Protein AF-A3IUW1-F1 (afdb_monomer)

Sequence (974 aa):
MTNDELLDLIKKAKLEKWTKLDLSYNQISEIPPEIAQLHSLRILYLHNNQISEIPPEIAQLHSLEILDLHNNQISNIPPEIAQLHSLEQLYLYNNQISSIPPEIAQLHSLEQLYLYNNQISNIPPEIAQLHSLQELYLSNNQISNIPPEIAQLHSLEQLYLSNNQISNIPPEITQLHSLEQLYLSNNPLNPELQSIYEQGLKKLKIYLQSQQEKEIILNEVKLIFVGEGEVGKTSLLAALRGDEWIENRPTTHGVEIDIKSLILVDKESNTEITFNGWDFGGQNIYRYTHQMFFTTPAIYLAVWNPRRGPENCRVDEWIKMIKHRTYDEKQEDYQPRILVIATHGGLKERLDHIDEQLLRNEFDDLIVDFHHVDSYTTEGLEILENKLAKIATEMPMIRRSVPASWKIILDTIREKSQVNSWITYEQFLEICLYKKIDLALAKTYLTLLNELGYLIYYKHDPVLKDTIILKPEWLSKAISFVLESREVKNNFGLATHQQLSELWNDPKRGEDRYPEALHPIFCKLMERCDLSYQVELPDVDAPPTNLIAQLVPSQRPQHWENEWVLKSGDKELTEVCRITDVQTGRTEQAEGLIYRLIVRFHPYSLGRQNYNNSCHWKTGMLLDNGVEGRAFIEDRDGDIYITVRAAYPKGFLGYLSSEIMGLVKRFWKGLDPRLYIPCPTDTCQGLIEKDEIIESKQEEIPKVRCPVCRKFHKIDDLMAVNIITEEWNQNKLISILEKHRQEMIRMNQSMNNLDAQVNNLSTEIKTSMTVSNEKFNFLLNTLSDPAKDGPRLFHIEPINKNFFNLKNWIKEPFRITLWCEHSRLPLPMINNNDSSGVYEIELTREWFQKASPIIRVISTTLKLALPVAIPTVKINTDDTEYKAIAEQLEFGVKSTDSLLKGNDLLDKWGSKNDDWEYESSGSNSVQVIKASGSILRQLHHLLQQKDPSFGGLERVQNKRGDFLWVHPNYVQEY

Radius of gyration: 31.57 Å; Cα contacts (8 Å, |Δi|>4): 1810; chains: 1; bounding box: 71×82×94 Å

Foldseek 3Di:
DDPVVVLVVLVVCLVVLDQEDAPEPPQDADDDLSNLSSLSHAYYHHEHYAHAEDDLSVLSNLNHQYDAHYHYAHAEDDLSVLSNLNHAEDHHDHYAHAEDDLSVLSNLNHAEDAHAHYAHAEDDLSVLSNLNHAYDHHAHYAHADDDLSVLSNQNHQEAHHDNYAHADDALSVLSNPNHNYDHHHLYNYALLLVLQVVVHDVSNNVFSVLLVADKDWAQEAEEEEAWAAPLCRVLLVCLLQVHDDDPPDDFDFFKDWDLPWRWFAQPVVRDIHTYTYMYGRRDPLNLVVVLVVQEWPHEYEQGGEQQCPCVSTPSVVRLVSSCQFYPAPSCPLTAYAYEYEYEPDDPPDPTHDDPPVVSCVVNPRNYPYYFYAYSVVRPRSVVVRNVVNVVSVPRPNGRDIGRPLLVVLLVVLSVVCVPDQKDWPVVLVVVCVVVVHDPSNSVSSLSSCCSVPQWPADCFAPVGNTMIGRHPSLLSNLVSQLSPDPVCLVVLQKDFLVNSQCSQQPPVPVVSHDDPVCSVVSVVVCLLVLQWDWAAAPDPPDGTIIGRLQSHAADWDPCVVVVPDADPLKQKFKKKKFKAFPPPRHTDAPPCLQSSCCSQQLVFFQCRNHCVRGTDHPFWGWGHPQLLFIWTWGDDVRIIMIMGIHNQNQLVSVVSLCVSQLCSCVRRVRMHIWMWGADPDPPDRFTHTVVVLVVCVVVVNQWDATPTVRDIDGSCVSCCSVHDPDPPDLVNLLVVLVVCLVLLLVLLVVPPDNNVSSSPDDSSNSVSLSVLVSLLVLLCVLCQVLLVLHALAKFKDFPCNPPDDLPDFFKGKMKIWGAFSVLLGTPCQVVVHPPFLIDIDIDGPVLCLLCLVSLQSNLSSSSSCVSNSNSVDNGNDDPVVSVVSNVRSVCSNVSSVVSCVVDPPPVPPPDDDDDDPDDCPDDDDDDRPNSPSVSSNVVSVRQCVVPVCSSVWRWHARSSRTIGTHHPVCRVVD

Mean predicted aligned error: 12.16 Å

Structure (mmCIF, N/CA/C/O backbone):
data_AF-A3IUW1-F1
#
_entry.id   AF-A3IUW1-F1
#
loop_
_atom_site.group_PDB
_atom_site.id
_atom_site.type_symbol
_atom_site.label_atom_id
_atom_site.label_alt_id
_atom_site.label_comp_id
_atom_site.label_asym_id
_atom_site.label_entity_id
_atom_site.label_seq_id
_atom_site.pdbx_PDB_ins_code
_atom_site.Cartn_x
_atom_site.Cartn_y
_atom_site.Cartn_z
_atom_site.occupancy
_atom_site.B_iso_or_equiv
_atom_site.auth_seq_id
_atom_site.auth_comp_id
_atom_site.auth_asym_id
_atom_site.auth_atom_id
_atom_site.pdbx_PDB_model_num
ATOM 1 N N . MET A 1 1 ? 4.412 36.422 -27.328 1.00 77.12 1 MET A N 1
ATOM 2 C CA . MET A 1 1 ? 3.818 37.078 -28.513 1.00 77.12 1 MET A CA 1
ATOM 3 C C . MET A 1 1 ? 3.208 38.395 -28.073 1.00 77.12 1 MET A C 1
ATOM 5 O O . MET A 1 1 ? 2.676 38.460 -26.974 1.00 77.12 1 MET A O 1
ATOM 9 N N . THR A 1 2 ? 3.336 39.449 -28.870 1.00 88.12 2 THR A N 1
ATOM 10 C CA . THR A 1 2 ? 2.708 40.750 -28.576 1.00 88.12 2 THR A CA 1
ATOM 11 C C . THR A 1 2 ? 1.235 40.766 -29.006 1.00 88.12 2 THR A C 1
ATOM 13 O O . THR A 1 2 ? 0.832 39.983 -29.866 1.00 88.12 2 THR A O 1
ATOM 16 N N . ASN A 1 3 ? 0.422 41.669 -28.445 1.00 87.12 3 ASN A N 1
ATOM 17 C CA . ASN A 1 3 ? -0.995 41.791 -28.824 1.00 87.12 3 ASN A CA 1
ATOM 18 C C . ASN A 1 3 ? -1.180 42.132 -30.312 1.00 87.12 3 ASN A C 1
ATOM 20 O O . ASN A 1 3 ? -2.094 41.613 -30.947 1.00 87.12 3 ASN A O 1
ATOM 24 N N . ASP A 1 4 ? -0.292 42.946 -30.888 1.00 90.31 4 ASP A N 1
ATOM 25 C CA . ASP A 1 4 ? -0.353 43.297 -32.311 1.00 90.31 4 ASP A CA 1
ATOM 26 C C . ASP A 1 4 ? -0.081 42.077 -33.209 1.00 90.31 4 ASP A C 1
ATOM 28 O O . ASP A 1 4 ? -0.810 41.843 -34.174 1.00 90.31 4 ASP A O 1
ATOM 32 N N . GLU A 1 5 ? 0.906 41.244 -32.854 1.00 91.56 5 GLU A N 1
ATOM 33 C CA . GLU A 1 5 ? 1.192 39.981 -33.554 1.00 91.56 5 GLU A CA 1
ATOM 34 C C . GLU A 1 5 ? 0.014 39.003 -33.469 1.00 91.56 5 GLU A C 1
ATOM 36 O O . GLU A 1 5 ? -0.333 38.369 -34.469 1.00 91.56 5 GLU A O 1
ATOM 41 N N . LEU A 1 6 ? -0.631 38.909 -32.300 1.00 93.50 6 LEU A N 1
ATOM 42 C CA . LEU A 1 6 ? -1.821 38.082 -32.101 1.00 93.50 6 LEU A CA 1
ATOM 43 C C . LEU A 1 6 ? -2.982 38.551 -32.989 1.00 93.50 6 LEU A C 1
ATOM 45 O O . LEU A 1 6 ? -3.592 37.743 -33.690 1.00 93.50 6 LEU A O 1
ATOM 49 N N . LEU A 1 7 ? -3.272 39.854 -33.003 1.00 94.44 7 LEU A N 1
ATOM 50 C CA . LEU A 1 7 ? -4.345 40.420 -33.823 1.00 94.44 7 LEU A CA 1
ATOM 51 C C . LEU A 1 7 ? -4.090 40.222 -35.321 1.00 94.44 7 LEU A C 1
ATOM 53 O O . LEU A 1 7 ? -5.021 39.916 -36.072 1.00 94.44 7 LEU A O 1
ATOM 57 N N . ASP A 1 8 ? -2.847 40.363 -35.777 1.00 94.56 8 ASP A N 1
ATOM 58 C CA . ASP A 1 8 ? -2.496 40.123 -37.177 1.00 94.56 8 ASP A CA 1
ATOM 59 C C . ASP A 1 8 ? -2.574 38.636 -37.551 1.00 94.56 8 ASP A C 1
ATOM 61 O O . ASP A 1 8 ? -3.055 38.301 -38.642 1.00 94.56 8 ASP A O 1
ATOM 65 N N . LEU A 1 9 ? -2.209 37.733 -36.636 1.00 95.12 9 LEU A N 1
ATOM 66 C CA . LEU A 1 9 ? -2.390 36.294 -36.815 1.00 95.12 9 LEU A CA 1
ATOM 67 C C . LEU A 1 9 ? -3.876 35.921 -36.908 1.00 95.12 9 LEU A C 1
ATOM 69 O O . LEU A 1 9 ? -4.254 35.169 -37.806 1.00 95.12 9 LEU A O 1
ATOM 73 N N . ILE A 1 10 ? -4.733 36.499 -36.060 1.00 95.31 10 ILE A N 1
ATOM 74 C CA . ILE A 1 10 ? -6.191 36.304 -36.113 1.00 95.31 10 ILE A CA 1
ATOM 75 C C . ILE A 1 10 ? -6.755 36.802 -37.449 1.00 95.31 10 ILE A C 1
ATOM 77 O O . ILE A 1 10 ? -7.513 36.087 -38.108 1.00 95.31 10 ILE A O 1
ATOM 81 N N . LYS A 1 11 ? -6.356 37.995 -37.917 1.00 95.19 11 LYS A N 1
ATOM 82 C CA . LYS A 1 11 ? -6.779 38.505 -39.237 1.00 95.19 11 LYS A CA 1
ATOM 83 C C . LYS A 1 11 ? -6.384 37.547 -40.359 1.00 95.19 11 LYS A C 1
ATOM 85 O O . LYS A 1 11 ? -7.190 37.292 -41.256 1.00 95.19 11 LYS A O 1
ATOM 90 N N . LYS A 1 12 ? -5.165 37.003 -40.310 1.00 95.81 12 LYS A N 1
ATOM 91 C CA . LYS A 1 12 ? -4.686 36.023 -41.289 1.00 95.81 12 LYS A CA 1
ATOM 92 C C . LYS A 1 12 ? -5.495 34.724 -41.227 1.00 95.81 12 LYS A C 1
ATOM 94 O O . LYS A 1 12 ? -6.005 34.287 -42.257 1.00 95.81 12 LYS A O 1
ATOM 99 N N . ALA A 1 13 ? -5.681 34.164 -40.033 1.00 95.56 13 ALA A N 1
ATOM 100 C CA . ALA A 1 13 ? -6.459 32.948 -39.808 1.00 95.56 13 ALA A CA 1
ATOM 101 C C . ALA A 1 13 ? -7.905 33.089 -40.311 1.00 95.56 13 ALA A C 1
ATOM 103 O O . ALA A 1 13 ? -8.453 32.162 -40.909 1.00 95.56 13 ALA A O 1
ATOM 104 N N . LYS A 1 14 ? -8.502 34.277 -40.150 1.00 95.06 14 LYS A N 1
ATOM 105 C CA . LYS A 1 14 ? -9.831 34.604 -40.680 1.00 95.06 14 LYS A CA 1
ATOM 106 C C . LYS A 1 14 ? -9.867 34.577 -42.207 1.00 95.06 14 LYS A C 1
ATOM 108 O O . LYS A 1 14 ? -10.766 33.970 -42.787 1.00 95.06 14 LYS A O 1
ATOM 113 N N . LEU A 1 15 ? -8.916 35.249 -42.862 1.00 94.81 15 LEU A N 1
ATOM 114 C CA . LEU A 1 15 ? -8.839 35.320 -44.328 1.00 94.81 15 LEU A CA 1
ATOM 115 C C . LEU A 1 15 ? -8.625 33.938 -44.952 1.00 94.81 15 LEU A C 1
ATOM 117 O O . LEU A 1 15 ? -9.226 33.622 -45.978 1.00 94.81 15 LEU A O 1
ATOM 121 N N . GLU A 1 16 ? -7.801 33.114 -44.310 1.00 95.31 16 GLU A N 1
ATOM 122 C CA . GLU A 1 16 ? -7.449 31.770 -44.768 1.00 95.31 16 GLU A CA 1
ATOM 123 C C . GLU A 1 16 ? -8.413 30.678 -44.264 1.00 95.31 16 GLU A C 1
ATOM 125 O O . GLU A 1 16 ? -8.262 29.518 -44.642 1.00 95.31 16 GLU A O 1
ATOM 130 N N . LYS A 1 17 ? -9.426 31.038 -43.460 1.00 94.31 17 LYS A N 1
ATOM 131 C CA . LYS A 1 17 ? -10.435 30.129 -42.882 1.00 94.31 17 LYS A CA 1
ATOM 132 C C . LYS A 1 17 ? -9.823 28.934 -42.153 1.00 94.31 17 LYS A C 1
ATOM 134 O O . LYS A 1 17 ? -10.189 27.784 -42.401 1.00 94.31 17 LYS A O 1
ATOM 139 N N . TRP A 1 18 ? -8.876 29.206 -41.264 1.00 97.69 18 TRP A N 1
ATOM 140 C CA . TRP A 1 18 ? -8.234 28.153 -40.487 1.00 97.69 18 TRP A CA 1
ATOM 141 C C . TRP A 1 18 ? -9.250 27.387 -39.639 1.00 97.69 18 TRP A C 1
ATOM 143 O O . TRP A 1 18 ? -10.143 27.971 -39.028 1.00 97.69 18 TRP A O 1
ATOM 153 N N . THR A 1 19 ? -9.084 26.068 -39.601 1.00 95.56 19 THR A N 1
ATOM 154 C CA . THR A 1 19 ? -9.860 25.161 -38.746 1.00 95.56 19 THR A CA 1
ATOM 155 C C . THR A 1 19 ? -9.131 24.833 -37.447 1.00 95.56 19 THR A C 1
ATOM 157 O O . THR A 1 19 ? -9.758 24.386 -36.494 1.00 95.56 19 THR A O 1
ATOM 160 N N . LYS A 1 20 ? -7.821 25.091 -37.382 1.00 96.62 20 LYS A N 1
ATOM 161 C CA . LYS A 1 20 ? -6.992 24.925 -36.190 1.00 96.62 20 LYS A CA 1
ATOM 162 C C . LYS A 1 20 ? -6.136 26.167 -35.982 1.00 96.62 20 LYS A C 1
ATOM 164 O O . LYS A 1 20 ? -5.510 26.643 -36.929 1.00 96.62 20 LYS A O 1
ATOM 169 N N . LEU A 1 21 ? -6.096 26.658 -34.751 1.00 95.69 21 LEU A N 1
ATOM 170 C CA . LEU A 1 21 ? -5.256 27.771 -34.337 1.00 95.69 21 LEU A CA 1
ATOM 171 C C . LEU A 1 21 ? -4.583 27.407 -33.016 1.00 95.69 21 LEU A C 1
ATOM 173 O O . LEU A 1 21 ? -5.251 27.063 -32.045 1.00 95.69 21 LEU A O 1
ATOM 177 N N . ASP A 1 22 ? -3.257 27.478 -33.012 1.00 91.69 22 ASP A N 1
ATOM 178 C CA . ASP A 1 22 ? -2.433 27.203 -31.844 1.00 91.69 22 ASP A CA 1
ATOM 179 C C . ASP A 1 22 ? -1.744 28.488 -31.388 1.00 91.69 22 ASP A C 1
ATOM 181 O O . ASP A 1 22 ? -0.975 29.099 -32.132 1.00 91.69 22 ASP A O 1
ATOM 185 N N . LEU A 1 23 ? -2.088 28.908 -30.176 1.00 92.00 23 LEU A N 1
ATOM 186 C CA . LEU A 1 23 ? -1.590 30.088 -29.482 1.00 92.00 23 LEU A CA 1
ATOM 187 C C . LEU A 1 23 ? -0.968 29.699 -28.132 1.00 92.00 23 LEU A C 1
ATOM 189 O O . LEU A 1 23 ? -0.791 30.552 -27.259 1.00 92.00 23 LEU A O 1
ATOM 193 N N . SER A 1 24 ? -0.619 28.427 -27.941 1.00 83.75 24 SER A N 1
ATOM 194 C CA . SER A 1 24 ? 0.003 27.933 -26.712 1.00 83.75 24 SER A CA 1
ATOM 195 C C . SER A 1 24 ? 1.401 28.523 -26.476 1.00 83.75 24 SER A C 1
ATOM 197 O O . SER A 1 24 ? 2.076 28.942 -27.416 1.00 83.75 24 SER A O 1
ATOM 199 N N . TYR A 1 25 ? 1.845 28.595 -25.216 1.00 87.31 25 TYR A N 1
ATOM 200 C CA . TYR A 1 25 ? 3.197 29.052 -24.833 1.00 87.31 25 TYR A CA 1
ATOM 201 C C . TYR A 1 25 ? 3.573 30.479 -25.288 1.00 87.31 25 TYR A C 1
ATOM 203 O O . TYR A 1 25 ? 4.737 30.765 -25.580 1.00 87.31 25 TYR A O 1
ATOM 211 N N . ASN A 1 26 ? 2.611 31.406 -25.341 1.00 83.75 26 ASN A N 1
ATOM 212 C CA . ASN A 1 26 ? 2.802 32.735 -25.933 1.00 83.75 26 ASN A CA 1
ATOM 213 C C . ASN A 1 26 ? 2.744 33.921 -24.953 1.00 83.75 26 ASN A C 1
ATOM 215 O O . ASN A 1 26 ? 2.839 35.067 -25.406 1.00 83.75 26 ASN A O 1
ATOM 219 N N . GLN A 1 27 ? 2.664 33.666 -23.641 1.00 90.94 27 GLN A N 1
ATOM 220 C CA . GLN A 1 27 ? 2.523 34.681 -22.578 1.00 90.94 27 GLN A CA 1
ATOM 221 C C . GLN A 1 27 ? 1.299 35.602 -22.758 1.00 90.94 27 GLN A C 1
ATOM 223 O O . GLN A 1 27 ? 1.315 36.752 -22.331 1.00 90.94 27 GLN A O 1
ATOM 228 N N . ILE A 1 28 ? 0.243 35.117 -23.414 1.00 94.44 28 ILE A N 1
ATOM 229 C CA . ILE A 1 28 ? -0.984 35.882 -23.668 1.00 94.44 28 ILE A CA 1
ATOM 230 C C . ILE A 1 28 ? -1.702 36.121 -22.339 1.00 94.44 28 ILE A C 1
ATOM 232 O O . ILE A 1 28 ? -1.977 35.161 -21.626 1.00 94.44 28 ILE A O 1
ATOM 236 N N . SER A 1 29 ? -2.017 37.372 -22.006 1.00 93.38 29 SER A N 1
ATOM 237 C CA . SER A 1 29 ? -2.765 37.711 -20.786 1.00 93.38 29 SER A CA 1
ATOM 238 C C . SER A 1 29 ? -4.274 37.824 -21.009 1.00 93.38 29 SER A C 1
ATOM 240 O O . SER A 1 29 ? -5.054 37.611 -20.089 1.00 93.38 29 SER A O 1
ATOM 242 N N . GLU A 1 30 ? -4.698 38.154 -22.229 1.00 93.88 30 GLU A N 1
ATOM 243 C CA . GLU A 1 30 ? -6.102 38.369 -22.581 1.00 93.88 30 GLU A CA 1
ATOM 244 C C . GLU A 1 30 ? -6.388 37.785 -23.964 1.00 93.88 30 GLU A C 1
ATOM 246 O O . GLU A 1 30 ? -5.582 37.915 -24.889 1.00 93.88 30 GLU A O 1
ATOM 251 N N . ILE A 1 31 ? -7.551 37.152 -24.116 1.00 94.56 31 ILE A N 1
ATOM 252 C CA . ILE A 1 31 ? -8.036 36.701 -25.419 1.00 94.56 31 ILE A CA 1
ATOM 253 C C . ILE A 1 31 ? -8.781 37.883 -26.061 1.00 94.56 31 ILE A C 1
ATOM 255 O O . ILE A 1 31 ? -9.803 38.312 -25.524 1.00 94.56 31 ILE A O 1
ATOM 259 N N . PRO A 1 32 ? -8.314 38.425 -27.199 1.00 93.25 32 PRO A N 1
ATOM 260 C CA . PRO A 1 32 ? -8.976 39.556 -27.833 1.00 93.25 32 PRO A CA 1
ATOM 261 C C . PRO A 1 32 ? -10.344 39.134 -28.406 1.00 93.25 32 PRO A C 1
ATOM 263 O O . PRO A 1 32 ? -10.428 38.067 -29.027 1.00 93.25 32 PRO A O 1
ATOM 266 N N . PRO A 1 33 ? -11.405 39.958 -28.283 1.00 91.44 33 PRO A N 1
ATOM 267 C CA . PRO A 1 33 ? -12.732 39.661 -28.835 1.00 91.44 33 PRO A CA 1
ATOM 268 C C . PRO A 1 33 ? -12.728 39.341 -30.337 1.00 91.44 33 PRO A C 1
ATOM 270 O O . PRO A 1 33 ? -13.596 38.626 -30.833 1.00 91.44 33 PRO A O 1
ATOM 273 N N . GLU A 1 34 ? -11.733 39.820 -31.089 1.00 94.00 34 GLU A N 1
ATOM 274 C CA . GLU A 1 34 ? -11.530 39.510 -32.504 1.00 94.00 34 GLU A CA 1
ATOM 275 C C . GLU A 1 34 ? -11.375 38.009 -32.791 1.00 94.00 34 GLU A C 1
ATOM 277 O O . GLU A 1 34 ? -11.648 37.594 -33.922 1.00 94.00 34 GLU A O 1
ATOM 282 N N . ILE A 1 35 ? -11.003 37.189 -31.796 1.00 93.94 35 ILE A N 1
ATOM 283 C CA . ILE A 1 35 ? -10.950 35.725 -31.927 1.00 93.94 35 ILE A CA 1
ATOM 284 C C . ILE A 1 35 ? -12.295 35.161 -32.408 1.00 93.94 35 ILE A C 1
ATOM 286 O O . ILE A 1 35 ? -12.322 34.238 -33.219 1.00 93.94 35 ILE A O 1
ATOM 290 N N . ALA A 1 36 ? -13.404 35.787 -32.000 1.00 91.62 36 ALA A N 1
ATOM 291 C CA . ALA A 1 36 ? -14.778 35.404 -32.315 1.00 91.62 36 ALA A CA 1
ATOM 292 C C . ALA A 1 36 ? -15.109 35.457 -33.816 1.00 91.62 36 ALA A C 1
ATOM 294 O O . ALA A 1 36 ? -16.088 34.873 -34.279 1.00 91.62 36 ALA A O 1
ATOM 295 N N . GLN A 1 37 ? -14.275 36.134 -34.610 1.00 92.44 37 GLN A N 1
ATOM 296 C CA . GLN A 1 37 ? -14.449 36.251 -36.057 1.00 92.44 37 GLN A CA 1
ATOM 297 C C . GLN A 1 37 ? -14.016 34.989 -36.823 1.00 92.44 37 GLN A C 1
ATOM 299 O O . GLN A 1 37 ? -14.216 34.908 -38.041 1.00 92.44 37 GLN A O 1
ATOM 304 N N . LEU A 1 38 ? -13.402 34.015 -36.144 1.00 95.50 38 LEU A N 1
ATOM 305 C CA . LEU A 1 38 ? -12.885 32.776 -36.725 1.00 95.50 38 LEU A CA 1
ATOM 306 C C . LEU A 1 38 ? -13.962 31.680 -36.801 1.00 95.50 38 LEU A C 1
ATOM 308 O O . LEU A 1 38 ? -13.779 30.577 -36.306 1.00 95.50 38 LEU A O 1
ATOM 312 N N . HIS A 1 39 ? -15.089 31.941 -37.468 1.00 92.25 39 HIS A N 1
ATOM 313 C CA . HIS A 1 39 ? -16.256 31.034 -37.476 1.00 92.25 39 HIS A CA 1
ATOM 314 C C . HIS A 1 39 ? -16.005 29.612 -38.030 1.00 92.25 39 HIS A C 1
ATOM 316 O O . HIS A 1 39 ? -16.832 28.721 -37.840 1.00 92.25 39 HIS A O 1
ATOM 322 N N . SER A 1 40 ? -14.905 29.399 -38.765 1.00 94.62 40 SER A N 1
ATOM 323 C CA . SER A 1 40 ? -14.499 28.084 -39.296 1.00 94.62 40 SER A CA 1
ATOM 324 C C . SER A 1 40 ? -13.603 27.287 -38.343 1.00 94.62 40 SER A C 1
ATOM 326 O O . SER A 1 40 ? -13.248 26.153 -38.665 1.00 94.62 40 SER A O 1
ATOM 328 N N . LEU A 1 41 ? -13.224 27.875 -37.208 1.00 97.62 41 LEU A N 1
ATOM 329 C CA . LEU A 1 41 ? -12.316 27.268 -36.252 1.00 97.62 41 LEU A CA 1
ATOM 330 C C . LEU A 1 41 ? -12.994 26.103 -35.528 1.00 97.62 41 LEU A C 1
ATOM 332 O O . LEU A 1 41 ? -14.107 26.244 -35.031 1.00 97.62 41 LEU A O 1
ATOM 336 N N . ARG A 1 42 ? -12.294 24.970 -35.487 1.00 97.12 42 ARG A N 1
ATOM 337 C CA . ARG A 1 42 ? -12.685 23.733 -34.804 1.00 97.12 42 ARG A CA 1
ATOM 338 C C . ARG A 1 42 ? -11.794 23.435 -33.608 1.00 97.12 42 ARG A C 1
ATOM 340 O O . ARG A 1 42 ? -12.276 22.939 -32.605 1.00 97.12 42 ARG A O 1
ATOM 347 N N . ILE A 1 43 ? -10.508 23.770 -33.697 1.00 97.69 43 ILE A N 1
ATOM 348 C CA . ILE A 1 43 ? -9.525 23.505 -32.644 1.00 97.69 43 ILE A CA 1
ATOM 349 C C . ILE A 1 43 ? -8.840 24.814 -32.261 1.00 97.69 43 ILE A C 1
ATOM 351 O O . ILE A 1 43 ? -8.223 25.461 -33.115 1.00 97.69 43 ILE A O 1
ATOM 355 N N . LEU A 1 44 ? -8.923 25.181 -30.983 1.00 97.50 44 LEU A N 1
ATOM 356 C CA . LEU A 1 44 ? -8.254 26.348 -30.416 1.00 97.50 44 LEU A CA 1
ATOM 357 C C . LEU A 1 44 ? -7.401 25.938 -29.214 1.00 97.50 44 LEU A C 1
ATOM 359 O O . LEU A 1 44 ? -7.930 25.532 -28.181 1.00 97.50 44 LEU A O 1
ATOM 363 N N . TYR A 1 45 ? -6.083 26.084 -29.348 1.00 92.06 45 TYR A N 1
ATOM 364 C CA . TYR A 1 45 ? -5.132 25.849 -28.263 1.00 92.06 45 TYR A CA 1
ATOM 365 C C . TYR A 1 45 ? -4.620 27.173 -27.698 1.00 92.06 45 TYR A C 1
ATOM 367 O O . TYR A 1 45 ? -4.054 27.989 -28.421 1.00 92.06 45 TYR A O 1
ATOM 375 N N . LEU A 1 46 ? -4.823 27.382 -26.399 1.00 95.44 46 LEU A N 1
ATOM 376 C CA . LEU A 1 46 ? -4.464 28.585 -25.640 1.00 95.44 46 LEU A CA 1
ATOM 377 C C . LEU A 1 46 ? -3.725 28.248 -24.332 1.00 95.44 46 LEU A C 1
ATOM 379 O O . LEU A 1 46 ? -3.548 29.111 -23.468 1.00 95.44 46 LEU A O 1
ATOM 383 N N . HIS A 1 47 ? -3.269 27.008 -24.176 1.00 85.62 47 HIS A N 1
ATOM 384 C CA . HIS A 1 47 ? -2.633 26.540 -22.952 1.00 85.62 47 HIS A CA 1
ATOM 385 C C . HIS A 1 47 ? -1.243 27.140 -22.684 1.00 85.62 47 HIS A C 1
ATOM 387 O O . HIS A 1 47 ? -0.543 27.581 -23.598 1.00 85.62 47 HIS A O 1
ATOM 393 N N . ASN A 1 48 ? -0.814 27.117 -21.417 1.00 84.00 48 ASN A N 1
ATOM 394 C CA . ASN A 1 48 ? 0.470 27.671 -20.952 1.00 84.00 48 ASN A CA 1
ATOM 395 C C . ASN A 1 48 ? 0.643 29.157 -21.312 1.00 84.00 48 ASN A C 1
ATOM 397 O O . ASN A 1 48 ? 1.652 29.579 -21.886 1.00 84.00 48 ASN A O 1
ATOM 401 N N . ASN A 1 49 ? -0.367 29.951 -20.971 1.00 91.38 49 ASN A N 1
ATOM 402 C CA . ASN A 1 49 ? -0.378 31.402 -21.116 1.00 91.38 49 ASN A CA 1
ATOM 403 C C . ASN A 1 49 ? -0.629 32.059 -19.741 1.00 91.38 49 ASN A C 1
ATOM 405 O O . ASN A 1 49 ? -0.379 31.464 -18.694 1.00 91.38 49 ASN A O 1
ATOM 409 N N . GLN A 1 50 ? -1.029 33.328 -19.728 1.00 95.75 50 GLN A N 1
ATOM 410 C CA . GLN A 1 50 ? -1.334 34.108 -18.526 1.00 95.75 50 GLN A CA 1
ATOM 411 C C . GLN A 1 50 ? -2.788 34.606 -18.553 1.00 95.75 50 GLN A C 1
ATOM 413 O O . GLN A 1 50 ? -3.089 35.657 -17.996 1.00 95.75 50 GLN A O 1
ATOM 418 N N . ILE A 1 51 ? -3.679 33.877 -19.232 1.00 97.44 51 ILE A N 1
ATOM 419 C CA . ILE A 1 51 ? -5.064 34.292 -19.463 1.00 97.44 51 ILE A CA 1
ATOM 420 C C . ILE A 1 51 ? -5.818 34.275 -18.136 1.00 97.44 51 ILE A C 1
ATOM 422 O O . ILE A 1 51 ? -5.886 33.233 -17.488 1.00 97.44 51 ILE A O 1
ATOM 426 N N . SER A 1 52 ? -6.388 35.409 -17.732 1.00 95.81 52 SER A N 1
ATOM 427 C CA . SER A 1 52 ? -7.158 35.516 -16.483 1.00 95.81 52 SER A CA 1
ATOM 428 C C . SER A 1 52 ? -8.667 35.347 -16.670 1.00 95.81 52 SER A C 1
ATOM 430 O O . SER A 1 52 ? -9.375 35.000 -15.723 1.00 95.81 52 SER A O 1
ATOM 432 N N . GLU A 1 53 ? -9.171 35.590 -17.881 1.00 95.50 53 GLU A N 1
ATOM 433 C CA . GLU A 1 53 ? -10.600 35.568 -18.198 1.00 95.50 53 GLU A CA 1
ATOM 434 C C . GLU A 1 53 ? -10.853 34.999 -19.598 1.00 95.50 53 GLU A C 1
ATOM 436 O O . GLU A 1 53 ? -10.076 35.213 -20.532 1.00 95.50 53 GLU A O 1
ATOM 441 N N . ILE A 1 54 ? -11.969 34.284 -19.740 1.00 96.00 54 ILE A N 1
ATOM 442 C CA . ILE A 1 54 ? -12.489 33.841 -21.033 1.00 96.00 54 ILE A CA 1
ATOM 443 C C . ILE A 1 54 ? -13.514 34.893 -21.486 1.00 96.00 54 ILE A C 1
ATOM 445 O O . ILE A 1 54 ? -14.514 35.080 -20.790 1.00 96.00 54 ILE A O 1
ATOM 449 N N . PRO A 1 55 ? -13.307 35.584 -22.620 1.00 94.00 55 PRO A N 1
ATOM 450 C CA . PRO A 1 55 ? -14.244 36.595 -23.086 1.00 94.00 55 PRO A CA 1
ATOM 451 C C . PRO A 1 55 ? -15.551 35.928 -23.544 1.00 94.00 55 PRO A C 1
ATOM 453 O O . PRO A 1 55 ? -15.499 34.885 -24.208 1.00 94.00 55 PRO A O 1
ATOM 456 N N . PRO A 1 56 ? -16.726 36.517 -23.260 1.00 93.06 56 PRO A N 1
ATOM 457 C CA . PRO A 1 56 ? -18.011 35.954 -23.675 1.00 93.06 56 PRO A CA 1
ATOM 458 C C . PRO A 1 56 ? -18.122 35.811 -25.201 1.00 93.06 56 PRO A C 1
ATOM 460 O O . PRO A 1 56 ? -18.833 34.939 -25.691 1.00 93.06 56 PRO A O 1
ATOM 463 N N . GLU A 1 57 ? -17.380 36.602 -25.982 1.00 94.88 57 GLU A N 1
ATOM 464 C CA . GLU A 1 57 ? -17.346 36.514 -27.443 1.00 94.88 57 GLU A CA 1
ATOM 465 C C . GLU A 1 57 ? -16.793 35.181 -27.969 1.00 94.88 57 GLU A C 1
ATOM 467 O O . GLU A 1 57 ? -17.086 34.829 -29.115 1.00 94.88 57 GLU A O 1
ATOM 472 N N . ILE A 1 58 ? -16.066 34.400 -27.153 1.00 93.94 58 ILE A N 1
ATOM 473 C CA . ILE A 1 58 ? -15.608 33.056 -27.544 1.00 93.94 58 ILE A CA 1
ATOM 474 C C . ILE A 1 58 ? -16.783 32.169 -27.980 1.00 93.94 58 ILE A C 1
ATOM 476 O O . ILE A 1 58 ? -16.635 31.354 -28.887 1.00 93.94 58 ILE A O 1
ATOM 480 N N . ALA A 1 59 ? -17.969 32.407 -27.409 1.00 92.00 59 ALA A N 1
ATOM 481 C CA . ALA A 1 59 ? -19.233 31.734 -27.687 1.00 92.00 59 ALA A CA 1
ATOM 482 C C . ALA A 1 59 ? -19.693 31.818 -29.157 1.00 92.00 59 ALA A C 1
ATOM 484 O O . ALA A 1 59 ? -20.503 31.009 -29.607 1.00 92.00 59 ALA A O 1
ATOM 485 N N . GLN A 1 60 ? -19.165 32.772 -29.934 1.00 94.44 60 GLN A N 1
ATOM 486 C CA . GLN A 1 60 ? -19.485 32.936 -31.360 1.00 94.44 60 GLN A CA 1
ATOM 487 C C . GLN A 1 60 ? -18.755 31.925 -32.264 1.00 94.44 60 GLN A C 1
ATOM 489 O O . GLN A 1 60 ? -19.015 31.851 -33.472 1.00 94.44 60 GLN A O 1
ATOM 494 N N . LEU A 1 61 ? -17.836 31.134 -31.705 1.00 96.00 61 LEU A N 1
ATOM 495 C CA . LEU A 1 61 ? -17.122 30.066 -32.401 1.00 96.00 61 LEU A CA 1
ATOM 496 C C . LEU A 1 61 ? -17.971 28.787 -32.463 1.00 96.00 61 LEU A C 1
ATOM 498 O O . LEU A 1 61 ? -17.576 27.737 -31.977 1.00 96.00 61 LEU A O 1
ATOM 502 N N . HIS A 1 62 ? -19.147 28.849 -33.091 1.00 93.00 62 HIS A N 1
ATOM 503 C CA . HIS A 1 62 ? -20.124 27.746 -33.089 1.00 93.00 62 HIS A CA 1
ATOM 504 C C . HIS A 1 62 ? -19.618 26.413 -33.679 1.00 93.00 62 HIS A C 1
ATOM 506 O O . HIS A 1 62 ? -20.227 25.373 -33.432 1.00 93.00 62 HIS A O 1
ATOM 512 N N . SER A 1 63 ? -18.539 26.439 -34.471 1.00 96.06 63 SER A N 1
ATOM 513 C CA . SER A 1 63 ? -17.907 25.244 -35.055 1.00 96.06 63 SER A CA 1
ATOM 514 C C . SER A 1 63 ? -16.810 24.638 -34.170 1.00 96.06 63 SER A C 1
ATOM 516 O O . SER A 1 63 ? -16.162 23.692 -34.608 1.00 96.06 63 SER A O 1
ATOM 518 N N . LEU A 1 64 ? -16.541 25.210 -32.992 1.00 98.00 64 LEU A N 1
ATOM 519 C CA . LEU A 1 64 ? -15.443 24.783 -32.134 1.00 98.00 64 LEU A CA 1
ATOM 520 C C . LEU A 1 64 ? -15.757 23.419 -31.513 1.00 98.00 64 LEU A C 1
ATOM 522 O O . LEU A 1 64 ? -16.776 23.273 -30.850 1.00 98.00 64 LEU A O 1
ATOM 526 N N . GLU A 1 65 ? -14.869 22.458 -31.748 1.00 97.44 65 GLU A N 1
ATOM 527 C CA . GLU A 1 65 ? -14.919 21.068 -31.278 1.00 97.44 65 GLU A CA 1
ATOM 528 C C . GLU A 1 65 ? -13.970 20.879 -30.079 1.00 97.44 65 GLU A C 1
ATOM 530 O O . GLU A 1 65 ? -14.318 20.215 -29.108 1.00 97.44 65 GLU A O 1
ATOM 535 N N . ILE A 1 66 ? -12.796 21.526 -30.097 1.00 97.69 66 ILE A N 1
ATOM 536 C CA . ILE A 1 66 ? -11.777 21.424 -29.041 1.00 97.69 66 ILE A CA 1
ATOM 537 C C . ILE A 1 66 ? -11.344 22.818 -28.580 1.00 97.69 66 ILE A C 1
ATOM 539 O O . ILE A 1 66 ? -10.865 23.628 -29.385 1.00 97.69 66 ILE A O 1
ATOM 543 N N . LEU A 1 67 ? -11.446 23.062 -27.272 1.00 98.06 67 LEU A N 1
ATOM 544 C CA . LEU A 1 67 ? -10.939 24.261 -26.607 1.00 98.06 67 LEU A CA 1
ATOM 545 C C . LEU A 1 67 ? -9.980 23.877 -25.478 1.00 98.06 67 LEU A C 1
ATOM 547 O O . LEU A 1 67 ? -10.395 23.299 -24.473 1.00 98.06 67 LEU A O 1
ATOM 551 N N . ASP A 1 68 ? -8.707 24.244 -25.630 1.00 94.62 68 ASP A N 1
ATOM 552 C CA . ASP A 1 68 ? -7.687 24.015 -24.607 1.00 94.62 68 ASP A CA 1
ATOM 553 C C . ASP A 1 68 ? -7.201 25.320 -23.967 1.00 94.62 68 ASP A C 1
ATOM 555 O O . ASP A 1 68 ? -6.586 26.159 -24.626 1.00 94.62 68 ASP A O 1
ATOM 559 N N . LEU A 1 69 ? -7.462 25.470 -22.669 1.00 97.19 69 LEU A N 1
ATOM 560 C CA . LEU A 1 69 ? -7.143 26.632 -21.841 1.00 97.19 69 LEU A CA 1
ATOM 561 C C . LEU A 1 69 ? -6.351 26.255 -20.577 1.00 97.19 69 LEU A C 1
ATOM 563 O O . LEU A 1 69 ? -6.281 27.046 -19.629 1.00 97.19 69 LEU A O 1
ATOM 567 N N . HIS A 1 70 ? -5.738 25.073 -20.528 1.00 91.06 70 HIS A N 1
ATOM 568 C CA . HIS A 1 70 ? -5.032 24.634 -19.326 1.00 91.06 70 HIS A CA 1
ATOM 569 C C . HIS A 1 70 ? -3.771 25.461 -19.008 1.00 91.06 70 HIS A C 1
ATOM 571 O O . HIS A 1 70 ? -3.190 26.099 -19.889 1.00 91.06 70 HIS A O 1
ATOM 577 N N . ASN A 1 71 ? -3.304 25.420 -17.753 1.00 83.12 71 ASN A N 1
ATOM 578 C CA . ASN A 1 71 ? -2.147 26.201 -17.276 1.00 83.12 71 ASN A CA 1
ATOM 579 C C . ASN A 1 71 ? -2.303 27.706 -17.578 1.00 83.12 71 ASN A C 1
ATOM 581 O O . ASN A 1 71 ? -1.490 28.298 -18.296 1.00 83.12 71 ASN A O 1
ATOM 585 N N . ASN A 1 72 ? -3.364 28.309 -17.047 1.00 94.50 72 ASN A N 1
ATOM 586 C CA . ASN A 1 72 ? -3.650 29.742 -17.131 1.00 94.50 72 ASN A CA 1
ATOM 587 C C . ASN A 1 72 ? -4.038 30.280 -15.734 1.00 94.50 72 ASN A C 1
ATOM 589 O O . ASN A 1 72 ? -3.767 29.651 -14.711 1.00 94.50 72 ASN A O 1
ATOM 593 N N . GLN A 1 73 ? -4.610 31.481 -15.665 1.00 97.44 73 GLN A N 1
ATOM 594 C CA . GLN A 1 73 ? -5.025 32.149 -14.425 1.00 97.44 73 GLN A CA 1
ATOM 595 C C . GLN A 1 73 ? -6.547 32.364 -14.388 1.00 97.44 73 GLN A C 1
ATOM 597 O O . GLN A 1 73 ? -7.029 33.304 -13.758 1.00 97.44 73 GLN A O 1
ATOM 602 N N . ILE A 1 74 ? -7.308 31.514 -15.084 1.00 98.06 74 ILE A N 1
ATOM 603 C CA . ILE A 1 74 ? -8.754 31.674 -15.256 1.00 98.06 74 ILE A CA 1
ATOM 604 C C . ILE A 1 74 ? -9.451 31.443 -13.919 1.00 98.06 74 ILE A C 1
ATOM 606 O O . ILE A 1 74 ? -9.294 30.389 -13.306 1.00 98.06 74 ILE A O 1
ATOM 610 N N . SER A 1 75 ? -10.238 32.420 -13.474 1.00 95.69 75 SER A N 1
ATOM 611 C CA . SER A 1 75 ? -10.969 32.350 -12.199 1.00 95.69 75 SER A CA 1
ATOM 612 C C . SER A 1 75 ? -12.426 31.900 -12.344 1.00 95.69 75 SER A C 1
ATOM 614 O O . SER A 1 75 ? -13.008 31.373 -11.395 1.00 95.69 75 SER A O 1
ATOM 616 N N . ASN A 1 76 ? -13.021 32.092 -13.526 1.00 95.19 76 ASN A N 1
ATOM 617 C CA . ASN A 1 76 ? -14.427 31.798 -13.796 1.00 95.19 76 ASN A CA 1
ATOM 618 C C . ASN A 1 76 ? -14.628 31.293 -15.227 1.00 95.19 76 ASN A C 1
ATOM 620 O O . ASN A 1 76 ? -13.955 31.738 -16.157 1.00 95.19 76 ASN A O 1
ATOM 624 N N . ILE A 1 77 ? -15.608 30.406 -15.395 1.00 96.44 77 ILE A N 1
ATOM 625 C CA . ILE A 1 77 ? -16.113 29.984 -16.701 1.00 96.44 77 ILE A CA 1
ATOM 626 C C . ILE A 1 77 ? -17.338 30.862 -17.016 1.00 96.44 77 ILE A C 1
ATOM 628 O O . ILE A 1 77 ? -18.286 30.851 -16.227 1.00 96.44 77 ILE A O 1
ATOM 632 N N . PRO A 1 78 ? -17.349 31.632 -18.118 1.00 94.69 78 PRO A N 1
ATOM 633 C CA . PRO A 1 78 ? -18.491 32.468 -18.467 1.00 94.69 78 PRO A CA 1
ATOM 634 C C . PRO A 1 78 ? -19.686 31.589 -18.873 1.00 94.69 78 PRO A C 1
ATOM 636 O O . PRO A 1 78 ? -19.489 30.600 -19.587 1.00 94.69 78 PRO A O 1
ATOM 639 N N . PRO A 1 79 ? -20.926 31.928 -18.476 1.00 94.12 79 PRO A N 1
ATOM 640 C CA . PRO A 1 79 ? -22.111 31.154 -18.851 1.00 94.12 79 PRO A CA 1
ATOM 641 C C . PRO A 1 79 ? -22.308 31.084 -20.374 1.00 94.12 79 PRO A C 1
ATOM 643 O O . PRO A 1 79 ? -22.864 30.113 -20.879 1.00 94.12 79 PRO A O 1
ATOM 646 N N . GLU A 1 80 ? -21.800 32.058 -21.134 1.00 95.38 80 GLU A N 1
ATOM 647 C CA . GLU A 1 80 ? -21.842 32.081 -22.598 1.00 95.38 80 GLU A CA 1
ATOM 648 C C . GLU A 1 80 ? -21.087 30.917 -23.252 1.00 95.38 80 GLU A C 1
ATOM 650 O O . GLU A 1 80 ? -21.394 30.582 -24.399 1.00 95.38 80 GLU A O 1
ATOM 655 N N . ILE A 1 81 ? -20.165 30.248 -22.540 1.00 94.44 81 ILE A N 1
ATOM 656 C CA . ILE A 1 81 ? -19.469 29.059 -23.058 1.00 94.44 81 ILE A CA 1
ATOM 657 C C . ILE A 1 81 ? -20.463 27.994 -23.541 1.00 94.44 81 ILE A C 1
ATOM 659 O O . ILE A 1 81 ? -20.193 27.304 -24.517 1.00 94.44 81 ILE A O 1
ATOM 663 N N . ALA A 1 82 ? -21.647 27.941 -22.920 1.00 92.38 82 ALA A N 1
ATOM 664 C CA . ALA A 1 82 ? -22.774 27.069 -23.232 1.00 92.38 82 ALA A CA 1
ATOM 665 C C . ALA A 1 82 ? -23.276 27.147 -24.688 1.00 92.38 82 ALA A C 1
ATOM 667 O O . ALA A 1 82 ? -23.938 26.227 -25.167 1.00 92.38 82 ALA A O 1
ATOM 668 N N . GLN A 1 83 ? -22.966 28.229 -25.411 1.00 94.75 83 GLN A N 1
ATOM 669 C CA . GLN A 1 83 ? -23.365 28.419 -26.813 1.00 94.75 83 GLN A CA 1
ATOM 670 C C . GLN A 1 83 ? -22.445 27.690 -27.811 1.00 94.75 83 GLN A C 1
ATOM 672 O O . GLN A 1 83 ? -22.726 27.657 -29.015 1.00 94.75 83 GLN A O 1
ATOM 677 N N . LEU A 1 84 ? -21.347 27.092 -27.336 1.00 96.12 84 LEU A N 1
ATOM 678 C CA . LEU A 1 84 ? -20.442 26.267 -28.136 1.00 96.12 84 LEU A CA 1
ATOM 679 C C . LEU A 1 84 ? -21.018 24.856 -28.331 1.00 96.12 84 LEU A C 1
ATOM 681 O O . LEU A 1 84 ? -20.447 23.865 -27.897 1.00 96.12 84 LEU A O 1
ATOM 685 N N . HIS A 1 85 ? -22.171 24.746 -28.992 1.00 93.06 85 HIS A N 1
ATOM 686 C CA . HIS A 1 85 ? -22.915 23.482 -29.102 1.00 93.06 85 HIS A CA 1
ATOM 687 C C . HIS A 1 85 ? -22.162 22.334 -29.803 1.00 93.06 85 HIS A C 1
ATOM 689 O O . HIS A 1 85 ? -22.558 21.179 -29.650 1.00 93.06 85 HIS A O 1
ATOM 695 N N . SER A 1 86 ? -21.109 22.637 -30.571 1.00 96.56 86 SER A N 1
ATOM 696 C CA . SER A 1 86 ? -20.254 21.639 -31.235 1.00 96.56 86 SER A CA 1
ATOM 697 C C . SER A 1 86 ? -19.062 21.195 -30.381 1.00 96.56 86 SER A C 1
ATOM 699 O O . SER A 1 86 ? -18.279 20.379 -30.849 1.00 96.56 86 SER A O 1
ATOM 701 N N . LEU A 1 87 ? -18.891 21.742 -29.172 1.00 98.19 87 LEU A N 1
ATOM 702 C CA . LEU A 1 87 ? -17.722 21.472 -28.342 1.00 98.19 87 LEU A CA 1
ATOM 703 C C . LEU A 1 87 ? -17.780 20.044 -27.798 1.00 98.19 87 LEU A C 1
ATOM 705 O O . LEU A 1 87 ? -18.725 19.688 -27.098 1.00 98.19 87 LEU A O 1
ATOM 709 N N . GLU A 1 88 ? -16.751 19.265 -28.112 1.00 97.38 88 GLU A N 1
ATOM 710 C CA . GLU A 1 88 ? -16.567 17.869 -27.714 1.00 97.38 88 GLU A CA 1
ATOM 711 C C . GLU A 1 88 ? -15.559 17.760 -26.561 1.00 97.38 88 GLU A C 1
ATOM 713 O O . GLU A 1 88 ? -15.738 16.947 -25.656 1.00 97.38 88 GLU A O 1
A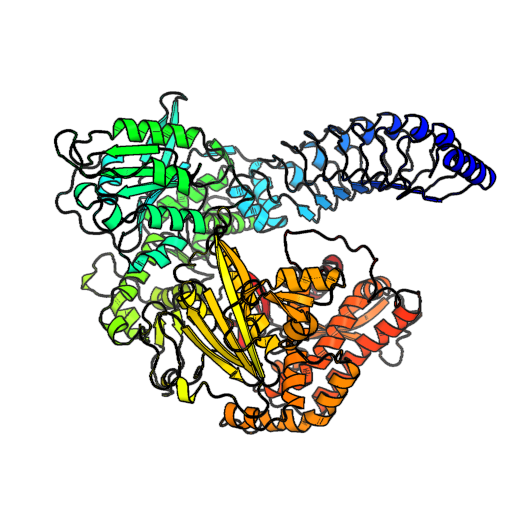TOM 718 N N . GLN A 1 89 ? -14.527 18.614 -26.546 1.00 97.81 89 GLN A N 1
ATOM 719 C CA . GLN A 1 89 ? -13.453 18.571 -25.548 1.00 97.81 89 GLN A CA 1
ATOM 720 C C . GLN A 1 89 ? -13.160 19.956 -24.964 1.00 97.81 89 GLN A C 1
ATOM 722 O O . GLN A 1 89 ? -12.887 20.916 -25.696 1.00 97.81 89 GLN A O 1
ATOM 727 N N . LEU A 1 90 ? -13.171 20.045 -23.631 1.00 98.06 90 LEU A N 1
ATOM 728 C CA . LEU A 1 90 ? -12.871 21.268 -22.889 1.00 98.06 90 LEU A CA 1
ATOM 729 C C . LEU A 1 90 ? -11.804 21.023 -21.816 1.00 98.06 90 LEU A C 1
ATOM 731 O O . LEU A 1 90 ? -12.045 20.320 -20.831 1.00 98.06 90 LEU A O 1
ATOM 735 N N . TYR A 1 91 ? -10.645 21.668 -21.977 1.00 93.56 91 TYR A N 1
ATOM 736 C CA . TYR A 1 91 ? -9.530 21.586 -21.032 1.00 93.56 91 TYR A CA 1
ATOM 737 C C . TYR A 1 91 ? -9.359 22.893 -20.252 1.00 93.56 91 TYR A C 1
ATOM 739 O O . TYR A 1 91 ? -9.040 23.937 -20.818 1.00 93.56 91 TYR A O 1
ATOM 747 N N . LEU A 1 92 ? -9.553 22.829 -18.934 1.00 97.25 92 LEU A N 1
ATOM 748 C CA . LEU A 1 92 ? -9.523 23.969 -18.007 1.00 97.25 92 LEU A CA 1
ATOM 749 C C . LEU A 1 92 ? -8.720 23.678 -16.726 1.00 97.25 92 LEU A C 1
ATOM 751 O O . LEU A 1 92 ? -8.799 24.416 -15.743 1.00 97.25 92 LEU A O 1
ATOM 755 N N . TYR A 1 93 ? -7.934 22.607 -16.714 1.00 92.56 93 TYR A N 1
ATOM 756 C CA . TYR A 1 93 ? -7.137 22.221 -15.554 1.00 92.56 93 TYR A CA 1
ATOM 757 C C . TYR A 1 93 ? -5.972 23.183 -15.276 1.00 92.56 93 TYR A C 1
ATOM 759 O O . TYR A 1 93 ? -5.529 23.913 -16.168 1.00 92.56 93 TYR A O 1
ATOM 767 N N . ASN A 1 94 ? -5.452 23.166 -14.042 1.00 86.81 94 ASN A N 1
ATOM 768 C CA . ASN A 1 94 ? -4.404 24.085 -13.571 1.00 86.81 94 ASN A CA 1
ATOM 769 C C . ASN A 1 94 ? -4.788 25.563 -13.790 1.00 86.81 94 ASN A C 1
ATOM 771 O O . ASN A 1 94 ? -4.086 26.315 -14.470 1.00 86.81 94 ASN A O 1
ATOM 775 N N . ASN A 1 95 ? -5.931 25.953 -13.229 1.00 96.38 95 ASN A N 1
ATOM 776 C CA . ASN A 1 95 ? -6.450 27.320 -13.222 1.00 96.38 95 ASN A CA 1
ATOM 777 C C . ASN A 1 95 ? -6.889 27.694 -11.787 1.00 96.38 95 ASN A C 1
ATOM 779 O O . ASN A 1 95 ? -6.488 27.060 -10.811 1.00 96.38 95 ASN A O 1
ATOM 783 N N . GLN A 1 96 ? -7.670 28.763 -11.633 1.00 97.56 96 GLN A N 1
ATOM 784 C CA . GLN A 1 96 ? -8.175 29.266 -10.349 1.00 97.56 96 GLN A CA 1
ATOM 785 C C . GLN A 1 96 ? -9.711 29.207 -10.290 1.00 97.56 96 GLN A C 1
ATOM 787 O O . GLN A 1 96 ? -10.345 30.022 -9.620 1.00 97.56 96 GLN A O 1
ATOM 792 N N . ILE A 1 97 ? -10.325 28.268 -11.017 1.00 98.19 97 ILE A N 1
ATOM 793 C CA . ILE A 1 97 ? -11.780 28.182 -11.167 1.00 98.19 97 ILE A CA 1
ATOM 794 C C . ILE A 1 97 ? -12.406 27.757 -9.841 1.00 98.19 97 ILE A C 1
ATOM 796 O O . ILE A 1 97 ? -12.071 26.707 -9.300 1.00 98.19 97 ILE A O 1
ATOM 800 N N . SER A 1 98 ? -13.335 28.561 -9.328 1.00 96.00 98 SER A N 1
ATOM 801 C CA . SER A 1 98 ? -14.001 28.312 -8.038 1.00 96.00 98 SER A CA 1
ATOM 802 C C . SER A 1 98 ? -15.356 27.603 -8.155 1.00 96.00 98 SER A C 1
ATOM 804 O O . SER A 1 98 ? -15.848 27.009 -7.191 1.00 96.00 98 SER A O 1
ATOM 806 N N . SER A 1 99 ? -15.982 27.654 -9.335 1.00 96.06 99 SER A N 1
ATOM 807 C CA . SER A 1 99 ? -17.295 27.058 -9.586 1.00 96.06 99 SER A CA 1
ATOM 808 C C . SER A 1 99 ? -17.493 26.688 -11.055 1.00 96.06 99 SER A C 1
ATOM 810 O O . SER A 1 99 ? -16.890 27.280 -11.950 1.00 96.06 99 SER A O 1
ATOM 812 N N . ILE A 1 100 ? -18.353 25.694 -11.285 1.00 96.94 100 ILE A N 1
ATOM 813 C CA . ILE A 1 100 ? -18.823 25.298 -12.612 1.00 96.94 100 ILE A CA 1
ATOM 814 C C . ILE A 1 100 ? -20.199 25.952 -12.820 1.00 96.94 100 ILE A C 1
ATOM 816 O O . ILE A 1 100 ? -21.089 25.715 -11.998 1.00 96.94 100 ILE A O 1
ATOM 820 N N . PRO A 1 101 ? -20.405 26.765 -13.872 1.00 95.38 101 PRO A N 1
ATOM 821 C CA . PRO A 1 101 ? -21.702 27.375 -14.138 1.00 95.38 101 PRO A CA 1
ATOM 822 C C . PRO A 1 101 ? -22.721 26.294 -14.541 1.00 95.38 101 PRO A C 1
ATOM 824 O O . PRO A 1 101 ? -22.379 25.430 -15.356 1.00 95.38 101 PRO A O 1
ATOM 827 N N . PRO A 1 102 ? -23.967 26.325 -14.032 1.00 95.75 102 PRO A N 1
ATOM 828 C CA . PRO A 1 102 ? -25.020 25.390 -14.438 1.00 95.75 102 PRO A CA 1
ATOM 829 C C . PRO A 1 102 ? -25.245 25.340 -15.955 1.00 95.75 102 PRO A C 1
ATOM 831 O O . PRO A 1 102 ? -25.594 24.297 -16.498 1.00 95.75 102 PRO A O 1
ATOM 834 N N . GLU A 1 103 ? -25.000 26.446 -16.661 1.00 96.38 103 GLU A N 1
ATOM 835 C CA . GLU A 1 103 ? -25.136 26.568 -18.113 1.00 96.38 103 GLU A CA 1
ATOM 836 C C . GLU A 1 103 ? -24.205 25.633 -18.894 1.00 96.38 103 GLU A C 1
ATOM 838 O O . GLU A 1 103 ? -24.516 25.313 -20.043 1.00 96.38 103 GLU A O 1
ATOM 843 N N . ILE A 1 104 ? -23.122 25.126 -18.283 1.00 95.06 104 ILE A N 1
ATOM 844 C CA . ILE A 1 104 ? -22.236 24.138 -18.921 1.00 95.06 104 ILE A CA 1
ATOM 845 C C . ILE A 1 104 ? -23.026 22.931 -19.445 1.00 95.06 104 ILE A C 1
ATOM 847 O O . ILE A 1 104 ? -22.676 22.372 -20.476 1.00 95.06 104 ILE A O 1
ATOM 851 N N . ALA A 1 105 ? -24.139 22.600 -18.782 1.00 92.94 105 ALA A N 1
ATOM 852 C CA . ALA A 1 105 ? -25.086 21.541 -19.111 1.00 92.94 105 ALA A CA 1
ATOM 853 C C . ALA A 1 105 ? -25.679 21.615 -20.535 1.00 92.94 105 ALA A C 1
ATOM 855 O O . ALA A 1 105 ? -26.183 20.618 -21.050 1.00 92.94 105 ALA A O 1
ATOM 856 N N . GLN A 1 106 ? -25.621 22.783 -21.186 1.00 95.00 106 GLN A N 1
ATOM 857 C CA . GLN A 1 106 ? -26.125 22.996 -22.550 1.00 95.00 106 GLN A CA 1
ATOM 858 C C . GLN A 1 106 ? -25.128 22.560 -23.640 1.00 95.00 106 GLN A C 1
ATOM 860 O O . GLN A 1 106 ? -25.463 22.555 -24.829 1.00 95.00 106 GLN A O 1
ATOM 865 N N . LEU A 1 107 ? -23.906 22.172 -23.259 1.00 96.19 107 LEU A N 1
ATOM 866 C CA . LEU A 1 107 ? -22.898 21.615 -24.160 1.00 96.19 107 LEU A CA 1
ATOM 867 C C . LEU A 1 107 ? -23.204 20.143 -24.471 1.00 96.19 107 LEU A C 1
ATOM 869 O O . LEU A 1 107 ? -22.480 19.236 -24.078 1.00 96.19 107 LEU A O 1
ATOM 873 N N . HIS A 1 108 ? -24.304 19.882 -25.176 1.00 92.94 108 HIS A N 1
ATOM 874 C CA . HIS A 1 108 ? -24.807 18.519 -25.398 1.00 92.94 108 HIS A CA 1
ATOM 875 C C . HIS A 1 108 ? -23.853 17.591 -26.172 1.00 92.94 108 HIS A C 1
ATOM 877 O O . HIS A 1 108 ? -24.014 16.372 -26.093 1.00 92.94 108 HIS A O 1
ATOM 883 N N . SER A 1 109 ? -22.885 18.145 -26.908 1.00 96.38 109 SER A N 1
ATOM 884 C CA . SER A 1 109 ? -21.859 17.382 -27.636 1.00 96.38 109 SER A CA 1
ATOM 885 C C . SER A 1 109 ? -20.603 17.112 -26.804 1.00 96.38 109 SER A C 1
ATOM 887 O O . SER A 1 109 ? -19.714 16.428 -27.289 1.00 96.38 109 SER A O 1
ATOM 889 N N . LEU A 1 110 ? -20.513 17.631 -25.573 1.00 98.12 110 LEU A N 1
ATOM 890 C CA . LEU A 1 110 ? -19.306 17.522 -24.761 1.00 98.12 110 LEU A CA 1
ATOM 891 C C . LEU A 1 110 ? -19.086 16.073 -24.324 1.00 98.12 110 LEU A C 1
ATOM 893 O O . LEU A 1 110 ? -19.925 15.496 -23.632 1.00 98.12 110 LEU A O 1
ATOM 897 N N . GLU A 1 111 ? -17.946 15.514 -24.713 1.00 96.12 111 GLU A N 1
ATOM 898 C CA . GLU A 1 111 ? -17.517 14.152 -24.398 1.00 96.12 111 GLU A CA 1
ATOM 899 C C . GLU A 1 111 ? -16.469 14.145 -23.281 1.00 96.12 111 GLU A C 1
ATOM 901 O O . GLU A 1 111 ? -16.487 13.255 -22.430 1.00 96.12 111 GLU A O 1
ATOM 906 N N . GLN A 1 112 ? -15.598 15.159 -23.229 1.00 97.19 112 GLN A N 1
ATOM 907 C CA . GLN A 1 112 ? -14.515 15.235 -22.248 1.00 97.19 112 GLN A CA 1
ATOM 908 C C . GLN A 1 112 ? -14.436 16.609 -21.571 1.00 97.19 112 GLN A C 1
ATOM 910 O O . GLN A 1 112 ? -14.342 17.649 -22.231 1.00 97.19 112 GLN A O 1
ATOM 915 N N . LEU A 1 113 ? -14.425 16.609 -20.235 1.00 97.94 113 LEU A N 1
ATOM 916 C CA . LEU A 1 113 ? -14.318 17.816 -19.414 1.00 97.94 113 LEU A CA 1
ATOM 917 C C . LEU A 1 113 ? -13.203 17.686 -18.371 1.00 97.94 113 LEU A C 1
ATOM 919 O O . LEU A 1 113 ? -13.320 16.923 -17.407 1.00 97.94 113 LEU A O 1
ATOM 923 N N . TYR A 1 114 ? -12.148 18.494 -18.525 1.00 95.50 114 TYR A N 1
ATOM 924 C CA . TYR A 1 114 ? -10.993 18.491 -17.628 1.00 95.50 114 TYR A CA 1
ATOM 925 C C . TYR A 1 114 ? -10.918 19.747 -16.759 1.00 95.50 114 TYR A C 1
ATOM 927 O O . TYR A 1 114 ? -10.651 20.842 -17.250 1.00 95.50 114 TYR A O 1
ATOM 935 N N . LEU A 1 115 ? -11.096 19.575 -15.448 1.00 97.19 115 LEU A N 1
ATOM 936 C CA . LEU A 1 115 ? -11.182 20.642 -14.441 1.00 97.19 115 LEU A CA 1
ATOM 937 C C . LEU A 1 115 ? -10.301 20.384 -13.204 1.00 97.19 115 LEU A C 1
ATOM 939 O O . LEU A 1 115 ? -10.469 21.031 -12.167 1.00 97.19 115 LEU A O 1
ATOM 943 N N . TYR A 1 116 ? -9.353 19.452 -13.279 1.00 92.31 116 TYR A N 1
ATOM 944 C CA . TYR A 1 116 ? -8.482 19.132 -12.148 1.00 92.31 116 TYR A CA 1
ATOM 945 C C . TYR A 1 116 ? -7.523 20.281 -11.785 1.00 92.31 116 TYR A C 1
ATOM 947 O O . TYR A 1 116 ? -7.221 21.132 -12.621 1.00 92.31 116 TYR A O 1
ATOM 955 N N . ASN A 1 117 ? -7.023 20.302 -10.544 1.00 90.56 117 ASN A N 1
ATOM 956 C CA . ASN A 1 117 ? -6.167 21.375 -10.009 1.00 90.56 117 ASN A CA 1
ATOM 957 C C . ASN A 1 117 ? -6.824 22.764 -10.151 1.00 90.56 117 ASN A C 1
ATOM 959 O O . ASN A 1 117 ? -6.300 23.656 -10.821 1.00 90.56 117 ASN A O 1
ATOM 963 N N . ASN A 1 118 ? -7.994 22.916 -9.535 1.00 97.31 118 ASN A N 1
ATOM 964 C CA . ASN A 1 118 ? -8.752 24.164 -9.442 1.00 97.31 118 ASN A CA 1
ATOM 965 C C . ASN A 1 118 ? -9.236 24.359 -7.986 1.00 97.31 118 ASN A C 1
ATOM 967 O O . ASN A 1 118 ? -8.731 23.731 -7.056 1.00 97.31 118 ASN A O 1
ATOM 971 N N . GLN A 1 119 ? -10.185 25.267 -7.761 1.00 97.56 119 GLN A N 1
ATOM 972 C CA . GLN A 1 119 ? -10.752 25.594 -6.447 1.00 97.56 119 GLN A CA 1
ATOM 973 C C . GLN A 1 119 ? -12.257 25.278 -6.390 1.00 97.56 119 GLN A C 1
ATOM 975 O O . GLN A 1 119 ? -13.012 25.927 -5.666 1.00 97.56 119 GLN A O 1
ATOM 980 N N . ILE A 1 120 ? -12.719 24.305 -7.181 1.00 98.06 120 ILE A N 1
ATOM 981 C CA . ILE A 1 120 ? -14.142 23.979 -7.322 1.00 98.06 120 ILE A CA 1
ATOM 982 C C . ILE A 1 120 ? -14.647 23.350 -6.026 1.00 98.06 120 ILE A C 1
ATOM 984 O O . ILE A 1 120 ? -14.131 22.330 -5.583 1.00 98.06 120 ILE A O 1
ATOM 988 N N . SER A 1 121 ? -15.683 23.937 -5.432 1.00 95.75 121 SER A N 1
ATOM 989 C CA . SER A 1 121 ? -16.265 23.451 -4.170 1.00 95.75 121 SER A CA 1
ATOM 990 C C . SER A 1 121 ? -17.478 22.534 -4.350 1.00 95.75 121 SER A C 1
ATOM 992 O O . SER A 1 121 ? -17.805 21.754 -3.456 1.00 95.75 121 SER A O 1
ATOM 994 N N . ASN A 1 122 ? -18.164 22.622 -5.494 1.00 94.88 122 ASN A N 1
ATOM 995 C CA . ASN A 1 122 ? -19.399 21.889 -5.764 1.00 94.88 122 ASN A CA 1
ATOM 996 C C . ASN A 1 122 ? -19.528 21.532 -7.247 1.00 94.88 122 ASN A C 1
ATOM 998 O O . ASN A 1 122 ? -19.122 22.302 -8.119 1.00 94.88 122 ASN A O 1
ATOM 1002 N N . ILE A 1 123 ? -20.162 20.391 -7.513 1.00 96.88 123 ILE A N 1
ATOM 1003 C CA . ILE A 1 123 ? -20.594 19.979 -8.850 1.00 96.88 123 ILE A CA 1
ATOM 1004 C C . ILE A 1 123 ? -22.074 20.378 -8.996 1.00 96.88 123 ILE A C 1
ATOM 1006 O O . ILE A 1 123 ? -22.880 19.939 -8.172 1.00 96.88 123 ILE A O 1
ATOM 1010 N N . PRO A 1 124 ? -22.459 21.199 -9.990 1.00 95.75 124 PRO A N 1
ATOM 1011 C CA . PRO A 1 124 ? -23.857 21.571 -10.190 1.00 95.75 124 PRO A CA 1
ATOM 1012 C C . PRO A 1 124 ? -24.677 20.337 -10.610 1.00 95.75 124 PRO A C 1
ATOM 1014 O O . PRO A 1 124 ? -24.222 19.595 -11.485 1.00 95.75 124 PRO A O 1
ATOM 1017 N N . PRO A 1 125 ? -25.877 20.100 -10.042 1.00 96.31 125 PRO A N 1
ATOM 1018 C CA . PRO A 1 125 ? -26.749 18.996 -10.453 1.00 96.31 125 PRO A CA 1
ATOM 1019 C C . PRO A 1 125 ? -27.049 18.978 -11.958 1.00 96.31 125 PRO A C 1
ATOM 1021 O O . PRO A 1 125 ? -27.219 17.914 -12.546 1.00 96.31 125 PRO A O 1
ATOM 1024 N N . GLU A 1 126 ? -27.063 20.146 -12.605 1.00 96.81 126 GLU A N 1
ATOM 1025 C CA . GLU A 1 126 ? -27.296 20.319 -14.039 1.00 96.81 126 GLU A CA 1
ATOM 1026 C C . GLU A 1 126 ? -26.244 19.629 -14.913 1.00 96.81 126 GLU A C 1
ATOM 1028 O O . GLU A 1 126 ? -26.551 19.306 -16.061 1.00 96.81 126 GLU A O 1
ATOM 1033 N N . ILE A 1 127 ? -25.049 19.324 -14.381 1.00 95.25 127 ILE A N 1
ATOM 1034 C CA . ILE A 1 127 ? -24.014 18.575 -15.113 1.00 95.25 127 ILE A CA 1
ATOM 1035 C C . ILE A 1 127 ? -24.572 17.273 -15.703 1.00 95.25 127 ILE A C 1
ATOM 1037 O O . ILE A 1 127 ? -24.153 16.856 -16.775 1.00 95.25 127 ILE A O 1
ATOM 1041 N N . ALA A 1 128 ? -25.579 16.691 -15.044 1.00 93.25 128 ALA A N 1
ATOM 1042 C CA . ALA A 1 128 ? -26.335 15.509 -15.439 1.00 93.25 128 ALA A CA 1
ATOM 1043 C C . ALA A 1 128 ? -26.958 15.563 -16.851 1.00 93.25 128 ALA A C 1
ATOM 1045 O O . ALA A 1 128 ? -27.276 14.519 -17.421 1.00 93.25 128 ALA A O 1
ATOM 1046 N N . GLN A 1 129 ? -27.134 16.757 -17.430 1.00 95.06 129 GLN A N 1
ATOM 1047 C CA . GLN A 1 129 ? -27.702 16.949 -18.774 1.00 95.06 129 GLN A CA 1
ATOM 1048 C C . GLN A 1 129 ? -26.665 16.789 -19.902 1.00 95.06 129 GLN A C 1
ATOM 1050 O O . GLN A 1 129 ? -27.025 16.786 -21.083 1.00 95.06 129 GLN A O 1
ATOM 1055 N N . LEU A 1 130 ? -25.382 16.623 -19.563 1.00 95.81 130 LEU A N 1
ATOM 1056 C CA . LEU A 1 130 ? -24.309 16.329 -20.514 1.00 95.81 130 LEU A CA 1
ATOM 1057 C C . LEU A 1 130 ? -24.347 14.854 -20.942 1.00 95.81 130 LEU A C 1
ATOM 1059 O O . LEU A 1 130 ? -23.472 14.061 -20.612 1.00 95.81 130 LEU A O 1
ATOM 1063 N N . HIS A 1 131 ? -25.387 14.456 -21.674 1.00 92.06 131 HIS A N 1
ATOM 1064 C CA . HIS A 1 131 ? -25.641 13.049 -22.010 1.00 92.06 131 HIS A CA 1
ATOM 1065 C C . HIS A 1 131 ? -24.538 12.374 -22.848 1.00 92.06 131 HIS A C 1
ATOM 1067 O O . HIS A 1 131 ? -24.464 11.144 -22.857 1.00 92.06 131 HIS A O 1
ATOM 1073 N N . SER A 1 132 ? -23.696 13.153 -23.533 1.00 95.31 132 SER A N 1
ATOM 1074 C CA . SER A 1 132 ? -22.560 12.659 -24.327 1.00 95.31 132 SER A CA 1
ATOM 1075 C C . SER A 1 132 ? -21.260 12.547 -23.524 1.00 95.31 132 SER A C 1
ATOM 1077 O O . SER A 1 132 ? -20.291 11.999 -24.040 1.00 95.31 132 SER A O 1
ATOM 1079 N N . LEU A 1 133 ? -21.232 13.024 -22.273 1.00 97.81 133 LEU A N 1
ATOM 1080 C CA . LEU A 1 133 ? -20.015 13.077 -21.467 1.00 97.81 133 LEU A CA 1
ATOM 1081 C C . LEU A 1 133 ? -19.535 11.667 -21.120 1.00 97.81 133 LEU A C 1
ATOM 1083 O O . LEU A 1 133 ? -20.258 10.897 -20.485 1.00 97.81 133 LEU A O 1
ATOM 1087 N N . GLN A 1 134 ? -18.307 11.360 -21.525 1.00 92.81 134 GLN A N 1
ATOM 1088 C CA . GLN A 1 134 ? -17.607 10.096 -21.304 1.00 92.81 134 GLN A CA 1
ATOM 1089 C C . GLN A 1 134 ? -16.558 10.233 -20.198 1.00 92.81 134 GLN A C 1
ATOM 1091 O O . GLN A 1 134 ? -16.387 9.318 -19.391 1.00 92.81 134 GLN A O 1
ATOM 1096 N N . GLU A 1 135 ? -15.904 11.392 -20.103 1.00 95.00 135 GLU A N 1
ATOM 1097 C CA . GLU A 1 135 ? -14.806 11.623 -19.167 1.00 95.00 135 GLU A CA 1
ATOM 1098 C C . GLU A 1 135 ? -14.986 12.926 -18.381 1.00 95.00 135 GLU A C 1
ATOM 1100 O O . GLU A 1 135 ? -15.127 14.012 -18.952 1.00 95.00 135 GLU A O 1
ATOM 1105 N N . LEU A 1 136 ? -14.946 12.820 -17.049 1.00 97.44 136 LEU A N 1
ATOM 1106 C CA . LEU A 1 136 ? -15.038 13.959 -16.138 1.00 97.44 136 LEU A CA 1
ATOM 1107 C C . LEU A 1 136 ? -13.879 13.956 -15.137 1.00 97.44 136 LEU A C 1
ATOM 1109 O O . LEU A 1 136 ? -13.817 13.112 -14.236 1.00 97.44 136 LEU A O 1
ATOM 1113 N N . TYR A 1 137 ? -12.995 14.947 -15.260 1.00 95.69 137 TYR A N 1
ATOM 1114 C CA . TYR A 1 137 ? -11.827 15.099 -14.397 1.00 95.69 137 TYR A CA 1
ATOM 1115 C C . TYR A 1 137 ? -11.965 16.270 -13.427 1.00 95.69 137 TYR A C 1
ATOM 1117 O O . TYR A 1 137 ? -11.923 17.430 -13.828 1.00 95.69 137 TYR A O 1
ATOM 1125 N N . LEU A 1 138 ? -12.054 15.967 -12.132 1.00 96.88 138 LEU A N 1
ATOM 1126 C CA . LEU A 1 138 ? -12.271 16.923 -11.040 1.00 96.88 138 LEU A CA 1
ATOM 1127 C C . LEU A 1 138 ? -11.289 16.736 -9.868 1.00 96.88 138 LEU A C 1
ATOM 1129 O O . LEU A 1 138 ? -11.504 17.272 -8.779 1.00 96.88 138 LEU A O 1
ATOM 1133 N N . SER A 1 139 ? -10.199 15.994 -10.068 1.00 92.56 139 SER A N 1
ATOM 1134 C CA . SER A 1 139 ? -9.188 15.773 -9.027 1.00 92.56 139 SER A CA 1
ATOM 1135 C C . SER A 1 139 ? -8.544 17.076 -8.529 1.00 92.56 139 SER A C 1
ATOM 1137 O O . SER A 1 139 ? -8.401 18.022 -9.298 1.00 92.56 139 SER A O 1
ATOM 1139 N N . ASN A 1 140 ? -8.083 17.110 -7.276 1.00 91.38 140 ASN A N 1
ATOM 1140 C CA . ASN A 1 140 ? -7.431 18.274 -6.654 1.00 91.38 140 ASN A CA 1
ATOM 1141 C C . ASN A 1 140 ? -8.317 19.530 -6.714 1.00 91.38 140 ASN A C 1
ATOM 1143 O O . ASN A 1 140 ? -7.984 20.529 -7.355 1.00 91.38 140 ASN A O 1
ATOM 1147 N N . ASN A 1 141 ? -9.473 19.434 -6.070 1.00 96.94 141 ASN A N 1
ATOM 1148 C CA . ASN A 1 141 ? -10.436 20.515 -5.896 1.00 96.94 141 ASN A CA 1
ATOM 1149 C C . ASN A 1 141 ? -10.907 20.520 -4.425 1.00 96.94 141 ASN A C 1
ATOM 1151 O O . ASN A 1 141 ? -10.284 19.917 -3.552 1.00 96.94 141 ASN A O 1
ATOM 1155 N N . GLN A 1 142 ? -11.988 21.235 -4.122 1.00 96.44 142 GLN A N 1
ATOM 1156 C CA . GLN A 1 142 ? -12.565 21.364 -2.780 1.00 96.44 142 GLN A CA 1
ATOM 1157 C C . GLN A 1 142 ? -13.971 20.745 -2.715 1.00 96.44 142 GLN A C 1
ATOM 1159 O O . GLN A 1 142 ? -14.822 21.190 -1.946 1.00 96.44 142 GLN A O 1
ATOM 1164 N N . ILE A 1 143 ? -14.249 19.745 -3.558 1.00 97.06 143 ILE A N 1
ATOM 1165 C CA . ILE A 1 143 ? -15.585 19.159 -3.700 1.00 97.06 143 ILE A CA 1
ATOM 1166 C C . ILE A 1 143 ? -15.925 18.368 -2.444 1.00 97.06 143 ILE A C 1
ATOM 1168 O O . ILE A 1 143 ? -15.225 17.424 -2.097 1.00 97.06 143 ILE A O 1
ATOM 1172 N N . SER A 1 144 ? -17.022 18.723 -1.781 1.00 92.38 144 SER A N 1
ATOM 1173 C CA . SER A 1 144 ? -17.472 18.034 -0.561 1.00 92.38 144 SER A CA 1
ATOM 1174 C C . SER A 1 144 ? -18.537 16.966 -0.814 1.00 92.38 144 SER A C 1
ATOM 1176 O O . SER A 1 144 ? -18.665 16.019 -0.040 1.00 92.38 144 SER A O 1
ATOM 1178 N N . ASN A 1 145 ? -19.303 17.099 -1.901 1.00 92.56 145 ASN A N 1
ATOM 1179 C CA . ASN A 1 145 ? -20.430 16.226 -2.215 1.00 92.56 145 ASN A CA 1
ATOM 1180 C C . ASN A 1 145 ? -20.519 15.942 -3.716 1.00 92.56 145 ASN A C 1
ATOM 1182 O O . ASN A 1 145 ? -20.268 16.816 -4.547 1.00 92.56 145 ASN A O 1
ATOM 1186 N N . ILE A 1 146 ? -20.943 14.722 -4.045 1.00 95.75 146 ILE A N 1
ATOM 1187 C CA . ILE A 1 146 ? -21.315 14.320 -5.402 1.00 95.75 146 ILE A CA 1
ATOM 1188 C C . ILE A 1 146 ? -22.848 14.423 -5.499 1.00 95.75 146 ILE A C 1
ATOM 1190 O O . ILE A 1 146 ? -23.527 13.801 -4.678 1.00 95.75 146 ILE A O 1
ATOM 1194 N N . PRO A 1 147 ? -23.418 15.182 -6.452 1.00 95.25 147 PRO A N 1
ATOM 1195 C CA . PRO A 1 147 ? -24.866 15.267 -6.612 1.00 95.25 147 PRO A CA 1
ATOM 1196 C C . PRO A 1 147 ? -25.433 13.912 -7.080 1.00 95.25 147 PRO A C 1
ATOM 1198 O O . PRO A 1 147 ? -24.864 13.317 -8.001 1.00 95.25 147 PRO A O 1
ATOM 1201 N N . PRO A 1 148 ? -26.543 13.407 -6.502 1.00 94.50 148 PRO A N 1
ATOM 1202 C CA . PRO A 1 148 ? -27.196 12.173 -6.956 1.00 94.50 148 PRO A CA 1
ATOM 1203 C C . PRO A 1 148 ? -27.538 12.169 -8.454 1.00 94.50 148 PRO A C 1
ATOM 1205 O O . PRO A 1 148 ? -27.505 11.124 -9.102 1.00 94.50 148 PRO A O 1
ATOM 1208 N N . GLU A 1 149 ? -27.813 13.344 -9.026 1.00 96.19 149 GLU A N 1
ATOM 1209 C CA . GLU A 1 149 ? -28.122 13.555 -10.441 1.00 96.19 149 GLU A CA 1
ATOM 1210 C C . GLU A 1 149 ? -26.988 13.125 -11.379 1.00 96.19 149 GLU A C 1
ATOM 1212 O O . GLU A 1 149 ? -27.264 12.813 -12.538 1.00 96.19 149 GLU A O 1
ATOM 1217 N N . ILE A 1 150 ? -25.743 13.011 -10.889 1.00 94.56 150 ILE A N 1
ATOM 1218 C CA . ILE A 1 150 ? -24.603 12.516 -11.679 1.00 94.56 150 ILE A CA 1
ATOM 1219 C C . ILE A 1 150 ? -24.911 11.172 -12.350 1.00 94.56 150 ILE A C 1
ATOM 1221 O O . ILE A 1 150 ? -24.405 10.889 -13.428 1.00 94.56 150 ILE A O 1
ATOM 1225 N N . ALA A 1 151 ? -25.798 10.373 -11.749 1.00 92.62 151 ALA A N 1
ATOM 1226 C CA . ALA A 1 151 ? -26.279 9.094 -12.252 1.00 92.62 151 ALA A CA 1
ATOM 1227 C C . ALA A 1 151 ? -26.977 9.140 -13.624 1.00 92.62 151 ALA A C 1
ATOM 1229 O O . ALA A 1 151 ? -27.109 8.102 -14.276 1.00 92.62 151 ALA A O 1
ATOM 1230 N N . GLN A 1 152 ? -27.416 10.318 -14.076 1.00 94.69 152 GLN A N 1
ATOM 1231 C CA . GLN A 1 152 ? -28.051 10.511 -15.385 1.00 94.69 152 GLN A CA 1
ATOM 1232 C C . GLN A 1 152 ? -27.032 10.631 -16.533 1.00 94.69 152 GLN A C 1
ATOM 1234 O O . GLN A 1 152 ? -27.414 10.610 -17.705 1.00 94.69 152 GLN A O 1
ATOM 1239 N N . LEU A 1 153 ? -25.732 10.706 -16.222 1.00 95.44 153 LEU A N 1
ATOM 1240 C CA . LEU A 1 153 ? -24.647 10.674 -17.202 1.00 95.44 153 LEU A CA 1
ATOM 1241 C C . LEU A 1 153 ? -24.426 9.247 -17.726 1.00 95.44 153 LEU A C 1
ATOM 1243 O O . LEU A 1 153 ? -23.436 8.588 -17.424 1.00 95.44 153 LEU A O 1
ATOM 1247 N N . HIS A 1 154 ? -25.376 8.734 -18.505 1.00 90.50 154 HIS A N 1
ATOM 1248 C CA . HIS A 1 154 ? -25.377 7.337 -18.951 1.00 90.50 154 HIS A CA 1
ATOM 1249 C C . HIS A 1 154 ? -24.174 6.946 -19.829 1.00 90.50 154 HIS A C 1
ATOM 1251 O O . HIS A 1 154 ? -23.857 5.758 -19.906 1.00 90.50 154 HIS A O 1
ATOM 1257 N N . SER A 1 155 ? -23.507 7.917 -20.456 1.00 93.38 155 SER A N 1
ATOM 1258 C CA . SER A 1 155 ? -22.307 7.706 -21.279 1.00 93.38 155 SER A CA 1
ATOM 1259 C C . SER A 1 155 ? -20.999 7.814 -20.491 1.00 93.38 155 SER A C 1
ATOM 1261 O O . SER A 1 155 ? -19.952 7.542 -21.059 1.00 93.38 155 SER A O 1
ATOM 1263 N N . LEU A 1 156 ? -21.038 8.172 -19.199 1.00 96.75 156 LEU A N 1
ATOM 1264 C CA . LEU A 1 156 ? -19.830 8.418 -18.413 1.00 96.75 156 LEU A CA 1
ATOM 1265 C C . LEU A 1 156 ? -19.065 7.117 -18.165 1.00 96.75 156 LEU A C 1
ATOM 1267 O O . LEU A 1 156 ? -19.567 6.209 -17.498 1.00 96.75 156 LEU A O 1
ATOM 1271 N N . GLU A 1 157 ? -17.840 7.057 -18.672 1.00 88.75 157 GLU A N 1
ATOM 1272 C CA . GLU A 1 157 ? -16.921 5.926 -18.558 1.00 88.75 157 GLU A CA 1
ATOM 1273 C C . GLU A 1 157 ? -15.893 6.146 -17.446 1.00 88.75 157 GLU A C 1
ATOM 1275 O O . GLU A 1 157 ? -15.538 5.199 -16.733 1.00 88.75 157 GLU A O 1
ATOM 1280 N N . GLN A 1 158 ? -15.448 7.393 -17.254 1.00 89.19 158 GLN A N 1
ATOM 1281 C CA . GLN A 1 158 ? -14.401 7.739 -16.294 1.00 89.19 158 GLN A CA 1
ATOM 1282 C C . GLN A 1 158 ? -14.769 8.958 -15.442 1.00 89.19 158 GLN A C 1
ATOM 1284 O O . GLN A 1 158 ? -15.121 10.020 -15.957 1.00 89.19 158 GLN A O 1
ATOM 1289 N N . LEU A 1 159 ? -14.645 8.810 -14.120 1.00 95.38 159 LEU A N 1
ATOM 1290 C CA . LEU A 1 159 ? -14.889 9.874 -13.146 1.00 95.38 159 LEU A CA 1
ATOM 1291 C C . LEU A 1 159 ? -13.709 10.004 -12.178 1.00 95.38 159 LEU A C 1
ATOM 1293 O O . LEU A 1 159 ? -13.476 9.122 -11.346 1.00 95.38 159 LEU A O 1
ATOM 1297 N N . TYR A 1 160 ? -12.994 11.126 -12.249 1.00 92.50 160 TYR A N 1
ATOM 1298 C CA . TYR A 1 160 ? -11.850 11.410 -11.384 1.00 92.50 160 TYR A CA 1
ATOM 1299 C C . TYR A 1 160 ? -12.193 12.469 -10.340 1.00 92.50 160 TYR A C 1
ATOM 1301 O O . TYR A 1 160 ? -12.469 13.617 -10.673 1.00 92.50 160 TYR A O 1
ATOM 1309 N N . LEU A 1 161 ? -12.143 12.086 -9.067 1.00 94.69 161 LEU A N 1
ATOM 1310 C CA . LEU A 1 161 ? -12.511 12.903 -7.907 1.00 94.69 161 LEU A CA 1
ATOM 1311 C C . LEU A 1 161 ? -11.457 12.831 -6.788 1.00 94.69 161 LEU A C 1
ATOM 1313 O O . LEU A 1 161 ? -11.734 13.194 -5.645 1.00 94.69 161 LEU A O 1
ATOM 1317 N N . SER A 1 162 ? -10.243 12.370 -7.085 1.00 89.94 162 SER A N 1
ATOM 1318 C CA . SER A 1 162 ? -9.168 12.246 -6.094 1.00 89.94 162 SER A CA 1
ATOM 1319 C C . SER A 1 162 ? -8.769 13.596 -5.488 1.00 89.94 162 SER A C 1
ATOM 1321 O O . SER A 1 162 ? -8.827 14.608 -6.177 1.00 89.94 162 SER A O 1
ATOM 1323 N N . ASN A 1 163 ? -8.293 13.622 -4.239 1.00 86.50 163 ASN A N 1
ATOM 1324 C CA . ASN A 1 163 ? -7.881 14.849 -3.534 1.00 86.50 163 ASN A CA 1
ATOM 1325 C C . ASN A 1 163 ? -9.007 15.900 -3.491 1.00 86.50 163 ASN A C 1
ATOM 1327 O O . ASN A 1 163 ? -8.904 16.978 -4.079 1.00 86.50 163 ASN A O 1
ATOM 1331 N N . ASN A 1 164 ? -10.107 15.544 -2.839 1.00 93.12 164 ASN A N 1
ATOM 1332 C CA . ASN A 1 164 ? -11.257 16.410 -2.590 1.00 93.12 164 ASN A CA 1
ATOM 1333 C C . ASN A 1 164 ? -11.697 16.239 -1.119 1.00 93.12 164 ASN A C 1
ATOM 1335 O O . ASN A 1 164 ? -10.985 15.650 -0.306 1.00 93.12 164 ASN A O 1
ATOM 1339 N N . GLN A 1 165 ? -12.864 16.767 -0.754 1.00 91.56 165 GLN A N 1
ATOM 1340 C CA . GLN A 1 165 ? -13.434 16.719 0.598 1.00 91.56 165 GLN A CA 1
ATOM 1341 C C . GLN A 1 165 ? -14.649 15.774 0.681 1.00 91.56 165 GLN A C 1
ATOM 1343 O O . GLN A 1 165 ? -15.543 15.962 1.508 1.00 91.56 165 GLN A O 1
ATOM 1348 N N . ILE A 1 166 ? -14.714 14.761 -0.189 1.00 91.38 166 ILE A N 1
ATOM 1349 C CA . ILE A 1 166 ? -15.859 13.849 -0.297 1.00 91.38 166 ILE A CA 1
ATOM 1350 C C . ILE A 1 166 ? -15.851 12.857 0.867 1.00 91.38 166 ILE A C 1
ATOM 1352 O O . ILE A 1 166 ? -14.934 12.055 1.006 1.00 91.38 166 ILE A O 1
ATOM 1356 N N . SER A 1 167 ? -16.900 12.860 1.685 1.00 85.38 167 SER A N 1
ATOM 1357 C CA . SER A 1 167 ? -17.034 11.912 2.806 1.00 85.38 167 SER A CA 1
ATOM 1358 C C . SER A 1 167 ? -17.997 10.757 2.540 1.00 85.38 167 SER A C 1
ATOM 1360 O O . SER A 1 167 ? -17.862 9.682 3.126 1.00 85.38 167 SER A O 1
ATOM 1362 N N . ASN A 1 168 ? -18.950 10.958 1.627 1.00 85.44 168 ASN A N 1
ATOM 1363 C CA . ASN A 1 168 ? -19.966 9.981 1.254 1.00 85.44 168 ASN A CA 1
ATOM 1364 C C . ASN A 1 168 ? -20.147 9.937 -0.263 1.00 85.44 168 ASN A C 1
ATOM 1366 O O . ASN A 1 168 ? -19.886 10.909 -0.971 1.00 85.44 168 ASN A O 1
ATOM 1370 N N . ILE A 1 169 ? -20.629 8.797 -0.749 1.00 91.44 169 ILE A N 1
ATOM 1371 C CA . ILE A 1 169 ? -20.866 8.543 -2.167 1.00 91.44 169 ILE A CA 1
ATOM 1372 C C . ILE A 1 169 ? -22.361 8.254 -2.338 1.00 91.44 169 ILE A C 1
ATOM 1374 O O . ILE A 1 169 ? -22.857 7.349 -1.666 1.00 91.44 169 ILE A O 1
ATOM 1378 N N . PRO A 1 170 ? -23.089 8.978 -3.207 1.00 91.06 170 PRO A N 1
ATOM 1379 C CA . PRO A 1 170 ? -24.512 8.737 -3.393 1.00 91.06 170 PRO A CA 1
ATOM 1380 C C . PRO A 1 170 ? -24.750 7.337 -3.992 1.00 91.06 170 PRO A C 1
ATOM 1382 O O . PRO A 1 170 ? -24.048 6.945 -4.937 1.00 91.06 170 PRO A O 1
ATOM 1385 N N . PRO A 1 171 ? -25.731 6.561 -3.487 1.00 90.75 171 PRO A N 1
ATOM 1386 C CA . PRO A 1 171 ? -26.023 5.221 -3.997 1.00 90.75 171 PRO A CA 1
ATOM 1387 C C . PRO A 1 171 ? -26.433 5.221 -5.478 1.00 90.75 171 PRO A C 1
ATOM 1389 O O . PRO A 1 171 ? -26.298 4.205 -6.166 1.00 90.75 171 PRO A O 1
ATOM 1392 N N . GLU A 1 172 ? -26.873 6.360 -6.008 1.00 93.31 172 GLU A N 1
ATOM 1393 C CA . GLU A 1 172 ? -27.212 6.585 -7.410 1.00 93.31 172 GLU A CA 1
ATOM 1394 C C . GLU A 1 172 ? -26.024 6.361 -8.364 1.00 93.31 172 GLU A C 1
ATOM 1396 O O . GLU A 1 172 ? -26.258 5.980 -9.509 1.00 93.31 172 GLU A O 1
ATOM 1401 N N . ILE A 1 173 ? -24.758 6.436 -7.909 1.00 92.19 173 ILE A N 1
ATOM 1402 C CA . ILE A 1 173 ? -23.578 6.052 -8.725 1.00 92.19 173 ILE A CA 1
ATOM 1403 C C . ILE A 1 173 ? -23.715 4.633 -9.303 1.00 92.19 173 ILE A C 1
ATOM 1405 O O . ILE A 1 173 ? -23.165 4.312 -10.359 1.00 92.19 173 ILE A O 1
ATOM 1409 N N . THR A 1 174 ? -24.483 3.763 -8.647 1.00 91.69 174 THR A N 1
ATOM 1410 C CA . THR A 1 174 ? -24.755 2.399 -9.124 1.00 91.69 174 THR A CA 1
ATOM 1411 C C . THR A 1 174 ? -25.517 2.352 -10.455 1.00 91.69 174 THR A C 1
ATOM 1413 O O . THR A 1 174 ? -25.445 1.333 -11.145 1.00 91.69 174 THR A O 1
ATOM 1416 N N . GLN A 1 175 ? -26.194 3.439 -10.841 1.00 92.56 175 GLN A N 1
ATOM 1417 C CA . GLN A 1 175 ? -26.954 3.583 -12.090 1.00 92.56 175 GLN A CA 1
ATOM 1418 C C . GLN A 1 175 ? -26.076 4.005 -13.282 1.00 92.56 175 GLN A C 1
ATOM 1420 O O . GLN A 1 175 ? -26.509 3.913 -14.429 1.00 92.56 175 GLN A O 1
ATOM 1425 N N . LEU A 1 176 ? -24.822 4.405 -13.041 1.00 93.06 176 LEU A N 1
ATOM 1426 C CA . LEU A 1 176 ? -23.846 4.652 -14.101 1.00 93.06 176 LEU A CA 1
ATOM 1427 C C . LEU A 1 176 ? -23.379 3.316 -14.693 1.00 93.06 176 LEU A C 1
ATOM 1429 O O . LEU A 1 176 ? -22.433 2.683 -14.208 1.00 93.06 176 LEU A O 1
ATOM 1433 N N . HIS A 1 177 ? -24.093 2.845 -15.715 1.00 87.44 177 HIS A N 1
ATOM 1434 C CA . HIS A 1 177 ? -23.857 1.540 -16.336 1.00 87.44 177 HIS A CA 1
ATOM 1435 C C . HIS A 1 177 ? -22.567 1.485 -17.164 1.00 87.44 177 HIS A C 1
ATOM 1437 O O . HIS A 1 177 ? -21.933 0.431 -17.185 1.00 87.44 177 HIS A O 1
ATOM 1443 N N . SER A 1 178 ? -22.169 2.605 -17.773 1.00 88.56 178 SER A N 1
ATOM 1444 C CA . SER A 1 178 ? -20.955 2.724 -18.598 1.00 88.56 178 SER A CA 1
ATOM 1445 C C . SER A 1 178 ? -19.693 3.016 -17.781 1.00 88.56 178 SER A C 1
ATOM 1447 O O . SER A 1 178 ? -18.593 2.864 -18.294 1.00 88.56 178 SER A O 1
ATOM 1449 N N . LEU A 1 179 ? -19.834 3.370 -16.495 1.00 90.75 179 LEU A N 1
ATOM 1450 C CA . LEU A 1 179 ? -18.703 3.754 -15.651 1.00 90.75 179 LEU A CA 1
ATOM 1451 C C . LEU A 1 179 ? -17.760 2.571 -15.429 1.00 90.75 179 LEU A C 1
ATOM 1453 O O . LEU A 1 179 ? -18.093 1.625 -14.699 1.00 90.75 179 LEU A O 1
ATOM 1457 N N . GLU A 1 180 ? -16.578 2.675 -16.026 1.00 82.19 180 GLU A N 1
ATOM 1458 C CA . GLU A 1 180 ? -15.480 1.726 -15.917 1.00 82.19 180 GLU A CA 1
ATOM 1459 C C . GLU A 1 180 ? -14.512 2.098 -14.795 1.00 82.19 180 GLU A C 1
ATOM 1461 O O . GLU A 1 180 ? -13.980 1.206 -14.127 1.00 82.19 180 GLU A O 1
ATOM 1466 N N . GLN A 1 181 ? -14.278 3.398 -14.593 1.00 81.75 181 GLN A N 1
ATOM 1467 C CA . GLN A 1 181 ? -13.269 3.906 -13.670 1.00 81.75 181 GLN A CA 1
ATOM 1468 C C . GLN A 1 181 ? -13.829 5.012 -12.775 1.00 81.75 181 GLN A C 1
ATOM 1470 O O . GLN A 1 181 ? -14.463 5.957 -13.237 1.00 81.75 181 GLN A O 1
ATOM 1475 N N . LEU A 1 182 ? -13.571 4.885 -11.475 1.00 90.06 182 LEU A N 1
ATOM 1476 C CA . LEU A 1 182 ? -13.916 5.869 -10.457 1.00 90.06 182 LEU A CA 1
ATOM 1477 C C . LEU A 1 182 ? -12.696 6.061 -9.567 1.00 90.06 182 LEU A C 1
ATOM 1479 O O . LEU A 1 182 ? -12.254 5.092 -8.952 1.00 90.06 182 LEU A O 1
ATOM 1483 N N . TYR A 1 183 ? -12.186 7.285 -9.480 1.00 86.19 183 TYR A N 1
ATOM 1484 C CA . TYR A 1 183 ? -11.034 7.612 -8.646 1.00 86.19 183 TYR A CA 1
ATOM 1485 C C . TYR A 1 183 ? -11.453 8.528 -7.500 1.00 86.19 183 TYR A C 1
ATOM 1487 O O . TYR A 1 183 ? -11.898 9.648 -7.725 1.00 86.19 183 TYR A O 1
ATOM 1495 N N . LEU A 1 184 ? -11.315 8.041 -6.268 1.00 86.94 184 LEU A N 1
ATOM 1496 C CA . LEU A 1 184 ? -11.709 8.728 -5.031 1.00 86.94 184 LEU A CA 1
ATOM 1497 C C . LEU A 1 184 ? -10.572 8.801 -4.004 1.00 86.94 184 LEU A C 1
ATOM 1499 O O . LEU A 1 184 ? -10.807 9.160 -2.854 1.00 86.94 184 LEU A O 1
ATOM 1503 N N . SER A 1 185 ? -9.338 8.462 -4.385 1.00 83.12 185 SER A N 1
ATOM 1504 C CA . SER A 1 185 ? -8.206 8.471 -3.449 1.00 83.12 185 SER A CA 1
ATOM 1505 C C . SER A 1 185 ? -8.011 9.841 -2.791 1.00 83.12 185 SER A C 1
ATOM 1507 O O . SER A 1 185 ? -8.235 10.865 -3.431 1.00 83.12 185 SER A O 1
ATOM 1509 N N . ASN A 1 186 ? -7.553 9.853 -1.536 1.00 79.94 186 ASN A N 1
ATOM 1510 C CA . ASN A 1 186 ? -7.327 11.070 -0.744 1.00 79.94 186 ASN A CA 1
ATOM 1511 C C . ASN A 1 186 ? -8.597 11.925 -0.594 1.00 79.94 186 ASN A C 1
ATOM 1513 O O . ASN A 1 186 ? -8.589 13.134 -0.802 1.00 79.94 186 ASN A O 1
ATOM 1517 N N . ASN A 1 187 ? -9.702 11.265 -0.271 1.00 84.62 187 ASN A N 1
ATOM 1518 C CA . ASN A 1 187 ? -10.923 11.893 0.208 1.00 84.62 187 ASN A CA 1
ATOM 1519 C C . ASN A 1 187 ? -11.198 11.400 1.636 1.00 84.62 187 ASN A C 1
ATOM 1521 O O . ASN A 1 187 ? -10.786 10.283 1.972 1.00 84.62 187 ASN A O 1
ATOM 1525 N N . PRO A 1 188 ? -11.910 12.173 2.471 1.00 82.06 188 PRO A N 1
ATOM 1526 C CA . PRO A 1 188 ? -12.286 11.771 3.820 1.00 82.06 188 PRO A CA 1
ATOM 1527 C C . PRO A 1 188 ? -13.444 10.754 3.823 1.00 82.06 188 PRO A C 1
ATOM 1529 O O . PRO A 1 188 ? -14.428 10.935 4.542 1.00 82.06 188 PRO A O 1
ATOM 1532 N N . LEU A 1 189 ? -13.322 9.668 3.053 1.00 83.62 189 LEU A N 1
ATOM 1533 C CA . LEU A 1 189 ? -14.274 8.559 3.042 1.00 83.62 189 LEU A CA 1
ATOM 1534 C C . LEU A 1 189 ? -14.249 7.807 4.376 1.00 83.62 189 LEU A C 1
ATOM 1536 O O . LEU A 1 189 ? -13.184 7.487 4.903 1.00 83.62 189 LEU A O 1
ATOM 1540 N N . ASN A 1 190 ? -15.428 7.434 4.881 1.00 79.69 190 ASN A N 1
ATOM 1541 C CA . ASN A 1 190 ? -15.496 6.577 6.064 1.00 79.69 190 ASN A CA 1
ATOM 1542 C C . ASN A 1 190 ? -14.766 5.225 5.843 1.00 79.69 190 ASN A C 1
ATOM 1544 O O . ASN A 1 190 ? -14.626 4.788 4.696 1.00 79.69 190 ASN A O 1
ATOM 1548 N N . PRO A 1 191 ? -14.298 4.543 6.910 1.00 78.62 191 PRO A N 1
ATOM 1549 C CA . PRO A 1 191 ? -13.436 3.366 6.780 1.00 78.62 191 PRO A CA 1
ATOM 1550 C C . PRO A 1 191 ? -14.082 2.234 5.981 1.00 78.62 191 PRO A C 1
ATOM 1552 O O . PRO A 1 191 ? -13.403 1.548 5.216 1.00 78.62 191 PRO A O 1
ATOM 1555 N N . GLU A 1 192 ? -15.398 2.054 6.126 1.00 84.69 192 GLU A N 1
ATOM 1556 C CA . GLU A 1 192 ? -16.158 1.078 5.361 1.00 84.69 192 GLU A CA 1
ATOM 1557 C C . GLU A 1 192 ? -16.097 1.382 3.852 1.00 84.69 192 GLU A C 1
ATOM 1559 O O . GLU A 1 192 ? -15.718 0.520 3.059 1.00 84.69 192 GLU A O 1
ATOM 1564 N N . LEU A 1 193 ? -16.425 2.612 3.447 1.00 86.19 193 LEU A N 1
ATOM 1565 C CA . LEU A 1 193 ? -16.400 3.045 2.047 1.00 86.19 193 LEU A CA 1
ATOM 1566 C C . LEU A 1 193 ? -14.986 3.037 1.468 1.00 86.19 193 LEU A C 1
ATOM 1568 O O . LEU A 1 193 ? -14.810 2.552 0.352 1.00 86.19 193 LEU A O 1
ATOM 1572 N N . GLN A 1 194 ? -13.992 3.519 2.217 1.00 83.69 194 GLN A N 1
ATOM 1573 C CA . GLN A 1 194 ? -12.588 3.526 1.803 1.00 83.69 194 GLN A CA 1
ATOM 1574 C C . GLN A 1 194 ? -12.092 2.101 1.530 1.00 83.69 194 GLN A C 1
ATOM 1576 O O . GLN A 1 194 ? -11.586 1.814 0.445 1.00 83.69 194 GLN A O 1
ATOM 1581 N N . SER A 1 195 ? -12.312 1.180 2.474 1.00 82.88 195 SER A N 1
ATOM 1582 C CA . SER A 1 195 ? -11.907 -0.219 2.323 1.00 82.88 195 SER A CA 1
ATOM 1583 C C . SER A 1 195 ? -12.622 -0.903 1.156 1.00 82.88 195 SER A C 1
ATOM 1585 O O . SER A 1 195 ? -12.018 -1.672 0.409 1.00 82.88 195 SER A O 1
ATOM 1587 N N . ILE A 1 196 ? -13.914 -0.631 0.957 1.00 88.31 196 ILE A N 1
ATOM 1588 C CA . ILE A 1 196 ? -14.655 -1.180 -0.181 1.00 88.31 196 ILE A CA 1
ATOM 1589 C C . ILE A 1 196 ? -14.173 -0.590 -1.513 1.00 88.31 196 ILE A C 1
ATOM 1591 O O . ILE A 1 196 ? -14.061 -1.329 -2.495 1.00 88.31 196 ILE A O 1
ATOM 1595 N N . TYR A 1 197 ? -13.879 0.708 -1.554 1.00 86.44 197 TYR A N 1
ATOM 1596 C CA . TYR A 1 197 ? -13.334 1.391 -2.724 1.00 86.44 197 TYR A CA 1
ATOM 1597 C C . TYR A 1 197 ? -11.987 0.789 -3.148 1.00 86.44 197 TYR A C 1
ATOM 1599 O O . TYR A 1 197 ? -11.814 0.455 -4.321 1.00 86.44 197 TYR A O 1
ATOM 1607 N N . GLU A 1 198 ? -11.083 0.532 -2.199 1.00 79.25 198 GLU A N 1
ATOM 1608 C CA . GLU A 1 198 ? -9.786 -0.122 -2.446 1.00 79.25 198 GLU A CA 1
ATOM 1609 C C . GLU A 1 198 ? -9.928 -1.536 -3.031 1.00 79.25 198 GLU A C 1
ATOM 1611 O O . GLU A 1 198 ? -9.062 -2.017 -3.765 1.00 79.25 198 GLU A O 1
ATOM 1616 N N . GLN A 1 199 ? -11.056 -2.202 -2.772 1.00 78.62 199 GLN A N 1
ATOM 1617 C CA . GLN A 1 199 ? -11.369 -3.512 -3.345 1.00 78.62 199 GLN A CA 1
ATOM 1618 C C . GLN A 1 199 ? -11.972 -3.441 -4.762 1.00 78.62 199 GLN A C 1
ATOM 1620 O O . GLN A 1 199 ? -12.197 -4.489 -5.380 1.00 78.62 199 GLN A O 1
ATOM 1625 N N . GLY A 1 200 ? -12.232 -2.237 -5.277 1.00 83.00 200 GLY A N 1
ATOM 1626 C CA . GLY A 1 200 ? -12.638 -1.961 -6.651 1.00 83.00 200 GLY A CA 1
ATOM 1627 C C . GLY A 1 200 ? -14.124 -1.634 -6.847 1.00 83.00 200 GLY A C 1
ATOM 1628 O O . GLY A 1 200 ? -15.006 -2.030 -6.079 1.00 83.00 200 GLY A O 1
ATOM 1629 N N . LEU A 1 201 ? -14.410 -0.963 -7.971 1.00 84.69 201 LEU A N 1
ATOM 1630 C CA . LEU A 1 201 ? -15.718 -0.387 -8.313 1.00 84.69 201 LEU A CA 1
ATOM 1631 C C . LEU A 1 201 ? -16.885 -1.384 -8.234 1.00 84.69 201 LEU A C 1
ATOM 1633 O O . LEU A 1 201 ? -17.980 -1.027 -7.808 1.00 84.69 201 LEU A O 1
ATOM 1637 N N . LYS A 1 202 ? -16.674 -2.654 -8.601 1.00 86.88 202 LYS A N 1
ATOM 1638 C CA . LYS A 1 202 ? -17.734 -3.675 -8.549 1.00 86.88 202 LYS A CA 1
ATOM 1639 C C . LYS A 1 202 ? -18.223 -3.933 -7.122 1.00 86.88 202 LYS A C 1
ATOM 1641 O O . LYS A 1 202 ? -19.429 -4.035 -6.908 1.00 86.88 202 LYS A O 1
ATOM 1646 N N . LYS A 1 203 ? -17.308 -4.050 -6.152 1.00 88.75 203 LYS A N 1
ATOM 1647 C CA . LYS A 1 203 ? -17.685 -4.250 -4.745 1.00 88.75 203 LYS A CA 1
ATOM 1648 C C . LYS A 1 203 ? -18.294 -2.986 -4.156 1.00 88.75 203 LYS A C 1
ATOM 1650 O O . LYS A 1 203 ? -19.271 -3.093 -3.421 1.00 88.75 203 LYS A O 1
ATOM 1655 N N . LEU A 1 204 ? -17.779 -1.820 -4.550 1.00 91.12 204 LEU A N 1
ATOM 1656 C CA . LEU A 1 204 ? -18.369 -0.534 -4.201 1.00 91.12 204 LEU A CA 1
ATOM 1657 C C . LEU A 1 204 ? -19.817 -0.429 -4.669 1.00 91.12 204 LEU A C 1
ATOM 1659 O O . LEU A 1 204 ? -20.684 -0.178 -3.843 1.00 91.12 204 LEU A O 1
ATOM 1663 N N . LYS A 1 205 ? -20.118 -0.734 -5.938 1.00 91.06 205 LYS A N 1
ATOM 1664 C CA . LYS A 1 205 ? -21.503 -0.732 -6.434 1.00 91.06 205 LYS A CA 1
ATOM 1665 C C . LYS A 1 205 ? -22.405 -1.688 -5.635 1.00 91.06 205 LYS A C 1
ATOM 1667 O O . LYS A 1 205 ? -23.514 -1.304 -5.289 1.00 91.06 205 LYS A O 1
ATOM 1672 N N . ILE A 1 206 ? -21.928 -2.886 -5.279 1.00 90.81 206 ILE A N 1
ATOM 1673 C CA . ILE A 1 206 ? -22.684 -3.838 -4.436 1.00 90.81 206 ILE A CA 1
ATOM 1674 C C . ILE A 1 206 ? -22.961 -3.258 -3.038 1.00 90.81 206 ILE A C 1
ATOM 1676 O O . ILE A 1 206 ? -24.070 -3.387 -2.526 1.00 90.81 206 ILE A O 1
ATOM 1680 N N . TYR A 1 207 ? -21.970 -2.617 -2.414 1.00 90.88 207 TYR A N 1
ATOM 1681 C CA . TYR A 1 207 ? -22.135 -1.994 -1.099 1.00 90.88 207 TYR A CA 1
ATOM 1682 C C . TYR A 1 207 ? -23.102 -0.803 -1.151 1.00 90.88 207 TYR A C 1
ATOM 1684 O O . TYR A 1 207 ? -24.037 -0.740 -0.356 1.00 90.88 207 TYR A O 1
ATOM 1692 N N . LEU A 1 208 ? -22.941 0.092 -2.128 1.00 90.25 208 LEU A N 1
ATOM 1693 C CA . LEU A 1 208 ? -23.816 1.250 -2.335 1.00 90.25 208 LEU A CA 1
ATOM 1694 C C . LEU A 1 208 ? -25.269 0.835 -2.620 1.00 90.25 208 LEU A C 1
ATOM 1696 O O . LEU A 1 208 ? -26.197 1.473 -2.137 1.00 90.25 208 LEU A O 1
ATOM 1700 N N . GLN A 1 209 ? -25.495 -0.279 -3.325 1.00 88.62 209 GLN A N 1
ATOM 1701 C CA . GLN A 1 209 ? -26.844 -0.834 -3.507 1.00 88.62 209 GLN A CA 1
ATOM 1702 C C . GLN A 1 209 ? -27.516 -1.187 -2.172 1.00 88.62 209 GLN A C 1
ATOM 1704 O O . GLN A 1 209 ? -28.718 -0.981 -2.026 1.00 88.62 209 GLN A O 1
ATOM 1709 N N . SER A 1 210 ? -26.754 -1.664 -1.180 1.00 85.81 210 SER A N 1
ATOM 1710 C CA . SER A 1 210 ? -27.293 -1.956 0.156 1.00 85.81 210 SER A CA 1
ATOM 1711 C C . SER A 1 210 ? -27.613 -0.702 0.979 1.00 85.81 210 SER A C 1
ATOM 1713 O O . SER A 1 210 ? -28.395 -0.785 1.919 1.00 85.81 210 SER A O 1
ATOM 1715 N N . GLN A 1 211 ? -27.091 0.475 0.612 1.00 79.44 211 GLN A N 1
ATOM 1716 C CA . GLN A 1 211 ? -27.439 1.741 1.277 1.00 79.44 211 GLN A CA 1
ATOM 1717 C C . GLN A 1 211 ? -28.844 2.255 0.924 1.00 79.44 211 GLN A C 1
ATOM 1719 O O . GLN A 1 211 ? -29.334 3.174 1.566 1.00 79.44 211 GLN A O 1
ATOM 1724 N N . GLN A 1 212 ? -29.545 1.631 -0.031 1.00 72.06 212 GLN A N 1
ATOM 1725 C CA . GLN A 1 212 ? -30.983 1.873 -0.236 1.00 72.06 212 GLN A CA 1
ATOM 1726 C C . GLN A 1 212 ? -31.847 1.320 0.915 1.00 72.06 212 GLN A C 1
ATOM 1728 O O . GLN A 1 212 ? -33.042 1.612 1.005 1.00 72.06 212 GLN A O 1
ATOM 1733 N N . GLU A 1 213 ? -31.267 0.485 1.781 1.00 77.62 213 GLU A N 1
ATOM 1734 C CA . GLU A 1 213 ? -31.898 0.020 3.010 1.00 77.62 213 GLU A CA 1
ATOM 1735 C C . GLU A 1 213 ? -31.951 1.128 4.074 1.00 77.62 213 GLU A C 1
ATOM 1737 O O . GLU A 1 213 ? -31.439 2.232 3.911 1.00 77.62 213 GLU A O 1
ATOM 1742 N N . LYS A 1 214 ? -32.565 0.825 5.223 1.00 78.75 214 LYS A N 1
ATOM 1743 C CA . LYS A 1 214 ? -32.492 1.714 6.382 1.00 78.75 214 LYS A CA 1
ATOM 1744 C C . LYS A 1 214 ? -31.030 1.874 6.806 1.00 78.75 214 LYS A C 1
ATOM 1746 O O . LYS A 1 214 ? -30.396 0.904 7.216 1.00 78.75 214 LYS A O 1
ATOM 1751 N N . GLU A 1 215 ? -30.548 3.104 6.784 1.00 81.56 215 GLU A N 1
ATOM 1752 C CA . GLU A 1 215 ? -29.244 3.454 7.323 1.00 81.56 215 GLU A CA 1
ATOM 1753 C C . GLU A 1 215 ? -29.249 3.450 8.859 1.00 81.56 215 GLU A C 1
ATOM 1755 O O . GLU A 1 215 ? -30.206 3.880 9.516 1.00 81.56 215 GLU A O 1
ATOM 1760 N N . ILE A 1 216 ? -28.173 2.921 9.438 1.00 84.56 216 ILE A N 1
ATOM 1761 C CA . ILE A 1 216 ? -27.919 2.896 10.876 1.00 84.56 216 ILE A CA 1
ATOM 1762 C C . ILE A 1 216 ? -26.681 3.738 11.149 1.00 84.56 216 ILE A C 1
ATOM 1764 O O . ILE A 1 216 ? -25.653 3.592 10.497 1.00 84.56 216 ILE A O 1
ATOM 1768 N N . ILE A 1 217 ? -26.785 4.598 12.153 1.00 83.19 217 ILE A N 1
ATOM 1769 C CA . ILE A 1 217 ? -25.671 5.404 12.634 1.00 83.19 217 ILE A CA 1
ATOM 1770 C C . ILE A 1 217 ? -24.862 4.561 13.622 1.00 83.19 217 ILE A C 1
ATOM 1772 O O . ILE A 1 217 ? -25.400 4.105 14.634 1.00 83.19 217 ILE A O 1
ATOM 1776 N N . LEU A 1 218 ? -23.576 4.356 13.337 1.00 82.06 218 LEU A N 1
ATOM 1777 C CA . LEU A 1 218 ? -22.640 3.709 14.255 1.00 82.06 218 LEU A CA 1
ATOM 1778 C C . LEU A 1 218 ? -21.871 4.743 15.079 1.00 82.06 218 LEU A C 1
ATOM 1780 O O . LEU A 1 218 ? -21.139 5.574 14.540 1.00 82.06 218 LEU A O 1
ATOM 1784 N N . ASN A 1 219 ? -21.971 4.618 16.403 1.00 84.19 219 ASN A N 1
ATOM 1785 C CA . ASN A 1 219 ? -21.190 5.389 17.372 1.00 84.19 219 ASN A CA 1
ATOM 1786 C C . ASN A 1 219 ? -20.136 4.487 18.022 1.00 84.19 219 ASN A C 1
ATOM 1788 O O . ASN A 1 219 ? -20.160 4.275 19.232 1.00 84.19 219 ASN A O 1
ATOM 1792 N N . GLU A 1 220 ? -19.254 3.895 17.217 1.00 83.06 220 GLU A N 1
ATOM 1793 C CA . GLU A 1 220 ? -18.244 2.950 17.703 1.00 83.06 220 GLU A CA 1
ATOM 1794 C C . GLU A 1 220 ? -16.817 3.431 17.396 1.00 83.06 220 GLU A C 1
ATOM 1796 O O . GLU A 1 220 ? -16.522 3.802 16.257 1.00 83.06 220 GLU A O 1
ATOM 1801 N N . VAL A 1 221 ? -15.919 3.361 18.388 1.00 83.19 221 VAL A N 1
ATOM 1802 C CA . VAL A 1 221 ? -14.490 3.718 18.265 1.00 83.19 221 VAL A CA 1
ATOM 1803 C C . VAL A 1 221 ? -13.592 2.629 18.854 1.00 83.19 221 VAL A C 1
ATOM 1805 O O . VAL A 1 221 ? -13.930 1.977 19.841 1.00 83.19 221 VAL A O 1
ATOM 1808 N N . LYS A 1 222 ? -12.422 2.420 18.241 1.00 82.81 222 LYS A N 1
ATOM 1809 C CA . LYS A 1 222 ? -11.380 1.524 18.755 1.00 82.81 222 LYS A CA 1
ATOM 1810 C C . LYS A 1 222 ? -10.530 2.257 19.801 1.00 82.81 222 LYS A C 1
ATOM 1812 O O . LYS A 1 222 ? -10.026 3.344 19.521 1.00 82.81 222 LYS A O 1
ATOM 1817 N N . LEU A 1 223 ? -10.366 1.653 20.977 1.00 88.56 223 LEU A N 1
ATOM 1818 C CA . LEU A 1 223 ? -9.536 2.155 22.075 1.00 88.56 223 LEU A CA 1
ATOM 1819 C C . LEU A 1 223 ? -8.370 1.193 22.309 1.00 88.56 223 LEU A C 1
ATOM 1821 O O . LEU A 1 223 ? -8.590 0.037 22.659 1.00 88.56 223 LEU A O 1
ATOM 1825 N N . ILE A 1 224 ? -7.138 1.644 22.098 1.00 88.06 224 ILE A N 1
ATOM 1826 C CA . ILE A 1 224 ? -5.942 0.797 22.112 1.00 88.06 224 ILE A CA 1
ATOM 1827 C C . ILE A 1 224 ? -5.031 1.192 23.273 1.00 88.06 224 ILE A C 1
ATOM 1829 O O . ILE A 1 224 ? -4.583 2.329 23.344 1.00 88.06 224 ILE A O 1
ATOM 1833 N N . PHE A 1 225 ? -4.705 0.248 24.153 1.00 90.38 225 PHE A N 1
ATOM 1834 C CA . PHE A 1 225 ? -3.804 0.454 25.285 1.00 90.38 225 PHE A CA 1
ATOM 1835 C C . PHE A 1 225 ? -2.405 -0.059 24.939 1.00 90.38 225 PHE A C 1
ATOM 1837 O O . PHE A 1 225 ? -2.222 -1.248 24.681 1.00 90.38 225 PHE A O 1
ATOM 1844 N N . VAL A 1 226 ? -1.403 0.820 24.988 1.00 90.25 226 VAL A N 1
ATOM 1845 C CA . VAL A 1 226 ? 0.014 0.481 24.777 1.00 90.25 226 VAL A CA 1
ATOM 1846 C C . VAL A 1 226 ? 0.866 0.935 25.958 1.00 90.25 226 VAL A C 1
ATOM 1848 O O . VAL A 1 226 ? 0.451 1.781 26.747 1.00 90.25 226 VAL A O 1
ATOM 1851 N N . GLY A 1 227 ? 2.049 0.344 26.109 1.00 88.00 227 GLY A N 1
ATOM 1852 C CA . GLY A 1 227 ? 2.980 0.650 27.195 1.00 88.00 227 GLY A CA 1
ATOM 1853 C C . GLY A 1 227 ? 3.673 -0.600 27.726 1.00 88.00 227 GLY A C 1
ATOM 1854 O O . GLY A 1 227 ? 3.241 -1.725 27.453 1.00 88.00 227 GLY A O 1
ATOM 1855 N N . GLU A 1 228 ? 4.718 -0.410 28.528 1.00 88.25 228 GLU A N 1
ATOM 1856 C CA . GLU A 1 228 ? 5.517 -1.505 29.089 1.00 88.25 228 GLU A CA 1
ATOM 1857 C C . GLU A 1 228 ? 4.711 -2.523 29.911 1.00 88.25 228 GLU A C 1
ATOM 1859 O O . GLU A 1 228 ? 3.565 -2.307 30.328 1.00 88.25 228 GLU A O 1
ATOM 1864 N N . GLY A 1 229 ? 5.303 -3.697 30.128 1.00 83.62 229 GLY A N 1
ATOM 1865 C CA . GLY A 1 229 ? 4.723 -4.737 30.971 1.00 83.62 229 GLY A CA 1
ATOM 1866 C C . GLY A 1 229 ? 4.443 -4.213 32.382 1.00 83.62 229 GLY A C 1
ATOM 1867 O O . GLY A 1 229 ? 5.258 -3.493 32.953 1.00 83.62 229 GLY A O 1
ATOM 1868 N N . GLU A 1 230 ? 3.294 -4.589 32.952 1.00 82.75 230 GLU A N 1
ATOM 1869 C CA . GLU A 1 230 ? 2.922 -4.283 34.347 1.00 82.75 230 GLU A CA 1
ATOM 1870 C C . GLU A 1 230 ? 2.745 -2.784 34.676 1.00 82.75 230 GLU A C 1
ATOM 1872 O O . GLU A 1 230 ? 2.733 -2.394 35.841 1.00 82.75 230 GLU A O 1
ATOM 1877 N N . VAL A 1 231 ? 2.553 -1.922 33.672 1.00 86.12 231 VAL A N 1
ATOM 1878 C CA . VAL A 1 231 ? 2.212 -0.499 33.889 1.00 86.12 231 VAL A CA 1
ATOM 1879 C C . VAL A 1 231 ? 0.731 -0.261 34.215 1.00 86.12 231 VAL A C 1
ATOM 1881 O O . VAL A 1 231 ? 0.326 0.879 34.347 1.00 86.12 231 VAL A O 1
ATOM 1884 N N . GLY A 1 232 ? -0.096 -1.304 34.357 1.00 85.88 232 GLY A N 1
ATOM 1885 C CA . GLY A 1 232 ? -1.501 -1.170 34.784 1.00 85.88 232 GLY A CA 1
ATOM 1886 C C . GLY A 1 232 ? -2.548 -1.027 33.676 1.00 85.88 232 GLY A C 1
ATOM 1887 O O . GLY A 1 232 ? -3.668 -0.628 33.970 1.00 85.88 232 GLY A O 1
ATOM 1888 N N . LYS A 1 233 ? -2.227 -1.373 32.424 1.00 89.25 233 LYS A N 1
ATOM 1889 C CA . LYS A 1 233 ? -3.148 -1.266 31.271 1.00 89.25 233 LYS A CA 1
ATOM 1890 C C . LYS A 1 233 ? -4.462 -2.023 31.465 1.00 89.25 233 LYS A C 1
ATOM 1892 O O . LYS A 1 233 ? -5.530 -1.419 31.442 1.00 89.25 233 LYS A O 1
ATOM 1897 N N . THR A 1 234 ? -4.376 -3.316 31.765 1.00 87.00 234 THR A N 1
ATOM 1898 C CA . THR A 1 234 ? -5.545 -4.172 31.999 1.00 87.00 234 THR A CA 1
ATOM 1899 C C . THR A 1 234 ? -6.376 -3.655 33.171 1.00 87.00 234 THR A C 1
ATOM 1901 O O . THR A 1 234 ? -7.606 -3.643 33.113 1.00 87.00 234 THR A O 1
ATOM 1904 N N . SER A 1 235 ? -5.714 -3.215 34.247 1.00 87.69 235 SER A N 1
ATOM 1905 C CA . SER A 1 235 ? -6.376 -2.651 35.430 1.00 87.69 235 SER A CA 1
ATOM 1906 C C . SER A 1 235 ? -7.107 -1.349 35.110 1.00 87.69 235 SER A C 1
ATOM 1908 O O . SER A 1 235 ? -8.229 -1.165 35.571 1.00 87.69 235 SER A O 1
ATOM 1910 N N . LEU A 1 236 ? -6.523 -0.483 34.279 1.00 89.06 236 LEU A N 1
ATOM 1911 C CA . LEU A 1 236 ? -7.159 0.748 33.818 1.00 89.06 236 LEU A CA 1
ATOM 1912 C C . LEU A 1 236 ? -8.390 0.462 32.947 1.00 89.06 236 LEU A C 1
ATOM 1914 O O . LEU A 1 236 ? -9.432 1.073 33.161 1.00 89.06 236 LEU A O 1
ATOM 1918 N N . LEU A 1 237 ? -8.305 -0.497 32.018 1.00 88.50 237 LEU A N 1
ATOM 1919 C CA . LEU A 1 237 ? -9.449 -0.911 31.196 1.00 88.50 237 LEU A CA 1
ATOM 1920 C C . LEU A 1 237 ? -10.595 -1.495 32.041 1.00 88.50 237 LEU A C 1
ATOM 1922 O O . LEU A 1 237 ? -11.765 -1.261 31.752 1.00 88.50 237 LEU A O 1
ATOM 1926 N N . ALA A 1 238 ? -10.276 -2.263 33.084 1.00 85.75 238 ALA A N 1
ATOM 1927 C CA . ALA A 1 238 ? -11.274 -2.772 34.028 1.00 85.75 238 ALA A CA 1
ATOM 1928 C C . ALA A 1 238 ? -11.904 -1.643 34.862 1.00 85.75 238 ALA A C 1
ATOM 1930 O O . ALA A 1 238 ? -13.124 -1.590 34.997 1.00 85.75 238 ALA A O 1
ATOM 1931 N N . ALA A 1 239 ? -11.091 -0.699 35.347 1.00 87.56 239 ALA A N 1
ATOM 1932 C CA . ALA A 1 239 ? -11.574 0.454 36.103 1.00 87.56 239 ALA A CA 1
ATOM 1933 C C . ALA A 1 239 ? -12.531 1.328 35.276 1.00 87.56 239 ALA A C 1
ATOM 1935 O O . ALA A 1 239 ? -13.606 1.653 35.764 1.00 87.56 239 ALA A O 1
ATOM 1936 N N . LEU A 1 240 ? -12.198 1.623 34.011 1.00 88.12 240 LEU A N 1
ATOM 1937 C CA . LEU A 1 240 ? -13.069 2.377 33.092 1.00 88.12 240 LEU A CA 1
ATOM 1938 C C . LEU A 1 240 ? -14.441 1.714 32.877 1.00 88.12 240 LEU A C 1
ATOM 1940 O O . LEU A 1 240 ? -15.408 2.390 32.553 1.00 88.12 240 LEU A O 1
ATOM 1944 N N . ARG A 1 241 ? -14.546 0.392 33.048 1.00 84.88 241 ARG A N 1
ATOM 1945 C CA . ARG A 1 241 ? -15.816 -0.344 32.938 1.00 84.88 241 ARG A CA 1
ATOM 1946 C C . ARG A 1 241 ? -16.591 -0.431 34.251 1.00 84.88 241 ARG A C 1
ATOM 1948 O O . ARG A 1 241 ? -17.735 -0.880 34.244 1.00 84.88 241 ARG A O 1
ATOM 1955 N N . GLY A 1 242 ? -15.974 -0.037 35.363 1.00 84.88 242 GLY A N 1
ATOM 1956 C CA . GLY A 1 242 ? -16.516 -0.248 36.701 1.00 84.88 242 GLY A CA 1
ATOM 1957 C C . GLY A 1 242 ? -16.435 -1.701 37.181 1.00 84.88 242 GLY A C 1
ATOM 1958 O O . GLY A 1 242 ? -17.225 -2.094 38.038 1.00 84.88 242 GLY A O 1
ATOM 1959 N N . ASP A 1 243 ? -15.517 -2.508 36.635 1.00 86.06 243 ASP A N 1
ATOM 1960 C CA . ASP A 1 243 ? -15.279 -3.874 37.116 1.00 86.06 243 ASP A CA 1
ATOM 1961 C C . ASP A 1 243 ? -14.655 -3.873 38.529 1.00 86.06 243 ASP A C 1
ATOM 1963 O O . ASP A 1 243 ? -13.987 -2.920 38.939 1.00 86.06 243 ASP A O 1
ATOM 1967 N N . GLU A 1 244 ? -14.815 -4.973 39.275 1.00 84.94 244 GLU A N 1
ATOM 1968 C CA . GLU A 1 244 ? -14.187 -5.123 40.594 1.00 84.94 244 GLU A CA 1
ATOM 1969 C C . GLU A 1 244 ? -12.651 -5.185 40.505 1.00 84.94 244 GLU A C 1
ATOM 1971 O O . GLU A 1 244 ? -12.067 -5.803 39.607 1.00 84.94 244 GLU A O 1
ATOM 1976 N N . TRP A 1 245 ? -11.981 -4.569 41.483 1.00 84.81 245 TRP A N 1
ATOM 1977 C CA . TRP A 1 245 ? -10.524 -4.595 41.585 1.00 84.81 245 TRP A CA 1
ATOM 1978 C C . TRP A 1 245 ? -9.998 -6.014 41.843 1.00 84.81 245 TRP A C 1
ATOM 1980 O O . TRP A 1 245 ? -10.455 -6.708 42.751 1.00 84.81 245 TRP A O 1
ATOM 1990 N N . ILE A 1 246 ? -8.971 -6.412 41.086 1.00 84.12 246 ILE A N 1
ATOM 1991 C CA . ILE A 1 246 ? -8.288 -7.701 41.237 1.00 84.12 246 ILE A CA 1
ATOM 1992 C C . ILE A 1 246 ? -6.849 -7.454 41.691 1.00 84.12 246 ILE A C 1
ATOM 1994 O O . ILE A 1 246 ? -6.033 -6.914 40.943 1.00 84.12 246 ILE A O 1
ATOM 1998 N N . GLU A 1 247 ? -6.525 -7.894 42.906 1.00 78.25 247 GLU A N 1
ATOM 1999 C CA . GLU A 1 247 ? -5.164 -7.848 43.438 1.00 78.25 247 GLU A CA 1
ATOM 2000 C C . GLU A 1 247 ? -4.271 -8.891 42.741 1.00 78.25 247 GLU A C 1
ATOM 2002 O O . GLU A 1 247 ? -4.679 -10.034 42.543 1.00 78.25 247 GLU A O 1
ATOM 2007 N N . ASN A 1 248 ? -3.042 -8.507 42.371 1.00 76.75 248 ASN A N 1
ATOM 2008 C CA . ASN A 1 248 ? -2.073 -9.365 41.669 1.00 76.75 248 ASN A CA 1
ATOM 2009 C C . ASN A 1 248 ? -2.600 -9.973 40.354 1.00 76.75 248 ASN A C 1
ATOM 2011 O O . ASN A 1 248 ? -2.395 -11.157 40.075 1.00 76.75 248 ASN A O 1
ATOM 2015 N N . ARG A 1 249 ? -3.280 -9.158 39.536 1.00 79.00 249 ARG A N 1
ATOM 2016 C CA . ARG A 1 249 ? -3.756 -9.570 38.209 1.00 79.00 249 ARG A CA 1
ATOM 2017 C C . ARG A 1 249 ? -2.596 -10.138 37.357 1.00 79.00 249 ARG A C 1
ATOM 2019 O O . ARG A 1 249 ? -1.530 -9.519 37.322 1.00 79.00 249 ARG A O 1
ATOM 2026 N N . PRO A 1 250 ? -2.781 -11.290 36.679 1.00 74.88 250 PRO A N 1
ATOM 2027 C CA . PRO A 1 250 ? -1.750 -11.884 35.828 1.00 74.88 250 PRO A CA 1
ATOM 2028 C C . PRO A 1 250 ? -1.383 -10.973 34.651 1.00 74.88 250 PRO A C 1
ATOM 2030 O O . PRO A 1 250 ? -2.169 -10.123 34.233 1.00 74.88 250 PRO A O 1
ATOM 2033 N N . THR A 1 251 ? -0.182 -11.160 34.105 1.00 74.88 251 THR A N 1
ATOM 2034 C CA . THR A 1 251 ? 0.279 -10.420 32.930 1.00 74.88 251 THR A CA 1
ATOM 2035 C C . THR A 1 251 ? -0.429 -10.895 31.661 1.00 74.88 251 THR A C 1
ATOM 2037 O O . THR A 1 251 ? -0.547 -12.091 31.403 1.00 74.88 251 THR A O 1
ATOM 2040 N N . THR A 1 252 ? -0.856 -9.946 30.830 1.00 73.00 252 THR A N 1
ATOM 2041 C CA . THR A 1 252 ? -1.444 -10.219 29.513 1.00 73.00 252 THR A CA 1
ATOM 2042 C C . THR A 1 252 ? -0.407 -10.826 28.566 1.00 73.00 252 THR A C 1
ATOM 2044 O O . THR A 1 252 ? 0.665 -10.246 28.355 1.00 73.00 252 THR A O 1
ATOM 2047 N N . HIS A 1 253 ? -0.723 -11.977 27.964 1.00 66.81 253 HIS A N 1
ATOM 2048 C CA . HIS A 1 253 ? 0.102 -12.621 26.936 1.00 66.81 253 HIS A CA 1
ATOM 2049 C C . HIS A 1 253 ? -0.422 -12.273 25.537 1.00 66.81 253 HIS A C 1
ATOM 2051 O O . HIS A 1 253 ? -1.555 -12.606 25.200 1.00 66.81 253 HIS A O 1
ATOM 2057 N N . GLY A 1 254 ? 0.409 -11.659 24.690 1.00 71.62 254 GLY A N 1
ATOM 2058 C CA . GLY A 1 254 ? -0.006 -11.251 23.345 1.00 71.62 254 GLY A CA 1
ATOM 2059 C C . GLY A 1 254 ? -0.943 -10.040 23.375 1.00 71.62 254 GLY A C 1
ATOM 2060 O O . GLY A 1 254 ? -0.498 -8.943 23.713 1.00 71.62 254 GLY A O 1
ATOM 2061 N N . VAL A 1 255 ? -2.203 -10.225 22.983 1.00 64.75 255 VAL A N 1
ATOM 2062 C CA . VAL A 1 255 ? -3.236 -9.178 22.907 1.00 64.75 255 VAL A CA 1
ATOM 2063 C C . VAL A 1 255 ? -4.520 -9.721 23.520 1.00 64.75 255 VAL A C 1
ATOM 2065 O O . VAL A 1 255 ? -4.893 -10.852 23.222 1.00 64.75 255 VAL A O 1
ATOM 2068 N N . GLU A 1 256 ? -5.199 -8.920 24.332 1.00 68.44 256 GLU A N 1
ATOM 2069 C CA . GLU A 1 256 ? -6.554 -9.182 24.814 1.00 68.44 256 GLU A CA 1
ATOM 2070 C C . GLU A 1 256 ? -7.510 -8.167 24.183 1.00 68.44 256 GLU A C 1
ATOM 2072 O O . GLU A 1 256 ? -7.331 -6.956 24.310 1.00 68.44 256 GLU A O 1
ATOM 2077 N N . ILE A 1 257 ? -8.517 -8.663 23.464 1.00 60.91 257 ILE A N 1
ATOM 2078 C CA . ILE A 1 257 ? -9.594 -7.835 22.918 1.00 60.91 257 ILE A CA 1
ATOM 2079 C C . ILE A 1 257 ? -10.793 -8.028 23.821 1.00 60.91 257 ILE A C 1
ATOM 2081 O O . ILE A 1 257 ? -11.264 -9.152 24.001 1.00 60.91 257 ILE A O 1
ATOM 2085 N N . ASP A 1 258 ? -11.298 -6.934 24.378 1.00 59.38 258 ASP A N 1
ATOM 2086 C CA . ASP A 1 258 ? -12.487 -7.007 25.206 1.00 59.38 258 ASP A CA 1
ATOM 2087 C C . ASP A 1 258 ? -13.737 -6.709 24.378 1.00 59.38 258 ASP A C 1
ATOM 2089 O O . ASP A 1 258 ? -13.933 -5.604 23.869 1.00 59.38 258 ASP A O 1
ATOM 2093 N N . ILE A 1 259 ? -14.585 -7.729 24.227 1.00 52.50 259 ILE A N 1
ATOM 2094 C CA . ILE A 1 259 ? -15.852 -7.649 23.485 1.00 52.50 259 ILE A CA 1
ATOM 2095 C C . ILE A 1 259 ? -16.938 -6.964 24.335 1.00 52.50 259 ILE A C 1
ATOM 2097 O O . ILE A 1 259 ? -17.958 -6.532 23.796 1.00 52.50 259 ILE A O 1
ATOM 2101 N N . LYS A 1 260 ? -16.752 -6.827 25.660 1.00 58.06 260 LYS A N 1
ATOM 2102 C CA . LYS A 1 260 ? -17.644 -5.995 26.478 1.00 58.06 260 LYS A CA 1
ATOM 2103 C C . LYS A 1 260 ? -17.304 -4.533 26.229 1.00 58.06 260 LYS A C 1
ATOM 2105 O O . LYS A 1 260 ? -16.365 -3.994 26.811 1.00 58.06 260 LYS A O 1
ATOM 2110 N N . SER A 1 261 ? -18.080 -3.911 25.351 1.00 67.25 261 SER A N 1
ATOM 2111 C CA . SER A 1 261 ? -17.887 -2.518 24.982 1.00 67.25 261 SER A CA 1
ATOM 2112 C C . SER A 1 261 ? -17.976 -1.592 26.194 1.00 67.25 261 SER A C 1
ATOM 2114 O O . SER A 1 261 ? -18.927 -1.655 26.974 1.00 67.25 261 SER A O 1
ATOM 2116 N N . LEU A 1 262 ? -16.986 -0.711 26.327 1.00 82.06 262 LEU A N 1
ATOM 2117 C CA . LEU A 1 262 ? -17.030 0.412 27.253 1.00 82.06 262 LEU A CA 1
ATOM 2118 C C . LEU A 1 262 ? -17.982 1.458 26.666 1.00 82.06 262 LEU A C 1
ATOM 2120 O O . LEU A 1 262 ? -17.762 1.927 25.554 1.00 82.06 262 LEU A O 1
ATOM 2124 N N . ILE A 1 263 ? -19.042 1.812 27.384 1.00 86.31 263 ILE A N 1
ATOM 2125 C CA . ILE A 1 263 ? -20.008 2.813 26.926 1.00 86.31 263 ILE A CA 1
ATOM 2126 C C . ILE A 1 263 ? -19.759 4.102 27.697 1.00 86.31 263 ILE A C 1
ATOM 2128 O O . ILE A 1 263 ? -19.912 4.128 28.916 1.00 86.31 263 ILE A O 1
ATOM 2132 N N . LEU A 1 264 ? -19.391 5.165 26.984 1.00 88.75 264 LEU A N 1
ATOM 2133 C CA . LEU A 1 264 ? -19.238 6.504 27.553 1.00 88.75 264 LEU A CA 1
ATOM 2134 C C . LEU A 1 264 ? -20.229 7.460 26.893 1.00 88.75 264 LEU A C 1
ATOM 2136 O O . LEU A 1 264 ? -20.579 7.303 25.722 1.00 88.75 264 LEU A O 1
ATOM 2140 N N . VAL A 1 265 ? -20.665 8.466 27.647 1.00 88.25 265 VAL A N 1
ATOM 2141 C CA . VAL A 1 265 ? -21.568 9.510 27.157 1.00 88.25 265 VAL A CA 1
ATOM 2142 C C . VAL A 1 265 ? -20.834 10.837 27.175 1.00 88.25 265 VAL A C 1
ATOM 2144 O O . VAL A 1 265 ? -20.350 11.266 28.224 1.00 88.25 265 VAL A O 1
ATOM 2147 N N . ASP A 1 266 ? -20.776 11.507 26.027 1.00 87.62 266 ASP A N 1
ATOM 2148 C CA . ASP A 1 266 ? -20.322 12.891 25.996 1.00 87.62 266 ASP A CA 1
ATOM 2149 C C . ASP A 1 266 ? -21.386 13.782 26.644 1.00 87.62 266 ASP A C 1
ATOM 2151 O O . ASP A 1 266 ? -22.508 13.895 26.148 1.00 87.62 266 ASP A O 1
ATOM 2155 N N . LYS A 1 267 ? -21.031 14.416 27.764 1.00 86.56 267 LYS A N 1
ATOM 2156 C CA . LYS A 1 267 ? -21.934 15.269 28.544 1.00 86.56 267 LYS A CA 1
ATOM 2157 C C . LYS A 1 267 ? -22.341 16.543 27.789 1.00 86.56 267 LYS A C 1
ATOM 2159 O O . LYS A 1 267 ? -23.392 17.095 28.103 1.00 86.56 267 LYS A O 1
ATOM 2164 N N . GLU A 1 268 ? -21.543 17.013 26.823 1.00 84.88 268 GLU A N 1
ATOM 2165 C CA . GLU A 1 268 ? -21.840 18.229 26.048 1.00 84.88 268 GLU A CA 1
ATOM 2166 C C . GLU A 1 268 ? -22.841 17.950 24.918 1.00 84.88 268 GLU A C 1
ATOM 2168 O O . GLU A 1 268 ? -23.868 18.623 24.818 1.00 84.88 268 GLU A O 1
ATOM 2173 N N . SER A 1 269 ? -22.579 16.938 24.085 1.00 84.19 269 SER A N 1
ATOM 2174 C CA . SER A 1 269 ? -23.459 16.575 22.963 1.00 84.19 269 SER A CA 1
ATOM 2175 C C . SER A 1 269 ? -24.573 15.582 23.320 1.00 84.19 269 SER A C 1
ATOM 2177 O O . SER A 1 269 ? -25.465 15.349 22.501 1.00 84.19 269 SER A O 1
ATOM 2179 N N . ASN A 1 270 ? -24.528 14.992 24.520 1.00 86.06 270 ASN A N 1
ATOM 2180 C CA . ASN A 1 270 ? -25.388 13.893 24.971 1.00 86.06 270 ASN A CA 1
ATOM 2181 C C . ASN A 1 270 ? -25.352 12.678 24.018 1.00 86.06 270 ASN A C 1
ATOM 2183 O O . ASN A 1 270 ? -26.375 12.043 23.751 1.00 86.06 270 ASN A O 1
ATOM 2187 N N . THR A 1 271 ? -24.169 12.383 23.470 1.00 84.19 271 THR A N 1
ATOM 2188 C CA . THR A 1 271 ? -23.943 11.265 22.542 1.00 84.19 271 THR A CA 1
ATOM 2189 C C . THR A 1 271 ? -23.396 10.059 23.284 1.00 84.19 271 THR A C 1
ATOM 2191 O O . THR A 1 271 ? -22.349 10.147 23.917 1.00 84.19 271 THR A O 1
ATOM 2194 N N . GLU A 1 272 ? -24.071 8.919 23.161 1.00 88.50 272 GLU A N 1
ATOM 2195 C CA . GLU A 1 272 ? -23.580 7.630 23.649 1.00 88.50 272 GLU A CA 1
ATOM 2196 C C . GLU A 1 272 ? -22.630 6.993 22.625 1.00 88.50 272 GLU A C 1
ATOM 2198 O O . GLU A 1 272 ? -22.964 6.888 21.437 1.00 88.50 272 GLU A O 1
ATOM 2203 N N . ILE A 1 273 ? -21.445 6.587 23.088 1.00 88.56 273 ILE A N 1
ATOM 2204 C CA . ILE A 1 273 ? -20.356 6.050 22.270 1.00 88.56 273 ILE A CA 1
ATOM 2205 C C . ILE A 1 273 ? -19.884 4.722 22.852 1.00 88.56 273 ILE A C 1
ATOM 2207 O O . ILE A 1 273 ? -19.629 4.586 24.046 1.00 88.56 273 ILE A O 1
ATOM 2211 N N . THR A 1 274 ? -19.734 3.745 21.967 1.00 87.62 274 THR A N 1
ATOM 2212 C CA . THR A 1 274 ? -19.265 2.391 22.250 1.00 87.62 274 THR A CA 1
ATOM 2213 C C . THR A 1 274 ? -17.771 2.289 21.930 1.00 87.62 274 THR A C 1
ATOM 2215 O O . THR A 1 274 ? -17.356 2.411 20.777 1.00 87.62 274 THR A O 1
ATOM 2218 N N . PHE A 1 275 ? -16.944 2.038 22.938 1.00 86.19 275 PHE A N 1
ATOM 2219 C CA . PHE A 1 275 ? -15.503 1.847 22.808 1.00 86.19 275 PHE A CA 1
ATOM 2220 C C . PHE A 1 275 ? -15.164 0.356 22.813 1.00 86.19 275 PHE A C 1
ATOM 2222 O O . PHE A 1 275 ? -15.518 -0.378 23.738 1.00 86.19 275 PHE A O 1
ATOM 2229 N N . ASN A 1 276 ? -14.439 -0.084 21.787 1.00 81.69 276 ASN A N 1
ATOM 2230 C CA . ASN A 1 276 ? -13.926 -1.447 21.672 1.00 81.69 276 ASN A CA 1
ATOM 2231 C C . ASN A 1 276 ? -12.458 -1.463 22.118 1.00 81.69 276 ASN A C 1
ATOM 2233 O O . ASN A 1 276 ? -11.594 -0.927 21.417 1.00 81.69 276 ASN A O 1
ATOM 2237 N N . GLY A 1 277 ? -12.200 -2.028 23.300 1.00 80.81 277 GLY A N 1
ATOM 2238 C CA . GLY A 1 277 ? -10.900 -1.998 23.972 1.00 80.81 277 GLY A CA 1
ATOM 2239 C C . GLY A 1 277 ? -9.941 -3.093 23.502 1.00 80.81 277 GLY A C 1
ATOM 2240 O O . GLY A 1 277 ? -10.313 -4.263 23.440 1.00 80.81 277 GLY A O 1
ATOM 2241 N N . TRP A 1 278 ? -8.698 -2.712 23.212 1.00 82.56 278 TRP A N 1
ATOM 2242 C CA . TRP A 1 278 ? -7.590 -3.610 22.885 1.00 82.56 278 TRP A CA 1
ATOM 2243 C C . TRP A 1 278 ? -6.454 -3.406 23.890 1.00 82.56 278 TRP A C 1
ATOM 2245 O O . TRP A 1 278 ? -5.865 -2.325 23.929 1.00 82.56 278 TRP A O 1
ATOM 2255 N N . ASP A 1 279 ? -6.133 -4.430 24.680 1.00 82.50 279 ASP A N 1
ATOM 2256 C CA . ASP A 1 279 ? -5.039 -4.418 25.656 1.00 82.50 279 ASP A CA 1
ATOM 2257 C C . ASP A 1 279 ? -3.843 -5.242 25.165 1.00 82.50 279 ASP A C 1
ATOM 2259 O O . ASP A 1 279 ? -3.929 -6.450 24.936 1.00 82.50 279 ASP A O 1
ATOM 2263 N N . PHE A 1 280 ? -2.703 -4.579 24.986 1.00 77.94 280 PHE A N 1
ATOM 2264 C CA . PHE A 1 280 ? -1.492 -5.182 24.443 1.00 77.94 280 PHE A CA 1
ATOM 2265 C C . PHE A 1 280 ? -0.523 -5.592 25.562 1.00 77.94 280 PHE A C 1
ATOM 2267 O O . PHE A 1 280 ? -0.089 -4.779 26.375 1.00 77.94 280 PHE A O 1
ATOM 2274 N N . GLY A 1 281 ? -0.091 -6.854 25.594 1.00 74.31 281 GLY A N 1
ATOM 2275 C CA . GLY A 1 281 ? 0.901 -7.331 26.563 1.00 74.31 281 GLY A CA 1
ATOM 2276 C C . GLY A 1 281 ? 2.259 -6.639 26.391 1.00 74.31 281 GLY A C 1
ATOM 2277 O O . GLY A 1 281 ? 2.960 -6.887 25.421 1.00 74.31 281 GLY A O 1
ATOM 2278 N N . GLY A 1 282 ? 2.680 -5.805 27.343 1.00 66.94 282 GLY A N 1
ATOM 2279 C CA . GLY A 1 282 ? 3.838 -4.897 27.193 1.00 66.94 282 GLY A CA 1
ATOM 2280 C C . GLY A 1 282 ? 5.231 -5.548 27.202 1.00 66.94 282 GLY A C 1
ATOM 2281 O O . GLY A 1 282 ? 6.191 -4.947 27.663 1.00 66.94 282 GLY A O 1
ATOM 2282 N N . GLN A 1 283 ? 5.349 -6.803 26.779 1.00 72.56 283 GLN A N 1
ATOM 2283 C CA . GLN A 1 283 ? 6.584 -7.578 26.794 1.00 72.56 283 GLN A CA 1
ATOM 2284 C C . GLN A 1 283 ? 7.321 -7.397 25.462 1.00 72.56 283 GLN A C 1
ATOM 2286 O O . GLN A 1 283 ? 6.722 -7.514 24.392 1.00 72.56 283 GLN A O 1
ATOM 2291 N N . ASN A 1 284 ? 8.641 -7.188 25.511 1.00 66.31 284 ASN A N 1
ATOM 2292 C CA . ASN A 1 284 ? 9.463 -6.880 24.328 1.00 66.31 284 ASN A CA 1
ATOM 2293 C C . ASN A 1 284 ? 9.319 -7.874 23.171 1.00 66.31 284 ASN A C 1
ATOM 2295 O O . ASN A 1 284 ? 9.455 -7.500 22.010 1.00 66.31 284 ASN A O 1
ATOM 2299 N N . ILE A 1 285 ? 9.035 -9.142 23.472 1.00 67.44 285 ILE A N 1
ATOM 2300 C CA . ILE A 1 285 ? 8.911 -10.176 22.448 1.00 67.44 285 ILE A CA 1
ATOM 2301 C C . ILE A 1 285 ? 7.673 -9.992 21.556 1.00 67.44 285 ILE A C 1
ATOM 2303 O O . ILE A 1 285 ? 7.689 -10.438 20.412 1.00 67.44 285 ILE A O 1
ATOM 2307 N N . TYR A 1 286 ? 6.646 -9.278 22.029 1.00 73.56 286 TYR A N 1
ATOM 2308 C CA . TYR A 1 286 ? 5.405 -9.051 21.284 1.00 73.56 286 TYR A CA 1
ATOM 2309 C C . TYR A 1 286 ? 5.360 -7.745 20.508 1.00 73.56 286 TYR A C 1
ATOM 2311 O O . TYR A 1 286 ? 4.516 -7.621 19.619 1.00 73.56 286 TYR A O 1
ATOM 2319 N N . ARG A 1 287 ? 6.270 -6.802 20.784 1.00 72.88 287 ARG A N 1
ATOM 2320 C CA . ARG A 1 287 ? 6.280 -5.468 20.160 1.00 72.88 287 ARG A CA 1
ATOM 2321 C C . ARG A 1 287 ? 6.131 -5.533 18.636 1.00 72.88 287 ARG A C 1
ATOM 2323 O O . ARG A 1 287 ? 5.293 -4.843 18.069 1.00 72.88 287 ARG A O 1
ATOM 2330 N N . TYR A 1 288 ? 6.846 -6.447 17.981 1.00 72.62 288 TYR A N 1
ATOM 2331 C CA . TYR A 1 288 ? 6.779 -6.619 16.523 1.00 72.62 288 TYR A CA 1
ATOM 2332 C C . TYR A 1 288 ? 5.439 -7.178 16.030 1.00 72.62 288 TYR A C 1
ATOM 2334 O O . TYR A 1 288 ? 4.941 -6.779 14.978 1.00 72.62 288 TYR A O 1
ATOM 2342 N N . THR A 1 289 ? 4.844 -8.109 16.780 1.00 71.44 289 THR A N 1
ATOM 2343 C CA . THR A 1 289 ? 3.535 -8.683 16.440 1.00 71.44 289 THR A CA 1
ATOM 2344 C C . THR A 1 289 ? 2.393 -7.705 16.716 1.00 71.44 289 THR A C 1
ATOM 2346 O O . THR A 1 289 ? 1.397 -7.714 16.001 1.00 71.44 289 THR A O 1
ATOM 2349 N N . HIS A 1 290 ? 2.546 -6.816 17.701 1.00 73.44 290 HIS A N 1
ATOM 2350 C CA . HIS A 1 290 ? 1.548 -5.810 18.073 1.00 73.44 290 HIS A CA 1
ATOM 2351 C C . HIS A 1 290 ? 1.321 -4.758 16.997 1.00 73.44 290 HIS A C 1
ATOM 2353 O O . HIS A 1 290 ? 0.176 -4.386 16.749 1.00 73.44 290 HIS A O 1
ATOM 2359 N N . GLN A 1 291 ? 2.384 -4.359 16.291 1.00 73.62 291 GLN A N 1
ATOM 2360 C CA . GLN A 1 291 ? 2.301 -3.420 15.166 1.00 73.62 291 GLN A CA 1
ATOM 2361 C C . GLN A 1 291 ? 1.331 -3.894 14.064 1.00 73.62 291 GLN A C 1
ATOM 2363 O O . GLN A 1 291 ? 0.806 -3.081 13.305 1.00 73.62 291 GLN A O 1
ATOM 2368 N N . MET A 1 292 ? 1.040 -5.199 13.976 1.00 71.19 292 MET A N 1
ATOM 2369 C CA . MET A 1 292 ? 0.061 -5.733 13.020 1.00 71.19 292 MET A CA 1
ATOM 2370 C C . MET A 1 292 ? -1.379 -5.298 13.332 1.00 71.19 292 MET A C 1
ATOM 2372 O O . MET A 1 292 ? -2.205 -5.270 12.426 1.00 71.19 292 MET A O 1
ATOM 2376 N N . PHE A 1 293 ? -1.675 -4.928 14.580 1.00 74.06 293 PHE A N 1
ATOM 2377 C CA . PHE A 1 293 ? -3.018 -4.569 15.047 1.00 74.06 293 PHE A CA 1
ATOM 2378 C C . PHE A 1 293 ? -3.223 -3.060 15.238 1.00 74.06 293 PHE A C 1
ATOM 2380 O O . PHE A 1 293 ? -4.328 -2.630 15.592 1.00 74.06 293 PHE A O 1
ATOM 2387 N N . PHE A 1 294 ? -2.177 -2.257 15.029 1.00 79.19 294 PHE A N 1
ATOM 2388 C CA . PHE A 1 294 ? -2.283 -0.802 15.013 1.00 79.19 294 PHE A CA 1
ATOM 2389 C C . PHE A 1 294 ? -2.974 -0.369 13.721 1.00 79.19 294 PHE A C 1
ATOM 2391 O O . PHE A 1 294 ? -2.564 -0.747 12.623 1.00 79.19 294 PHE A O 1
ATOM 2398 N N . THR A 1 295 ? -4.048 0.395 13.874 1.00 75.44 295 THR A N 1
ATOM 2399 C CA . THR A 1 295 ? -4.963 0.777 12.799 1.00 75.44 295 THR A CA 1
ATOM 2400 C C . THR A 1 295 ? -5.505 2.165 13.088 1.00 75.44 295 THR A C 1
ATOM 2402 O O . THR A 1 295 ? -5.789 2.477 14.244 1.00 75.44 295 THR A O 1
ATOM 2405 N N . THR A 1 296 ? -5.755 2.945 12.047 1.00 72.81 296 THR A N 1
ATOM 2406 C CA . THR A 1 296 ? -6.549 4.172 12.118 1.00 72.81 296 THR A CA 1
ATOM 2407 C C . THR A 1 296 ? -7.905 3.965 11.441 1.00 72.81 296 THR A C 1
ATOM 2409 O O . THR A 1 296 ? -7.998 3.167 10.506 1.00 72.81 296 THR A O 1
ATOM 2412 N N . PRO A 1 297 ? -8.970 4.631 11.922 1.00 75.75 297 PRO A N 1
ATOM 2413 C CA . PRO A 1 297 ? -9.014 5.525 13.088 1.00 75.75 297 PRO A CA 1
ATOM 2414 C C . PRO A 1 297 ? -9.036 4.769 14.435 1.00 75.75 297 PRO A C 1
ATOM 2416 O O . PRO A 1 297 ? -9.730 3.764 14.590 1.00 75.75 297 PRO A O 1
ATOM 2419 N N . ALA A 1 298 ? -8.310 5.268 15.440 1.00 83.81 298 ALA A N 1
ATOM 2420 C CA . ALA A 1 298 ? -8.356 4.753 16.813 1.00 83.81 298 ALA A CA 1
ATOM 2421 C C . ALA A 1 298 ? -7.882 5.805 17.828 1.00 83.81 298 ALA A C 1
ATOM 2423 O O . ALA A 1 298 ? -7.103 6.702 17.493 1.00 83.81 298 ALA A O 1
ATOM 2424 N N . ILE A 1 299 ? -8.331 5.660 19.076 1.00 90.12 299 ILE A N 1
ATOM 2425 C CA . ILE A 1 299 ? -7.788 6.388 20.225 1.00 90.12 299 ILE A CA 1
ATOM 2426 C C . ILE A 1 299 ? -6.773 5.482 20.917 1.00 90.12 299 ILE A C 1
ATOM 2428 O O . ILE A 1 299 ? -7.079 4.341 21.263 1.00 90.12 299 ILE A O 1
ATOM 2432 N N . TYR A 1 300 ? -5.568 5.994 21.126 1.00 92.56 300 TYR A N 1
ATOM 2433 C CA . TYR A 1 300 ? -4.468 5.287 21.763 1.00 92.56 300 TYR A CA 1
ATOM 2434 C C . TYR A 1 300 ? -4.230 5.832 23.168 1.00 92.56 300 TYR A C 1
ATOM 2436 O O . TYR A 1 300 ? -4.128 7.039 23.369 1.00 92.56 300 TYR A O 1
ATOM 2444 N N . LEU A 1 301 ? -4.093 4.934 24.137 1.00 94.25 301 LEU A N 1
ATOM 2445 C CA . LEU A 1 301 ? -3.685 5.233 25.501 1.00 94.25 301 LEU A CA 1
ATOM 2446 C C . LEU A 1 301 ? -2.255 4.732 25.699 1.00 94.25 301 LEU A C 1
ATOM 2448 O O . LEU A 1 301 ? -2.026 3.527 25.817 1.00 94.25 301 LEU A O 1
ATOM 2452 N N . ALA A 1 302 ? -1.296 5.657 25.723 1.00 93.31 302 ALA A N 1
ATOM 2453 C CA . ALA A 1 302 ? 0.094 5.380 26.063 1.00 93.31 302 ALA A CA 1
ATOM 2454 C C . ALA A 1 302 ? 0.242 5.389 27.590 1.00 93.31 302 ALA A C 1
ATOM 2456 O O . ALA A 1 302 ? 0.385 6.437 28.222 1.00 93.31 302 ALA A O 1
ATOM 2457 N N . VAL A 1 303 ? 0.132 4.206 28.191 1.00 92.62 303 VAL A N 1
ATOM 2458 C CA . VAL A 1 303 ? 0.056 4.025 29.641 1.00 92.62 303 VAL A CA 1
ATOM 2459 C C . VAL A 1 303 ? 1.445 3.804 30.226 1.00 92.62 303 VAL A C 1
ATOM 2461 O O . VAL A 1 303 ? 2.208 2.965 29.748 1.00 92.62 303 VAL A O 1
ATOM 2464 N N . TRP A 1 304 ? 1.757 4.504 31.311 1.00 91.69 304 TRP A N 1
ATOM 2465 C CA . TRP A 1 304 ? 3.034 4.368 32.001 1.00 91.69 304 TRP A CA 1
ATOM 2466 C C . TRP A 1 304 ? 2.884 4.437 33.521 1.00 91.69 304 TRP A C 1
ATOM 2468 O O . TRP A 1 304 ? 1.843 4.831 34.052 1.00 91.69 304 TRP A O 1
ATOM 2478 N N . ASN A 1 305 ? 3.928 4.000 34.228 1.00 89.38 305 ASN A N 1
ATOM 2479 C CA . ASN A 1 305 ? 3.972 3.980 35.686 1.00 89.38 305 ASN A CA 1
ATOM 2480 C C . ASN A 1 305 ? 5.030 4.983 36.195 1.00 89.38 305 ASN A C 1
ATOM 2482 O O . ASN A 1 305 ? 6.225 4.682 36.110 1.00 89.38 305 ASN A O 1
ATOM 2486 N N . PRO A 1 306 ? 4.624 6.120 36.792 1.00 85.62 306 PRO A N 1
ATOM 2487 C CA . PRO A 1 306 ? 5.521 7.127 37.358 1.00 85.62 306 PRO A CA 1
ATOM 2488 C C . PRO A 1 306 ? 6.491 6.598 38.408 1.00 85.62 306 PRO A C 1
ATOM 2490 O O . PRO A 1 306 ? 7.581 7.138 38.555 1.00 85.62 306 PRO A O 1
ATOM 2493 N N . ARG A 1 307 ? 6.158 5.504 39.106 1.00 82.62 307 ARG A N 1
ATOM 2494 C CA . ARG A 1 307 ? 7.058 4.880 40.092 1.00 82.62 307 ARG A CA 1
ATOM 2495 C C . ARG A 1 307 ? 8.249 4.164 39.455 1.00 82.62 307 ARG A C 1
ATOM 2497 O O . ARG A 1 307 ? 9.225 3.888 40.145 1.00 82.62 307 ARG A O 1
ATOM 2504 N N . ARG A 1 308 ? 8.157 3.811 38.169 1.00 83.62 308 ARG A N 1
ATOM 2505 C CA . ARG A 1 308 ? 9.260 3.210 37.401 1.00 83.62 308 ARG A CA 1
ATOM 2506 C C . ARG A 1 308 ? 10.105 4.262 36.682 1.00 83.62 308 ARG A C 1
ATOM 2508 O O . ARG A 1 308 ? 11.195 3.927 36.230 1.00 83.62 308 ARG A O 1
ATOM 2515 N N . GLY A 1 309 ? 9.622 5.499 36.591 1.00 81.00 309 GLY A N 1
ATOM 2516 C CA . GLY A 1 309 ? 10.239 6.570 35.817 1.00 81.00 309 GLY A CA 1
ATOM 2517 C C . GLY A 1 309 ? 9.949 6.468 34.307 1.00 81.00 309 GLY A C 1
ATOM 2518 O O . GLY A 1 309 ? 9.702 5.371 33.788 1.00 81.00 309 GLY A O 1
ATOM 2519 N N . PRO A 1 310 ? 9.969 7.603 33.584 1.00 78.62 310 PRO A N 1
ATOM 2520 C CA . PRO A 1 310 ? 9.599 7.671 32.169 1.00 78.62 310 PRO A CA 1
ATOM 2521 C C . PRO A 1 310 ? 10.563 6.898 31.256 1.00 78.62 310 PRO A C 1
ATOM 2523 O O . PRO A 1 310 ? 10.102 6.189 30.363 1.00 78.62 310 PRO A O 1
ATOM 2526 N N . GLU A 1 311 ? 11.874 6.935 31.526 1.00 78.31 311 GLU A N 1
ATOM 2527 C CA . GLU A 1 311 ? 12.893 6.228 30.725 1.00 78.31 311 GLU A CA 1
ATOM 2528 C C . GLU A 1 311 ? 12.698 4.705 30.733 1.00 78.31 311 GLU A C 1
ATOM 2530 O O . GLU A 1 311 ? 12.861 4.042 29.712 1.00 78.31 311 GLU A O 1
ATOM 2535 N N . ASN A 1 312 ? 12.289 4.131 31.868 1.00 82.00 312 ASN A N 1
ATOM 2536 C CA . ASN A 1 312 ? 12.018 2.695 31.959 1.00 82.00 312 ASN A CA 1
ATOM 2537 C C . ASN A 1 312 ? 10.684 2.307 31.311 1.00 82.00 312 ASN A C 1
ATOM 2539 O O . ASN A 1 312 ? 10.504 1.145 30.961 1.00 82.00 312 ASN A O 1
ATOM 2543 N N . CYS A 1 313 ? 9.751 3.255 31.174 1.00 82.75 313 CYS A N 1
ATOM 2544 C CA . CYS A 1 313 ? 8.451 3.030 30.543 1.00 82.75 313 CYS A CA 1
ATOM 2545 C C . CYS A 1 313 ? 8.457 3.291 29.029 1.00 82.75 313 CYS A C 1
ATOM 2547 O O . CYS A 1 313 ? 7.501 2.897 28.364 1.00 82.75 313 CYS A O 1
ATOM 2549 N N . ARG A 1 314 ? 9.503 3.948 28.501 1.00 86.31 314 ARG A N 1
ATOM 2550 C CA . ARG A 1 314 ? 9.749 4.164 27.063 1.00 86.31 314 ARG A CA 1
ATOM 2551 C C . ARG A 1 314 ? 8.530 4.683 26.299 1.00 86.31 314 ARG A C 1
ATOM 2553 O O . ARG A 1 314 ? 8.139 4.152 25.261 1.00 86.31 314 ARG A O 1
ATOM 2560 N N . VAL A 1 315 ? 7.866 5.681 26.877 1.00 88.75 315 VAL A N 1
ATOM 2561 C CA . VAL A 1 315 ? 6.606 6.229 26.352 1.00 88.75 315 VAL A CA 1
ATOM 2562 C C . VAL A 1 315 ? 6.791 6.776 24.936 1.00 88.75 315 VAL A C 1
ATOM 2564 O O . VAL A 1 315 ? 5.941 6.560 24.078 1.00 88.75 315 VAL A O 1
ATOM 2567 N N . ASP A 1 316 ? 7.925 7.423 24.681 1.00 88.56 316 ASP A N 1
ATOM 2568 C CA . ASP A 1 316 ? 8.334 7.932 23.376 1.00 88.56 316 ASP A CA 1
ATOM 2569 C C . ASP A 1 316 ? 8.485 6.817 22.328 1.00 88.56 316 ASP A C 1
ATOM 2571 O O . ASP A 1 316 ? 7.963 6.966 21.226 1.00 88.56 316 ASP A O 1
ATOM 2575 N N . GLU A 1 317 ? 9.106 5.675 22.662 1.00 87.62 317 GLU A N 1
ATOM 2576 C CA . GLU A 1 317 ? 9.207 4.521 21.748 1.00 87.62 317 GLU A CA 1
ATOM 2577 C C . GLU A 1 317 ? 7.815 4.007 21.344 1.00 87.62 317 GLU A C 1
ATOM 2579 O O . GLU A 1 317 ? 7.556 3.757 20.167 1.00 87.62 317 GLU A O 1
ATOM 2584 N N . TRP A 1 318 ? 6.883 3.896 22.296 1.00 88.62 318 TRP A N 1
ATOM 2585 C CA . TRP A 1 318 ? 5.518 3.446 22.002 1.00 88.62 318 TRP A CA 1
ATOM 2586 C C . TRP A 1 318 ? 4.760 4.423 21.099 1.00 88.62 318 TRP A C 1
ATOM 2588 O O . TRP A 1 318 ? 4.063 3.994 20.177 1.00 88.62 318 TRP A O 1
ATOM 2598 N N . ILE A 1 319 ? 4.915 5.729 21.330 1.00 90.25 319 ILE A N 1
ATOM 2599 C CA . ILE A 1 319 ? 4.313 6.766 20.483 1.00 90.25 319 ILE A CA 1
ATOM 2600 C C . ILE A 1 319 ? 4.931 6.735 19.077 1.00 90.25 319 ILE A C 1
ATOM 2602 O O . ILE A 1 319 ? 4.186 6.788 18.096 1.00 90.25 319 ILE A O 1
ATOM 2606 N N . LYS A 1 320 ? 6.256 6.551 18.960 1.00 88.94 320 LYS A N 1
ATOM 2607 C CA . LYS A 1 320 ? 6.951 6.346 17.675 1.00 88.94 320 LYS A CA 1
ATOM 2608 C C . LYS A 1 320 ? 6.392 5.153 16.916 1.00 88.94 320 LYS A C 1
ATOM 2610 O O . LYS A 1 320 ? 6.023 5.303 15.757 1.00 88.94 320 LYS A O 1
ATOM 2615 N N . MET A 1 321 ? 6.236 4.000 17.567 1.00 87.81 321 MET A N 1
ATOM 2616 C CA . MET A 1 321 ? 5.675 2.806 16.926 1.00 87.81 321 MET A CA 1
ATOM 2617 C C . MET A 1 321 ? 4.245 3.032 16.411 1.00 87.81 321 MET A C 1
ATOM 2619 O O . MET A 1 321 ? 3.911 2.554 15.325 1.00 87.81 321 MET A O 1
ATOM 2623 N N . ILE A 1 322 ? 3.398 3.747 17.167 1.00 88.69 322 ILE A N 1
ATOM 2624 C CA . ILE A 1 322 ? 2.050 4.121 16.709 1.00 88.69 322 ILE A CA 1
ATOM 2625 C C . ILE A 1 322 ? 2.171 5.003 15.467 1.00 88.69 322 ILE A C 1
ATOM 2627 O O . ILE A 1 322 ? 1.643 4.642 14.416 1.00 88.69 322 ILE A O 1
ATOM 2631 N N . LYS A 1 323 ? 2.926 6.105 15.564 1.00 88.19 323 LYS A N 1
ATOM 2632 C CA . LYS A 1 323 ? 3.150 7.050 14.466 1.00 88.19 323 LYS A CA 1
ATOM 2633 C C . LYS A 1 323 ? 3.645 6.336 13.210 1.00 88.19 323 LYS A C 1
ATOM 2635 O O . LYS A 1 323 ? 2.991 6.395 12.177 1.00 88.19 323 LYS A O 1
ATOM 2640 N N . HIS A 1 324 ? 4.752 5.603 13.288 1.00 88.12 324 HIS A N 1
ATOM 2641 C CA . HIS A 1 324 ? 5.353 4.925 12.136 1.00 88.12 324 HIS A CA 1
ATOM 2642 C C . HIS A 1 324 ? 4.406 3.926 11.478 1.00 88.12 324 HIS A C 1
ATOM 2644 O O . HIS A 1 324 ? 4.492 3.703 10.272 1.00 88.12 324 HIS A O 1
ATOM 2650 N N . ARG A 1 325 ? 3.481 3.335 12.240 1.00 85.69 325 ARG A N 1
ATOM 2651 C CA . ARG A 1 325 ? 2.538 2.351 11.712 1.00 85.69 325 ARG A CA 1
ATOM 2652 C C . ARG A 1 325 ? 1.270 2.968 11.126 1.00 85.69 325 ARG A C 1
ATOM 2654 O O . ARG A 1 325 ? 0.750 2.421 10.153 1.00 85.69 325 ARG A O 1
ATOM 2661 N N . THR A 1 326 ? 0.766 4.057 11.700 1.00 82.00 326 THR A N 1
ATOM 2662 C CA . THR A 1 326 ? -0.563 4.590 11.361 1.00 82.00 326 THR A CA 1
ATOM 2663 C C . THR A 1 326 ? -0.567 5.968 10.719 1.00 82.00 326 THR A C 1
ATOM 2665 O O . THR A 1 326 ? -1.597 6.348 10.170 1.00 82.00 326 THR A O 1
ATOM 2668 N N . TYR A 1 327 ? 0.532 6.717 10.803 1.00 80.12 327 TYR A N 1
ATOM 2669 C CA . TYR A 1 327 ? 0.627 8.052 10.224 1.00 80.12 327 TYR A CA 1
ATOM 2670 C C . TYR A 1 327 ? 0.496 7.984 8.703 1.00 80.12 327 TYR A C 1
ATOM 2672 O O . TYR A 1 327 ? 1.219 7.232 8.053 1.00 80.12 327 TYR A O 1
ATOM 2680 N N . ASP A 1 328 ? -0.426 8.767 8.151 1.00 72.12 328 ASP A N 1
ATOM 2681 C CA . ASP A 1 328 ? -0.659 8.872 6.712 1.00 72.12 328 ASP A CA 1
ATOM 2682 C C . ASP A 1 328 ? -0.734 10.356 6.325 1.00 72.12 328 ASP A C 1
ATOM 2684 O O . ASP A 1 328 ? -1.712 11.033 6.644 1.00 72.12 328 ASP A O 1
ATOM 2688 N N . GLU A 1 329 ? 0.308 10.883 5.668 1.00 65.44 329 GLU A N 1
ATOM 2689 C CA . GLU A 1 329 ? 0.379 12.302 5.260 1.00 65.44 329 GLU A CA 1
ATOM 2690 C C . GLU A 1 329 ? -0.839 12.752 4.450 1.00 65.44 329 GLU A C 1
ATOM 2692 O O . GLU A 1 329 ? -1.205 13.921 4.463 1.00 65.44 329 GLU A O 1
ATOM 2697 N N . LYS A 1 330 ? -1.475 11.823 3.730 1.00 60.56 330 LYS A N 1
ATOM 2698 C CA . LYS A 1 330 ? -2.578 12.128 2.815 1.00 60.56 330 LYS A CA 1
ATOM 2699 C C . LYS A 1 330 ? -3.940 12.174 3.508 1.00 60.56 330 LYS A C 1
ATOM 2701 O O . LYS A 1 330 ? -4.934 12.467 2.848 1.00 60.56 330 LYS A O 1
ATOM 2706 N N . GLN A 1 331 ? -4.005 11.858 4.804 1.00 63.97 331 GLN A N 1
ATOM 2707 C CA . GLN A 1 331 ? -5.243 11.789 5.584 1.00 63.97 331 GLN A CA 1
ATOM 2708 C C . GLN A 1 331 ? -5.061 12.400 6.987 1.00 63.97 331 GLN A C 1
ATOM 2710 O O . GLN A 1 331 ? -5.169 11.704 7.998 1.00 63.97 331 GLN A O 1
ATOM 2715 N N . GLU A 1 332 ? -4.809 13.712 7.066 1.00 63.41 332 GLU A N 1
ATOM 2716 C CA . GLU A 1 332 ? -4.669 14.450 8.341 1.00 63.41 332 GLU A CA 1
ATOM 2717 C C . GLU A 1 332 ? -5.858 14.242 9.301 1.00 63.41 332 GLU A C 1
ATOM 2719 O O . GLU A 1 332 ? -5.672 14.062 10.505 1.00 63.41 33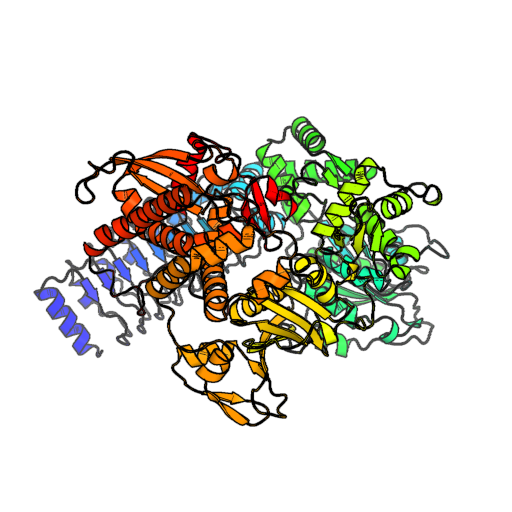2 GLU A O 1
ATOM 2724 N N . ASP A 1 333 ? -7.079 14.154 8.770 1.00 60.22 333 ASP A N 1
ATOM 2725 C CA . ASP A 1 333 ? -8.300 13.922 9.556 1.00 60.22 333 ASP A CA 1
ATOM 2726 C C . ASP A 1 333 ? -8.371 12.527 10.218 1.00 60.22 333 ASP A C 1
ATOM 2728 O O . ASP A 1 333 ? -9.163 12.308 11.140 1.00 60.22 333 ASP A O 1
ATOM 2732 N N . TYR A 1 334 ? -7.538 11.578 9.774 1.00 67.75 334 TYR A N 1
ATOM 2733 C CA . TYR A 1 334 ? -7.551 10.165 10.182 1.00 67.75 334 TYR A CA 1
ATOM 2734 C C . TYR A 1 334 ? -6.352 9.788 11.057 1.00 67.75 334 TYR A C 1
ATOM 2736 O O . TYR A 1 334 ? -6.119 8.606 11.330 1.00 67.75 334 TYR A O 1
ATOM 2744 N N . GLN A 1 335 ? -5.592 10.782 11.514 1.00 75.69 335 GLN A N 1
ATOM 2745 C CA . GLN A 1 335 ? -4.428 10.577 12.368 1.00 75.69 335 GLN A CA 1
ATOM 2746 C C . GLN A 1 335 ? -4.815 9.957 13.723 1.00 75.69 335 GLN A C 1
ATOM 2748 O O . GLN A 1 335 ? -5.915 10.197 14.240 1.00 75.69 335 GLN A O 1
ATOM 2753 N N . PRO A 1 336 ? -3.934 9.137 14.327 1.00 82.25 336 PRO A N 1
ATOM 2754 C CA . PRO A 1 336 ? -4.207 8.541 15.627 1.00 82.25 336 PRO A CA 1
ATOM 2755 C C . PRO A 1 336 ? -4.295 9.634 16.700 1.00 82.25 336 PRO A C 1
ATOM 2757 O O . PRO A 1 336 ? -3.494 10.568 16.727 1.00 82.25 336 PRO A O 1
ATOM 2760 N N . ARG A 1 337 ? -5.251 9.498 17.623 1.00 88.62 337 ARG A N 1
ATOM 2761 C CA . ARG A 1 337 ? -5.383 10.393 18.782 1.00 88.62 337 ARG A CA 1
ATOM 2762 C C . ARG A 1 337 ? -4.757 9.727 19.997 1.00 88.62 337 ARG A C 1
ATOM 2764 O O . ARG A 1 337 ? -5.268 8.707 20.453 1.00 88.62 337 ARG A O 1
ATOM 2771 N N . ILE A 1 338 ? -3.657 10.277 20.506 1.00 93.00 338 ILE A N 1
ATOM 2772 C CA . ILE A 1 338 ? -2.885 9.672 21.596 1.00 93.00 338 ILE A CA 1
ATOM 2773 C C . ILE A 1 338 ? -3.120 10.443 22.897 1.00 93.00 338 ILE A C 1
ATOM 2775 O O . ILE A 1 338 ? -2.954 11.660 22.951 1.00 93.00 338 ILE A O 1
ATOM 2779 N N . LEU A 1 339 ? -3.475 9.727 23.962 1.00 94.00 339 LEU A N 1
ATOM 2780 C CA . LEU A 1 339 ? -3.474 10.230 25.334 1.00 94.00 339 LEU A CA 1
ATOM 2781 C C . LEU A 1 339 ? -2.383 9.520 26.129 1.00 94.00 339 LEU A C 1
ATOM 2783 O O . LEU A 1 339 ? -2.304 8.289 26.128 1.00 94.00 339 LEU A O 1
ATOM 2787 N N . VAL A 1 340 ? -1.561 10.287 26.837 1.00 93.19 340 VAL A N 1
ATOM 2788 C CA . VAL A 1 340 ? -0.516 9.729 27.702 1.00 93.19 340 VAL A CA 1
ATOM 2789 C C . VAL A 1 340 ? -1.063 9.623 29.121 1.00 93.19 340 VAL A C 1
ATOM 2791 O O . VAL A 1 340 ? -1.446 10.626 29.723 1.00 93.19 340 VAL A O 1
ATOM 2794 N N . ILE A 1 341 ? -1.116 8.401 29.655 1.00 92.44 341 ILE A N 1
ATOM 2795 C CA . ILE A 1 341 ? -1.780 8.102 30.928 1.00 92.44 341 ILE A CA 1
ATOM 2796 C C . ILE A 1 341 ? -0.763 7.643 31.971 1.00 92.44 341 ILE A C 1
ATOM 2798 O O . ILE A 1 341 ? -0.215 6.543 31.887 1.00 92.44 341 ILE A O 1
ATOM 2802 N N . ALA A 1 342 ? -0.546 8.471 32.987 1.00 89.88 342 ALA A N 1
ATOM 2803 C CA . ALA A 1 342 ? 0.170 8.095 34.196 1.00 89.88 342 ALA A CA 1
ATOM 2804 C C . ALA A 1 342 ? -0.763 7.301 35.119 1.00 89.88 342 ALA A C 1
ATOM 2806 O O . ALA A 1 342 ? -1.814 7.794 35.525 1.00 89.88 342 ALA A O 1
ATOM 2807 N N . THR A 1 343 ? -0.378 6.073 35.452 1.00 85.75 343 THR A N 1
ATOM 2808 C CA . THR A 1 343 ? -1.110 5.209 36.395 1.00 85.75 343 THR A CA 1
ATOM 2809 C C . THR A 1 343 ? -0.441 5.181 37.766 1.00 85.75 343 THR A C 1
ATOM 2811 O O . THR A 1 343 ? 0.662 5.689 37.914 1.00 85.75 343 THR A O 1
ATOM 2814 N N . HIS A 1 344 ? -1.038 4.520 38.763 1.00 76.06 344 HIS A N 1
ATOM 2815 C CA . HIS A 1 344 ? -0.388 4.213 40.053 1.00 76.06 344 HIS A CA 1
ATOM 2816 C C . HIS A 1 344 ? 0.103 5.427 40.857 1.00 76.06 344 HIS A C 1
ATOM 2818 O O . HIS A 1 344 ? 0.924 5.266 41.765 1.00 76.06 344 HIS A O 1
ATOM 2824 N N . GLY A 1 345 ? -0.358 6.628 40.530 1.00 60.53 345 GLY A N 1
ATOM 2825 C CA . GLY A 1 345 ? -0.007 7.819 41.272 1.00 60.53 345 GLY A CA 1
ATOM 2826 C C . GLY A 1 345 ? -1.195 8.352 42.054 1.00 60.53 345 GLY A C 1
ATOM 2827 O O . GLY A 1 345 ? -2.330 8.324 41.590 1.00 60.53 345 GLY A O 1
ATOM 2828 N N . GLY A 1 346 ? -0.913 8.905 43.228 1.00 55.31 346 GLY A N 1
ATOM 2829 C CA . GLY A 1 346 ? -1.832 9.763 43.970 1.00 55.31 346 GLY A CA 1
ATOM 2830 C C . GLY A 1 346 ? -1.134 11.078 44.305 1.00 55.31 346 GLY A C 1
ATOM 2831 O O . GLY A 1 346 ? 0.087 11.106 44.466 1.00 55.31 346 GLY A O 1
ATOM 2832 N N . LEU A 1 347 ? -1.897 12.161 44.482 1.00 49.28 347 LEU A N 1
ATOM 2833 C CA . LEU A 1 347 ? -1.414 13.529 44.774 1.00 49.28 347 LEU A CA 1
ATOM 2834 C C . LEU A 1 347 ? -0.519 13.675 46.034 1.00 49.28 347 LEU A C 1
ATOM 2836 O O . LEU A 1 347 ? -0.083 14.779 46.363 1.00 49.28 347 LEU A O 1
ATOM 2840 N N . LYS A 1 348 ? -0.262 12.591 46.779 1.00 52.25 348 LYS A N 1
ATOM 2841 C CA . LYS A 1 348 ? 0.483 12.578 48.051 1.00 52.25 348 LYS A CA 1
ATOM 2842 C C . LYS A 1 348 ? 1.890 11.972 47.968 1.00 52.25 348 LYS A C 1
ATOM 2844 O O . LYS A 1 348 ? 2.613 12.049 48.961 1.00 52.25 348 LYS A O 1
ATOM 2849 N N . GLU A 1 349 ? 2.300 11.401 46.836 1.00 55.28 349 GLU A N 1
ATOM 2850 C CA . GLU A 1 349 ? 3.634 10.805 46.662 1.00 55.28 349 GLU A CA 1
ATOM 2851 C C . GLU A 1 349 ? 4.504 11.666 45.729 1.00 55.28 349 GLU A C 1
ATOM 2853 O O . GLU A 1 349 ? 4.016 12.226 44.751 1.00 55.28 349 GLU A O 1
ATOM 2858 N N . ARG A 1 350 ? 5.808 11.801 46.028 1.00 56.25 350 ARG A N 1
ATOM 2859 C CA . ARG A 1 350 ? 6.774 12.386 45.081 1.00 56.25 350 ARG A CA 1
ATOM 2860 C C . ARG A 1 350 ? 7.014 11.365 43.973 1.00 56.25 350 ARG A C 1
ATOM 2862 O O . ARG A 1 350 ? 7.720 10.388 44.205 1.00 56.25 350 ARG A O 1
ATOM 2869 N N . LEU A 1 351 ? 6.405 11.591 42.820 1.00 65.88 351 LEU A N 1
ATOM 2870 C CA . LEU A 1 351 ? 6.525 10.747 41.636 1.00 65.88 351 LEU A CA 1
ATOM 2871 C C . LEU A 1 351 ? 7.379 11.456 40.584 1.00 65.88 351 LEU A C 1
ATOM 2873 O O . LEU A 1 351 ? 7.443 12.687 40.571 1.00 65.88 351 LEU A O 1
ATOM 2877 N N . ASP A 1 352 ? 8.034 10.685 39.718 1.00 64.56 352 ASP A N 1
ATOM 2878 C CA . ASP A 1 352 ? 8.749 11.252 38.577 1.00 64.56 352 ASP A CA 1
ATOM 2879 C C . ASP A 1 352 ? 7.752 11.856 37.584 1.00 64.56 352 ASP A C 1
ATOM 2881 O O . ASP A 1 352 ? 6.672 11.310 37.346 1.00 64.56 352 ASP A O 1
ATOM 2885 N N . HIS A 1 353 ? 8.125 12.989 36.992 1.00 74.19 353 HIS A N 1
ATOM 2886 C CA . HIS A 1 353 ? 7.334 13.661 35.968 1.00 74.19 353 HIS A CA 1
ATOM 2887 C C . HIS A 1 353 ? 7.889 13.340 34.582 1.00 74.19 353 HIS A C 1
ATOM 2889 O O . HIS A 1 353 ? 9.104 13.295 34.388 1.00 74.19 353 HIS A O 1
ATOM 2895 N N . ILE A 1 354 ? 6.992 13.128 33.621 1.00 83.56 354 ILE A N 1
ATOM 2896 C CA . ILE A 1 354 ? 7.358 13.043 32.210 1.00 83.56 354 ILE A CA 1
ATOM 2897 C C . ILE A 1 354 ? 7.488 14.459 31.641 1.00 83.56 354 ILE A C 1
ATOM 2899 O O . ILE A 1 354 ? 6.728 15.350 32.018 1.00 83.56 354 ILE A O 1
ATOM 2903 N N . ASP A 1 355 ? 8.457 14.679 30.754 1.00 86.38 355 ASP A N 1
ATOM 2904 C CA . ASP A 1 355 ? 8.603 15.963 30.068 1.00 86.38 355 ASP A CA 1
ATOM 2905 C C . ASP A 1 355 ? 7.548 16.072 28.957 1.00 86.38 355 ASP A C 1
ATOM 2907 O O . ASP A 1 355 ? 7.754 15.661 27.813 1.00 86.38 355 ASP A O 1
ATOM 2911 N N . GLU A 1 356 ? 6.373 16.587 29.321 1.00 89.00 356 GLU A N 1
ATOM 2912 C CA . GLU A 1 356 ? 5.252 16.766 28.394 1.00 89.00 356 GLU A CA 1
ATOM 2913 C C . GLU A 1 356 ? 5.613 17.695 27.231 1.00 89.00 356 GLU A C 1
ATOM 2915 O O . GLU A 1 356 ? 5.140 17.496 26.112 1.00 89.00 356 GLU A O 1
ATOM 2920 N N . GLN A 1 357 ? 6.458 18.702 27.472 1.00 86.75 357 GLN A N 1
ATOM 2921 C CA . GLN A 1 357 ? 6.825 19.674 26.450 1.00 86.75 357 GLN A CA 1
ATOM 2922 C C . GLN A 1 357 ? 7.773 19.058 25.422 1.00 86.75 357 GLN A C 1
ATOM 2924 O O . GLN A 1 357 ? 7.603 19.296 24.228 1.00 86.75 357 GLN A O 1
ATOM 2929 N N . LEU A 1 358 ? 8.723 18.227 25.858 1.00 87.62 358 LEU A N 1
ATOM 2930 C CA . LEU A 1 358 ? 9.573 17.453 24.956 1.00 87.62 358 LEU A CA 1
ATOM 2931 C C . LEU A 1 358 ? 8.739 16.534 24.055 1.00 87.62 358 LEU A C 1
ATOM 2933 O O . LEU A 1 358 ? 8.917 16.558 22.839 1.00 87.62 358 LEU A O 1
ATOM 2937 N N . LEU A 1 359 ? 7.796 15.784 24.635 1.00 88.31 359 LEU A N 1
ATOM 2938 C CA . LEU A 1 359 ? 6.931 14.880 23.873 1.00 88.31 359 LEU A CA 1
ATOM 2939 C C . LEU A 1 359 ? 6.036 15.632 22.884 1.00 88.31 359 LEU A C 1
ATOM 2941 O O . LEU A 1 359 ? 5.918 15.216 21.736 1.00 88.31 359 LEU A O 1
ATOM 2945 N N . ARG A 1 360 ? 5.436 16.756 23.292 1.00 88.81 360 ARG A N 1
ATOM 2946 C CA . ARG A 1 360 ? 4.639 17.594 22.382 1.00 88.81 360 ARG A CA 1
ATOM 2947 C C . ARG A 1 360 ? 5.484 18.177 21.251 1.00 88.81 360 ARG A C 1
ATOM 2949 O O . ARG A 1 360 ? 5.031 18.199 20.119 1.00 88.81 360 ARG A O 1
ATOM 2956 N N . ASN A 1 361 ? 6.722 18.589 21.525 1.00 86.06 361 ASN A N 1
ATOM 2957 C CA . ASN A 1 361 ? 7.625 19.086 20.485 1.00 86.06 361 ASN A CA 1
ATOM 2958 C C . ASN A 1 361 ? 8.052 17.989 19.490 1.00 86.06 361 ASN A C 1
ATOM 2960 O O . ASN A 1 361 ? 8.385 18.305 18.352 1.00 86.06 361 ASN A O 1
ATOM 2964 N N . GLU A 1 362 ? 8.110 16.724 19.918 1.00 83.50 362 GLU A N 1
ATOM 2965 C CA . GLU A 1 362 ? 8.531 15.599 19.069 1.00 83.50 362 GLU A CA 1
ATOM 2966 C C . GLU A 1 362 ? 7.371 14.970 18.282 1.00 83.50 362 GLU A C 1
ATOM 2968 O O . GLU A 1 362 ? 7.561 14.550 17.140 1.00 83.50 362 GLU A O 1
ATOM 2973 N N . PHE A 1 363 ? 6.177 14.910 18.877 1.00 85.00 363 PHE A N 1
ATOM 2974 C CA . PHE A 1 363 ? 5.014 14.204 18.327 1.00 85.00 363 PHE A CA 1
ATOM 2975 C C . PHE A 1 363 ? 3.847 15.118 17.929 1.00 85.00 363 PHE A C 1
ATOM 2977 O O . PHE A 1 363 ? 2.806 14.611 17.511 1.00 85.00 363 PHE A O 1
ATOM 2984 N N . ASP A 1 364 ? 4.043 16.434 18.026 1.00 73.12 364 ASP A N 1
ATOM 2985 C CA . ASP A 1 364 ? 3.166 17.493 17.514 1.00 73.12 364 ASP A CA 1
ATOM 2986 C C . ASP A 1 364 ? 1.678 17.265 17.871 1.00 73.12 364 ASP A C 1
ATOM 2988 O O . ASP A 1 364 ? 1.353 17.007 19.037 1.00 73.12 364 ASP A O 1
ATOM 2992 N N . ASP A 1 365 ? 0.785 17.297 16.873 1.00 72.75 365 ASP A N 1
ATOM 2993 C CA . ASP A 1 365 ? -0.674 17.144 16.989 1.00 72.75 365 ASP A CA 1
ATOM 2994 C C . ASP A 1 365 ? -1.170 15.711 17.296 1.00 72.75 365 ASP A C 1
ATOM 2996 O O . ASP A 1 365 ? -2.377 15.485 17.454 1.00 72.75 365 ASP A O 1
ATOM 3000 N N . LEU A 1 366 ? -0.280 14.711 17.388 1.00 83.69 366 LEU A N 1
ATOM 3001 C CA . LEU A 1 366 ? -0.685 13.331 17.703 1.00 83.69 366 LEU A CA 1
ATOM 3002 C C . LEU A 1 366 ? -1.076 13.176 19.178 1.00 83.69 366 LEU A C 1
ATOM 3004 O O . LEU A 1 366 ? -1.994 12.415 19.505 1.00 83.69 366 LEU A O 1
ATOM 3008 N N . ILE A 1 367 ? -0.379 13.884 20.077 1.00 90.44 367 ILE A N 1
ATOM 3009 C CA . ILE A 1 367 ? -0.651 13.842 21.517 1.00 90.44 367 ILE A CA 1
ATOM 3010 C C . ILE A 1 367 ? -1.727 14.866 21.859 1.00 90.44 367 ILE A C 1
ATOM 3012 O O . ILE A 1 367 ? -1.483 16.071 21.948 1.00 90.44 367 ILE A O 1
ATOM 3016 N N . VAL A 1 368 ? -2.921 14.364 22.155 1.00 90.25 368 VAL A N 1
ATOM 3017 C CA . VAL A 1 368 ? -4.064 15.198 22.517 1.00 90.25 368 VAL A CA 1
ATOM 3018 C C . VAL A 1 368 ? -3.898 15.754 23.930 1.00 90.25 368 VAL A C 1
ATOM 3020 O O . VAL A 1 368 ? -4.016 16.960 24.146 1.00 90.25 368 VAL A O 1
ATOM 3023 N N . ASP A 1 369 ? -3.618 14.894 24.910 1.00 90.94 369 ASP A N 1
ATOM 3024 C CA . ASP A 1 369 ? -3.588 15.296 26.319 1.00 90.94 369 ASP A CA 1
ATOM 3025 C C . ASP A 1 369 ? -2.806 14.332 27.223 1.00 90.94 369 ASP A C 1
ATOM 3027 O O . ASP A 1 369 ? -2.515 13.190 26.847 1.00 90.94 369 ASP A O 1
ATOM 3031 N N . PHE A 1 370 ? -2.509 14.804 28.435 1.00 91.38 370 PHE A N 1
ATOM 3032 C CA . PHE A 1 370 ? -1.863 14.043 29.502 1.00 91.38 370 PHE A CA 1
ATOM 3033 C C . PHE A 1 370 ? -2.823 13.896 30.680 1.00 91.38 370 PHE A C 1
ATOM 3035 O O . PHE A 1 370 ? -3.427 14.865 31.138 1.00 91.38 370 PHE A O 1
ATOM 3042 N N . HIS A 1 371 ? -2.958 12.677 31.197 1.00 90.56 371 HIS A N 1
ATOM 3043 C CA . HIS A 1 371 ? -3.827 12.404 32.337 1.00 90.56 371 HIS A CA 1
ATOM 3044 C C . HIS A 1 371 ? -3.140 11.541 33.377 1.00 90.56 371 HIS A C 1
ATOM 3046 O O . HIS A 1 371 ? -2.257 10.734 33.088 1.00 90.56 371 HIS A O 1
ATOM 3052 N N . HIS A 1 372 ? -3.610 11.692 34.605 1.00 88.56 372 HIS A N 1
ATOM 3053 C CA . HIS A 1 372 ? -3.150 10.930 35.743 1.00 88.56 372 HIS A CA 1
ATOM 3054 C C . HIS A 1 372 ? -4.338 10.236 36.399 1.00 88.56 372 HIS A C 1
ATOM 3056 O O . HIS A 1 372 ? -5.332 10.888 36.725 1.00 88.56 372 HIS A O 1
ATOM 3062 N N . VAL A 1 373 ? -4.239 8.917 36.555 1.00 88.62 373 VAL A N 1
ATOM 3063 C CA . VAL A 1 373 ? -5.334 8.062 37.014 1.00 88.62 373 VAL A CA 1
ATOM 3064 C C . VAL A 1 373 ? -4.821 7.030 38.011 1.00 88.62 373 VAL A C 1
ATOM 3066 O O . VAL A 1 373 ? -3.773 6.417 37.814 1.00 88.62 373 VAL A O 1
ATOM 3069 N N . ASP A 1 374 ? -5.598 6.771 39.055 1.00 86.25 374 ASP A N 1
ATOM 3070 C CA . ASP A 1 374 ? -5.389 5.628 39.938 1.00 86.25 374 ASP A CA 1
ATOM 3071 C C . ASP A 1 374 ? -6.536 4.626 39.754 1.00 86.25 374 ASP A C 1
ATOM 3073 O O . ASP A 1 374 ? -7.692 4.901 40.075 1.00 86.25 374 ASP A O 1
ATOM 3077 N N . SER A 1 375 ? -6.225 3.451 39.201 1.00 84.50 375 SER A N 1
ATOM 3078 C CA . SER A 1 375 ? -7.222 2.411 38.915 1.00 84.50 375 SER A CA 1
ATOM 3079 C C . SER A 1 375 ? -7.789 1.735 40.169 1.00 84.50 375 SER A C 1
ATOM 3081 O O . SER A 1 375 ? -8.783 1.026 40.059 1.00 84.50 375 SER A O 1
ATOM 3083 N N . TYR A 1 376 ? -7.166 1.915 41.339 1.00 83.06 376 TYR A N 1
ATOM 3084 C CA . TYR A 1 376 ? -7.635 1.364 42.609 1.00 83.06 376 TYR A CA 1
ATOM 3085 C C . TYR A 1 376 ? -8.522 2.362 43.360 1.00 83.06 376 TYR A C 1
ATOM 3087 O O . TYR A 1 376 ? -9.611 2.006 43.805 1.00 83.06 376 TYR A O 1
ATOM 3095 N N . THR A 1 377 ? -8.086 3.619 43.494 1.00 82.56 377 THR A N 1
ATOM 3096 C CA . THR A 1 377 ? -8.874 4.665 44.173 1.00 82.56 377 THR A CA 1
ATOM 3097 C C . THR A 1 377 ? -9.913 5.315 43.265 1.00 82.56 377 THR A C 1
ATOM 3099 O O . THR A 1 377 ? -10.774 6.037 43.765 1.00 82.56 377 THR A O 1
ATOM 3102 N N . THR A 1 378 ? -9.848 5.063 41.953 1.00 83.06 378 THR A N 1
ATOM 3103 C CA . THR A 1 378 ? -10.654 5.690 40.887 1.00 83.06 378 THR A CA 1
ATOM 3104 C C . THR A 1 378 ? -10.427 7.200 40.726 1.00 83.06 378 THR A C 1
ATOM 3106 O O . THR A 1 378 ? -11.153 7.878 39.998 1.00 83.06 378 THR A O 1
ATOM 3109 N N . GLU A 1 379 ? -9.391 7.752 41.366 1.00 85.31 379 GLU A N 1
ATOM 3110 C CA . GLU A 1 379 ? -9.023 9.162 41.234 1.00 85.31 379 GLU A CA 1
ATOM 3111 C C . GLU A 1 379 ? -8.604 9.483 39.788 1.00 85.31 379 GLU A C 1
ATOM 3113 O O . GLU A 1 379 ? -7.832 8.748 39.173 1.00 85.31 379 GLU A O 1
ATOM 3118 N N . GLY A 1 380 ? -9.128 10.579 39.231 1.00 85.50 380 GLY A N 1
ATOM 3119 C CA . GLY A 1 380 ? -8.839 11.026 37.860 1.00 85.50 380 GLY A CA 1
ATOM 3120 C C . GLY A 1 380 ? -9.604 10.289 36.750 1.00 85.50 380 GLY A C 1
ATOM 3121 O O . GLY A 1 380 ? -9.601 10.760 35.611 1.00 85.50 380 GLY A O 1
ATOM 3122 N N . LEU A 1 381 ? -10.308 9.195 37.065 1.00 89.31 381 LEU A N 1
ATOM 3123 C CA . LEU A 1 381 ? -11.006 8.363 36.078 1.00 89.31 381 LEU A CA 1
ATOM 3124 C C . LEU A 1 381 ? -12.152 9.112 35.376 1.00 89.31 381 LEU A C 1
ATOM 3126 O O . LEU A 1 381 ? -12.203 9.123 34.151 1.00 89.31 381 LEU A O 1
ATOM 3130 N N . GLU A 1 382 ? -12.997 9.832 36.123 1.00 89.75 382 GLU A N 1
ATOM 3131 C CA . GLU A 1 382 ? -14.122 10.594 35.545 1.00 89.75 382 GLU A CA 1
ATOM 3132 C C . GLU A 1 382 ? -13.642 11.672 34.550 1.00 89.75 382 GLU A C 1
ATOM 3134 O O . GLU A 1 382 ? -14.287 11.945 33.536 1.00 89.75 382 GLU A O 1
ATOM 3139 N N . ILE A 1 383 ? -12.491 12.299 34.818 1.00 90.62 383 ILE A N 1
ATOM 3140 C CA . ILE A 1 383 ? -11.906 13.309 33.923 1.00 90.62 383 ILE A CA 1
ATOM 3141 C C . ILE A 1 383 ? -11.475 12.649 32.610 1.00 90.62 383 ILE A C 1
ATOM 3143 O O . ILE A 1 383 ? -11.759 13.185 31.536 1.00 90.62 383 ILE A O 1
ATOM 3147 N N . LEU A 1 384 ? -10.828 11.482 32.695 1.00 91.38 384 LEU A N 1
ATOM 3148 C CA . LEU A 1 384 ? -10.415 10.706 31.529 1.00 91.38 384 LEU A CA 1
ATOM 3149 C C . LEU A 1 384 ? -11.625 10.234 30.707 1.00 91.38 384 LEU A C 1
ATOM 3151 O O . LEU A 1 384 ? -11.610 10.373 29.488 1.00 91.38 384 LEU A O 1
ATOM 3155 N N . GLU A 1 385 ? -12.686 9.740 31.350 1.00 91.81 385 GLU A N 1
ATOM 3156 C CA . GLU A 1 385 ? -13.924 9.310 30.681 1.00 91.81 385 GLU A CA 1
ATOM 3157 C C . GLU A 1 385 ? -14.573 10.446 29.881 1.00 91.81 385 GLU A C 1
ATOM 3159 O O . GLU A 1 385 ? -14.876 10.280 28.697 1.00 91.81 385 GLU A O 1
ATOM 3164 N N . ASN A 1 386 ? -14.723 11.629 30.491 1.00 90.88 386 ASN A N 1
ATOM 3165 C CA . ASN A 1 386 ? -15.286 12.795 29.802 1.00 90.88 386 ASN A CA 1
ATOM 3166 C C . ASN A 1 386 ? -14.407 13.219 28.615 1.00 90.88 386 ASN A C 1
ATOM 3168 O O . ASN A 1 386 ? -14.925 13.562 27.551 1.00 90.88 386 ASN A O 1
ATOM 3172 N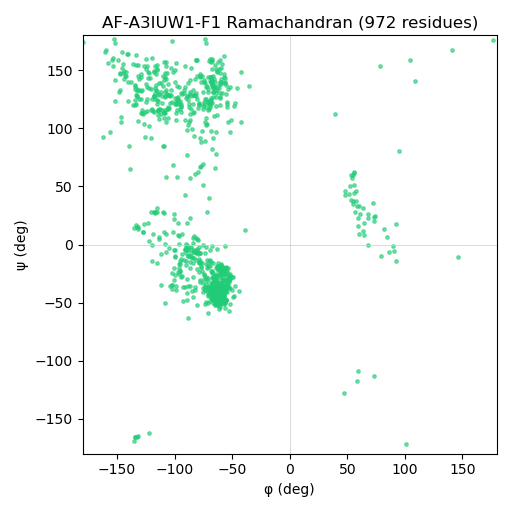 N . LYS A 1 387 ? -13.075 13.174 28.771 1.00 92.56 387 LYS A N 1
ATOM 3173 C CA . LYS A 1 387 ? -12.144 13.512 27.688 1.00 92.56 387 LYS A CA 1
ATOM 3174 C C . LYS A 1 387 ? -12.221 12.502 26.542 1.00 92.56 387 LYS A C 1
ATOM 3176 O O . LYS A 1 387 ? -12.279 12.917 25.387 1.00 92.56 387 LYS A O 1
ATOM 3181 N N . LEU A 1 388 ? -12.261 11.204 26.845 1.00 92.69 388 LEU A N 1
ATOM 3182 C CA . LEU A 1 388 ? -12.409 10.137 25.853 1.00 92.69 388 LEU A CA 1
ATOM 3183 C C . LEU A 1 388 ? -13.696 10.304 25.043 1.00 92.69 388 LEU A C 1
ATOM 3185 O O . LEU A 1 388 ? -13.643 10.267 23.816 1.00 92.69 388 LEU A O 1
ATOM 3189 N N . ALA A 1 389 ? -14.829 10.539 25.711 1.00 91.06 389 ALA A N 1
ATOM 3190 C CA . ALA A 1 389 ? -16.113 10.751 25.046 1.00 91.06 389 ALA A CA 1
ATOM 3191 C C . ALA A 1 389 ? -16.106 11.997 24.140 1.00 91.06 389 ALA A C 1
ATOM 3193 O O . ALA A 1 389 ? -16.613 11.948 23.016 1.00 91.06 389 ALA A O 1
ATOM 3194 N N . LYS A 1 390 ? -15.478 13.090 24.592 1.00 90.62 390 LYS A N 1
ATOM 3195 C CA . LYS A 1 390 ? -15.337 14.323 23.808 1.00 90.62 390 LYS A CA 1
ATOM 3196 C C . LYS A 1 390 ? -14.469 14.130 22.564 1.00 90.62 390 LYS A C 1
ATOM 3198 O O . LYS A 1 390 ? -14.934 14.411 21.465 1.00 90.62 390 LYS A O 1
ATOM 3203 N N . ILE A 1 391 ? -13.259 13.582 22.725 1.00 89.31 391 ILE A N 1
ATOM 3204 C CA . ILE A 1 391 ? -12.343 13.301 21.603 1.00 89.31 391 ILE A CA 1
ATOM 3205 C C . ILE A 1 391 ? -13.039 12.422 20.577 1.00 89.31 391 ILE A C 1
ATOM 3207 O O . ILE A 1 391 ? -13.009 12.714 19.389 1.00 89.31 391 ILE A O 1
ATOM 3211 N N . ALA A 1 392 ? -13.687 11.360 21.046 1.00 87.62 392 ALA A N 1
ATOM 3212 C CA . ALA A 1 392 ? -14.410 10.453 20.185 1.00 87.62 392 ALA A CA 1
ATOM 3213 C C . ALA A 1 392 ? -15.493 11.211 19.388 1.00 87.62 392 ALA A C 1
ATOM 3215 O O . ALA A 1 392 ? -15.532 11.087 18.170 1.00 87.62 392 ALA A O 1
ATOM 3216 N N . THR A 1 393 ? -16.314 12.052 20.027 1.00 86.69 393 THR A N 1
ATOM 3217 C CA . THR A 1 393 ? -17.368 12.839 19.346 1.00 86.69 393 THR A CA 1
ATOM 3218 C C . THR A 1 393 ? -16.820 13.792 18.277 1.00 86.69 393 THR A C 1
ATOM 3220 O O . THR A 1 393 ? -17.474 14.003 17.259 1.00 86.69 393 THR A O 1
ATOM 3223 N N . GLU A 1 394 ? -15.633 14.359 18.498 1.00 83.94 394 GLU A N 1
ATOM 3224 C CA . GLU A 1 394 ? -14.964 15.279 17.568 1.00 83.94 394 GLU A CA 1
ATOM 3225 C C . GLU A 1 394 ? -14.280 14.556 16.393 1.00 83.94 394 GLU A C 1
ATOM 3227 O O . GLU A 1 394 ? -13.943 15.189 15.393 1.00 83.94 394 GLU A O 1
ATOM 3232 N N . MET A 1 395 ? -14.076 13.234 16.473 1.00 79.75 395 MET A N 1
ATOM 3233 C CA . MET A 1 395 ? -13.478 12.474 15.377 1.00 79.75 395 MET A CA 1
ATOM 3234 C C . MET A 1 395 ? -14.455 12.362 14.190 1.00 79.75 395 MET A C 1
ATOM 3236 O O . MET A 1 395 ? -15.596 11.932 14.382 1.00 79.75 395 MET A O 1
ATOM 3240 N N . PRO A 1 396 ? -14.001 12.594 12.941 1.00 65.81 396 PRO A N 1
ATOM 3241 C CA . PRO A 1 396 ? -14.841 12.563 11.729 1.00 65.81 396 PRO A CA 1
ATOM 3242 C C . PRO A 1 396 ? -15.465 11.187 11.413 1.00 65.81 396 PRO A C 1
ATOM 3244 O O . PRO A 1 396 ? -16.245 11.035 10.479 1.00 65.81 396 PRO A O 1
ATOM 3247 N N . MET A 1 397 ? -15.124 10.170 12.205 1.00 65.44 397 MET A N 1
ATOM 3248 C CA . MET A 1 397 ? -15.495 8.761 12.053 1.00 65.44 397 MET A CA 1
ATOM 3249 C C . MET A 1 397 ? -16.654 8.328 12.954 1.00 65.44 397 MET A C 1
ATOM 3251 O O . MET A 1 397 ? -17.164 7.209 12.811 1.00 65.44 397 MET A O 1
ATOM 3255 N N . ILE A 1 398 ? -17.039 9.176 13.912 1.00 69.19 398 ILE A N 1
ATOM 3256 C CA . ILE A 1 398 ? -18.194 8.942 14.775 1.00 69.19 398 ILE A CA 1
ATOM 3257 C C . ILE A 1 398 ? -19.474 9.325 14.045 1.00 69.19 398 ILE A C 1
ATOM 3259 O O . ILE A 1 398 ? -19.503 10.261 13.253 1.00 69.19 398 ILE A O 1
ATOM 3263 N N . ARG A 1 399 ? -20.545 8.569 14.318 1.00 72.94 399 ARG A N 1
ATOM 3264 C CA . ARG A 1 399 ? -21.854 8.685 13.666 1.00 72.94 399 ARG A CA 1
ATOM 3265 C C . ARG A 1 399 ? -21.830 8.366 12.171 1.00 72.94 399 ARG A C 1
ATOM 3267 O O . ARG A 1 399 ? -22.637 8.893 11.406 1.00 72.94 399 ARG A O 1
ATOM 3274 N N . ARG A 1 400 ? -20.940 7.470 11.746 1.00 77.81 400 ARG A N 1
ATOM 3275 C CA . ARG A 1 400 ? -20.904 7.022 10.351 1.00 77.81 400 ARG A CA 1
ATOM 3276 C C . ARG A 1 400 ? -22.148 6.211 10.000 1.00 77.81 400 ARG A C 1
ATOM 3278 O O . ARG A 1 400 ? -22.624 5.404 10.803 1.00 77.81 400 ARG A O 1
ATOM 3285 N N . SER A 1 401 ? -22.662 6.452 8.800 1.00 79.69 401 SER A N 1
ATOM 3286 C CA . SER A 1 401 ? -23.841 5.775 8.275 1.00 79.69 401 SER A CA 1
ATOM 3287 C C . SER A 1 401 ? -23.456 4.456 7.610 1.00 79.69 401 SER A C 1
ATOM 3289 O O . SER A 1 401 ? -22.576 4.416 6.748 1.00 79.69 401 SER A O 1
ATOM 3291 N N . VAL A 1 402 ? -24.113 3.370 8.012 1.00 85.88 402 VAL A N 1
ATOM 3292 C CA . VAL A 1 402 ? -23.924 2.038 7.429 1.00 85.88 402 VAL A CA 1
ATOM 3293 C C . VAL A 1 402 ? -25.266 1.378 7.099 1.00 85.88 402 VAL A C 1
ATOM 3295 O O . VAL A 1 402 ? -26.269 1.652 7.766 1.00 85.88 402 VAL A O 1
ATOM 3298 N N . PRO A 1 403 ? -25.307 0.453 6.125 1.00 88.94 403 PRO A N 1
ATOM 3299 C CA . PRO A 1 403 ? -26.493 -0.359 5.859 1.00 88.94 403 PRO A CA 1
ATOM 3300 C C . PRO A 1 403 ? -26.953 -1.153 7.092 1.00 88.94 403 PRO A C 1
ATOM 3302 O O . PRO A 1 403 ? -26.135 -1.683 7.851 1.00 88.94 403 PRO A O 1
ATOM 3305 N N . ALA A 1 404 ? -28.265 -1.324 7.277 1.00 89.06 404 ALA A N 1
ATOM 3306 C CA . ALA A 1 404 ? -28.793 -2.160 8.358 1.00 89.06 404 ALA A CA 1
ATOM 3307 C C . ALA A 1 404 ? -28.294 -3.613 8.284 1.00 89.06 404 ALA A C 1
ATOM 3309 O O . ALA A 1 404 ? -27.961 -4.210 9.312 1.00 89.06 404 ALA A O 1
ATOM 3310 N N . SER A 1 405 ? -28.209 -4.178 7.079 1.00 90.88 405 SER A N 1
ATOM 3311 C CA . SER A 1 405 ? -27.676 -5.524 6.840 1.00 90.88 405 SER A CA 1
ATOM 3312 C C . SER A 1 405 ? -26.218 -5.687 7.289 1.00 90.88 405 SER A C 1
ATOM 3314 O O . SER A 1 405 ? -25.877 -6.730 7.856 1.00 90.88 405 SER A O 1
ATOM 3316 N N . TRP A 1 406 ? -25.379 -4.655 7.137 1.00 89.88 406 TRP A N 1
ATOM 3317 C CA . TRP A 1 406 ? -24.009 -4.642 7.663 1.00 89.88 406 TRP A CA 1
ATOM 3318 C C . TRP A 1 406 ? -23.989 -4.787 9.187 1.00 89.88 406 TRP A C 1
ATOM 3320 O O . TRP A 1 406 ? -23.333 -5.688 9.715 1.00 89.88 406 TRP A O 1
ATOM 3330 N N . LYS A 1 407 ? -24.764 -3.960 9.901 1.00 88.19 407 LYS A N 1
ATOM 3331 C CA . LYS A 1 407 ? -24.844 -4.014 11.370 1.00 88.19 407 LYS A CA 1
ATOM 3332 C C . LYS A 1 407 ? -25.370 -5.364 11.865 1.00 88.19 407 LYS A C 1
ATOM 3334 O O . LYS A 1 407 ? -24.804 -5.931 12.794 1.00 88.19 407 LYS A O 1
ATOM 3339 N N . ILE A 1 408 ? -26.380 -5.929 11.199 1.00 90.69 408 ILE A N 1
ATOM 3340 C CA . ILE A 1 408 ? -26.911 -7.263 11.525 1.00 90.69 408 ILE A CA 1
ATOM 3341 C C . ILE A 1 408 ? -25.815 -8.333 11.452 1.00 90.69 408 ILE A C 1
ATOM 3343 O O . ILE A 1 408 ? -25.736 -9.189 12.338 1.00 90.69 408 ILE A O 1
ATOM 3347 N N . ILE A 1 409 ? -24.981 -8.314 10.409 1.00 91.94 409 ILE A N 1
ATOM 3348 C CA . ILE A 1 409 ? -23.873 -9.266 10.273 1.00 91.94 409 ILE A CA 1
ATOM 3349 C C . ILE A 1 409 ? -22.808 -9.020 11.331 1.00 91.94 409 ILE A C 1
ATOM 3351 O O . ILE A 1 409 ? -22.388 -9.979 11.974 1.00 91.94 409 ILE A O 1
ATOM 3355 N N . LEU A 1 410 ? -22.412 -7.766 11.547 1.00 88.06 410 LEU A N 1
ATOM 3356 C CA . LEU A 1 410 ? -21.419 -7.409 12.556 1.00 88.06 410 LEU A CA 1
ATOM 3357 C C . LEU A 1 410 ? -21.828 -7.912 13.949 1.00 88.06 410 LEU A C 1
ATOM 3359 O O . LEU A 1 410 ? -21.037 -8.574 14.619 1.00 88.06 410 LEU A O 1
ATOM 3363 N N . ASP A 1 411 ? -23.078 -7.678 14.353 1.00 87.81 411 ASP A N 1
ATOM 3364 C CA . ASP A 1 411 ? -23.602 -8.137 15.643 1.00 87.81 411 ASP A CA 1
ATOM 3365 C C . ASP A 1 411 ? -23.687 -9.669 15.705 1.00 87.81 411 ASP A C 1
ATOM 3367 O O . ASP A 1 411 ? -23.265 -10.273 16.689 1.00 87.81 411 ASP A O 1
ATOM 3371 N N . THR A 1 412 ? -24.120 -10.324 14.623 1.00 90.50 412 THR A N 1
ATOM 3372 C CA . THR A 1 412 ? -24.174 -11.796 14.562 1.00 90.50 412 THR A CA 1
ATOM 3373 C C . THR A 1 412 ? -22.779 -12.421 14.696 1.00 90.50 412 THR A C 1
ATOM 3375 O O . THR A 1 412 ? -22.613 -13.451 15.353 1.00 90.50 412 THR A O 1
ATOM 3378 N N . ILE A 1 413 ? -21.763 -11.810 14.083 1.00 89.50 413 ILE A N 1
ATOM 3379 C CA . ILE A 1 413 ? -20.372 -12.257 14.185 1.00 89.50 413 ILE A CA 1
ATOM 3380 C C . ILE A 1 413 ? -19.835 -12.064 15.604 1.00 89.50 413 ILE A C 1
ATOM 3382 O O . ILE A 1 413 ? -19.202 -12.979 16.130 1.00 89.50 413 ILE A O 1
ATOM 3386 N N . ARG A 1 414 ? -20.144 -10.937 16.256 1.00 85.75 414 ARG A N 1
ATOM 3387 C CA . ARG A 1 414 ? -19.789 -10.686 17.664 1.00 85.75 414 ARG A CA 1
ATOM 3388 C C . ARG A 1 414 ? -20.446 -11.682 18.617 1.00 85.75 414 ARG A C 1
ATOM 3390 O O . ARG A 1 414 ? -19.791 -12.198 19.513 1.00 85.75 414 ARG A O 1
ATOM 3397 N N . GLU A 1 415 ? -21.720 -12.000 18.415 1.00 87.50 415 GLU A N 1
ATOM 3398 C CA . GLU A 1 415 ? -22.412 -13.026 19.205 1.00 87.50 415 GLU A CA 1
ATOM 3399 C C . GLU A 1 415 ? -21.770 -14.405 19.011 1.00 87.50 415 GLU A C 1
ATOM 3401 O O . GLU A 1 415 ? -21.528 -15.138 19.971 1.00 87.50 415 GLU A O 1
ATOM 3406 N N . LYS A 1 416 ? -21.446 -14.768 17.764 1.00 88.56 416 LYS A N 1
ATOM 3407 C CA . LYS A 1 416 ? -20.787 -16.043 17.454 1.00 88.56 416 LYS A CA 1
ATOM 3408 C C . LYS A 1 416 ? -19.378 -16.126 18.027 1.00 88.56 416 LYS A C 1
ATOM 3410 O O . LYS A 1 416 ? -19.002 -17.208 18.484 1.00 88.56 416 LYS A O 1
ATOM 3415 N N . SER A 1 417 ? -18.627 -15.025 18.031 1.00 85.25 417 SER A N 1
ATOM 3416 C CA . SER A 1 417 ? -17.261 -15.009 18.550 1.00 85.25 417 SER A CA 1
ATOM 3417 C C . SER A 1 417 ? -17.222 -15.300 20.052 1.00 85.25 417 SER A C 1
ATOM 3419 O O . SER A 1 417 ? -16.288 -15.947 20.518 1.00 85.25 417 SER A O 1
ATOM 3421 N N . GLN A 1 418 ? -18.264 -14.948 20.817 1.00 82.25 418 GLN A N 1
ATOM 3422 C CA . GLN A 1 418 ? -18.352 -15.280 22.247 1.00 82.25 418 GLN A CA 1
ATOM 3423 C C . GLN A 1 418 ? -18.283 -16.790 22.515 1.00 82.25 418 GLN A C 1
ATOM 3425 O O . GLN A 1 418 ? -17.693 -17.197 23.514 1.00 82.25 418 GLN A O 1
ATOM 3430 N N . VAL A 1 419 ? -18.824 -17.613 21.612 1.00 84.44 419 VAL A N 1
ATOM 3431 C CA . VAL A 1 419 ? -18.875 -19.078 21.762 1.00 84.44 419 VAL A CA 1
ATOM 3432 C C . VAL A 1 419 ? -17.758 -19.778 20.987 1.00 84.44 419 VAL A C 1
ATOM 3434 O O . VAL A 1 419 ? -17.174 -20.734 21.487 1.00 84.44 419 VAL A O 1
ATOM 3437 N N . ASN A 1 420 ? -17.438 -19.302 19.781 1.00 86.50 420 ASN A N 1
ATOM 3438 C CA . ASN A 1 420 ? -16.483 -19.942 18.878 1.00 86.50 420 ASN A CA 1
ATOM 3439 C C . ASN A 1 420 ? -15.336 -18.990 18.523 1.00 86.50 420 ASN A C 1
ATOM 3441 O O . ASN A 1 420 ? -15.575 -17.855 18.125 1.00 86.50 420 ASN A O 1
ATOM 3445 N N . SER A 1 421 ? -14.089 -19.465 18.559 1.00 86.75 421 SER A N 1
ATOM 3446 C CA . SER A 1 421 ? -12.936 -18.664 18.107 1.00 86.75 421 SER A CA 1
ATOM 3447 C C . SER A 1 421 ? -12.801 -18.585 16.581 1.00 86.75 421 SER A C 1
ATOM 3449 O O . SER A 1 421 ? -12.132 -17.690 16.066 1.00 86.75 421 SER A O 1
ATOM 3451 N N . TRP A 1 422 ? -13.427 -19.508 15.848 1.00 89.62 422 TRP A N 1
ATOM 3452 C CA . TRP A 1 422 ? -13.360 -19.604 14.390 1.00 89.62 422 TRP A CA 1
ATOM 3453 C C . TRP A 1 422 ? -14.613 -20.285 13.822 1.00 89.62 422 TRP A C 1
ATOM 3455 O O . TRP A 1 422 ? -15.327 -20.988 14.541 1.00 89.62 422 TRP A O 1
ATOM 3465 N N . ILE A 1 423 ? -14.871 -20.074 12.532 1.00 92.75 423 ILE A N 1
ATOM 3466 C CA . ILE A 1 423 ? -15.901 -20.760 11.739 1.00 92.75 423 ILE A CA 1
ATOM 3467 C C . ILE A 1 423 ? -15.365 -21.061 10.337 1.00 92.75 423 ILE A C 1
ATOM 3469 O O . ILE A 1 423 ? -14.366 -20.487 9.903 1.00 92.75 423 ILE A O 1
ATOM 3473 N N . THR A 1 424 ? -16.035 -21.951 9.613 1.00 93.25 424 THR A N 1
ATOM 3474 C CA . THR A 1 424 ? -15.743 -22.185 8.193 1.00 93.25 424 THR A CA 1
ATOM 3475 C C . THR A 1 424 ? -16.393 -21.127 7.303 1.00 93.25 424 THR A C 1
ATOM 3477 O O . THR A 1 424 ? -17.384 -20.490 7.679 1.00 93.25 424 THR A O 1
ATOM 3480 N N . TYR A 1 425 ? -15.868 -20.969 6.087 1.00 93.19 425 TYR A N 1
ATOM 3481 C CA . TYR A 1 425 ? -16.473 -20.110 5.069 1.00 93.19 425 TYR A CA 1
ATOM 3482 C C . TYR A 1 425 ? -17.922 -20.514 4.747 1.00 93.19 425 TYR A C 1
ATOM 3484 O O . TYR A 1 425 ? -18.794 -19.654 4.629 1.00 93.19 425 TYR A O 1
ATOM 3492 N N . GLU A 1 426 ? -18.207 -21.815 4.680 1.00 93.62 426 GLU A N 1
ATOM 3493 C CA . GLU A 1 426 ? -19.556 -22.340 4.439 1.00 93.62 426 GLU A CA 1
ATOM 3494 C C . GLU A 1 426 ? -20.532 -21.943 5.555 1.00 93.62 426 GLU A C 1
ATOM 3496 O O . GLU A 1 426 ? -21.594 -21.389 5.275 1.00 93.62 426 GLU A O 1
ATOM 3501 N N . GLN A 1 427 ? -20.132 -22.090 6.822 1.00 94.44 427 GLN A N 1
ATOM 3502 C CA . GLN A 1 427 ? -20.940 -21.652 7.967 1.00 94.44 427 GLN A CA 1
ATOM 3503 C C . GLN A 1 427 ? -21.220 -20.144 7.949 1.00 94.44 427 GLN A C 1
ATOM 3505 O O . GLN A 1 427 ? -22.310 -19.711 8.324 1.00 94.44 427 GLN A O 1
ATOM 3510 N N . PHE A 1 428 ? -20.258 -19.325 7.513 1.00 94.94 428 PHE A N 1
ATOM 3511 C CA . PHE A 1 428 ? -20.488 -17.890 7.337 1.00 94.94 428 PHE A CA 1
ATOM 3512 C C . PHE A 1 428 ? -21.556 -17.619 6.267 1.00 94.94 428 PHE A C 1
ATOM 3514 O O . PHE A 1 428 ? -22.462 -16.813 6.488 1.00 94.94 428 PHE A O 1
ATOM 3521 N N . LEU A 1 429 ? -21.503 -18.326 5.134 1.00 93.94 429 LEU A N 1
ATOM 3522 C CA . LEU A 1 429 ? -22.518 -18.200 4.088 1.00 93.94 429 LEU A CA 1
ATOM 3523 C C . LEU A 1 429 ? -23.907 -18.633 4.571 1.00 93.94 429 LEU A C 1
ATOM 3525 O O . LEU A 1 429 ? -24.884 -17.944 4.283 1.00 93.94 429 LEU A O 1
ATOM 3529 N N . GLU A 1 430 ? -24.004 -19.717 5.341 1.00 93.75 430 GLU A N 1
ATOM 3530 C CA . GLU A 1 430 ? -25.263 -20.158 5.954 1.00 93.75 430 GLU A CA 1
ATOM 3531 C C . GLU A 1 430 ? -25.861 -19.085 6.876 1.00 93.75 430 GLU A C 1
ATOM 3533 O O . GLU A 1 430 ? -27.066 -18.822 6.823 1.00 93.75 430 GLU A O 1
ATOM 3538 N N . ILE A 1 431 ? -25.023 -18.414 7.678 1.00 92.94 431 ILE A N 1
ATOM 3539 C CA . ILE A 1 431 ? -25.443 -17.291 8.528 1.00 92.94 431 ILE A CA 1
ATOM 3540 C C . ILE A 1 431 ? -26.019 -16.157 7.670 1.00 92.94 431 ILE A C 1
ATOM 3542 O O . ILE A 1 431 ? -27.105 -15.652 7.970 1.00 92.94 431 ILE A O 1
ATOM 3546 N N . CYS A 1 432 ? -25.335 -15.770 6.592 1.00 93.69 432 CYS A N 1
ATOM 3547 C CA . CYS A 1 432 ? -25.804 -14.713 5.696 1.00 93.69 432 CYS A CA 1
ATOM 3548 C C . CYS A 1 432 ? -27.123 -15.080 5.001 1.00 93.69 432 CYS A C 1
ATOM 3550 O O . CYS A 1 432 ? -28.045 -14.262 4.972 1.00 93.69 432 CYS A O 1
ATOM 3552 N N . LEU A 1 433 ? -27.254 -16.317 4.513 1.00 92.19 433 LEU A N 1
ATOM 3553 C CA . LEU A 1 433 ? -28.479 -16.814 3.881 1.00 92.19 433 LEU A CA 1
ATOM 3554 C C . LEU A 1 433 ? -29.658 -16.816 4.860 1.00 92.19 433 LEU A C 1
ATOM 3556 O O . LEU A 1 433 ? -30.749 -16.360 4.513 1.00 92.19 433 LEU A O 1
ATOM 3560 N N . TYR A 1 434 ? -29.440 -17.249 6.105 1.00 92.44 434 TYR A N 1
ATOM 3561 C CA . TYR A 1 434 ? -30.458 -17.201 7.158 1.00 92.44 434 TYR A CA 1
ATOM 3562 C C . TYR A 1 434 ? -30.920 -15.765 7.455 1.00 92.44 434 TYR A C 1
ATOM 3564 O O . TYR A 1 434 ? -32.106 -15.518 7.683 1.00 92.44 434 TYR A O 1
ATOM 3572 N N . LYS A 1 435 ? -29.998 -14.795 7.398 1.00 90.94 435 LYS A N 1
ATOM 3573 C CA . LYS A 1 435 ? -30.286 -13.360 7.548 1.00 90.94 435 LYS A CA 1
ATOM 3574 C C . LYS A 1 435 ? -30.800 -12.694 6.261 1.00 90.94 435 LYS A C 1
ATOM 3576 O O . LYS A 1 435 ? -31.034 -11.490 6.278 1.00 90.94 435 LYS A O 1
ATOM 3581 N N . LYS A 1 436 ? -31.043 -13.463 5.188 1.00 90.94 436 LYS A N 1
ATOM 3582 C CA . LYS A 1 436 ? -31.525 -13.003 3.870 1.00 90.94 436 LYS A CA 1
ATOM 3583 C C . LYS A 1 436 ? -30.593 -12.006 3.174 1.00 90.94 436 LYS A C 1
ATOM 3585 O O . LYS A 1 436 ? -31.055 -11.123 2.459 1.00 90.94 436 LYS A O 1
ATOM 3590 N N . ILE A 1 437 ? -29.290 -12.153 3.382 1.00 90.31 437 ILE A N 1
ATOM 3591 C CA . ILE A 1 437 ? -28.272 -11.325 2.736 1.00 90.31 437 ILE A CA 1
ATOM 3592 C C . ILE A 1 437 ? -27.790 -12.038 1.477 1.00 90.31 437 ILE A C 1
ATOM 3594 O O . ILE A 1 437 ? -27.465 -13.226 1.514 1.00 90.31 437 ILE A O 1
ATOM 3598 N N . ASP A 1 438 ? -27.758 -11.306 0.362 1.00 90.31 438 ASP A N 1
ATOM 3599 C CA . ASP A 1 438 ? -27.290 -11.833 -0.918 1.00 90.31 438 ASP A CA 1
ATOM 3600 C C . ASP A 1 438 ? -25.826 -12.300 -0.845 1.00 90.31 438 ASP A C 1
ATOM 3602 O O . ASP A 1 438 ? -24.997 -11.729 -0.134 1.00 90.31 438 ASP A O 1
ATOM 3606 N N . LEU A 1 439 ? -25.488 -13.332 -1.619 1.00 89.44 439 LEU A N 1
ATOM 3607 C CA . LEU A 1 439 ? -24.164 -13.948 -1.604 1.00 89.44 439 LEU A CA 1
ATOM 3608 C C . LEU A 1 439 ? -23.049 -12.980 -2.034 1.00 89.44 439 LEU A C 1
ATOM 3610 O O . LEU A 1 439 ? -21.929 -13.062 -1.518 1.00 89.44 439 LEU A O 1
ATOM 3614 N N . ALA A 1 440 ? -23.315 -12.089 -2.992 1.00 88.81 440 ALA A N 1
ATOM 3615 C CA . ALA A 1 440 ? -22.336 -11.107 -3.438 1.00 88.81 440 ALA A CA 1
ATOM 3616 C C . ALA A 1 440 ? -22.071 -10.073 -2.337 1.00 88.81 440 ALA A C 1
ATOM 3618 O O . ALA A 1 440 ? -20.910 -9.782 -2.045 1.00 88.81 440 ALA A O 1
ATOM 3619 N N . LEU A 1 441 ? -23.128 -9.599 -1.671 1.00 90.81 441 LEU A N 1
ATOM 3620 C CA . LEU A 1 441 ? -23.019 -8.677 -0.541 1.00 90.81 441 LEU A CA 1
ATOM 3621 C C . LEU A 1 441 ? -22.336 -9.334 0.666 1.00 90.81 441 LEU A C 1
ATOM 3623 O O . LEU A 1 441 ? -21.425 -8.747 1.240 1.00 90.81 441 LEU A O 1
ATOM 3627 N N . ALA A 1 442 ? -22.671 -10.586 0.986 1.00 92.06 442 ALA A N 1
ATOM 3628 C CA . ALA A 1 442 ? -22.027 -11.362 2.047 1.00 92.06 442 ALA A CA 1
ATOM 3629 C C . ALA A 1 442 ? -20.508 -11.481 1.842 1.00 92.06 442 ALA A C 1
ATOM 3631 O O . ALA A 1 442 ? -19.726 -11.281 2.770 1.00 92.06 442 ALA A O 1
ATOM 3632 N N . LYS A 1 443 ? -20.066 -11.759 0.608 1.00 90.88 443 LYS A N 1
ATOM 3633 C CA . LYS A 1 443 ? -18.637 -11.803 0.247 1.00 90.88 443 LYS A CA 1
ATOM 3634 C C . LYS A 1 443 ? -17.957 -10.440 0.403 1.00 90.88 443 LYS A C 1
ATOM 3636 O O . LYS A 1 443 ? -16.798 -10.381 0.825 1.00 90.88 443 LYS A O 1
ATOM 3641 N N . THR A 1 444 ? -18.655 -9.365 0.047 1.00 91.25 444 THR A N 1
ATOM 3642 C CA . THR A 1 444 ? -18.188 -7.986 0.232 1.00 91.25 444 THR A CA 1
ATOM 3643 C C . THR A 1 444 ? -18.037 -7.668 1.719 1.00 91.25 444 THR A C 1
ATOM 3645 O O . THR A 1 444 ? -16.957 -7.257 2.135 1.00 91.25 444 THR A O 1
ATOM 3648 N N . TYR A 1 445 ? -19.045 -7.980 2.537 1.00 92.38 445 TYR A N 1
ATOM 3649 C CA . TYR A 1 445 ? -19.009 -7.792 3.987 1.00 92.38 445 TYR A CA 1
ATOM 3650 C C . TYR A 1 445 ? -17.928 -8.621 4.674 1.00 92.38 445 TYR A C 1
ATOM 3652 O O . TYR A 1 445 ? -17.233 -8.095 5.531 1.00 92.38 445 TYR A O 1
ATOM 3660 N N . LEU A 1 446 ? -17.707 -9.879 4.282 1.00 92.38 446 LEU A N 1
ATOM 3661 C CA . LEU A 1 446 ? -16.619 -10.676 4.857 1.00 92.38 446 LEU A CA 1
ATOM 3662 C C . LEU A 1 446 ? -15.248 -10.042 4.603 1.00 92.38 446 LEU A C 1
ATOM 3664 O O . LEU A 1 446 ? -14.413 -10.000 5.502 1.00 92.38 446 LEU A O 1
ATOM 3668 N N . THR A 1 447 ? -15.027 -9.540 3.383 1.00 87.94 447 THR A N 1
ATOM 3669 C CA . THR A 1 447 ? -13.771 -8.845 3.068 1.00 87.94 447 THR A CA 1
ATOM 3670 C C . THR A 1 447 ? -13.661 -7.572 3.906 1.00 87.94 447 THR A C 1
ATOM 3672 O O . THR A 1 447 ? -12.627 -7.330 4.508 1.00 87.94 447 THR A O 1
ATOM 3675 N N . LEU A 1 448 ? -14.749 -6.807 4.021 1.00 87.31 448 LEU A N 1
ATOM 3676 C CA . LEU A 1 448 ? -14.789 -5.587 4.820 1.00 87.31 448 LEU A CA 1
ATOM 3677 C C . LEU A 1 448 ? -14.512 -5.836 6.311 1.00 87.31 448 LEU A C 1
ATOM 3679 O O . LEU A 1 448 ? -13.742 -5.108 6.923 1.00 87.31 448 LEU A O 1
ATOM 3683 N N . LEU A 1 449 ? -15.087 -6.892 6.894 1.00 87.50 449 LEU A N 1
ATOM 3684 C CA . LEU A 1 449 ? -14.835 -7.277 8.285 1.00 87.50 449 LEU A CA 1
ATOM 3685 C C . LEU A 1 449 ? -13.363 -7.645 8.519 1.00 87.50 449 LEU A C 1
ATOM 3687 O O . LEU A 1 449 ? -12.833 -7.343 9.586 1.00 87.50 449 LEU A O 1
ATOM 3691 N N . ASN A 1 450 ? -12.718 -8.281 7.535 1.00 86.25 450 ASN A N 1
ATOM 3692 C CA . ASN A 1 450 ? -11.289 -8.580 7.574 1.00 86.25 450 ASN A CA 1
ATOM 3693 C C . ASN A 1 450 ? -10.436 -7.305 7.518 1.00 86.25 450 ASN A C 1
ATOM 3695 O O . ASN A 1 450 ? -9.578 -7.114 8.373 1.00 86.25 450 ASN A O 1
ATOM 3699 N N . GLU A 1 451 ? -10.697 -6.416 6.556 1.00 77.81 451 GLU A N 1
ATOM 3700 C CA . GLU A 1 451 ? -9.934 -5.167 6.395 1.00 77.81 451 GLU A CA 1
ATOM 3701 C C . GLU A 1 451 ? -10.079 -4.228 7.604 1.00 77.81 451 GLU A C 1
ATOM 3703 O O . GLU A 1 451 ? -9.114 -3.597 8.026 1.00 77.81 451 GLU A O 1
ATOM 3708 N N . LEU A 1 452 ? -11.265 -4.181 8.219 1.00 76.12 452 LEU A N 1
ATOM 3709 C CA . LEU A 1 452 ? -11.512 -3.400 9.438 1.00 76.12 452 LEU A CA 1
ATOM 3710 C C . LEU A 1 452 ? -10.999 -4.090 10.716 1.00 76.12 452 LEU A C 1
ATOM 3712 O O . LEU A 1 452 ? -11.105 -3.530 11.808 1.00 76.12 452 LEU A O 1
ATOM 3716 N N . GLY A 1 453 ? -10.446 -5.303 10.604 1.00 74.81 453 GLY A N 1
ATOM 3717 C CA . GLY A 1 453 ? -9.837 -6.033 11.715 1.00 74.81 453 GLY A CA 1
ATOM 3718 C C . GLY A 1 453 ? -10.827 -6.618 12.726 1.00 74.81 453 GLY A C 1
ATOM 3719 O O . GLY A 1 453 ? -10.434 -6.908 13.856 1.00 74.81 453 GLY A O 1
ATOM 3720 N N . TYR A 1 454 ? -12.099 -6.800 12.352 1.00 78.50 454 TYR A N 1
ATOM 3721 C CA . TYR A 1 454 ? -13.087 -7.489 13.194 1.00 78.50 454 TYR A CA 1
ATOM 3722 C C . TYR A 1 454 ? -12.878 -9.010 13.221 1.00 78.50 454 TYR A C 1
ATOM 3724 O O . TYR A 1 454 ? -13.287 -9.669 14.173 1.00 78.50 454 TYR A O 1
ATOM 3732 N N . LEU A 1 455 ? -12.271 -9.568 12.174 1.00 85.88 455 LEU A N 1
ATOM 3733 C CA . LEU A 1 455 ? -11.927 -10.984 12.030 1.00 85.88 455 LEU A CA 1
ATOM 3734 C C . LEU A 1 455 ? -10.696 -11.124 11.127 1.00 85.88 455 LEU A C 1
ATOM 3736 O O . LEU A 1 455 ? -10.258 -10.141 10.535 1.00 85.88 455 LEU A O 1
ATOM 3740 N N . ILE A 1 456 ? -10.161 -12.338 10.990 1.00 85.06 456 ILE A N 1
ATOM 3741 C CA . ILE A 1 456 ? -9.068 -12.637 10.052 1.00 85.06 456 ILE A CA 1
ATOM 3742 C C . ILE A 1 456 ? -9.547 -13.661 9.021 1.00 85.06 456 ILE A C 1
ATOM 3744 O O . ILE A 1 456 ? -10.054 -14.730 9.377 1.00 85.06 456 ILE A O 1
ATOM 3748 N N . TYR A 1 457 ? -9.366 -13.338 7.741 1.00 88.50 457 TYR A N 1
ATOM 3749 C CA . TYR A 1 457 ? -9.766 -14.163 6.608 1.00 88.50 457 TYR A CA 1
ATOM 3750 C C . TYR A 1 457 ? -8.871 -13.937 5.379 1.00 88.50 457 TYR A C 1
ATOM 3752 O O . TYR A 1 457 ? -8.789 -12.836 4.839 1.00 88.50 457 TYR A O 1
ATOM 3760 N N . TYR A 1 458 ? -8.263 -15.010 4.868 1.00 85.25 458 TYR A N 1
ATOM 3761 C CA . TYR A 1 458 ? -7.380 -14.965 3.697 1.00 85.25 458 TYR A CA 1
ATOM 3762 C C . TYR A 1 458 ? -8.036 -15.619 2.481 1.00 85.25 458 TYR A C 1
ATOM 3764 O O . TYR A 1 458 ? -7.787 -16.777 2.157 1.00 85.25 458 TYR A O 1
ATOM 3772 N N . LYS A 1 459 ? -8.854 -14.845 1.762 1.00 83.00 459 LYS A N 1
ATOM 3773 C CA . LYS A 1 459 ? -9.651 -15.309 0.610 1.00 83.00 459 LYS A CA 1
ATOM 3774 C C . LYS A 1 459 ? -8.855 -16.026 -0.490 1.00 83.00 459 LYS A C 1
ATOM 3776 O O . LYS A 1 459 ? -9.405 -16.883 -1.179 1.00 83.00 459 LYS A O 1
ATOM 3781 N N . HIS A 1 460 ? -7.620 -15.594 -0.735 1.00 80.62 460 HIS A N 1
ATOM 3782 C CA . HIS A 1 460 ? -6.805 -16.041 -1.870 1.00 80.62 460 HIS A CA 1
ATOM 3783 C C . HIS A 1 460 ? -5.781 -17.117 -1.505 1.00 80.62 460 HIS A C 1
ATOM 3785 O O . HIS A 1 460 ? -5.118 -17.631 -2.400 1.00 80.62 460 HIS A O 1
ATOM 3791 N N . ASP A 1 461 ? -5.657 -17.472 -0.225 1.00 83.88 461 ASP A N 1
ATOM 3792 C CA . ASP A 1 461 ? -4.714 -18.499 0.202 1.00 83.88 461 ASP A CA 1
ATOM 3793 C C . ASP A 1 461 ? -5.374 -19.888 0.132 1.00 83.88 461 ASP A C 1
ATOM 3795 O O . ASP A 1 461 ? -6.453 -20.082 0.693 1.00 83.88 461 ASP A O 1
ATOM 3799 N N . PRO A 1 462 ? -4.757 -20.873 -0.538 1.00 78.31 462 PRO A N 1
ATOM 3800 C CA . PRO A 1 462 ? -5.373 -22.176 -0.778 1.00 78.31 462 PRO A CA 1
ATOM 3801 C C . PRO A 1 462 ? -5.652 -22.976 0.500 1.00 78.31 462 PRO A C 1
ATOM 3803 O O . PRO A 1 462 ? -6.573 -23.790 0.498 1.00 78.31 462 PRO A O 1
ATOM 3806 N N . VAL A 1 463 ? -4.886 -22.746 1.571 1.00 83.81 463 VAL A N 1
ATOM 3807 C CA . VAL A 1 463 ? -5.022 -23.432 2.864 1.00 83.81 463 VAL A CA 1
ATOM 3808 C C . VAL A 1 463 ? -5.962 -22.659 3.790 1.00 83.81 463 VAL A C 1
ATOM 3810 O O . VAL A 1 463 ? -6.721 -23.260 4.547 1.00 83.81 463 VAL A O 1
ATOM 3813 N N . LEU A 1 464 ? -5.927 -21.325 3.740 1.00 87.25 464 LEU A N 1
ATOM 3814 C CA . LEU A 1 464 ? -6.647 -20.469 4.688 1.00 87.25 464 LEU A CA 1
ATOM 3815 C C . LEU A 1 464 ? -8.027 -20.002 4.197 1.00 87.25 464 LEU A C 1
ATOM 3817 O O . LEU A 1 464 ? -8.838 -19.586 5.022 1.00 87.25 464 LEU A O 1
ATOM 3821 N N . LYS A 1 465 ? -8.325 -20.085 2.893 1.00 87.50 465 LYS A N 1
ATOM 3822 C CA . LYS A 1 465 ? -9.579 -19.588 2.281 1.00 87.50 465 LYS A CA 1
ATOM 3823 C C . LYS A 1 465 ? -10.871 -20.159 2.869 1.00 87.50 465 LYS A C 1
ATOM 3825 O O . LYS A 1 465 ? -11.922 -19.563 2.675 1.00 87.50 465 LYS A O 1
ATOM 3830 N N . ASP A 1 466 ? -10.815 -21.301 3.547 1.00 89.81 466 ASP A N 1
ATOM 3831 C CA . ASP A 1 466 ? -12.001 -21.960 4.103 1.00 89.81 466 ASP A CA 1
ATOM 3832 C C . ASP A 1 466 ? -12.164 -21.705 5.612 1.00 89.81 466 ASP A C 1
ATOM 3834 O O . ASP A 1 466 ? -13.181 -22.090 6.191 1.00 89.81 466 ASP A O 1
ATOM 3838 N N . THR A 1 467 ? -11.204 -21.023 6.251 1.00 91.38 467 THR A N 1
ATOM 3839 C CA . THR A 1 467 ? -11.196 -20.747 7.696 1.00 91.38 467 THR A CA 1
ATOM 3840 C C . THR A 1 467 ? -11.324 -19.251 7.973 1.00 91.38 467 THR A C 1
ATOM 3842 O O . THR A 1 467 ? -10.552 -18.440 7.469 1.00 91.38 467 THR A O 1
ATOM 3845 N N . ILE A 1 468 ? -12.278 -18.884 8.828 1.00 92.00 468 ILE A N 1
ATOM 3846 C CA . ILE A 1 468 ? -12.492 -17.515 9.303 1.00 92.00 468 ILE A CA 1
ATOM 3847 C C . ILE A 1 468 ? -12.211 -17.486 10.805 1.00 92.00 468 ILE A C 1
ATOM 3849 O O . ILE A 1 468 ? -12.922 -18.118 11.589 1.00 92.00 468 ILE A O 1
ATOM 3853 N N . ILE A 1 469 ? -11.188 -16.739 11.218 1.00 88.50 469 ILE A N 1
ATOM 3854 C CA . ILE A 1 469 ? -10.857 -16.558 12.635 1.00 88.50 469 ILE A CA 1
ATOM 3855 C C . ILE A 1 469 ? -11.676 -15.387 13.175 1.00 88.50 469 ILE A C 1
ATOM 3857 O O . ILE A 1 469 ? -11.447 -14.242 12.794 1.00 88.50 469 ILE A O 1
ATOM 3861 N N . LEU A 1 470 ? -12.626 -15.673 14.066 1.00 86.62 470 LEU A N 1
ATOM 3862 C CA . LEU A 1 470 ? -13.524 -14.673 14.655 1.00 86.62 470 LEU A CA 1
ATOM 3863 C C . LEU A 1 470 ? -12.880 -13.890 15.804 1.00 86.62 470 LEU A C 1
ATOM 3865 O O . LEU A 1 470 ? -13.364 -12.817 16.149 1.00 86.62 470 LEU A O 1
ATOM 3869 N N . LYS A 1 471 ? -11.825 -14.449 16.407 1.00 82.81 471 LYS A N 1
ATOM 3870 C CA . LYS A 1 471 ? -11.090 -13.880 17.541 1.00 82.81 471 LYS A CA 1
ATOM 3871 C C . LYS A 1 471 ? -9.618 -13.652 17.178 1.00 82.81 471 LYS A C 1
ATOM 3873 O O . LYS A 1 471 ? -8.813 -14.579 17.316 1.00 82.81 471 LYS A O 1
ATOM 3878 N N . PRO A 1 472 ? -9.230 -12.468 16.676 1.00 75.81 472 PRO A N 1
ATOM 3879 C CA . PRO A 1 472 ? -7.830 -12.158 16.379 1.00 75.81 472 PRO A CA 1
ATOM 3880 C C . PRO A 1 472 ? -6.885 -12.336 17.586 1.00 75.81 472 PRO A C 1
ATOM 3882 O O . PRO A 1 472 ? -5.744 -12.775 17.428 1.00 75.81 472 PRO A O 1
ATOM 3885 N N . GLU A 1 473 ? -7.367 -12.068 18.802 1.00 75.19 473 GLU A N 1
ATOM 3886 C CA . GLU A 1 473 ? -6.653 -12.254 20.071 1.00 75.19 473 GLU A CA 1
ATOM 3887 C C . GLU A 1 473 ? -6.269 -13.716 20.324 1.00 75.19 473 GLU A C 1
ATOM 3889 O O . GLU A 1 473 ? -5.171 -14.018 20.796 1.00 75.19 473 GLU A O 1
ATOM 3894 N N . TRP A 1 474 ? -7.140 -14.640 19.920 1.00 79.00 474 TRP A N 1
ATOM 3895 C CA . TRP A 1 474 ? -6.915 -16.075 20.048 1.00 79.00 474 TRP A CA 1
ATOM 3896 C C . TRP A 1 474 ? -5.735 -16.527 19.176 1.00 79.00 474 TRP A C 1
ATOM 3898 O O . TRP A 1 474 ? -4.885 -17.293 19.623 1.00 79.00 474 TRP A O 1
ATOM 3908 N N . LEU A 1 475 ? -5.594 -15.971 17.969 1.00 76.62 475 LEU A N 1
ATOM 3909 C CA . LEU A 1 475 ? -4.412 -16.209 17.135 1.00 76.62 475 LEU A CA 1
ATOM 3910 C C . LEU A 1 475 ? -3.149 -15.580 17.739 1.00 76.62 475 LEU A C 1
ATOM 3912 O O . LEU A 1 475 ? -2.093 -16.216 17.772 1.00 76.62 475 LEU A O 1
ATOM 3916 N N . SER A 1 476 ? -3.245 -14.343 18.239 1.00 78.25 476 SER A N 1
ATOM 3917 C CA . SER A 1 476 ? -2.100 -13.667 18.860 1.00 78.25 476 SER A CA 1
ATOM 3918 C C . SER A 1 476 ? -1.539 -14.465 20.040 1.00 78.25 476 SER A C 1
ATOM 3920 O O . SER A 1 476 ? -0.321 -14.498 20.229 1.00 78.2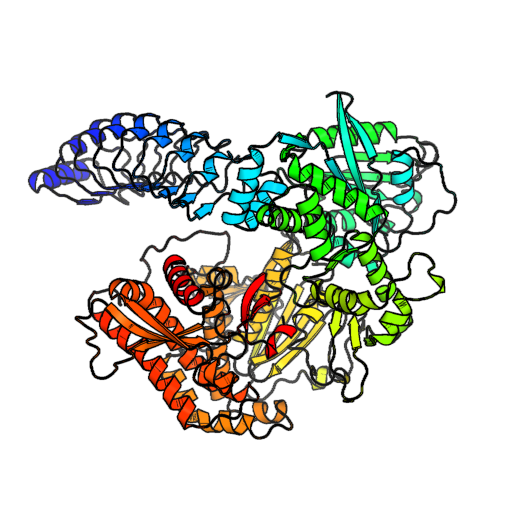5 476 SER A O 1
ATOM 3922 N N . LYS A 1 477 ? -2.406 -15.121 20.816 1.00 81.44 477 LYS A N 1
ATOM 3923 C CA . LYS A 1 477 ? -2.022 -15.970 21.947 1.00 81.44 477 LYS A CA 1
ATOM 3924 C C . LYS A 1 477 ? -1.389 -17.296 21.503 1.00 81.44 477 LYS A C 1
ATOM 3926 O O . LYS A 1 477 ? -0.452 -17.774 22.133 1.00 81.44 477 LYS A O 1
ATOM 3931 N N . ALA A 1 478 ? -1.821 -17.877 20.384 1.00 84.88 478 ALA A N 1
ATOM 3932 C CA . ALA A 1 478 ? -1.155 -19.052 19.814 1.00 84.88 478 ALA A CA 1
ATOM 3933 C C . ALA A 1 478 ? 0.296 -18.744 19.397 1.00 84.88 478 ALA A C 1
ATOM 3935 O O . ALA A 1 478 ? 1.207 -19.525 19.678 1.00 84.88 478 ALA A O 1
ATOM 3936 N N . ILE A 1 479 ? 0.519 -17.589 18.759 1.00 84.94 479 ILE A N 1
ATOM 3937 C CA . ILE A 1 479 ? 1.851 -17.127 18.331 1.00 84.94 479 ILE A CA 1
ATOM 3938 C C . ILE A 1 479 ? 2.728 -16.812 19.546 1.00 84.94 479 ILE A C 1
ATOM 3940 O O . ILE A 1 479 ? 3.912 -17.154 19.568 1.00 84.94 479 ILE A O 1
ATOM 3944 N N . SER A 1 480 ? 2.149 -16.197 20.580 1.00 84.12 480 SER A N 1
ATOM 3945 C CA . SER A 1 480 ? 2.881 -15.818 21.786 1.00 84.12 480 SER A CA 1
ATOM 3946 C C . SER A 1 480 ? 3.531 -17.022 22.474 1.00 84.12 480 SER A C 1
ATOM 3948 O O . SER A 1 480 ? 4.698 -16.962 22.861 1.00 84.12 480 SER A O 1
ATOM 3950 N N . PHE A 1 481 ? 2.834 -18.160 22.506 1.00 87.31 481 PHE A N 1
ATOM 3951 C CA . PHE A 1 481 ? 3.361 -19.408 23.051 1.00 87.31 481 PHE A CA 1
ATOM 3952 C C . PHE A 1 481 ? 4.611 -19.893 22.316 1.00 87.31 481 PHE A C 1
ATOM 3954 O O . PHE A 1 481 ? 5.567 -20.330 22.963 1.00 87.31 481 PHE A O 1
ATOM 3961 N N . VAL A 1 482 ? 4.632 -19.782 20.984 1.00 89.69 482 VAL A N 1
ATOM 3962 C CA . VAL A 1 482 ? 5.791 -20.151 20.156 1.00 89.69 482 VAL A CA 1
ATOM 3963 C C . VAL A 1 482 ? 6.981 -19.260 20.494 1.00 89.69 482 VAL A C 1
ATOM 3965 O O . VAL A 1 482 ? 8.080 -19.753 20.747 1.00 89.69 482 VAL A O 1
ATOM 3968 N N . LEU A 1 483 ? 6.743 -17.950 20.567 1.00 86.50 483 LEU A N 1
ATOM 3969 C CA . LEU A 1 483 ? 7.771 -16.964 20.879 1.00 86.50 483 LEU A CA 1
ATOM 3970 C C . LEU A 1 483 ? 8.312 -17.109 22.304 1.00 86.50 483 LEU A C 1
ATOM 3972 O O . LEU A 1 483 ? 9.488 -16.850 22.542 1.00 86.50 483 LEU A O 1
ATOM 3976 N N . GLU A 1 484 ? 7.503 -17.531 23.272 1.00 86.44 484 GLU A N 1
ATOM 3977 C CA . GLU A 1 484 ? 7.941 -17.719 24.657 1.00 86.44 484 GLU A CA 1
ATOM 3978 C C . GLU A 1 484 ? 8.713 -19.025 24.889 1.00 86.44 484 GLU A C 1
ATOM 3980 O O . GLU A 1 484 ? 9.534 -19.077 25.814 1.00 86.44 484 GLU A O 1
ATOM 3985 N N . SER A 1 485 ? 8.512 -20.038 24.038 1.00 90.62 485 SER A N 1
ATOM 3986 C CA . SER A 1 485 ? 9.068 -21.383 24.207 1.00 90.62 485 SER A CA 1
ATOM 3987 C C . SER A 1 485 ? 10.592 -21.386 24.370 1.00 90.62 485 SER A C 1
ATOM 3989 O O . SER A 1 485 ? 11.349 -20.928 23.511 1.00 90.62 485 SER A O 1
ATOM 3991 N N . ARG A 1 486 ? 11.062 -21.950 25.492 1.00 90.12 486 ARG A N 1
ATOM 3992 C CA . ARG A 1 486 ? 12.500 -22.102 25.778 1.00 90.12 486 ARG A CA 1
ATOM 3993 C C . ARG A 1 486 ? 13.174 -23.062 24.805 1.00 90.12 486 ARG A C 1
ATOM 3995 O O . ARG A 1 486 ? 14.316 -22.833 24.432 1.00 90.12 486 ARG A O 1
ATOM 4002 N N . GLU A 1 487 ? 12.475 -24.116 24.404 1.00 91.62 487 GLU A N 1
ATOM 4003 C CA . GLU A 1 487 ? 13.004 -25.122 23.486 1.00 91.62 487 GLU A CA 1
ATOM 4004 C C . GLU A 1 487 ? 13.247 -24.526 22.098 1.00 91.62 487 GLU A C 1
ATOM 4006 O O . GLU A 1 487 ? 14.355 -24.618 21.577 1.00 91.62 487 GLU A O 1
ATOM 4011 N N . VAL A 1 488 ? 12.261 -23.801 21.560 1.00 92.62 488 VAL A N 1
ATOM 4012 C CA . VAL A 1 488 ? 12.382 -23.131 20.255 1.00 92.62 488 VAL A CA 1
ATOM 4013 C C . VAL A 1 488 ? 13.493 -22.074 20.283 1.00 92.62 488 VAL A C 1
ATOM 4015 O O . VAL A 1 488 ? 14.281 -21.976 19.344 1.00 92.62 488 VAL A O 1
ATOM 4018 N N . LYS A 1 489 ? 13.628 -21.320 21.385 1.0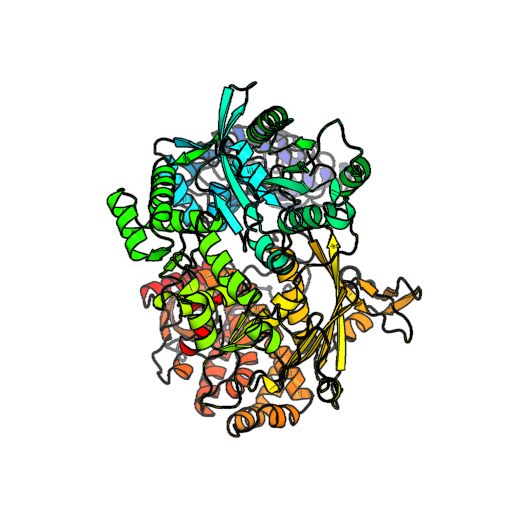0 90.56 489 LYS A N 1
ATOM 4019 C CA . LYS A 1 489 ? 14.739 -20.367 21.579 1.00 90.56 489 LYS A CA 1
ATOM 4020 C C . LYS A 1 489 ? 16.105 -21.043 21.587 1.00 90.56 489 LYS A C 1
ATOM 4022 O O . LYS A 1 489 ? 17.033 -20.542 20.958 1.00 90.56 489 LYS A O 1
ATOM 4027 N N . ASN A 1 490 ? 16.233 -22.161 22.298 1.00 91.62 490 ASN A N 1
ATOM 4028 C CA . ASN A 1 490 ? 17.489 -22.906 22.384 1.00 91.62 490 ASN A CA 1
ATOM 4029 C C . ASN A 1 490 ? 17.880 -23.526 21.035 1.00 91.62 490 ASN A C 1
ATOM 4031 O O . ASN A 1 490 ? 19.067 -23.659 20.755 1.00 91.62 490 ASN A O 1
ATOM 4035 N N . ASN A 1 491 ? 16.893 -23.831 20.189 1.00 91.12 491 ASN A N 1
ATOM 4036 C CA . ASN A 1 491 ? 17.083 -24.317 18.822 1.00 91.12 491 ASN A CA 1
ATOM 4037 C C . ASN A 1 491 ? 17.169 -23.182 17.783 1.00 91.12 491 ASN A C 1
ATOM 4039 O O . ASN A 1 491 ? 16.969 -23.418 16.593 1.00 91.12 491 ASN A O 1
ATOM 4043 N N . PHE A 1 492 ? 17.444 -21.945 18.216 1.00 90.94 492 PHE A N 1
ATOM 4044 C CA . PHE A 1 492 ? 17.608 -20.772 17.347 1.00 90.94 492 PHE A CA 1
ATOM 4045 C C . PHE A 1 492 ? 16.430 -20.530 16.389 1.00 90.94 492 PHE A C 1
ATOM 4047 O O . PHE A 1 492 ? 16.614 -20.147 15.233 1.00 90.94 492 PHE A O 1
ATOM 4054 N N . GLY A 1 493 ? 15.214 -20.774 16.880 1.00 91.88 493 GLY A N 1
ATOM 4055 C CA . GLY A 1 493 ? 13.977 -20.568 16.140 1.00 91.88 493 GLY A CA 1
ATOM 4056 C C . GLY A 1 493 ? 13.486 -21.777 15.350 1.00 91.88 493 GLY A C 1
ATOM 4057 O O . GLY A 1 493 ? 12.386 -21.697 14.816 1.00 91.88 493 GLY A O 1
ATOM 4058 N N . LEU A 1 494 ? 14.230 -22.884 15.274 1.00 93.75 494 LEU A N 1
ATOM 4059 C CA . LEU A 1 494 ? 13.729 -24.104 14.636 1.00 93.75 494 LEU A CA 1
ATOM 4060 C C . LEU A 1 494 ? 12.671 -24.784 15.512 1.00 93.75 494 LEU A C 1
ATOM 4062 O O . LEU A 1 494 ? 12.926 -25.109 16.675 1.00 93.75 494 LEU A O 1
ATOM 4066 N N . ALA A 1 495 ? 11.500 -25.026 14.927 1.00 95.31 495 ALA A N 1
ATOM 4067 C CA . ALA A 1 495 ? 10.397 -25.731 15.564 1.00 95.31 495 ALA A CA 1
ATOM 4068 C C . ALA A 1 495 ? 9.777 -26.745 14.597 1.00 95.31 495 ALA A C 1
ATOM 4070 O O . ALA A 1 495 ? 9.270 -26.383 13.531 1.00 95.31 495 ALA A O 1
ATOM 4071 N N . THR A 1 496 ? 9.803 -28.022 14.972 1.00 94.38 496 THR A N 1
ATOM 4072 C CA . THR A 1 496 ? 9.089 -29.071 14.232 1.00 94.38 496 THR A CA 1
ATOM 4073 C C . THR A 1 496 ? 7.581 -28.872 14.372 1.00 94.38 496 THR A C 1
ATOM 4075 O O . THR A 1 496 ? 7.095 -28.385 15.397 1.00 94.38 496 THR A O 1
ATOM 4078 N N . HIS A 1 497 ? 6.808 -29.290 13.370 1.00 92.56 497 HIS A N 1
ATOM 4079 C CA . HIS A 1 497 ? 5.341 -29.224 13.435 1.00 92.56 497 HIS A CA 1
ATOM 4080 C C . HIS A 1 497 ? 4.788 -30.029 14.618 1.00 92.56 497 HIS A C 1
ATOM 4082 O O . HIS A 1 497 ? 3.796 -29.624 15.217 1.00 92.56 497 HIS A O 1
ATOM 4088 N N . GLN A 1 498 ? 5.469 -31.108 15.017 1.00 91.94 498 GLN A N 1
ATOM 4089 C CA . GLN A 1 498 ? 5.133 -31.863 16.224 1.00 91.94 498 GLN A CA 1
ATOM 4090 C C . GLN A 1 498 ? 5.318 -31.022 17.498 1.00 91.94 498 GLN A C 1
ATOM 4092 O O . GLN A 1 498 ? 4.390 -30.926 18.294 1.00 91.94 498 GLN A O 1
ATOM 4097 N N . GLN A 1 499 ? 6.470 -30.367 17.680 1.00 92.94 499 GLN A N 1
ATOM 4098 C CA . GLN A 1 499 ? 6.711 -29.496 18.842 1.00 92.94 499 GLN A CA 1
ATOM 4099 C C . GLN A 1 499 ? 5.701 -28.343 18.912 1.00 92.94 499 GLN A C 1
ATOM 4101 O O . GLN A 1 499 ? 5.224 -28.002 19.993 1.00 92.94 499 GLN A O 1
ATOM 4106 N N . LEU A 1 500 ? 5.352 -27.745 17.767 1.00 93.38 500 LEU A N 1
ATOM 4107 C CA . LEU A 1 500 ? 4.320 -26.706 17.703 1.00 93.38 500 LEU A CA 1
ATOM 4108 C C . LEU A 1 500 ? 2.945 -27.262 18.101 1.00 93.38 500 LEU A C 1
ATOM 4110 O O . LEU A 1 500 ? 2.230 -26.641 18.887 1.00 93.38 500 LEU A O 1
ATOM 4114 N N . SER A 1 501 ? 2.605 -28.458 17.618 1.00 92.38 501 SER A N 1
ATOM 4115 C CA . SER A 1 501 ? 1.359 -29.147 17.958 1.00 92.38 501 SER A CA 1
ATOM 4116 C C . SER A 1 501 ? 1.251 -29.440 19.457 1.00 92.38 501 SER A C 1
ATOM 4118 O O . SER A 1 501 ? 0.237 -29.118 20.081 1.00 92.38 501 SER A O 1
ATOM 4120 N N . GLU A 1 502 ? 2.319 -29.963 20.064 1.00 91.81 502 GLU A N 1
ATOM 4121 C CA . GLU A 1 502 ? 2.400 -30.230 21.504 1.00 91.81 502 GLU A CA 1
ATOM 4122 C C . GLU A 1 502 ? 2.278 -28.940 22.326 1.00 91.81 502 GLU A C 1
ATOM 4124 O O . GLU A 1 502 ? 1.591 -28.911 23.349 1.00 91.81 502 GLU A O 1
ATOM 4129 N N . LEU A 1 503 ? 2.887 -27.849 21.854 1.00 91.81 503 LEU A N 1
ATOM 4130 C CA . LEU A 1 503 ? 2.847 -26.547 22.512 1.00 91.81 503 LEU A CA 1
ATOM 4131 C C . LEU A 1 503 ? 1.436 -25.947 22.534 1.00 91.81 503 LEU A C 1
ATOM 4133 O O . LEU A 1 503 ? 1.011 -25.404 23.561 1.00 91.81 503 LEU A O 1
ATOM 4137 N N . TRP A 1 504 ? 0.723 -26.030 21.410 1.00 92.19 504 TRP A N 1
ATOM 4138 C CA . TRP A 1 504 ? -0.633 -25.504 21.258 1.00 92.19 504 TRP A CA 1
ATOM 4139 C C . TRP A 1 504 ? -1.695 -26.410 21.892 1.00 92.19 504 TRP A C 1
ATOM 4141 O O . TRP A 1 504 ? -2.704 -25.922 22.400 1.00 92.19 504 TRP A O 1
ATOM 4151 N N . ASN A 1 505 ? -1.470 -27.721 21.924 1.00 91.31 505 ASN A N 1
ATOM 4152 C CA . ASN A 1 505 ? -2.377 -28.681 22.544 1.00 91.31 505 ASN A CA 1
ATOM 4153 C C . ASN A 1 505 ? -1.907 -29.123 23.945 1.00 91.31 505 ASN A C 1
ATOM 4155 O O . ASN A 1 505 ? -2.278 -30.204 24.394 1.00 91.31 505 ASN A O 1
ATOM 4159 N N . ASP A 1 506 ? -1.133 -28.322 24.685 1.00 88.06 506 ASP A N 1
ATOM 4160 C CA . ASP A 1 506 ? -0.655 -28.699 26.029 1.00 88.06 506 ASP A CA 1
ATOM 4161 C C . ASP A 1 506 ? -1.835 -28.869 27.020 1.00 88.06 506 ASP A C 1
ATOM 4163 O O . ASP A 1 506 ? -2.557 -27.900 27.284 1.00 88.06 506 ASP A O 1
ATOM 4167 N N . PRO A 1 507 ? -2.048 -30.065 27.615 1.00 84.94 507 PRO A N 1
ATOM 4168 C CA . PRO A 1 507 ? -3.101 -30.318 28.605 1.00 84.94 507 PRO A CA 1
ATOM 4169 C C . PRO A 1 507 ? -3.141 -29.337 29.780 1.00 84.94 507 PRO A C 1
ATOM 4171 O O . PRO A 1 507 ? -4.207 -29.118 30.354 1.00 84.94 507 PRO A O 1
ATOM 4174 N N . LYS A 1 508 ? -2.004 -28.734 30.142 1.00 84.75 508 LYS A N 1
ATOM 4175 C CA . LYS A 1 508 ? -1.896 -27.797 31.268 1.00 84.75 508 LYS A CA 1
ATOM 4176 C C . LYS A 1 508 ? -2.555 -26.442 31.002 1.00 84.75 508 LYS A C 1
ATOM 4178 O O . LYS A 1 508 ? -2.743 -25.684 31.947 1.00 84.75 508 LYS A O 1
ATOM 4183 N N . ARG A 1 509 ? -2.904 -26.132 29.748 1.00 79.00 509 ARG A N 1
ATOM 4184 C CA . ARG A 1 509 ? -3.449 -24.827 29.332 1.00 79.00 509 ARG A CA 1
ATOM 4185 C C . ARG A 1 509 ? -4.969 -24.690 29.491 1.00 79.00 509 ARG A C 1
ATOM 4187 O O . ARG A 1 509 ? -5.489 -23.596 29.310 1.00 79.00 509 ARG A O 1
ATOM 4194 N N . GLY A 1 510 ? -5.689 -25.759 29.840 1.00 80.69 510 GLY A N 1
ATOM 4195 C CA . GLY A 1 510 ? -7.141 -25.695 30.059 1.00 80.69 510 GLY A CA 1
ATOM 4196 C C . GLY A 1 510 ? -7.905 -25.204 28.821 1.00 80.69 510 GLY A C 1
ATOM 4197 O O . GLY A 1 510 ? -7.872 -25.866 27.785 1.00 80.69 510 GLY A O 1
ATOM 4198 N N . GLU A 1 511 ? -8.582 -24.058 28.938 1.00 70.75 511 GLU A N 1
ATOM 4199 C CA . GLU A 1 511 ? -9.367 -23.422 27.862 1.00 70.75 511 GLU A CA 1
ATOM 4200 C C . GLU A 1 511 ? -8.500 -22.815 26.744 1.00 70.75 511 GLU A C 1
ATOM 4202 O O . GLU A 1 511 ? -8.979 -22.628 25.629 1.00 70.75 511 GLU A O 1
ATOM 4207 N N . ASP A 1 512 ? -7.205 -22.596 26.991 1.00 74.94 512 ASP A N 1
ATOM 4208 C CA . ASP A 1 512 ? -6.244 -22.078 26.006 1.00 74.94 512 ASP A CA 1
ATOM 4209 C C . ASP A 1 512 ? -5.602 -23.183 25.143 1.00 74.94 512 ASP A C 1
ATOM 4211 O O . ASP A 1 512 ? -4.495 -23.020 24.619 1.00 74.94 512 ASP A O 1
ATOM 4215 N N . ARG A 1 513 ? -6.264 -24.342 25.027 1.00 84.94 513 ARG A N 1
ATOM 4216 C CA . ARG A 1 513 ? -5.835 -25.442 24.153 1.00 84.94 513 ARG A CA 1
ATOM 4217 C C . ARG A 1 513 ? -6.406 -25.278 22.756 1.00 84.94 513 ARG A C 1
ATOM 4219 O O . ARG A 1 513 ? -7.585 -24.979 22.573 1.00 84.94 513 ARG A O 1
ATOM 4226 N N . TYR A 1 514 ? -5.575 -25.569 21.766 1.00 88.19 514 TYR A N 1
ATOM 4227 C CA . TYR A 1 514 ? -5.952 -25.462 20.365 1.00 88.19 514 TYR A CA 1
ATOM 4228 C C . TYR A 1 514 ? -6.167 -26.843 19.732 1.00 88.19 514 TYR A C 1
ATOM 4230 O O . TYR A 1 514 ? -5.272 -27.691 19.820 1.00 88.19 514 TYR A O 1
ATOM 4238 N N . PRO A 1 515 ? -7.306 -27.066 19.048 1.00 87.19 515 PRO A N 1
ATOM 4239 C CA . PRO A 1 515 ? -7.567 -28.297 18.306 1.00 87.19 515 PRO A CA 1
ATOM 4240 C C . PRO A 1 515 ? -6.490 -28.604 17.260 1.00 87.19 515 PRO A C 1
ATOM 4242 O O . PRO A 1 515 ? -6.078 -27.714 16.518 1.00 87.19 515 PRO A O 1
ATOM 4245 N N . GLU A 1 516 ? -6.108 -29.878 17.134 1.00 87.62 516 GLU A N 1
ATOM 4246 C CA . GLU A 1 516 ? -5.083 -30.335 16.176 1.00 87.62 516 GLU A CA 1
ATOM 4247 C C . GLU A 1 516 ? -5.406 -29.996 14.719 1.00 87.62 516 GLU A C 1
ATOM 4249 O O . GLU A 1 516 ? -4.513 -29.653 13.948 1.00 87.62 516 GLU A O 1
ATOM 4254 N N . ALA A 1 517 ? -6.693 -29.981 14.359 1.00 85.56 517 ALA A N 1
ATOM 4255 C CA . ALA A 1 517 ? -7.151 -29.597 13.025 1.00 85.56 517 ALA A CA 1
ATOM 4256 C C . ALA A 1 517 ? -6.717 -28.175 12.606 1.00 85.56 517 ALA A C 1
ATOM 4258 O O . ALA A 1 517 ? -6.686 -27.873 11.417 1.00 85.56 517 ALA A O 1
ATOM 4259 N N . LEU A 1 518 ? -6.381 -27.304 13.564 1.00 86.06 518 LEU A N 1
ATOM 4260 C CA . LEU A 1 518 ? -6.030 -25.901 13.325 1.00 86.06 518 LEU A CA 1
ATOM 4261 C C . LEU A 1 518 ? -4.520 -25.652 13.323 1.00 86.06 518 LEU A C 1
ATOM 4263 O O . LEU A 1 518 ? -4.080 -24.574 12.934 1.00 86.06 518 LEU A O 1
ATOM 4267 N N . HIS A 1 519 ? -3.703 -26.630 13.717 1.00 90.50 519 HIS A N 1
ATOM 4268 C CA . HIS A 1 519 ? -2.250 -26.447 13.790 1.00 90.50 519 HIS A CA 1
ATOM 4269 C C . HIS A 1 519 ? -1.617 -26.150 12.418 1.00 90.50 519 HIS A C 1
ATOM 4271 O O . HIS A 1 519 ? -0.826 -25.207 12.342 1.00 90.50 519 HIS A O 1
ATOM 4277 N N . PRO A 1 520 ? -1.995 -26.827 11.309 1.00 88.50 520 PRO A N 1
ATOM 4278 C CA . PRO A 1 520 ? -1.490 -26.466 9.980 1.00 88.50 520 PRO A CA 1
ATOM 4279 C C . PRO A 1 520 ? -1.902 -25.049 9.554 1.00 88.50 520 PRO A C 1
ATOM 4281 O O . PRO A 1 520 ? -1.113 -24.323 8.949 1.00 88.50 520 PRO A O 1
ATOM 4284 N N . ILE A 1 521 ? -3.120 -24.633 9.921 1.00 87.75 521 ILE A N 1
ATOM 4285 C CA . ILE A 1 521 ? -3.641 -23.282 9.671 1.00 87.75 521 ILE A CA 1
ATOM 4286 C C . ILE A 1 521 ? -2.786 -22.244 10.407 1.00 87.75 521 ILE A C 1
ATOM 4288 O O . ILE A 1 521 ? -2.437 -21.221 9.827 1.00 87.75 521 ILE A O 1
ATOM 4292 N N . PHE A 1 522 ? -2.373 -22.512 11.647 1.00 88.31 522 PHE A N 1
ATOM 4293 C CA . PHE A 1 522 ? -1.490 -21.613 12.396 1.00 88.31 522 PHE A CA 1
ATOM 4294 C C . PHE A 1 522 ? -0.091 -21.500 11.814 1.00 88.31 522 PHE A C 1
ATOM 4296 O O . PHE A 1 522 ? 0.415 -20.383 11.708 1.00 88.31 522 PHE A O 1
ATOM 4303 N N . CYS A 1 523 ? 0.516 -22.612 11.392 1.00 89.81 523 CYS A N 1
ATOM 4304 C CA . CYS A 1 523 ? 1.787 -22.566 10.669 1.00 89.81 523 CYS A CA 1
ATOM 4305 C C . CYS A 1 523 ? 1.665 -21.665 9.434 1.00 89.81 523 CYS A C 1
ATOM 4307 O O . CYS A 1 523 ? 2.466 -20.746 9.256 1.00 89.81 523 CYS A O 1
ATOM 4309 N N . LYS A 1 524 ? 0.599 -21.845 8.642 1.00 87.69 524 LYS A N 1
ATOM 4310 C CA . LYS A 1 524 ? 0.392 -21.047 7.433 1.00 87.69 524 LYS A CA 1
ATOM 4311 C C . LYS A 1 524 ? 0.083 -19.574 7.719 1.00 87.69 524 LYS A C 1
ATOM 4313 O O . LYS A 1 524 ? 0.547 -18.696 6.994 1.00 87.69 524 LYS A O 1
ATOM 4318 N N . LEU A 1 525 ? -0.640 -19.273 8.797 1.00 85.56 525 LEU A N 1
ATOM 4319 C CA . LEU A 1 525 ? -0.871 -17.898 9.252 1.00 85.56 525 LEU A CA 1
ATOM 4320 C C . LEU A 1 525 ? 0.432 -17.214 9.680 1.00 85.56 525 LEU A C 1
ATOM 4322 O O . LEU A 1 525 ? 0.671 -16.071 9.298 1.00 85.56 525 LEU A O 1
ATOM 4326 N N . MET A 1 526 ? 1.310 -17.906 10.414 1.00 87.38 526 MET A N 1
ATOM 4327 C CA . MET A 1 526 ? 2.628 -17.366 10.770 1.00 87.38 526 MET A CA 1
ATOM 4328 C C . MET A 1 526 ? 3.490 -17.094 9.529 1.00 87.38 526 MET A C 1
ATOM 4330 O O . MET A 1 526 ? 4.194 -16.084 9.485 1.00 87.38 526 MET A O 1
ATOM 4334 N N . GLU A 1 527 ? 3.401 -17.936 8.497 1.00 87.56 527 GLU A N 1
ATOM 4335 C CA . GLU A 1 527 ? 4.046 -17.692 7.199 1.00 87.56 527 GLU A CA 1
ATOM 4336 C C . GLU A 1 527 ? 3.497 -16.455 6.486 1.00 87.56 527 GLU A C 1
ATOM 4338 O O . GLU A 1 527 ? 4.267 -15.631 5.979 1.00 87.56 527 GLU A O 1
ATOM 4343 N N . ARG A 1 528 ? 2.170 -16.292 6.481 1.00 83.88 528 ARG A N 1
ATOM 4344 C CA . ARG A 1 528 ? 1.497 -15.131 5.883 1.00 83.88 528 ARG A CA 1
ATOM 4345 C C . ARG A 1 528 ? 1.793 -13.825 6.610 1.00 83.88 528 ARG A C 1
ATOM 4347 O O . ARG A 1 528 ? 1.907 -12.793 5.956 1.00 83.88 528 ARG A O 1
ATOM 4354 N N . CYS A 1 529 ? 1.978 -13.867 7.926 1.00 80.31 529 CYS A N 1
ATOM 4355 C CA . CYS A 1 529 ? 2.332 -12.704 8.742 1.00 80.31 529 CYS A CA 1
ATOM 4356 C C . CYS A 1 529 ? 3.833 -12.340 8.704 1.00 80.31 529 CYS A C 1
ATOM 4358 O O . CYS A 1 529 ? 4.252 -11.425 9.418 1.00 80.31 529 CYS A O 1
ATOM 4360 N N . ASP A 1 530 ? 4.637 -13.024 7.878 1.00 87.44 530 ASP A N 1
ATOM 4361 C CA . ASP A 1 530 ? 6.101 -12.911 7.809 1.00 87.44 530 ASP A CA 1
ATOM 4362 C C . ASP A 1 530 ? 6.808 -13.197 9.153 1.00 87.44 530 ASP A C 1
ATOM 4364 O O . ASP A 1 530 ? 7.795 -12.547 9.497 1.00 87.44 530 ASP A O 1
ATOM 4368 N N . LEU A 1 531 ? 6.301 -14.164 9.927 1.00 88.88 531 LEU A N 1
ATOM 4369 C CA . LEU A 1 531 ? 6.886 -14.587 11.210 1.00 88.88 531 LEU A CA 1
ATOM 4370 C C . LEU A 1 531 ? 7.719 -15.867 11.089 1.00 88.88 531 LEU A C 1
ATOM 4372 O O . LEU A 1 531 ? 8.686 -16.052 11.835 1.00 88.88 531 LEU A O 1
ATOM 4376 N N . SER A 1 532 ? 7.353 -16.749 10.157 1.00 92.88 532 SER A N 1
ATOM 4377 C CA . SER A 1 532 ? 8.048 -18.016 9.933 1.00 92.88 532 SER A CA 1
ATOM 4378 C C . SER A 1 532 ? 8.076 -18.441 8.471 1.00 92.88 532 SER A C 1
ATOM 4380 O O . SER A 1 532 ? 7.299 -17.940 7.668 1.00 92.88 532 SER A O 1
ATOM 4382 N N . TYR A 1 533 ? 8.922 -19.410 8.136 1.00 92.19 533 TYR A N 1
ATOM 4383 C CA . TYR A 1 533 ? 8.834 -20.176 6.889 1.00 92.19 533 TYR A CA 1
ATOM 4384 C C . TYR A 1 533 ? 9.266 -21.624 7.126 1.00 92.19 533 TYR A C 1
ATOM 4386 O O . TYR A 1 533 ? 10.005 -21.899 8.075 1.00 92.19 533 TYR A O 1
ATOM 4394 N N . GLN A 1 534 ? 8.792 -22.543 6.287 1.00 90.94 534 GLN A N 1
ATOM 4395 C CA . GLN A 1 534 ? 9.197 -23.945 6.330 1.00 90.94 534 GLN A CA 1
ATOM 4396 C C . GLN A 1 534 ? 10.609 -24.115 5.750 1.00 90.94 534 GLN A C 1
ATOM 4398 O O . GLN A 1 534 ? 10.903 -23.604 4.672 1.00 90.94 534 GLN A O 1
ATOM 4403 N N . VAL A 1 535 ? 11.483 -24.826 6.465 1.00 90.94 535 VAL A N 1
ATOM 4404 C CA . VAL A 1 535 ? 12.879 -25.061 6.060 1.00 90.94 535 VAL A CA 1
ATOM 4405 C C . VAL A 1 535 ? 13.058 -26.446 5.436 1.00 90.94 535 VAL A C 1
ATOM 4407 O O . VAL A 1 535 ? 12.384 -27.397 5.834 1.00 90.94 535 VAL A O 1
ATOM 4410 N N . GLU A 1 536 ? 14.010 -26.582 4.509 1.00 85.88 536 GLU A N 1
ATOM 4411 C CA . GLU A 1 536 ? 14.468 -27.891 4.032 1.00 85.88 536 GLU A CA 1
ATOM 4412 C C . GLU A 1 536 ? 15.635 -28.389 4.892 1.00 85.88 536 GLU A C 1
ATOM 4414 O O . GLU A 1 536 ? 16.646 -27.703 5.085 1.00 85.88 536 GLU A O 1
ATOM 4419 N N . LEU A 1 537 ? 15.487 -29.599 5.427 1.00 85.50 537 LEU A N 1
ATOM 4420 C CA . LEU A 1 537 ? 16.511 -30.292 6.201 1.00 85.50 537 LEU A CA 1
ATOM 4421 C C . LEU A 1 537 ? 17.174 -31.372 5.328 1.00 85.50 537 LEU A C 1
ATOM 4423 O O . LEU A 1 537 ? 16.541 -31.897 4.417 1.00 85.50 537 LEU A O 1
ATOM 4427 N N . PRO A 1 538 ? 18.446 -31.724 5.590 1.00 79.19 538 PRO A N 1
ATOM 4428 C CA . PRO A 1 538 ? 19.197 -32.645 4.734 1.00 79.19 538 PRO A CA 1
ATOM 4429 C C . PRO A 1 538 ? 18.698 -34.094 4.789 1.00 79.19 538 PRO A C 1
ATOM 4431 O O . PRO A 1 538 ? 19.037 -34.888 3.913 1.00 79.19 538 PRO A O 1
ATOM 4434 N N . ASP A 1 539 ? 17.946 -34.451 5.828 1.00 80.75 539 ASP A N 1
ATOM 4435 C CA . ASP A 1 539 ? 17.335 -35.767 5.971 1.00 80.75 539 ASP A CA 1
ATOM 4436 C C . ASP A 1 539 ? 15.962 -35.772 5.285 1.00 80.75 539 ASP A C 1
ATOM 4438 O O . ASP A 1 539 ? 15.088 -34.976 5.624 1.00 80.75 539 ASP A O 1
ATOM 4442 N N . VAL A 1 540 ? 15.789 -36.666 4.306 1.00 72.31 540 VAL A N 1
ATOM 4443 C CA . VAL A 1 540 ? 14.565 -36.789 3.494 1.00 72.31 540 VAL A CA 1
ATOM 4444 C C . VAL A 1 540 ? 13.366 -37.200 4.356 1.00 72.31 540 VAL A C 1
ATOM 4446 O O . VAL A 1 540 ? 12.235 -36.849 4.025 1.00 72.31 540 VAL A O 1
ATOM 4449 N N . ASP A 1 541 ? 13.617 -37.882 5.477 1.00 80.19 541 ASP A N 1
ATOM 4450 C CA . ASP A 1 541 ? 12.595 -38.309 6.436 1.00 80.19 541 ASP A CA 1
ATOM 4451 C C . ASP A 1 541 ? 12.438 -37.324 7.614 1.00 80.19 541 ASP A C 1
ATOM 4453 O O . ASP A 1 541 ? 11.711 -37.605 8.574 1.00 80.19 541 ASP A O 1
ATOM 4457 N N . ALA A 1 542 ? 13.106 -36.161 7.572 1.00 81.00 542 ALA A N 1
ATOM 4458 C CA . ALA A 1 542 ? 12.986 -35.161 8.626 1.00 81.00 542 ALA A CA 1
ATOM 4459 C C . ALA A 1 542 ? 11.536 -34.664 8.758 1.00 81.00 542 ALA A C 1
ATOM 4461 O O . ALA A 1 542 ? 10.868 -34.399 7.753 1.00 81.00 542 ALA A O 1
ATOM 4462 N N . PRO A 1 543 ? 11.040 -34.467 9.994 1.00 87.19 543 PRO A N 1
ATOM 4463 C CA . PRO A 1 543 ? 9.716 -33.907 10.189 1.00 87.19 543 PRO A CA 1
ATOM 4464 C C . PRO A 1 543 ? 9.648 -32.473 9.636 1.00 87.19 543 PRO A C 1
ATOM 4466 O O . PRO A 1 543 ? 10.638 -31.730 9.707 1.00 87.19 543 PRO A O 1
ATOM 4469 N N . PRO A 1 544 ? 8.470 -32.038 9.152 1.00 90.44 544 PRO A N 1
ATOM 4470 C CA . PRO A 1 544 ? 8.279 -30.670 8.693 1.00 90.44 544 PRO A CA 1
ATOM 4471 C C . PRO A 1 544 ? 8.659 -29.694 9.808 1.00 90.44 544 PRO A C 1
ATOM 4473 O O . PRO A 1 544 ? 8.230 -29.844 10.957 1.00 90.44 544 PRO A O 1
ATOM 4476 N N . THR A 1 545 ? 9.492 -28.714 9.476 1.00 92.94 545 THR A N 1
ATOM 4477 C CA . THR A 1 545 ? 10.095 -27.800 10.448 1.00 92.94 545 THR A CA 1
ATOM 4478 C C . THR A 1 545 ? 9.994 -26.374 9.937 1.00 92.94 545 THR A C 1
ATOM 4480 O O . THR A 1 545 ? 10.313 -26.109 8.780 1.00 92.94 545 THR A O 1
ATOM 4483 N N . ASN A 1 546 ? 9.581 -25.453 10.806 1.00 94.25 546 ASN A N 1
ATOM 4484 C CA . ASN A 1 546 ? 9.542 -24.028 10.505 1.00 94.25 546 ASN A CA 1
ATOM 4485 C C . ASN A 1 546 ? 10.659 -23.300 11.259 1.00 94.25 546 ASN A C 1
ATOM 4487 O O . ASN A 1 546 ? 10.943 -23.605 12.420 1.00 94.25 546 ASN A O 1
ATOM 4491 N N . LEU A 1 547 ? 11.261 -22.303 10.610 1.00 94.81 547 LEU A N 1
ATOM 4492 C CA . LEU A 1 547 ? 12.087 -21.308 11.281 1.00 94.81 547 LEU A CA 1
ATOM 4493 C C . LEU A 1 547 ? 11.207 -20.146 11.745 1.00 94.81 547 LEU A C 1
ATOM 4495 O O . LEU A 1 547 ? 10.561 -19.497 10.926 1.00 94.81 547 LEU A O 1
ATOM 4499 N N . ILE A 1 548 ? 11.253 -19.827 13.036 1.00 94.38 548 ILE A N 1
ATOM 4500 C CA . ILE A 1 548 ? 10.669 -18.618 13.624 1.00 94.38 548 ILE A CA 1
ATOM 4501 C C . ILE A 1 548 ? 11.703 -17.487 13.565 1.00 94.38 548 ILE A C 1
ATOM 4503 O O . ILE A 1 548 ? 12.642 -17.442 14.363 1.00 94.38 548 ILE A O 1
ATOM 4507 N N . ALA A 1 549 ? 11.540 -16.558 12.621 1.00 92.50 549 ALA A N 1
ATOM 4508 C CA . ALA A 1 549 ? 12.593 -15.612 12.240 1.00 92.50 549 ALA A CA 1
ATOM 4509 C C . ALA A 1 549 ? 13.006 -14.637 13.355 1.00 92.50 549 ALA A C 1
ATOM 4511 O O . ALA A 1 549 ? 14.143 -14.182 13.389 1.00 92.50 549 ALA A O 1
ATOM 4512 N N . GLN A 1 550 ? 12.120 -14.345 14.308 1.00 90.06 550 GLN A N 1
ATOM 4513 C CA . GLN A 1 550 ? 12.434 -13.479 15.450 1.00 90.06 550 GLN A CA 1
ATOM 4514 C C . GLN A 1 550 ? 13.401 -14.131 16.461 1.00 90.06 550 GLN A C 1
ATOM 4516 O O . GLN A 1 550 ? 14.024 -13.447 17.276 1.00 90.06 550 GLN A O 1
ATOM 4521 N N . LEU A 1 551 ? 13.518 -15.462 16.429 1.00 91.88 551 LEU A N 1
ATOM 4522 C CA . LEU A 1 551 ? 14.306 -16.256 17.374 1.00 91.88 551 LEU A CA 1
ATOM 4523 C C . LEU A 1 551 ? 15.663 -16.698 16.805 1.00 91.88 551 LEU A C 1
ATOM 4525 O O . LEU A 1 551 ? 16.360 -17.500 17.430 1.00 91.88 551 LEU A O 1
ATOM 4529 N N . VAL A 1 552 ? 16.053 -16.152 15.651 1.00 92.12 552 VAL A N 1
ATOM 4530 C CA . VAL A 1 552 ? 17.362 -16.399 15.034 1.00 92.12 552 VAL A CA 1
ATOM 4531 C C . VAL A 1 552 ? 18.516 -15.951 15.946 1.00 92.12 552 VAL A C 1
ATOM 4533 O O . VAL A 1 552 ? 18.327 -15.101 16.830 1.00 92.12 552 VAL A O 1
ATOM 4536 N N . PRO A 1 553 ? 19.736 -16.488 15.747 1.00 90.69 553 PRO A N 1
ATOM 4537 C CA . PRO A 1 553 ? 20.885 -16.151 16.579 1.00 90.69 553 PRO A CA 1
ATOM 4538 C C . PRO A 1 553 ? 21.167 -14.644 16.614 1.00 90.69 553 PRO A C 1
ATOM 4540 O O . PRO A 1 553 ? 21.041 -13.942 15.614 1.00 90.69 553 PRO A O 1
ATOM 4543 N N . SER A 1 554 ? 21.599 -14.134 17.770 1.00 88.19 554 SER A N 1
ATOM 4544 C CA . SER A 1 554 ? 22.013 -12.726 17.898 1.00 88.19 554 SER A CA 1
ATOM 4545 C C . SER A 1 554 ? 23.377 -12.447 17.258 1.00 88.19 554 SER A C 1
ATOM 4547 O O . SER A 1 554 ? 23.655 -11.312 16.892 1.00 88.19 554 SER A O 1
ATOM 4549 N N . GLN A 1 555 ? 24.241 -13.460 17.169 1.00 87.62 555 GLN A N 1
ATOM 4550 C CA . GLN A 1 555 ? 25.593 -13.337 16.625 1.00 87.62 555 GLN A CA 1
ATOM 4551 C C . GLN A 1 555 ? 25.651 -13.877 15.200 1.00 87.62 555 GLN A C 1
ATOM 4553 O O . GLN A 1 555 ? 24.956 -14.838 14.866 1.00 87.62 555 GLN A O 1
ATOM 4558 N N . ARG A 1 556 ? 26.524 -13.281 14.385 1.00 88.69 556 ARG A N 1
ATOM 4559 C CA . ARG A 1 556 ? 26.783 -13.737 13.020 1.00 88.69 556 ARG A CA 1
ATOM 4560 C C . ARG A 1 556 ? 27.337 -15.181 13.030 1.00 88.69 556 ARG A C 1
ATOM 4562 O O . ARG A 1 556 ? 28.234 -15.461 13.831 1.00 88.69 556 ARG A O 1
ATOM 4569 N N . PRO A 1 557 ? 26.846 -16.096 12.168 1.00 85.19 557 PRO A N 1
ATOM 4570 C CA . PRO A 1 557 ? 27.345 -17.474 12.088 1.00 85.19 557 PRO A CA 1
ATOM 4571 C C . PRO A 1 557 ? 28.837 -17.534 11.740 1.00 85.19 557 PRO A C 1
ATOM 4573 O O . PRO A 1 557 ? 29.286 -16.761 10.909 1.00 85.19 557 PRO A O 1
ATOM 4576 N N . GLN A 1 558 ? 29.612 -18.467 12.307 1.00 78.56 558 GLN A N 1
ATOM 4577 C CA . GLN A 1 558 ? 31.078 -18.506 12.116 1.00 78.56 558 GLN A CA 1
ATOM 4578 C C . GLN A 1 558 ? 31.534 -18.797 10.674 1.00 78.56 558 GLN A C 1
ATOM 4580 O O . GLN A 1 558 ? 32.600 -18.346 10.272 1.00 78.56 558 GLN A O 1
ATOM 4585 N N . HIS A 1 559 ? 30.754 -19.544 9.890 1.00 79.81 559 HIS A N 1
ATOM 4586 C CA . HIS A 1 559 ? 31.149 -19.999 8.551 1.00 79.81 559 HIS A CA 1
ATOM 4587 C C . HIS A 1 559 ? 30.865 -18.980 7.431 1.00 79.81 559 HIS A C 1
ATOM 4589 O O . HIS A 1 559 ? 31.226 -19.229 6.284 1.00 79.81 559 HIS A O 1
ATOM 4595 N N . TRP A 1 560 ? 30.270 -17.825 7.747 1.00 81.75 560 TRP A N 1
ATOM 4596 C CA . TRP A 1 560 ? 29.817 -16.849 6.749 1.00 81.75 560 TRP A CA 1
ATOM 4597 C C . TRP A 1 560 ? 30.945 -16.290 5.856 1.00 81.75 560 TRP A C 1
ATOM 4599 O O . TRP A 1 560 ? 30.716 -16.039 4.676 1.00 81.75 560 TRP A O 1
ATOM 4609 N N . GLU A 1 561 ? 32.165 -16.107 6.387 1.00 80.94 561 GLU A N 1
ATOM 4610 C CA . GLU A 1 561 ? 33.300 -15.525 5.639 1.00 80.94 561 GLU A CA 1
ATOM 4611 C C . GLU A 1 561 ? 33.730 -16.407 4.471 1.00 80.94 561 GLU A C 1
ATOM 4613 O O . GLU A 1 561 ? 34.085 -15.902 3.406 1.00 80.94 561 GLU A O 1
ATOM 4618 N N . ASN A 1 562 ? 33.656 -17.726 4.662 1.00 82.38 562 ASN A N 1
ATOM 4619 C CA . ASN A 1 562 ? 33.995 -18.697 3.628 1.00 82.38 562 ASN A CA 1
ATOM 4620 C C . ASN A 1 562 ? 32.991 -18.639 2.469 1.00 82.38 562 ASN A C 1
ATOM 4622 O O . ASN A 1 562 ? 33.364 -18.824 1.312 1.00 82.38 562 ASN A O 1
ATOM 4626 N N . GLU A 1 563 ? 31.732 -18.332 2.782 1.00 81.81 563 GLU A N 1
ATOM 4627 C CA . GLU A 1 563 ? 30.641 -18.244 1.812 1.00 81.81 563 GLU A CA 1
ATOM 4628 C C . GLU A 1 563 ? 30.593 -16.874 1.113 1.00 81.81 563 GLU A C 1
ATOM 4630 O O . GLU A 1 563 ? 30.201 -16.764 -0.054 1.00 81.81 563 GLU A O 1
ATOM 4635 N N . TRP A 1 564 ? 31.069 -15.815 1.776 1.00 90.12 564 TRP A N 1
ATOM 4636 C CA . TRP A 1 564 ? 31.098 -14.445 1.261 1.00 90.12 564 TRP A CA 1
ATOM 4637 C C . TRP A 1 564 ? 32.458 -14.045 0.663 1.00 90.12 564 TRP A C 1
ATOM 4639 O O . TRP A 1 564 ? 33.064 -13.037 1.032 1.00 90.12 564 TRP A O 1
ATOM 4649 N N . VAL A 1 565 ? 32.920 -14.799 -0.338 1.00 85.06 565 VAL A N 1
ATOM 4650 C CA . VAL A 1 565 ? 34.155 -14.511 -1.104 1.00 85.06 565 VAL A CA 1
ATOM 4651 C C . VAL A 1 565 ? 33.833 -13.986 -2.507 1.00 85.06 565 VAL A C 1
ATOM 4653 O O . VAL A 1 565 ? 32.940 -14.518 -3.167 1.00 85.06 565 VAL A O 1
ATOM 4656 N N . LEU A 1 566 ? 34.554 -12.969 -2.995 1.00 83.25 566 LEU A N 1
ATOM 4657 C CA . LEU A 1 566 ? 34.411 -12.445 -4.363 1.00 83.25 566 LEU A CA 1
ATOM 4658 C C . LEU A 1 566 ? 34.958 -13.462 -5.384 1.00 83.25 566 LEU A C 1
ATOM 4660 O O . LEU A 1 566 ? 36.148 -13.785 -5.353 1.00 83.25 566 LEU A O 1
ATOM 4664 N N . LYS A 1 567 ? 34.106 -13.990 -6.275 1.00 83.00 567 LYS A N 1
ATOM 4665 C CA . LYS A 1 567 ? 34.538 -14.960 -7.297 1.00 83.00 567 LYS A CA 1
ATOM 4666 C C . LYS A 1 567 ? 35.162 -14.234 -8.494 1.00 83.00 567 LYS A C 1
ATOM 4668 O O . LYS A 1 567 ? 34.931 -13.049 -8.725 1.00 83.00 567 LYS A O 1
ATOM 4673 N N . SER A 1 568 ? 35.969 -14.949 -9.277 1.00 78.81 568 SER A N 1
ATOM 4674 C CA . SER A 1 568 ? 36.575 -14.387 -10.491 1.00 78.81 568 SER A CA 1
ATOM 4675 C C . SER A 1 568 ? 35.493 -13.954 -11.491 1.00 78.81 568 SER A C 1
ATOM 4677 O O . SER A 1 568 ? 34.621 -14.747 -11.838 1.00 78.81 568 SER A O 1
ATOM 4679 N N . GLY A 1 569 ? 35.552 -12.699 -11.944 1.00 75.25 569 GLY A N 1
ATOM 4680 C CA . GLY A 1 569 ? 34.561 -12.106 -12.848 1.00 75.25 569 GLY A CA 1
ATOM 4681 C C . GLY A 1 569 ? 33.335 -11.499 -12.158 1.00 75.25 569 GLY A C 1
ATOM 4682 O O . GLY A 1 569 ? 32.550 -10.842 -12.842 1.00 75.25 569 GLY A O 1
ATOM 4683 N N . ASP A 1 570 ? 33.184 -11.664 -10.838 1.00 82.06 570 ASP A N 1
ATOM 4684 C CA . ASP A 1 570 ? 32.154 -10.956 -10.077 1.00 82.06 570 ASP A CA 1
ATOM 4685 C C . ASP A 1 570 ? 32.503 -9.466 -9.956 1.00 82.06 570 ASP A C 1
ATOM 4687 O O . ASP A 1 570 ? 33.658 -9.067 -9.785 1.00 82.06 570 ASP A O 1
ATOM 4691 N N . LYS A 1 571 ? 31.461 -8.645 -9.994 1.00 83.44 571 LYS A N 1
ATOM 4692 C CA . LYS A 1 571 ? 31.446 -7.253 -9.562 1.00 83.44 571 LYS A CA 1
ATOM 4693 C C . LYS A 1 571 ? 30.678 -7.172 -8.251 1.00 83.44 571 LYS A C 1
ATOM 4695 O O . LYS A 1 571 ? 29.731 -7.928 -8.037 1.00 83.44 571 LYS A O 1
ATOM 4700 N N . GLU A 1 572 ? 31.079 -6.243 -7.398 1.00 89.38 572 GLU A N 1
ATOM 4701 C CA . GLU A 1 572 ? 30.397 -5.946 -6.144 1.00 89.38 572 GLU A CA 1
ATOM 4702 C C . GLU A 1 572 ? 29.696 -4.601 -6.258 1.00 89.38 572 GLU A C 1
ATOM 4704 O O . GLU A 1 572 ? 30.329 -3.627 -6.663 1.00 89.38 572 GLU A O 1
ATOM 4709 N N . LEU A 1 573 ? 28.420 -4.554 -5.878 1.00 88.31 573 LEU A N 1
ATOM 4710 C CA . LEU A 1 573 ? 27.652 -3.321 -5.742 1.00 88.31 573 LEU A CA 1
ATOM 4711 C C . LEU A 1 573 ? 26.978 -3.257 -4.399 1.00 88.31 573 LEU A C 1
ATOM 4713 O O . LEU A 1 573 ? 26.519 -4.273 -3.893 1.00 88.31 573 LEU A O 1
ATOM 4717 N N . THR A 1 574 ? 26.898 -2.048 -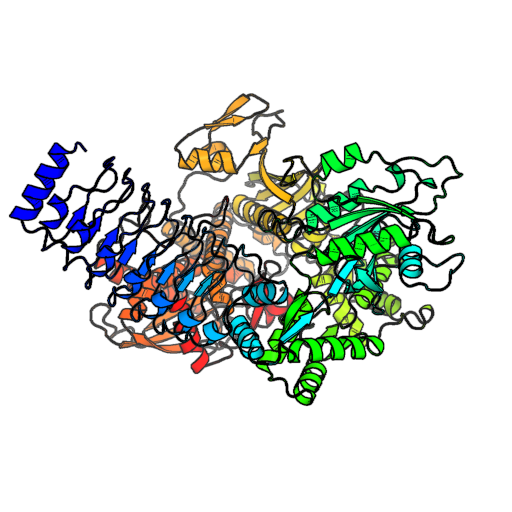3.859 1.00 92.19 574 THR A N 1
ATOM 4718 C CA . THR A 1 574 ? 26.220 -1.790 -2.598 1.00 92.19 574 THR A CA 1
ATOM 4719 C C . THR A 1 574 ? 25.249 -0.638 -2.767 1.00 92.19 574 THR A C 1
ATOM 4721 O O . THR A 1 574 ? 25.619 0.414 -3.287 1.00 92.19 574 THR A O 1
ATOM 4724 N N . GLU A 1 575 ? 24.031 -0.839 -2.285 1.00 93.62 575 GLU A N 1
ATOM 4725 C CA . GLU A 1 575 ? 23.077 0.227 -2.000 1.00 93.62 575 GLU A CA 1
ATOM 4726 C C . GLU A 1 575 ? 22.811 0.261 -0.498 1.00 93.62 575 GLU A C 1
ATOM 4728 O O . GLU A 1 575 ? 22.910 -0.753 0.194 1.00 93.62 575 GLU A O 1
ATOM 4733 N N . VAL A 1 576 ? 22.507 1.448 0.009 1.00 95.19 576 VAL A N 1
ATOM 4734 C CA . VAL A 1 576 ? 22.169 1.671 1.410 1.00 95.19 576 VAL A CA 1
ATOM 4735 C C . VAL A 1 576 ? 20.755 2.214 1.454 1.00 95.19 576 VAL A C 1
ATOM 4737 O O . VAL A 1 576 ? 20.492 3.299 0.941 1.00 95.19 576 VAL A O 1
ATOM 4740 N N . CYS A 1 577 ? 19.839 1.450 2.033 1.00 95.81 577 CYS A N 1
ATOM 4741 C CA . CYS A 1 577 ? 18.490 1.912 2.309 1.00 95.81 577 CYS A CA 1
ATOM 4742 C C . CYS A 1 577 ? 18.490 2.592 3.676 1.00 95.81 577 CYS A C 1
ATOM 4744 O O . CYS A 1 577 ? 18.555 1.924 4.709 1.00 95.81 577 CYS A O 1
ATOM 4746 N N . ARG A 1 578 ? 18.414 3.920 3.663 1.00 95.12 578 ARG A N 1
ATOM 4747 C CA . ARG A 1 578 ? 18.227 4.726 4.863 1.00 95.12 578 ARG A CA 1
AT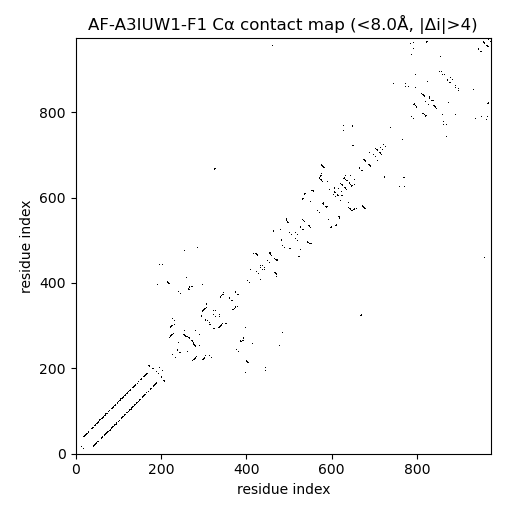OM 4748 C C . ARG A 1 578 ? 16.746 4.978 5.052 1.00 95.12 578 ARG A C 1
ATOM 4750 O O . ARG A 1 578 ? 16.065 5.398 4.121 1.00 95.12 578 ARG A O 1
ATOM 4757 N N . ILE A 1 579 ? 16.261 4.715 6.253 1.00 94.69 579 ILE A N 1
ATOM 4758 C CA . ILE A 1 579 ? 14.859 4.899 6.602 1.00 94.69 579 ILE A CA 1
ATOM 4759 C C . ILE A 1 579 ? 14.764 6.166 7.439 1.00 94.69 579 ILE A C 1
ATOM 4761 O O . ILE A 1 579 ? 15.513 6.329 8.401 1.00 94.69 579 ILE A O 1
ATOM 4765 N N . THR A 1 580 ? 13.882 7.078 7.048 1.00 92.19 580 THR A N 1
ATOM 4766 C CA . THR A 1 580 ? 13.669 8.339 7.760 1.00 92.19 580 THR A CA 1
ATOM 4767 C C . THR A 1 580 ? 12.219 8.500 8.174 1.00 92.19 580 THR A C 1
ATOM 4769 O O . THR A 1 580 ? 11.319 8.046 7.473 1.00 92.19 580 THR A O 1
ATOM 4772 N N . ASP A 1 581 ? 11.977 9.172 9.295 1.00 88.81 581 ASP A N 1
ATOM 4773 C CA . ASP A 1 581 ? 10.638 9.641 9.644 1.00 88.81 581 ASP A CA 1
ATOM 4774 C C . ASP A 1 581 ? 10.175 10.674 8.614 1.00 88.81 581 ASP A C 1
ATOM 4776 O O . ASP A 1 581 ? 10.897 11.623 8.300 1.00 88.81 581 ASP A O 1
ATOM 4780 N N . VAL A 1 582 ? 8.967 10.475 8.098 1.00 84.88 582 VAL A N 1
ATOM 4781 C CA . VAL A 1 582 ? 8.405 11.259 6.996 1.00 84.88 582 VAL A CA 1
ATOM 4782 C C . VAL A 1 582 ? 8.327 12.759 7.323 1.00 84.88 582 VAL A C 1
ATOM 4784 O O . VAL A 1 582 ? 8.658 13.590 6.483 1.00 84.88 582 VAL A O 1
ATOM 4787 N N . GLN A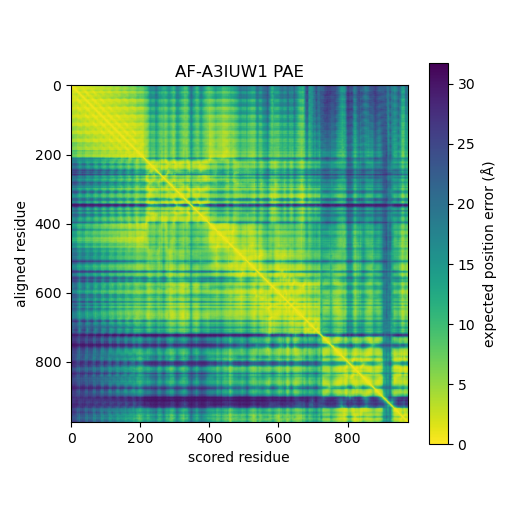 1 583 ? 7.976 13.117 8.563 1.00 79.19 583 GLN A N 1
ATOM 4788 C CA . GLN A 1 583 ? 7.817 14.518 8.966 1.00 79.19 583 GLN A CA 1
ATOM 4789 C C . GLN A 1 583 ? 9.143 15.169 9.363 1.00 79.19 583 GLN A C 1
ATOM 4791 O O . GLN A 1 583 ? 9.420 16.314 9.008 1.00 79.19 583 GLN A O 1
ATOM 4796 N N . THR A 1 584 ? 9.957 14.468 10.157 1.00 83.38 584 THR A N 1
ATOM 4797 C CA . THR A 1 584 ? 11.169 15.069 10.741 1.00 83.38 584 THR A CA 1
ATOM 4798 C C . THR A 1 584 ? 12.406 14.912 9.859 1.00 83.38 584 THR A C 1
ATOM 4800 O O . THR A 1 584 ? 13.406 15.595 10.091 1.00 83.38 584 THR A O 1
ATOM 4803 N N . GLY A 1 585 ? 12.381 13.990 8.888 1.00 84.69 585 GLY A N 1
ATOM 4804 C CA . GLY A 1 585 ? 13.527 13.628 8.051 1.00 84.69 585 GLY A CA 1
ATOM 4805 C C . GLY A 1 585 ? 14.687 12.980 8.818 1.00 84.69 585 GLY A C 1
ATOM 4806 O O . GLY A 1 585 ? 15.775 12.808 8.265 1.00 84.69 585 GLY A O 1
ATOM 4807 N N . ARG A 1 586 ? 14.500 12.648 10.103 1.00 87.25 586 ARG A N 1
ATOM 4808 C CA . ARG A 1 586 ? 15.521 11.999 10.935 1.00 87.25 586 ARG A CA 1
ATOM 4809 C C . ARG A 1 586 ? 15.593 10.515 10.612 1.00 87.25 586 ARG A C 1
ATOM 4811 O O . ARG A 1 586 ? 14.565 9.897 10.353 1.00 87.25 586 ARG A O 1
ATOM 4818 N N . THR A 1 587 ? 16.798 9.950 10.651 1.00 88.94 587 THR A N 1
ATOM 4819 C CA . THR A 1 587 ? 16.997 8.503 10.510 1.00 88.94 587 THR A CA 1
ATOM 4820 C C . THR A 1 587 ? 16.268 7.763 11.624 1.00 88.94 587 THR A C 1
ATOM 4822 O O . THR A 1 587 ? 16.441 8.092 12.795 1.00 88.94 587 THR A O 1
ATOM 4825 N N . GLU A 1 588 ? 15.498 6.751 11.246 1.00 90.19 588 GLU A N 1
ATOM 4826 C CA . GLU A 1 588 ? 14.706 5.911 12.139 1.00 90.19 588 GLU A CA 1
ATOM 4827 C C . GLU A 1 588 ? 14.888 4.431 11.794 1.00 90.19 588 GLU A C 1
ATOM 4829 O O . GLU A 1 588 ? 15.346 4.073 10.708 1.00 90.19 588 GLU A O 1
ATOM 4834 N N . GLN A 1 589 ? 14.516 3.555 12.728 1.00 85.50 589 GLN A N 1
ATOM 4835 C CA . GLN A 1 589 ? 14.580 2.109 12.530 1.00 85.50 589 GLN A CA 1
ATOM 4836 C C . GLN A 1 589 ? 13.197 1.524 12.249 1.00 85.50 589 GLN A C 1
ATOM 4838 O O . GLN A 1 589 ? 12.257 1.693 13.022 1.00 85.50 589 GLN A O 1
ATOM 4843 N N . ALA A 1 590 ? 13.086 0.741 11.176 1.00 88.94 590 ALA A N 1
ATOM 4844 C CA . ALA A 1 590 ? 11.909 -0.086 10.935 1.00 88.94 590 ALA A CA 1
ATOM 4845 C C . ALA A 1 590 ? 11.970 -1.349 11.812 1.00 88.94 590 ALA A C 1
ATOM 4847 O O . ALA A 1 590 ? 12.555 -2.373 11.442 1.00 88.94 590 ALA A O 1
ATOM 4848 N N . GLU A 1 591 ? 11.389 -1.273 13.008 1.00 83.44 591 GLU A N 1
ATOM 4849 C CA . GLU A 1 591 ? 11.448 -2.348 13.999 1.00 83.44 591 GLU A CA 1
ATOM 4850 C C . GLU A 1 591 ? 10.968 -3.703 13.451 1.00 83.44 591 GLU A C 1
ATOM 4852 O O . GLU A 1 591 ? 9.803 -3.896 13.109 1.00 83.44 591 GLU A O 1
ATOM 4857 N N . GLY A 1 592 ? 11.858 -4.698 13.445 1.00 86.75 592 GLY A N 1
ATOM 4858 C CA . GLY A 1 592 ? 11.541 -6.059 13.001 1.00 86.75 592 GLY A CA 1
ATOM 4859 C C . GLY A 1 592 ? 11.638 -6.265 11.490 1.00 86.75 592 GLY A C 1
ATOM 4860 O O . GLY A 1 592 ? 11.321 -7.357 11.010 1.00 86.75 592 GLY A O 1
ATOM 4861 N N . LEU A 1 593 ? 12.123 -5.263 10.746 1.00 91.38 593 LEU A N 1
ATOM 4862 C CA . LEU A 1 593 ? 12.364 -5.349 9.308 1.00 91.38 593 LEU A CA 1
ATOM 4863 C C . LEU A 1 593 ? 13.222 -6.563 8.943 1.00 91.38 593 LEU A C 1
ATOM 4865 O O . LEU A 1 593 ? 12.796 -7.363 8.115 1.00 91.38 593 LEU A O 1
ATOM 4869 N N . ILE A 1 594 ? 14.373 -6.762 9.595 1.00 92.62 594 ILE A N 1
ATOM 4870 C CA . ILE A 1 594 ? 15.276 -7.883 9.283 1.00 92.62 594 ILE A CA 1
ATOM 4871 C C . ILE A 1 594 ? 14.576 -9.241 9.412 1.00 92.62 594 ILE A C 1
ATOM 4873 O O . ILE A 1 594 ? 14.721 -10.077 8.524 1.00 92.62 594 ILE A O 1
ATOM 4877 N N . TYR A 1 595 ? 13.756 -9.459 10.445 1.00 90.50 595 TYR A N 1
ATOM 4878 C CA . TYR A 1 595 ? 13.023 -10.722 10.607 1.00 90.50 595 TYR A CA 1
ATOM 4879 C C . TYR A 1 595 ? 12.050 -10.961 9.449 1.00 90.50 595 TYR A C 1
ATOM 4881 O O . TYR A 1 595 ? 12.003 -12.060 8.897 1.00 90.50 595 TYR A O 1
ATOM 4889 N N . ARG A 1 596 ? 11.329 -9.917 9.023 1.00 92.12 596 ARG A N 1
ATOM 4890 C CA . ARG A 1 596 ? 10.431 -9.993 7.862 1.00 92.12 596 ARG A CA 1
ATOM 4891 C C . ARG A 1 596 ? 11.204 -10.240 6.569 1.00 92.12 596 ARG A C 1
ATOM 4893 O O . ARG A 1 596 ? 10.748 -11.016 5.734 1.00 92.12 596 ARG A O 1
ATOM 4900 N N . LEU A 1 597 ? 12.377 -9.625 6.408 1.00 94.19 597 LEU A N 1
ATOM 4901 C CA . LEU A 1 597 ? 13.247 -9.848 5.252 1.00 94.19 597 LEU A CA 1
ATOM 4902 C C . LEU A 1 597 ? 13.793 -11.281 5.217 1.00 94.19 597 LEU A C 1
ATOM 4904 O O . LEU A 1 597 ? 13.794 -11.873 4.145 1.00 94.19 597 LEU A O 1
ATOM 4908 N N . ILE A 1 598 ? 14.151 -11.876 6.363 1.00 93.81 598 ILE A N 1
ATOM 4909 C CA . ILE A 1 598 ? 14.569 -13.288 6.445 1.00 93.81 598 ILE A CA 1
ATOM 4910 C C . ILE A 1 598 ? 13.454 -14.192 5.903 1.00 93.81 598 ILE A C 1
ATOM 4912 O O . ILE A 1 598 ? 13.707 -15.081 5.095 1.00 93.81 598 ILE A O 1
ATOM 4916 N N . VAL A 1 599 ? 12.203 -13.938 6.302 1.00 92.25 599 VAL A N 1
ATOM 4917 C CA . VAL A 1 599 ? 11.045 -14.725 5.850 1.00 92.25 599 VAL A CA 1
ATOM 4918 C C . VAL A 1 599 ? 10.695 -14.452 4.385 1.00 92.25 599 VAL A C 1
ATOM 4920 O O . VAL A 1 599 ? 10.293 -15.360 3.659 1.00 92.25 599 VAL A O 1
ATOM 4923 N N . ARG A 1 600 ? 10.814 -13.210 3.912 1.00 90.19 600 ARG A N 1
ATOM 4924 C CA . ARG A 1 600 ? 10.485 -12.846 2.524 1.00 90.19 600 ARG A CA 1
ATOM 4925 C C . ARG A 1 600 ? 11.535 -13.301 1.524 1.00 90.19 600 ARG A C 1
ATOM 4927 O O . ARG A 1 600 ? 11.168 -13.746 0.443 1.00 90.19 600 ARG A O 1
ATOM 4934 N N . PHE A 1 601 ? 12.807 -13.230 1.891 1.00 92.31 601 PHE A N 1
ATOM 4935 C CA . PHE A 1 601 ? 13.923 -13.635 1.043 1.00 92.31 601 PHE A CA 1
ATOM 4936 C C . PHE A 1 601 ? 14.367 -15.078 1.267 1.00 92.31 601 PHE A C 1
ATOM 4938 O O . PHE A 1 601 ? 15.350 -15.496 0.661 1.00 92.31 601 PHE A O 1
ATOM 4945 N N . HIS A 1 602 ? 13.623 -15.871 2.047 1.00 90.00 602 HIS A N 1
ATOM 4946 C CA . HIS A 1 602 ? 13.918 -17.292 2.221 1.00 90.00 602 HIS A CA 1
ATOM 4947 C C . HIS A 1 602 ? 14.063 -18.090 0.905 1.00 90.00 602 HIS A C 1
ATOM 4949 O O . HIS A 1 602 ? 14.930 -18.967 0.880 1.00 90.00 602 HIS A O 1
ATOM 4955 N N . PRO A 1 603 ? 13.352 -17.786 -0.212 1.00 86.12 603 PRO A N 1
ATOM 4956 C CA . PRO A 1 603 ? 13.567 -18.496 -1.479 1.00 86.12 603 PRO A CA 1
ATOM 4957 C C . PRO A 1 603 ? 14.979 -18.286 -2.052 1.00 86.12 603 PRO A C 1
ATOM 4959 O O . PRO A 1 603 ? 15.464 -19.087 -2.853 1.00 86.12 603 PRO A O 1
ATOM 4962 N N . TYR A 1 604 ? 15.655 -17.222 -1.615 1.00 89.38 604 TYR A N 1
ATOM 4963 C CA . TYR A 1 604 ? 17.034 -16.884 -1.952 1.00 89.38 604 TYR A CA 1
ATOM 4964 C C . TYR A 1 604 ? 17.991 -17.119 -0.784 1.00 89.38 604 TYR A C 1
ATOM 4966 O O . TYR A 1 604 ? 19.129 -16.685 -0.866 1.00 89.38 604 TYR A O 1
ATOM 4974 N N . SER A 1 605 ? 17.573 -17.742 0.321 1.00 90.12 605 SER A N 1
ATOM 4975 C CA . SER A 1 605 ? 18.472 -17.954 1.457 1.00 90.12 605 SER A CA 1
ATOM 4976 C C . SER A 1 605 ? 19.649 -18.833 1.040 1.00 90.12 605 SER A C 1
ATOM 4978 O O . SER A 1 605 ? 19.462 -19.846 0.354 1.00 90.12 605 SER A O 1
ATOM 4980 N N . LEU A 1 606 ? 20.868 -18.473 1.454 1.00 88.38 606 LEU A N 1
ATOM 4981 C CA . LEU A 1 606 ? 22.006 -19.368 1.269 1.00 88.38 606 LEU A CA 1
ATOM 4982 C C . LEU A 1 606 ? 21.683 -20.722 1.919 1.00 88.38 606 LEU A C 1
ATOM 4984 O O . LEU A 1 606 ? 21.099 -20.781 3.000 1.00 88.38 606 LEU A O 1
ATOM 4988 N N . GLY A 1 607 ? 22.022 -21.822 1.249 1.00 79.81 607 GLY A N 1
ATOM 4989 C CA . GLY A 1 607 ? 21.738 -23.148 1.787 1.00 79.81 607 GLY A CA 1
ATOM 4990 C C . GLY A 1 607 ? 20.247 -23.488 1.852 1.00 79.81 607 GLY A C 1
ATOM 4991 O O . GLY A 1 607 ? 19.883 -24.362 2.619 1.00 79.81 607 GLY A O 1
ATOM 4992 N N . ARG A 1 608 ? 19.369 -22.859 1.057 1.00 80.81 608 ARG A N 1
ATOM 4993 C CA . ARG A 1 608 ? 17.917 -23.152 1.066 1.00 80.81 608 ARG A CA 1
ATOM 4994 C C . ARG A 1 608 ? 17.540 -24.638 0.951 1.00 80.81 608 ARG A C 1
ATOM 4996 O O . ARG A 1 608 ? 16.500 -25.013 1.464 1.00 80.81 608 ARG A O 1
ATOM 5003 N N . GLN A 1 609 ? 18.380 -25.460 0.308 1.00 79.88 609 GLN A N 1
ATOM 5004 C CA . GLN A 1 609 ? 18.182 -26.916 0.167 1.00 79.88 609 GLN A CA 1
ATOM 5005 C C . GLN A 1 609 ? 18.612 -27.725 1.402 1.00 79.88 609 GLN A C 1
ATOM 5007 O O . GLN A 1 609 ? 18.367 -28.923 1.505 1.00 79.88 609 GLN A O 1
ATOM 5012 N N . ASN A 1 610 ? 19.351 -27.092 2.308 1.00 85.94 610 ASN A N 1
ATOM 5013 C CA . ASN A 1 610 ? 19.836 -27.671 3.546 1.00 85.94 610 ASN A CA 1
ATOM 5014 C C . ASN A 1 610 ? 20.106 -26.538 4.535 1.00 85.94 610 ASN A C 1
ATOM 5016 O O . ASN A 1 610 ? 21.191 -25.945 4.537 1.00 85.94 610 ASN A O 1
ATOM 5020 N N . TYR A 1 611 ? 19.131 -26.293 5.406 1.00 86.94 611 TYR A N 1
ATOM 5021 C CA . TYR A 1 611 ? 19.143 -25.220 6.394 1.00 86.94 611 TYR A CA 1
ATOM 5022 C C . TYR A 1 611 ? 20.430 -25.131 7.229 1.00 86.94 611 TYR A C 1
ATOM 5024 O O . TYR A 1 611 ? 20.808 -24.049 7.672 1.00 86.94 611 TYR A O 1
ATOM 5032 N N . ASN A 1 612 ? 21.148 -26.241 7.437 1.00 85.88 612 ASN A N 1
ATOM 5033 C CA . ASN A 1 612 ? 22.408 -26.228 8.188 1.00 85.88 612 ASN A CA 1
ATOM 5034 C C . ASN A 1 612 ? 23.501 -25.365 7.530 1.00 85.88 612 ASN A C 1
ATOM 5036 O O . ASN A 1 612 ? 24.454 -24.982 8.205 1.00 85.88 612 ASN A O 1
ATOM 5040 N N . ASN A 1 613 ? 23.355 -25.053 6.240 1.00 85.94 613 ASN A N 1
ATOM 5041 C CA . ASN A 1 613 ? 24.235 -24.162 5.484 1.00 85.94 613 ASN A CA 1
ATOM 5042 C C . ASN A 1 613 ? 23.702 -22.716 5.417 1.00 85.94 613 ASN A C 1
ATOM 5044 O O . ASN A 1 613 ? 24.309 -21.867 4.764 1.00 85.94 613 ASN A O 1
ATOM 5048 N N . SER A 1 614 ? 22.553 -22.428 6.038 1.00 88.06 614 SER A N 1
ATOM 5049 C CA . SER A 1 614 ? 21.941 -21.102 6.010 1.00 88.06 614 SER A CA 1
ATOM 5050 C C . SER A 1 614 ? 22.607 -20.117 6.959 1.00 88.06 614 SER A C 1
ATOM 5052 O O . SER A 1 614 ? 23.051 -20.450 8.057 1.00 88.06 614 SER A O 1
ATOM 5054 N N . CYS A 1 615 ? 22.659 -18.861 6.516 1.00 90.88 615 CYS A N 1
ATOM 5055 C CA . CYS A 1 615 ? 23.383 -17.786 7.180 1.00 90.88 615 CYS A CA 1
ATOM 5056 C C . CYS A 1 615 ? 22.461 -16.591 7.457 1.00 90.88 615 CYS A C 1
ATOM 5058 O O . CYS A 1 615 ? 22.341 -15.684 6.634 1.00 90.88 615 CYS A O 1
ATOM 5060 N N . HIS A 1 616 ? 21.858 -16.553 8.645 1.00 92.19 616 HIS A N 1
ATOM 5061 C CA . HIS A 1 616 ? 21.024 -15.442 9.122 1.00 92.19 616 HIS A CA 1
ATOM 5062 C C . HIS A 1 616 ? 21.190 -15.217 10.626 1.00 92.19 616 HIS A C 1
ATOM 5064 O O . HIS A 1 616 ? 21.461 -16.142 11.392 1.00 92.19 616 HIS A O 1
ATOM 5070 N N . TRP A 1 617 ? 21.043 -13.966 11.050 1.00 93.62 617 TRP A N 1
ATOM 5071 C CA . TRP A 1 617 ? 21.113 -13.524 12.442 1.00 93.62 617 TRP A CA 1
ATOM 5072 C C . TRP A 1 617 ? 20.256 -12.264 12.622 1.00 93.62 617 TRP A C 1
ATOM 5074 O O . TRP A 1 617 ? 19.690 -11.738 11.666 1.00 93.62 617 TRP A O 1
ATOM 5084 N N . LYS A 1 618 ? 20.144 -11.758 13.852 1.00 91.50 618 LYS A N 1
ATOM 5085 C CA . LYS A 1 618 ? 19.217 -10.657 14.179 1.00 91.50 618 LYS A CA 1
ATOM 5086 C C . LYS A 1 618 ? 19.385 -9.371 13.365 1.00 91.50 618 LYS A C 1
ATOM 5088 O O . LYS A 1 618 ? 18.419 -8.627 13.249 1.00 91.50 618 LYS A O 1
ATOM 5093 N N . THR A 1 619 ? 20.576 -9.106 12.830 1.00 92.81 619 THR A N 1
ATOM 5094 C CA . THR A 1 619 ? 20.881 -7.872 12.088 1.00 92.81 619 THR A CA 1
ATOM 5095 C C . THR A 1 619 ? 21.286 -8.124 10.639 1.00 92.81 619 THR A C 1
ATOM 5097 O O . THR A 1 619 ? 21.713 -7.193 9.969 1.00 92.81 619 THR A O 1
ATOM 5100 N N . GLY A 1 620 ? 21.167 -9.349 10.115 1.00 94.50 620 GLY A N 1
ATOM 5101 C CA . GLY A 1 620 ? 21.527 -9.590 8.722 1.00 94.50 620 GLY A CA 1
ATOM 5102 C C . GLY A 1 620 ? 21.348 -11.018 8.228 1.00 94.50 620 GLY A C 1
ATOM 5103 O O . GLY A 1 620 ? 20.995 -11.934 8.972 1.00 94.50 620 GLY A O 1
ATOM 5104 N N . MET A 1 621 ? 21.570 -11.186 6.928 1.00 95.75 621 MET A N 1
ATOM 5105 C CA . MET A 1 621 ? 21.431 -12.459 6.226 1.00 95.75 621 MET A CA 1
ATOM 5106 C C . MET A 1 621 ? 22.311 -12.522 4.980 1.00 95.75 621 MET A C 1
ATOM 5108 O O . MET A 1 621 ? 22.696 -11.495 4.413 1.00 95.75 621 MET A O 1
ATOM 5112 N N . LEU A 1 622 ? 22.583 -13.746 4.538 1.00 95.12 622 LEU A N 1
ATOM 5113 C CA . LEU A 1 622 ? 23.266 -14.037 3.289 1.00 95.12 622 LEU A CA 1
ATOM 5114 C C . LEU A 1 622 ? 22.334 -14.809 2.349 1.00 95.12 622 LEU A C 1
ATOM 5116 O O . LEU A 1 622 ? 21.716 -15.802 2.734 1.00 95.12 622 LEU A O 1
ATOM 5120 N N . LEU A 1 623 ? 22.245 -14.327 1.115 1.00 94.00 623 LEU A N 1
ATOM 5121 C CA . LEU A 1 623 ? 21.366 -14.832 0.072 1.00 94.00 623 LEU A CA 1
ATOM 5122 C C . LEU A 1 623 ? 22.185 -15.348 -1.116 1.00 94.00 623 LEU A C 1
ATOM 5124 O O . LEU A 1 623 ? 23.239 -14.795 -1.439 1.00 94.00 623 LEU A O 1
ATOM 5128 N N . ASP A 1 624 ? 21.665 -16.357 -1.803 1.00 88.56 624 ASP A N 1
ATOM 5129 C CA . ASP A 1 624 ? 22.177 -16.896 -3.056 1.00 88.56 624 ASP A CA 1
ATOM 5130 C C . ASP A 1 624 ? 21.030 -17.111 -4.058 1.00 88.56 624 ASP A C 1
ATOM 5132 O O . ASP A 1 624 ? 20.082 -17.861 -3.815 1.00 88.56 624 ASP A O 1
ATOM 5136 N N . ASN A 1 625 ? 21.126 -16.433 -5.201 1.00 84.25 625 ASN A N 1
ATOM 5137 C CA . ASN A 1 625 ? 20.195 -16.542 -6.320 1.00 84.25 625 ASN A CA 1
ATOM 5138 C C . ASN A 1 625 ? 20.884 -17.127 -7.573 1.00 84.25 625 ASN A C 1
ATOM 5140 O O . ASN A 1 625 ? 20.572 -16.785 -8.717 1.00 84.25 625 ASN A O 1
ATOM 5144 N N . GLY A 1 626 ? 21.871 -18.002 -7.365 1.00 78.19 626 GLY A N 1
ATOM 5145 C CA . GLY A 1 626 ? 22.565 -18.739 -8.413 1.00 78.19 626 GLY A CA 1
ATOM 5146 C C . GLY A 1 626 ? 23.242 -17.816 -9.427 1.00 78.19 626 GLY A C 1
ATOM 5147 O O . GLY A 1 626 ? 24.254 -17.177 -9.141 1.00 78.19 626 GLY A O 1
ATOM 5148 N N . VAL A 1 627 ? 22.690 -17.754 -10.645 1.00 70.06 627 VAL A N 1
ATOM 5149 C CA . VAL A 1 627 ? 23.250 -16.961 -11.757 1.00 70.06 627 VAL A CA 1
ATOM 5150 C C . VAL A 1 627 ? 23.193 -15.458 -11.471 1.00 70.06 627 VAL A C 1
ATOM 5152 O O . VAL A 1 627 ? 24.082 -14.723 -11.901 1.00 70.06 627 VAL A O 1
ATOM 5155 N N . GLU A 1 628 ? 22.178 -14.998 -10.736 1.00 72.25 628 GLU A N 1
ATOM 5156 C CA . GLU A 1 628 ? 21.996 -13.573 -10.422 1.00 72.25 628 GLU A CA 1
ATOM 5157 C C . GLU A 1 628 ? 22.899 -13.098 -9.273 1.00 72.25 628 GLU A C 1
ATOM 5159 O O . GLU A 1 628 ? 23.006 -11.899 -9.014 1.00 72.25 628 GLU A O 1
ATOM 5164 N N . GLY A 1 629 ? 23.609 -14.038 -8.641 1.00 84.06 629 GLY A N 1
ATOM 5165 C CA . GLY A 1 629 ? 24.656 -13.795 -7.662 1.00 84.06 629 GLY A CA 1
ATOM 5166 C C . GLY A 1 629 ? 24.222 -13.970 -6.215 1.00 84.06 629 GLY A C 1
ATOM 5167 O O . GLY A 1 629 ? 23.133 -14.451 -5.908 1.00 84.06 629 GLY A O 1
ATOM 5168 N N . ARG A 1 630 ? 25.126 -13.573 -5.318 1.00 91.62 630 ARG A N 1
ATOM 5169 C CA . ARG A 1 630 ? 24.935 -13.641 -3.867 1.00 91.62 630 ARG A CA 1
ATOM 5170 C C . ARG A 1 630 ? 24.734 -12.245 -3.307 1.00 91.62 630 ARG A C 1
ATOM 5172 O O . ARG A 1 630 ? 25.389 -11.306 -3.763 1.00 91.62 630 ARG A O 1
ATOM 5179 N N . ALA A 1 631 ? 23.887 -12.122 -2.295 1.00 94.94 631 ALA A N 1
ATOM 5180 C CA . ALA A 1 631 ? 23.639 -10.860 -1.615 1.00 94.94 631 ALA A CA 1
ATOM 5181 C C . ALA A 1 631 ? 23.911 -10.967 -0.119 1.00 94.94 631 ALA A C 1
ATOM 5183 O O . ALA A 1 631 ? 23.611 -11.977 0.506 1.00 94.94 631 ALA A O 1
ATOM 5184 N N . PHE A 1 632 ? 24.448 -9.902 0.451 1.00 95.62 632 PHE A N 1
ATOM 5185 C CA . PHE A 1 632 ? 24.680 -9.730 1.871 1.00 95.62 632 PHE A CA 1
ATOM 5186 C C . PHE A 1 632 ? 23.879 -8.517 2.329 1.00 95.62 632 PHE A C 1
ATOM 5188 O O . PHE A 1 632 ? 24.113 -7.407 1.846 1.00 95.62 632 PHE A O 1
ATOM 5195 N N . ILE A 1 633 ? 22.917 -8.749 3.220 1.00 96.69 633 ILE A N 1
ATOM 5196 C CA . ILE A 1 633 ? 22.049 -7.704 3.764 1.00 96.69 633 ILE A CA 1
ATOM 5197 C C . ILE A 1 633 ? 22.360 -7.549 5.243 1.00 96.69 633 ILE A C 1
ATOM 5199 O O . ILE A 1 633 ? 22.365 -8.537 5.980 1.00 96.69 633 ILE A O 1
ATOM 5203 N N . GLU A 1 634 ? 22.599 -6.317 5.677 1.00 95.06 634 GLU A N 1
ATOM 5204 C CA . GLU A 1 634 ? 22.945 -6.028 7.061 1.00 95.06 634 GLU A CA 1
ATOM 5205 C C . GLU A 1 634 ? 22.414 -4.672 7.525 1.00 95.06 634 GLU A C 1
ATOM 5207 O O . GLU A 1 634 ? 22.605 -3.661 6.855 1.00 95.06 634 GLU A O 1
ATOM 5212 N N . ASP A 1 635 ? 21.797 -4.661 8.702 1.00 93.88 635 ASP A N 1
ATOM 5213 C CA . ASP A 1 635 ? 21.480 -3.454 9.459 1.00 93.88 635 ASP A CA 1
ATOM 5214 C C . ASP A 1 635 ? 22.738 -2.950 10.180 1.00 93.88 635 ASP A C 1
ATOM 5216 O O . ASP A 1 635 ? 23.345 -3.668 10.986 1.00 93.88 635 ASP A O 1
ATOM 5220 N N . ARG A 1 636 ? 23.138 -1.714 9.863 1.00 91.94 636 ARG A N 1
ATOM 5221 C CA . ARG A 1 636 ? 24.234 -0.991 10.512 1.00 91.94 636 ARG A CA 1
ATOM 5222 C C . ARG A 1 636 ? 23.713 0.355 10.989 1.00 91.94 636 ARG A C 1
ATOM 5224 O O . ARG A 1 636 ? 23.547 1.274 10.191 1.00 91.94 636 ARG A O 1
ATOM 5231 N N . ASP A 1 637 ? 23.479 0.457 12.292 1.00 84.88 637 ASP A N 1
ATOM 5232 C CA . ASP A 1 637 ? 23.004 1.678 12.949 1.00 84.88 637 ASP A CA 1
ATOM 5233 C C . ASP A 1 637 ? 21.695 2.234 12.336 1.00 84.88 637 ASP A C 1
ATOM 5235 O O . ASP A 1 637 ? 21.491 3.444 12.288 1.00 84.88 637 ASP A O 1
ATOM 5239 N N . GLY A 1 638 ? 20.792 1.354 11.873 1.00 84.50 638 GLY A N 1
ATOM 5240 C CA . GLY A 1 638 ? 19.501 1.705 11.266 1.00 84.50 638 GLY A CA 1
ATOM 5241 C C . GLY A 1 638 ? 19.514 1.844 9.742 1.00 84.50 638 GLY A C 1
ATOM 5242 O O . GLY A 1 638 ? 18.453 1.823 9.118 1.00 84.50 638 GLY A O 1
ATOM 5243 N N . ASP A 1 639 ? 20.693 1.921 9.122 1.00 92.75 639 ASP A N 1
ATOM 5244 C CA . ASP A 1 639 ? 20.832 1.862 7.670 1.00 92.75 639 ASP A CA 1
ATOM 5245 C C . ASP A 1 639 ? 20.930 0.398 7.210 1.00 92.75 639 ASP A C 1
ATOM 5247 O O . ASP A 1 639 ? 21.774 -0.369 7.683 1.00 92.75 639 ASP A O 1
ATOM 5251 N N . ILE A 1 640 ? 20.112 0.012 6.230 1.00 96.38 640 ILE A N 1
ATOM 5252 C CA . ILE A 1 640 ? 20.139 -1.338 5.657 1.00 96.38 640 ILE A CA 1
ATOM 5253 C C . ILE A 1 640 ? 21.093 -1.362 4.464 1.00 96.38 640 ILE A C 1
ATOM 5255 O O . ILE A 1 640 ? 20.788 -0.853 3.385 1.00 96.38 640 ILE A O 1
ATOM 5259 N N . TYR A 1 641 ? 22.254 -1.981 4.649 1.00 96.06 641 TYR A N 1
ATOM 5260 C CA . TYR A 1 641 ? 23.237 -2.210 3.597 1.00 96.06 641 TYR A CA 1
ATOM 5261 C C . TYR A 1 641 ? 22.843 -3.435 2.785 1.00 96.06 641 TYR A C 1
ATOM 5263 O O . TYR A 1 641 ? 22.635 -4.512 3.340 1.00 96.06 641 TYR A O 1
ATOM 5271 N N . ILE A 1 642 ? 22.781 -3.276 1.467 1.00 96.50 642 ILE A N 1
ATOM 5272 C CA . ILE A 1 642 ? 22.446 -4.329 0.514 1.00 96.50 642 ILE A CA 1
ATOM 5273 C C . ILE A 1 642 ? 23.622 -4.445 -0.447 1.00 96.50 642 ILE A C 1
ATOM 5275 O O . ILE A 1 642 ? 23.781 -3.624 -1.350 1.00 96.50 642 ILE A O 1
ATOM 5279 N N . THR A 1 643 ? 24.468 -5.453 -0.250 1.00 95.19 643 THR A N 1
ATOM 5280 C CA . THR A 1 643 ? 25.631 -5.698 -1.108 1.00 95.19 643 THR A CA 1
ATOM 5281 C C . THR A 1 643 ? 25.398 -6.931 -1.967 1.00 95.19 643 THR A C 1
ATOM 5283 O O . THR A 1 643 ? 25.134 -8.002 -1.437 1.00 95.19 643 THR A O 1
ATOM 5286 N N . VAL A 1 644 ? 25.549 -6.823 -3.286 1.00 92.75 644 VAL A N 1
ATOM 5287 C CA . VAL A 1 644 ? 25.422 -7.944 -4.229 1.00 92.75 644 VAL A CA 1
ATOM 5288 C C . VAL A 1 644 ? 26.740 -8.191 -4.949 1.00 92.75 644 VAL A C 1
ATOM 5290 O O . VAL A 1 644 ? 27.376 -7.260 -5.444 1.00 92.75 644 VAL A O 1
ATOM 5293 N N . ARG A 1 645 ? 27.128 -9.466 -5.037 1.00 90.62 645 ARG A N 1
ATOM 5294 C CA . ARG A 1 645 ? 28.289 -9.959 -5.784 1.00 90.62 645 ARG A CA 1
ATOM 5295 C C . ARG A 1 645 ? 27.841 -10.912 -6.883 1.00 90.62 645 ARG A C 1
ATOM 5297 O O . ARG A 1 645 ? 27.323 -11.992 -6.594 1.00 90.62 645 ARG A O 1
ATOM 5304 N N . ALA A 1 646 ? 28.046 -10.505 -8.132 1.00 86.06 646 ALA A N 1
ATOM 5305 C CA . ALA A 1 646 ? 27.674 -11.282 -9.314 1.00 86.06 646 ALA A CA 1
ATOM 5306 C C . ALA A 1 646 ? 28.451 -10.817 -10.550 1.00 86.06 646 ALA A C 1
ATOM 5308 O O . ALA A 1 646 ? 28.985 -9.712 -10.567 1.00 86.06 646 ALA A O 1
ATOM 5309 N N . ALA A 1 647 ? 28.413 -11.578 -11.645 1.00 81.00 647 ALA A N 1
ATOM 5310 C CA . ALA A 1 647 ? 28.847 -11.085 -12.960 1.00 81.00 647 ALA A CA 1
ATOM 5311 C C . ALA A 1 647 ? 28.087 -9.806 -13.379 1.00 81.00 647 ALA A C 1
ATOM 5313 O O . ALA A 1 647 ? 28.652 -8.890 -13.983 1.00 81.00 647 ALA A O 1
ATOM 5314 N N . TYR A 1 648 ? 26.797 -9.747 -13.034 1.00 79.06 648 TYR A N 1
ATOM 5315 C CA . TYR A 1 648 ? 25.906 -8.621 -13.285 1.00 79.06 648 TYR A CA 1
ATOM 5316 C C . TYR A 1 648 ? 24.998 -8.388 -12.056 1.00 79.06 648 TYR A C 1
ATOM 5318 O O . TYR A 1 648 ? 23.899 -8.923 -11.972 1.00 79.06 648 TYR A O 1
ATOM 5326 N N . PRO A 1 649 ? 25.472 -7.633 -11.053 1.00 83.75 649 PRO A N 1
ATOM 5327 C CA . PRO A 1 649 ? 24.805 -7.522 -9.748 1.00 83.75 649 PRO A CA 1
ATOM 5328 C C . PRO A 1 649 ? 23.558 -6.622 -9.732 1.00 83.75 649 PRO A C 1
ATOM 5330 O O . PRO A 1 649 ? 22.764 -6.708 -8.798 1.00 83.75 649 PRO A O 1
ATOM 5333 N N . LYS A 1 650 ? 23.352 -5.776 -10.753 1.00 79.25 650 LYS A N 1
ATOM 5334 C CA . LYS A 1 650 ? 22.281 -4.762 -10.775 1.00 79.25 650 LYS A CA 1
ATOM 5335 C C . LYS A 1 650 ? 20.875 -5.351 -10.655 1.00 79.25 650 LYS A C 1
ATOM 5337 O O . LYS A 1 650 ? 20.067 -4.792 -9.922 1.00 79.25 650 LYS A O 1
ATOM 5342 N N . GLY A 1 651 ? 20.597 -6.464 -11.334 1.00 76.31 651 GLY A N 1
ATOM 5343 C CA . GLY A 1 651 ? 19.253 -7.047 -11.357 1.00 76.31 651 GLY A CA 1
ATOM 5344 C C . GLY A 1 651 ? 18.811 -7.527 -9.988 1.00 76.31 651 GLY A C 1
ATOM 5345 O O . GLY A 1 651 ? 17.758 -7.121 -9.495 1.00 76.31 651 GLY A O 1
ATOM 5346 N N . PHE A 1 652 ? 19.656 -8.325 -9.333 1.00 86.06 652 PHE A N 1
ATOM 5347 C CA . PHE A 1 652 ? 19.342 -8.831 -8.003 1.00 86.06 652 PHE A CA 1
ATOM 5348 C C . PHE A 1 652 ? 19.376 -7.719 -6.947 1.00 86.06 652 PHE A C 1
ATOM 5350 O O . PHE A 1 652 ? 18.483 -7.658 -6.107 1.00 86.06 652 PHE A O 1
ATOM 5357 N N . LEU A 1 653 ? 20.329 -6.782 -7.036 1.00 88.50 653 LEU A N 1
ATOM 5358 C CA . LEU A 1 653 ? 20.385 -5.612 -6.153 1.00 88.50 653 LEU A CA 1
ATOM 5359 C C . LEU A 1 653 ? 19.116 -4.758 -6.268 1.00 88.50 653 LEU A C 1
ATOM 5361 O O . LEU A 1 653 ? 18.480 -4.465 -5.262 1.00 88.50 653 LEU A O 1
ATOM 5365 N N . GLY A 1 654 ? 18.706 -4.419 -7.492 1.00 83.38 654 GLY A N 1
ATOM 5366 C CA . GLY A 1 654 ? 17.500 -3.637 -7.750 1.00 83.38 654 GLY A CA 1
ATOM 5367 C C . GLY A 1 654 ? 16.230 -4.334 -7.263 1.00 83.38 654 GLY A C 1
ATOM 5368 O O . GLY A 1 654 ? 15.357 -3.673 -6.701 1.00 83.38 654 GLY A O 1
ATOM 5369 N N . TYR A 1 655 ? 16.143 -5.660 -7.417 1.00 84.06 655 TYR A N 1
ATOM 5370 C CA . TYR A 1 655 ? 15.055 -6.460 -6.855 1.00 84.06 655 TYR A CA 1
ATOM 5371 C C . TYR A 1 655 ? 15.011 -6.357 -5.323 1.00 84.06 655 TYR A C 1
ATOM 5373 O O . TYR A 1 655 ? 13.981 -5.965 -4.775 1.00 84.06 655 TYR A O 1
ATOM 5381 N N . LEU A 1 656 ? 16.128 -6.634 -4.638 1.00 91.25 656 LEU A N 1
ATOM 5382 C CA . LEU A 1 656 ? 16.209 -6.598 -3.173 1.00 91.25 656 LEU A CA 1
ATOM 5383 C C . LEU A 1 656 ? 15.902 -5.202 -2.617 1.00 91.25 656 LEU A C 1
ATOM 5385 O O . LEU A 1 656 ? 15.066 -5.073 -1.724 1.00 91.25 656 LEU A O 1
ATOM 5389 N N . SER A 1 657 ? 16.513 -4.155 -3.178 1.00 91.44 657 SER A N 1
ATOM 5390 C CA . SER A 1 657 ? 16.264 -2.766 -2.779 1.00 91.44 657 SER A CA 1
ATOM 5391 C C . SER A 1 657 ? 14.800 -2.370 -2.986 1.00 91.44 657 SER A C 1
ATOM 5393 O O . SER A 1 657 ? 14.190 -1.782 -2.097 1.00 91.44 657 SER A O 1
ATOM 5395 N N . SER A 1 658 ? 14.198 -2.744 -4.121 1.00 84.75 658 SER A N 1
ATOM 5396 C CA . SER A 1 658 ? 12.781 -2.480 -4.404 1.00 84.75 658 SER A CA 1
ATOM 5397 C C . SER A 1 658 ? 11.844 -3.205 -3.431 1.00 84.75 658 SER A C 1
ATOM 5399 O O . SER A 1 658 ? 10.875 -2.606 -2.966 1.00 84.75 658 SER A O 1
ATOM 5401 N N . GLU A 1 659 ? 12.123 -4.470 -3.102 1.00 86.69 659 GLU A N 1
ATOM 5402 C CA . GLU A 1 659 ? 11.350 -5.235 -2.114 1.00 86.69 659 GLU A CA 1
ATOM 5403 C C . GLU A 1 659 ? 11.436 -4.607 -0.722 1.00 86.69 659 GLU A C 1
ATOM 5405 O O . GLU A 1 659 ? 10.414 -4.478 -0.050 1.00 86.69 659 GLU A O 1
ATOM 5410 N N . ILE A 1 660 ? 12.634 -4.186 -0.301 1.00 92.62 660 ILE A N 1
ATOM 5411 C CA . ILE A 1 660 ? 12.853 -3.545 1.000 1.00 92.62 660 ILE A CA 1
ATOM 5412 C C . ILE A 1 660 ? 12.105 -2.213 1.063 1.00 92.62 660 ILE A C 1
ATOM 5414 O O . ILE A 1 660 ? 11.301 -2.019 1.973 1.00 92.62 660 ILE A O 1
ATOM 5418 N N . MET A 1 661 ? 12.288 -1.331 0.075 1.00 89.81 661 MET A N 1
ATOM 5419 C CA . MET A 1 661 ? 11.566 -0.054 0.014 1.00 89.81 661 MET A CA 1
ATOM 5420 C C . MET A 1 661 ? 10.050 -0.265 0.003 1.00 89.81 661 MET A C 1
ATOM 5422 O O . MET A 1 661 ? 9.322 0.386 0.749 1.00 89.81 661 MET A O 1
ATOM 5426 N N . GLY A 1 662 ? 9.565 -1.193 -0.826 1.00 86.88 662 GLY A N 1
ATOM 5427 C CA . GLY A 1 662 ? 8.143 -1.491 -0.949 1.00 86.88 662 GLY A CA 1
ATOM 5428 C C . GLY A 1 662 ? 7.555 -2.109 0.318 1.00 86.88 662 GLY A C 1
ATOM 5429 O O . GLY A 1 662 ? 6.399 -1.850 0.641 1.00 86.88 662 GLY A O 1
ATOM 5430 N N . LEU A 1 663 ? 8.314 -2.928 1.049 1.00 89.75 663 LEU A N 1
ATOM 5431 C CA . LEU A 1 663 ? 7.906 -3.424 2.362 1.00 89.75 663 LEU A CA 1
ATOM 5432 C C . LEU A 1 663 ? 7.833 -2.280 3.372 1.00 89.75 663 LEU A C 1
ATOM 5434 O O . LEU A 1 663 ? 6.831 -2.183 4.079 1.00 89.75 663 LEU A O 1
ATOM 5438 N N . VAL A 1 664 ? 8.854 -1.416 3.409 1.00 91.62 664 VAL A N 1
ATOM 5439 C CA . VAL A 1 664 ? 8.905 -0.319 4.376 1.00 91.62 664 VAL A CA 1
ATOM 5440 C C . VAL A 1 664 ? 7.732 0.638 4.170 1.00 91.62 664 VAL A C 1
ATOM 5442 O O . VAL A 1 664 ? 6.943 0.812 5.093 1.00 91.62 664 VAL A O 1
ATOM 5445 N N . LYS A 1 665 ? 7.524 1.125 2.938 1.00 87.44 665 LYS A N 1
ATOM 5446 C CA . LYS A 1 665 ? 6.422 2.044 2.593 1.00 87.44 665 LYS A CA 1
ATOM 5447 C C . LYS A 1 665 ? 5.029 1.474 2.880 1.00 87.44 665 LYS A C 1
ATOM 5449 O O . LYS A 1 665 ? 4.117 2.215 3.224 1.00 87.44 665 LYS A O 1
ATOM 5454 N N . ARG A 1 666 ? 4.831 0.160 2.711 1.00 82.25 666 ARG A N 1
ATOM 5455 C CA . ARG A 1 666 ? 3.518 -0.481 2.925 1.00 82.25 666 ARG A CA 1
ATOM 5456 C C . ARG A 1 666 ? 3.243 -0.800 4.388 1.00 82.25 666 ARG A C 1
ATOM 5458 O O . ARG A 1 666 ? 2.097 -0.712 4.825 1.00 82.25 666 ARG A O 1
ATOM 5465 N N . PHE A 1 667 ? 4.261 -1.241 5.123 1.00 84.94 667 PHE A N 1
ATOM 5466 C CA . PHE A 1 667 ? 4.082 -1.687 6.499 1.00 84.94 667 PHE A CA 1
ATOM 5467 C C . PHE A 1 667 ? 4.236 -0.537 7.503 1.00 84.94 667 PHE A C 1
ATOM 5469 O O . PHE A 1 667 ? 3.416 -0.433 8.413 1.00 84.94 667 PHE A O 1
ATOM 5476 N N . TRP A 1 668 ? 5.207 0.360 7.322 1.00 89.19 668 TRP A N 1
ATOM 5477 C CA . TRP A 1 668 ? 5.405 1.542 8.167 1.00 89.19 668 TRP A CA 1
ATOM 5478 C C . TRP A 1 668 ? 5.064 2.808 7.381 1.00 89.19 668 TRP A C 1
ATOM 5480 O O . TRP A 1 668 ? 5.937 3.443 6.796 1.00 89.19 668 TRP A O 1
ATOM 5490 N N . LYS A 1 669 ? 3.776 3.168 7.359 1.00 84.81 669 LYS A N 1
ATOM 5491 C CA . LYS A 1 669 ? 3.266 4.322 6.604 1.00 84.81 669 LYS A CA 1
ATOM 5492 C C . LYS A 1 669 ? 3.931 5.654 6.983 1.00 84.81 669 LYS A C 1
ATOM 5494 O O . LYS A 1 669 ? 4.080 6.519 6.130 1.00 84.81 669 LYS A O 1
ATOM 5499 N N . GLY A 1 670 ? 4.359 5.799 8.239 1.00 86.69 670 GLY A N 1
ATOM 5500 C CA . GLY A 1 670 ? 5.046 6.994 8.736 1.00 86.69 670 GLY A CA 1
ATOM 5501 C C . GLY A 1 670 ? 6.555 7.032 8.474 1.00 86.69 670 GLY A C 1
ATOM 5502 O O . GLY A 1 670 ? 7.221 7.938 8.976 1.00 86.69 670 GLY A O 1
ATOM 5503 N N . LEU A 1 671 ? 7.104 6.061 7.735 1.00 90.94 671 LEU A N 1
ATOM 5504 C CA . LEU A 1 671 ? 8.523 5.989 7.380 1.00 90.94 671 LEU A CA 1
ATOM 5505 C C . LEU A 1 671 ? 8.729 6.116 5.864 1.00 90.94 671 LEU A C 1
ATOM 5507 O O . LEU A 1 671 ? 8.046 5.472 5.068 1.00 90.94 671 LEU A O 1
ATOM 5511 N N . ASP A 1 672 ? 9.737 6.894 5.474 1.00 90.75 672 ASP A N 1
ATOM 5512 C CA . ASP A 1 672 ? 10.182 7.069 4.093 1.00 90.75 672 ASP A CA 1
ATOM 5513 C C . ASP A 1 672 ? 11.549 6.391 3.892 1.00 90.75 672 ASP A C 1
ATOM 5515 O O . ASP A 1 672 ? 12.559 6.851 4.435 1.00 90.75 672 ASP A O 1
ATOM 5519 N N . PRO A 1 673 ? 11.618 5.267 3.159 1.00 93.94 673 PRO A N 1
ATOM 5520 C CA . PRO A 1 673 ? 12.877 4.640 2.795 1.00 93.94 673 PRO A CA 1
ATOM 5521 C C . PRO A 1 673 ? 13.475 5.303 1.549 1.00 93.94 673 PRO A C 1
ATOM 5523 O O . PRO A 1 673 ? 12.843 5.353 0.489 1.00 93.94 673 PRO A O 1
ATOM 5526 N N . ARG A 1 674 ? 14.744 5.705 1.642 1.00 92.31 674 ARG A N 1
ATOM 5527 C CA . ARG A 1 674 ? 15.526 6.296 0.551 1.00 92.31 674 ARG A CA 1
ATOM 5528 C C . ARG A 1 674 ? 16.774 5.481 0.258 1.00 92.31 674 ARG A C 1
ATOM 5530 O O . ARG A 1 674 ? 17.415 4.943 1.162 1.00 92.31 674 ARG A O 1
ATOM 5537 N N . LEU A 1 675 ? 17.133 5.396 -1.020 1.00 92.94 675 LEU A N 1
ATOM 5538 C CA . LEU A 1 675 ? 18.320 4.666 -1.456 1.00 92.94 675 LEU A CA 1
ATOM 5539 C C . LEU A 1 675 ? 19.505 5.602 -1.636 1.00 92.94 675 LEU A C 1
ATOM 5541 O O . LEU A 1 675 ? 19.416 6.641 -2.283 1.00 92.94 675 LEU A O 1
ATOM 5545 N N . TYR A 1 676 ? 20.646 5.158 -1.134 1.00 93.00 676 TYR A N 1
ATOM 5546 C CA . TYR A 1 676 ? 21.923 5.830 -1.256 1.00 93.00 676 TYR A CA 1
ATOM 5547 C C . TYR A 1 676 ? 22.968 4.900 -1.865 1.00 93.00 676 TYR A C 1
ATOM 5549 O O . TYR A 1 676 ? 22.939 3.681 -1.684 1.00 93.00 676 TYR A O 1
ATOM 5557 N N . ILE A 1 677 ? 23.935 5.492 -2.559 1.00 91.62 677 ILE A N 1
ATOM 5558 C CA . ILE A 1 677 ? 25.108 4.807 -3.097 1.00 91.62 677 ILE A CA 1
ATOM 5559 C C . ILE A 1 677 ? 26.335 5.229 -2.275 1.00 91.62 677 ILE A C 1
ATOM 5561 O O . ILE A 1 677 ? 26.583 6.433 -2.128 1.00 91.62 677 ILE A O 1
ATOM 5565 N N . PRO A 1 678 ? 27.127 4.278 -1.743 1.00 91.75 678 PRO A N 1
ATOM 5566 C CA . PRO A 1 678 ? 28.392 4.591 -1.093 1.00 91.75 678 PRO A CA 1
ATOM 5567 C C . PRO A 1 678 ? 29.363 5.306 -2.032 1.00 91.75 678 PRO A C 1
ATOM 5569 O O . PRO A 1 678 ? 29.510 4.959 -3.204 1.00 91.75 678 PRO A O 1
ATOM 5572 N N . CYS A 1 679 ? 30.065 6.302 -1.502 1.00 89.62 679 CYS A N 1
ATOM 5573 C CA . CYS A 1 679 ? 31.082 7.035 -2.236 1.00 89.62 679 CYS A CA 1
ATOM 5574 C C . CYS A 1 679 ? 32.198 6.076 -2.691 1.00 89.62 679 CYS A C 1
ATOM 5576 O O . CYS A 1 679 ? 32.820 5.433 -1.847 1.00 89.62 679 CYS A O 1
ATOM 5578 N N . PRO A 1 680 ? 32.544 6.032 -3.991 1.00 86.88 680 PRO A N 1
ATOM 5579 C CA . PRO A 1 680 ? 33.576 5.128 -4.501 1.00 86.88 680 PRO A CA 1
ATOM 5580 C C . PRO A 1 680 ? 35.004 5.592 -4.162 1.00 86.88 680 PRO A C 1
ATOM 5582 O O . PRO A 1 680 ? 35.975 4.966 -4.572 1.00 86.88 680 PRO A O 1
ATOM 5585 N N . THR A 1 681 ? 35.167 6.726 -3.471 1.00 86.25 681 THR A N 1
ATOM 5586 C CA . THR A 1 681 ? 36.492 7.189 -3.044 1.00 86.25 681 THR A CA 1
ATOM 5587 C C . THR A 1 681 ? 36.977 6.341 -1.872 1.00 86.25 681 THR A C 1
ATOM 5589 O O . THR A 1 681 ? 36.349 6.374 -0.815 1.00 86.25 681 THR A O 1
ATOM 5592 N N . ASP A 1 682 ? 38.138 5.697 -2.012 1.00 81.56 682 ASP A N 1
ATOM 5593 C CA . ASP A 1 682 ? 38.806 4.990 -0.911 1.00 81.56 682 ASP A CA 1
ATOM 5594 C C . ASP A 1 682 ? 38.822 5.837 0.365 1.00 81.56 682 ASP A C 1
ATOM 5596 O O . ASP A 1 682 ? 39.136 7.030 0.320 1.00 81.56 682 ASP A O 1
ATOM 5600 N N . THR A 1 683 ? 38.499 5.221 1.507 1.00 85.94 683 THR A N 1
ATOM 5601 C CA . THR A 1 683 ? 38.416 5.837 2.852 1.00 85.94 683 THR A CA 1
ATOM 5602 C C . THR A 1 683 ? 37.279 6.844 3.073 1.00 85.94 683 THR A C 1
ATOM 5604 O O . THR A 1 683 ? 37.129 7.359 4.181 1.00 85.94 683 THR A O 1
ATOM 5607 N N . CYS A 1 684 ? 36.443 7.124 2.068 1.00 88.56 684 CYS A N 1
ATOM 5608 C CA . CYS A 1 684 ? 35.275 7.984 2.232 1.00 88.56 684 CYS A CA 1
ATOM 5609 C C . CYS A 1 684 ? 34.043 7.178 2.660 1.00 88.56 684 CYS A C 1
ATOM 5611 O O . CYS A 1 684 ? 33.650 6.238 1.983 1.00 88.56 684 CYS A O 1
ATOM 5613 N N . GLN A 1 685 ? 33.385 7.607 3.738 1.00 88.19 685 GLN A N 1
ATOM 5614 C CA . GLN A 1 685 ? 32.103 7.053 4.203 1.00 88.19 685 GLN A CA 1
ATOM 5615 C C . GLN A 1 685 ? 30.891 7.876 3.731 1.00 88.19 685 GLN A C 1
ATOM 5617 O O . GLN A 1 685 ? 29.818 7.817 4.320 1.00 88.19 685 GLN A O 1
ATOM 5622 N N . GLY A 1 686 ? 31.065 8.711 2.702 1.00 90.50 686 GLY A N 1
ATOM 5623 C CA . GLY A 1 686 ? 29.971 9.515 2.166 1.00 90.50 686 GLY A CA 1
ATOM 5624 C C . GLY A 1 686 ? 28.933 8.655 1.456 1.00 90.50 686 GLY A C 1
ATOM 5625 O O . GLY A 1 686 ? 29.289 7.698 0.774 1.00 90.50 686 GLY A O 1
ATOM 5626 N N . LEU A 1 687 ? 27.670 9.038 1.583 1.00 91.44 687 LEU A N 1
ATOM 5627 C CA . LEU A 1 687 ? 26.539 8.452 0.874 1.00 91.44 687 LEU A CA 1
ATOM 5628 C C . LEU A 1 687 ? 25.971 9.502 -0.085 1.00 91.44 687 LEU A C 1
ATOM 5630 O O . LEU A 1 687 ? 25.914 10.680 0.271 1.00 91.44 687 LEU A O 1
ATOM 5634 N N . ILE A 1 688 ? 25.606 9.091 -1.297 1.00 91.38 688 ILE A N 1
ATOM 5635 C CA . ILE A 1 688 ? 25.026 9.962 -2.329 1.00 91.38 688 ILE A CA 1
ATOM 5636 C C . ILE A 1 688 ? 23.620 9.449 -2.630 1.00 91.38 688 ILE A C 1
ATOM 5638 O O . ILE A 1 688 ? 23.461 8.253 -2.875 1.00 91.38 688 ILE A O 1
ATOM 5642 N N . GLU A 1 689 ? 22.613 10.318 -2.569 1.00 90.50 689 GLU A N 1
ATOM 5643 C CA . GLU A 1 689 ? 21.212 9.931 -2.761 1.00 90.50 689 GLU A CA 1
ATOM 5644 C C . GLU A 1 689 ? 20.979 9.473 -4.200 1.00 90.50 689 GLU A C 1
ATOM 5646 O O . GLU A 1 689 ? 21.409 10.116 -5.158 1.00 90.50 689 GLU A O 1
ATOM 5651 N N . LYS A 1 690 ? 20.334 8.318 -4.368 1.00 87.81 690 LYS A N 1
ATOM 5652 C CA . LYS A 1 690 ? 20.126 7.714 -5.686 1.00 87.81 690 LYS A CA 1
ATOM 5653 C C . LYS A 1 690 ? 19.173 8.541 -6.546 1.00 87.81 690 LYS A C 1
ATOM 5655 O O . LYS A 1 690 ? 19.370 8.605 -7.757 1.00 87.81 690 LYS A O 1
ATOM 5660 N N . ASP A 1 691 ? 18.195 9.192 -5.930 1.00 82.44 691 ASP A N 1
ATOM 5661 C CA . ASP A 1 691 ? 17.212 10.009 -6.639 1.00 82.44 691 ASP A CA 1
ATOM 5662 C C . ASP A 1 691 ? 17.846 11.297 -7.182 1.00 82.44 691 ASP A C 1
ATOM 5664 O O . ASP A 1 691 ? 17.692 11.581 -8.365 1.00 82.44 691 ASP A O 1
ATOM 5668 N N . GLU A 1 692 ? 18.719 11.960 -6.411 1.00 82.62 692 GLU A N 1
ATOM 5669 C CA . GLU A 1 692 ? 19.536 13.095 -6.888 1.00 82.62 692 GLU A CA 1
ATOM 5670 C C . GLU A 1 692 ? 20.373 12.710 -8.125 1.00 82.62 692 GLU A C 1
ATOM 5672 O O . GLU A 1 692 ? 20.519 13.484 -9.074 1.00 82.62 692 GLU A O 1
ATOM 5677 N N . ILE A 1 693 ? 20.908 11.483 -8.144 1.00 83.25 693 ILE A N 1
ATOM 5678 C CA . ILE A 1 693 ? 21.674 10.941 -9.274 1.00 83.25 693 ILE A CA 1
ATOM 5679 C C . ILE A 1 693 ? 20.777 10.739 -10.512 1.00 83.25 693 ILE A C 1
ATOM 5681 O O . ILE A 1 693 ? 21.219 10.987 -11.638 1.00 83.25 693 ILE A O 1
ATOM 5685 N N . ILE A 1 694 ? 19.536 10.281 -10.326 1.00 74.88 694 ILE A N 1
ATOM 5686 C CA . ILE A 1 694 ? 18.560 10.071 -11.407 1.00 74.88 694 ILE A CA 1
ATOM 5687 C C . ILE A 1 694 ? 18.077 11.413 -11.965 1.00 74.88 694 ILE A C 1
ATOM 5689 O O . ILE A 1 694 ? 18.132 11.600 -13.181 1.00 74.88 694 ILE A O 1
ATOM 5693 N N . GLU A 1 695 ? 17.657 12.337 -11.102 1.00 75.19 695 GLU A N 1
ATOM 5694 C CA . GLU A 1 695 ? 17.208 13.689 -11.464 1.00 75.19 695 GLU A CA 1
ATOM 5695 C C . GLU A 1 695 ? 18.295 14.424 -12.245 1.00 75.19 695 GLU A C 1
ATOM 5697 O O . GLU A 1 695 ? 18.080 14.859 -13.376 1.00 75.19 695 GLU A O 1
ATOM 5702 N N . SER A 1 696 ? 19.519 14.426 -11.717 1.00 77.50 696 SER A N 1
ATOM 5703 C CA . SER A 1 696 ? 20.659 15.035 -12.396 1.00 77.50 696 SER A CA 1
ATOM 5704 C C . SER A 1 696 ? 20.913 14.419 -13.782 1.00 77.50 696 SER A C 1
ATOM 5706 O O . SER A 1 696 ? 21.277 15.136 -14.711 1.00 77.50 696 SER A O 1
ATOM 5708 N N . LYS A 1 697 ? 20.689 13.108 -13.984 1.00 75.88 697 LYS A N 1
ATOM 5709 C CA . LYS A 1 697 ? 20.783 12.500 -15.326 1.00 75.88 697 LYS A CA 1
ATOM 5710 C C . LYS A 1 697 ? 19.677 12.979 -16.265 1.00 75.88 697 LYS A C 1
ATOM 5712 O O . LYS A 1 697 ? 19.944 13.158 -17.451 1.00 75.88 697 LYS A O 1
ATOM 5717 N N . GLN A 1 698 ? 18.455 13.150 -15.767 1.00 72.12 698 GLN A N 1
ATOM 5718 C CA . GLN A 1 698 ? 17.325 13.643 -16.563 1.00 72.12 698 GLN A CA 1
ATOM 5719 C C . GLN A 1 698 ? 17.526 15.098 -17.006 1.00 72.12 698 GLN A C 1
ATOM 5721 O O . GLN A 1 698 ? 17.117 15.462 -18.108 1.00 72.12 698 GLN A O 1
ATOM 5726 N N . GLU A 1 699 ? 18.208 15.888 -16.178 1.00 75.31 699 GLU A N 1
ATOM 5727 C CA . GLU A 1 699 ? 18.632 17.262 -16.466 1.00 75.31 699 GLU A CA 1
ATOM 5728 C C . GLU A 1 699 ? 19.944 17.350 -17.272 1.00 75.31 699 GLU A C 1
ATOM 5730 O O . GLU A 1 699 ? 20.484 18.436 -17.467 1.00 75.31 699 GLU A O 1
ATOM 5735 N N . GLU A 1 700 ? 20.476 16.216 -17.745 1.00 81.00 700 GLU A N 1
ATOM 5736 C CA . GLU A 1 700 ? 21.734 16.122 -18.504 1.00 81.00 700 GLU A CA 1
ATOM 5737 C C . GLU A 1 700 ? 22.975 16.643 -17.741 1.00 81.00 700 GLU A C 1
ATOM 5739 O O . GLU A 1 700 ? 24.012 16.970 -18.329 1.00 81.00 700 GLU A O 1
ATOM 5744 N N . ILE A 1 701 ? 22.918 16.666 -16.406 1.00 80.06 701 ILE A N 1
ATOM 5745 C CA . ILE A 1 701 ? 24.042 17.001 -15.528 1.00 80.06 701 ILE A CA 1
ATOM 5746 C C . ILE A 1 701 ? 24.959 15.768 -15.412 1.00 80.06 701 ILE A C 1
ATOM 5748 O O . ILE A 1 701 ? 24.540 14.715 -14.946 1.00 80.06 701 ILE A O 1
ATOM 5752 N N . PRO A 1 702 ? 26.252 15.843 -15.782 1.00 81.88 702 PRO A N 1
ATOM 5753 C CA . PRO A 1 702 ? 27.089 14.644 -15.922 1.00 81.88 702 PRO A CA 1
ATOM 5754 C C . PRO A 1 702 ? 27.768 14.174 -14.625 1.00 81.88 702 PRO A C 1
ATOM 5756 O O . PRO A 1 702 ? 28.425 13.126 -14.612 1.00 81.88 702 PRO A O 1
ATOM 5759 N N . LYS A 1 703 ? 27.725 14.965 -13.545 1.00 87.00 703 LYS A N 1
ATOM 5760 C CA . LYS A 1 703 ? 28.471 14.705 -12.302 1.00 87.00 703 LYS A CA 1
ATOM 5761 C C . LYS A 1 703 ? 27.678 15.130 -11.075 1.00 87.00 703 LYS A C 1
ATOM 5763 O O . LYS A 1 703 ? 27.117 16.216 -11.067 1.00 87.00 703 LYS A O 1
ATOM 5768 N N . VAL A 1 704 ? 27.782 14.343 -10.012 1.00 88.06 704 VAL A N 1
ATOM 5769 C CA . VAL A 1 704 ? 27.259 14.660 -8.676 1.00 88.06 704 VAL A CA 1
ATOM 5770 C C . VAL A 1 704 ? 28.416 14.793 -7.690 1.00 88.06 704 VAL A C 1
ATOM 5772 O O . VAL A 1 704 ? 29.507 14.247 -7.901 1.00 88.06 704 VAL A O 1
ATOM 5775 N N . ARG A 1 705 ? 28.222 15.553 -6.616 1.00 90.94 705 ARG A N 1
ATOM 5776 C CA . ARG A 1 705 ? 29.260 15.818 -5.619 1.00 90.94 705 ARG A CA 1
ATOM 5777 C C . ARG A 1 705 ? 28.999 15.013 -4.352 1.00 90.94 705 ARG A C 1
ATOM 5779 O O . ARG A 1 705 ? 27.933 15.114 -3.770 1.00 90.94 705 ARG A O 1
ATOM 5786 N N . CYS A 1 706 ? 30.001 14.284 -3.864 1.00 88.62 706 CYS A N 1
ATOM 5787 C CA . CYS A 1 706 ? 29.890 13.610 -2.571 1.00 88.62 706 CYS A CA 1
ATOM 5788 C C . CYS A 1 706 ? 29.804 14.641 -1.424 1.00 88.62 706 CYS A C 1
ATOM 5790 O O . CYS A 1 706 ? 30.673 15.521 -1.354 1.00 88.62 706 CYS A O 1
ATOM 5792 N N . PRO A 1 707 ? 28.847 14.524 -0.484 1.00 88.94 707 PRO A N 1
ATOM 5793 C CA . PRO A 1 707 ? 28.684 15.493 0.604 1.00 88.94 707 PRO A CA 1
ATOM 5794 C C . PRO A 1 707 ? 29.858 15.490 1.597 1.00 88.94 707 PRO A C 1
ATOM 5796 O O . PRO A 1 707 ? 30.185 16.526 2.176 1.00 88.94 707 PRO A O 1
ATOM 5799 N N . VAL A 1 708 ? 30.544 14.351 1.755 1.00 92.00 708 VAL A N 1
ATOM 5800 C CA . VAL A 1 708 ? 31.628 14.179 2.738 1.00 92.00 708 VAL A CA 1
ATOM 5801 C C . VAL A 1 708 ? 32.987 14.579 2.163 1.00 92.00 708 VAL A C 1
ATOM 5803 O O . VAL A 1 708 ? 33.604 15.535 2.627 1.00 92.00 708 VAL A O 1
ATOM 5806 N N . CYS A 1 709 ? 33.474 13.883 1.128 1.00 91.25 709 CYS A N 1
ATOM 5807 C CA . CYS A 1 709 ? 34.798 14.177 0.562 1.00 91.25 709 CYS A CA 1
ATOM 5808 C C . CYS A 1 709 ? 34.791 15.337 -0.441 1.00 91.25 709 CYS A C 1
ATOM 5810 O O . CYS A 1 709 ? 35.857 15.744 -0.906 1.00 91.25 709 CYS A O 1
ATOM 5812 N N . ARG A 1 710 ? 33.607 15.862 -0.796 1.00 90.12 710 ARG A N 1
ATOM 5813 C CA . ARG A 1 710 ? 33.409 16.985 -1.726 1.00 90.12 710 ARG A CA 1
ATOM 5814 C C . ARG A 1 710 ? 33.939 16.756 -3.146 1.00 90.12 710 ARG A C 1
ATOM 5816 O O . ARG A 1 710 ? 33.951 17.714 -3.926 1.00 90.12 710 ARG A O 1
ATOM 5823 N N . LYS A 1 711 ? 34.355 15.530 -3.488 1.00 88.44 711 LYS A N 1
ATOM 5824 C CA . LYS A 1 711 ? 34.792 15.136 -4.834 1.00 88.44 711 LYS A CA 1
ATOM 5825 C C . LYS A 1 711 ? 33.585 14.964 -5.753 1.00 88.44 711 LYS A C 1
ATOM 5827 O O . LYS A 1 711 ? 32.521 14.530 -5.317 1.00 88.44 711 LYS A O 1
ATOM 5832 N N . PHE A 1 712 ? 33.770 15.312 -7.022 1.00 88.75 712 PHE A N 1
ATOM 5833 C CA . PHE A 1 712 ? 32.781 15.065 -8.064 1.00 88.75 712 PHE A CA 1
ATOM 5834 C C . PHE A 1 712 ? 32.968 13.667 -8.638 1.00 88.75 712 PHE A C 1
ATOM 5836 O O . PHE A 1 712 ? 34.073 13.298 -9.040 1.00 88.75 712 PHE A O 1
ATOM 5843 N N . HIS A 1 713 ? 31.871 12.935 -8.721 1.00 87.19 713 HIS A N 1
ATOM 5844 C CA . HIS A 1 713 ? 31.781 11.623 -9.334 1.00 87.19 713 HIS A CA 1
ATOM 5845 C C . HIS A 1 713 ? 30.943 11.747 -10.596 1.00 87.19 713 HIS A C 1
ATOM 5847 O O . HIS A 1 713 ? 29.951 12.476 -10.604 1.00 87.19 713 HIS A O 1
ATOM 5853 N N . LYS A 1 714 ? 31.345 11.081 -11.681 1.00 85.31 714 LYS A N 1
ATOM 5854 C CA . LYS A 1 714 ? 30.481 11.035 -12.860 1.00 85.31 714 LYS A CA 1
ATOM 5855 C C . LYS A 1 714 ? 29.230 10.256 -12.499 1.00 85.31 714 LYS A C 1
ATOM 5857 O O . LYS A 1 714 ? 29.323 9.212 -11.856 1.00 85.31 714 LYS A O 1
ATOM 5862 N N . ILE A 1 715 ? 28.087 10.770 -12.927 1.00 80.12 715 ILE A N 1
ATOM 5863 C CA . ILE A 1 715 ? 26.812 10.092 -12.731 1.00 80.12 715 ILE A CA 1
ATOM 5864 C C . ILE A 1 715 ? 26.834 8.750 -13.425 1.00 80.12 715 ILE A C 1
ATOM 5866 O O . ILE A 1 715 ? 26.453 7.763 -12.809 1.00 80.12 715 ILE A O 1
ATOM 5870 N N . ASP A 1 716 ? 27.383 8.700 -14.639 1.00 70.69 716 ASP A N 1
ATOM 5871 C CA . ASP A 1 716 ? 27.608 7.430 -15.303 1.00 70.69 716 ASP A CA 1
ATOM 5872 C C . ASP A 1 716 ? 28.478 6.527 -14.448 1.00 70.69 716 ASP A C 1
ATOM 5874 O O . ASP A 1 716 ? 28.061 5.417 -14.269 1.00 70.69 716 ASP A O 1
ATOM 5878 N N . ASP A 1 717 ? 29.570 6.952 -13.804 1.00 71.81 717 ASP A N 1
ATOM 5879 C CA . ASP A 1 717 ? 30.378 6.050 -12.959 1.00 71.81 717 ASP A CA 1
ATOM 5880 C C . ASP A 1 717 ? 29.621 5.547 -11.712 1.00 71.81 717 ASP A C 1
ATOM 5882 O O . ASP A 1 717 ? 29.779 4.393 -11.338 1.00 71.81 717 ASP A O 1
ATOM 5886 N N . LEU A 1 718 ? 28.765 6.352 -11.077 1.00 73.88 718 LEU A N 1
ATOM 5887 C CA . LEU A 1 718 ? 27.933 5.909 -9.939 1.00 73.88 718 LEU A CA 1
ATOM 5888 C C . LEU A 1 718 ? 26.780 5.003 -10.387 1.00 73.88 718 LEU A C 1
ATOM 5890 O O . LEU A 1 718 ? 26.443 4.016 -9.733 1.00 73.88 718 LEU A O 1
ATOM 5894 N N . MET A 1 719 ? 26.215 5.310 -11.553 1.00 63.94 719 MET A N 1
ATOM 5895 C CA . MET A 1 719 ? 25.265 4.468 -12.262 1.00 63.94 719 MET A CA 1
ATOM 5896 C C . MET A 1 719 ? 25.936 3.345 -13.067 1.00 63.94 719 MET A C 1
ATOM 5898 O O . MET A 1 719 ? 25.206 2.530 -13.608 1.00 63.94 719 MET A O 1
ATOM 5902 N N . ALA A 1 720 ? 27.271 3.256 -13.143 1.00 53.09 720 ALA A N 1
ATOM 5903 C CA . ALA A 1 720 ? 28.054 2.294 -13.950 1.00 53.09 720 ALA A CA 1
ATOM 5904 C C . ALA A 1 720 ? 28.971 1.406 -13.099 1.00 53.09 720 ALA A C 1
ATOM 5906 O O . ALA A 1 720 ? 29.337 0.313 -13.532 1.00 53.09 720 ALA A O 1
ATOM 5907 N N . VAL A 1 721 ? 29.185 1.764 -11.831 1.00 49.62 721 VAL A N 1
ATOM 5908 C CA . VAL A 1 721 ? 29.103 0.809 -10.719 1.00 49.62 721 VAL A CA 1
ATOM 5909 C C . VAL A 1 721 ? 27.825 -0.033 -10.989 1.00 49.62 721 VAL A C 1
ATOM 5911 O O . VAL A 1 721 ? 27.908 -1.246 -11.107 1.00 49.62 721 VAL A O 1
ATOM 5914 N N . ASN A 1 722 ? 26.729 0.578 -11.458 1.00 43.84 722 ASN A N 1
ATOM 5915 C CA . ASN A 1 722 ? 25.550 -0.064 -12.077 1.00 43.84 722 ASN A CA 1
ATOM 5916 C C . ASN A 1 722 ? 25.545 -0.265 -13.649 1.00 43.84 722 ASN A C 1
ATOM 5918 O O . ASN A 1 722 ? 24.473 -0.153 -14.260 1.00 43.84 722 ASN A O 1
ATOM 5922 N N . ILE A 1 723 ? 26.679 -0.691 -14.269 1.00 43.97 723 ILE A N 1
ATOM 5923 C CA . ILE A 1 723 ? 26.921 -1.281 -15.639 1.00 43.97 723 ILE A CA 1
ATOM 5924 C C . ILE A 1 723 ? 27.650 -0.436 -16.725 1.00 43.97 723 ILE A C 1
ATOM 5926 O O . ILE A 1 723 ? 27.374 0.733 -16.959 1.00 43.97 723 ILE A O 1
ATOM 5930 N N . ILE A 1 724 ? 28.518 -1.139 -17.477 1.00 35.09 724 ILE A N 1
ATOM 5931 C CA . ILE A 1 724 ? 29.086 -0.814 -18.803 1.00 35.09 724 ILE A CA 1
ATOM 5932 C C . ILE A 1 724 ? 27.992 -0.382 -19.798 1.00 35.09 724 ILE A C 1
ATOM 5934 O O . ILE A 1 724 ? 27.114 -1.157 -20.162 1.00 35.09 724 ILE A O 1
ATOM 5938 N N . THR A 1 725 ? 28.103 0.839 -20.298 1.00 31.81 725 THR A N 1
ATOM 5939 C CA . THR A 1 725 ? 27.289 1.456 -21.351 1.00 31.81 725 THR A CA 1
ATOM 5940 C C . THR A 1 725 ? 27.434 0.781 -22.724 1.00 31.81 725 THR A C 1
ATOM 5942 O O . THR A 1 725 ? 27.889 1.384 -23.690 1.00 31.81 725 THR A O 1
ATOM 5945 N N . GLU A 1 726 ? 26.994 -0.464 -22.857 1.00 39.72 726 GLU A N 1
ATOM 5946 C CA . GLU A 1 726 ? 26.416 -0.910 -24.122 1.00 39.72 726 GLU A CA 1
ATOM 5947 C C . GLU A 1 726 ? 24.922 -1.085 -23.875 1.00 39.72 726 GLU A C 1
ATOM 5949 O O . GLU A 1 726 ? 24.513 -1.949 -23.098 1.00 39.72 726 GLU A O 1
ATOM 5954 N N . GLU A 1 727 ? 24.092 -0.258 -24.514 1.00 46.03 727 GLU A N 1
ATOM 5955 C CA . GLU A 1 727 ? 22.690 -0.608 -24.711 1.00 46.03 727 GLU A CA 1
ATOM 5956 C C . GLU A 1 727 ? 22.662 -2.012 -25.311 1.00 46.03 727 GLU A C 1
ATOM 5958 O O . GLU A 1 727 ? 23.064 -2.237 -26.457 1.00 46.03 727 GLU A O 1
ATOM 5963 N N . TRP A 1 728 ? 22.259 -2.993 -24.502 1.00 55.38 728 TRP A N 1
ATOM 5964 C CA . TRP A 1 728 ? 22.197 -4.367 -24.958 1.00 55.38 728 TRP A CA 1
ATOM 5965 C C . TRP A 1 728 ? 21.083 -4.468 -25.989 1.00 55.38 728 TRP A C 1
ATOM 5967 O O . TRP A 1 728 ? 19.898 -4.608 -25.662 1.00 55.38 728 TRP A O 1
ATOM 5977 N N . ASN A 1 729 ? 21.493 -4.400 -27.251 1.00 65.81 729 ASN A N 1
ATOM 5978 C CA . ASN A 1 729 ? 20.628 -4.614 -28.389 1.00 65.81 729 ASN A CA 1
ATOM 5979 C C . ASN A 1 729 ? 19.944 -5.979 -28.218 1.00 65.81 729 ASN A C 1
ATOM 5981 O O . ASN A 1 729 ? 20.614 -7.009 -28.106 1.00 65.81 729 ASN A O 1
ATOM 5985 N N . GLN A 1 730 ? 18.608 -5.986 -28.183 1.00 67.69 730 GLN A N 1
ATOM 5986 C CA . GLN A 1 730 ? 17.811 -7.203 -27.997 1.00 67.69 730 GLN A CA 1
ATOM 5987 C C . GLN A 1 730 ? 18.203 -8.299 -28.996 1.00 67.69 730 GLN A C 1
ATOM 5989 O O . GLN A 1 730 ? 18.307 -9.458 -28.610 1.00 67.69 730 GLN A O 1
ATOM 5994 N N . ASN A 1 731 ? 18.522 -7.940 -30.241 1.00 73.75 731 ASN A N 1
ATOM 5995 C CA . ASN A 1 731 ? 18.941 -8.901 -31.261 1.00 73.75 731 ASN A CA 1
ATOM 5996 C C . ASN A 1 731 ? 20.312 -9.517 -30.942 1.00 73.75 731 ASN A C 1
ATOM 5998 O O . ASN A 1 731 ? 20.510 -10.715 -31.136 1.00 73.75 731 ASN A O 1
ATOM 6002 N N . LYS A 1 732 ? 21.244 -8.720 -30.400 1.00 76.38 732 LYS A N 1
ATOM 6003 C CA . LYS A 1 732 ? 22.557 -9.199 -29.937 1.00 76.38 732 LYS A CA 1
ATOM 6004 C C . LYS A 1 732 ? 22.383 -10.183 -28.775 1.00 76.38 732 LYS A C 1
ATOM 6006 O O . LYS A 1 732 ? 22.923 -11.282 -28.848 1.00 76.38 732 LYS A O 1
ATOM 6011 N N . LEU A 1 733 ? 21.563 -9.845 -27.773 1.00 75.50 733 LEU A N 1
ATOM 6012 C CA . LEU A 1 733 ? 21.235 -10.733 -26.643 1.00 75.50 733 LEU A CA 1
ATOM 6013 C C . LEU A 1 733 ? 20.628 -12.062 -27.104 1.00 75.50 733 LEU A C 1
ATOM 6015 O O . LEU A 1 733 ? 21.113 -13.121 -26.713 1.00 75.50 733 LEU A O 1
ATOM 6019 N N . ILE A 1 734 ? 19.600 -11.999 -27.957 1.00 76.75 734 ILE A N 1
ATOM 6020 C CA . ILE A 1 734 ? 18.937 -13.187 -28.509 1.00 76.75 734 ILE A CA 1
ATOM 6021 C C . ILE A 1 734 ? 19.971 -14.076 -29.206 1.00 76.75 734 ILE A C 1
ATOM 6023 O O . ILE A 1 734 ? 20.044 -15.262 -28.906 1.00 76.75 734 ILE A O 1
ATOM 6027 N N . SER A 1 735 ? 20.834 -13.503 -30.053 1.00 80.88 735 SER A N 1
ATOM 6028 C CA . SER A 1 735 ? 21.849 -14.290 -30.766 1.00 80.88 735 SER A CA 1
ATOM 6029 C C . SER A 1 735 ? 22.867 -14.967 -29.838 1.00 80.88 735 SER A C 1
ATOM 6031 O O . SER A 1 735 ? 23.288 -16.091 -30.111 1.00 80.88 735 SER A O 1
ATOM 6033 N N . ILE A 1 736 ? 23.249 -14.322 -28.728 1.00 81.38 736 ILE A N 1
ATOM 6034 C CA . ILE A 1 736 ? 24.182 -14.886 -27.741 1.00 81.38 736 ILE A CA 1
ATOM 6035 C C . ILE A 1 736 ? 23.521 -16.054 -27.004 1.00 81.38 736 ILE A C 1
ATOM 6037 O O . ILE A 1 736 ? 24.106 -17.137 -26.916 1.00 81.38 736 ILE A O 1
ATOM 6041 N N . LEU A 1 737 ? 22.291 -15.857 -26.518 1.00 81.38 737 LEU A N 1
ATOM 6042 C CA . LEU A 1 737 ? 21.527 -16.893 -25.820 1.00 81.38 737 LEU A CA 1
ATOM 6043 C C . LEU A 1 737 ? 21.234 -18.086 -26.739 1.00 81.38 737 LEU A C 1
ATOM 6045 O O . LEU A 1 737 ? 21.399 -19.229 -26.322 1.00 81.38 737 LEU A O 1
ATOM 6049 N N . GLU A 1 738 ? 20.878 -17.842 -28.003 1.00 80.06 738 GLU A N 1
ATOM 6050 C CA . GLU A 1 738 ? 20.664 -18.891 -29.007 1.00 80.06 738 GLU A CA 1
ATOM 6051 C C . GLU A 1 738 ? 21.955 -19.665 -29.309 1.00 80.06 738 GLU A C 1
ATOM 6053 O O . GLU A 1 738 ? 21.941 -20.899 -29.343 1.00 80.06 738 GLU A O 1
ATOM 6058 N N . LYS A 1 739 ? 23.090 -18.967 -29.453 1.00 85.25 739 LYS A N 1
ATOM 6059 C CA . LYS A 1 739 ? 24.408 -19.582 -29.682 1.00 85.25 739 LYS A CA 1
ATOM 6060 C C . LYS A 1 739 ? 24.820 -20.512 -28.536 1.00 85.25 739 LYS A C 1
ATOM 6062 O O . LYS A 1 739 ? 25.359 -21.587 -28.796 1.00 85.25 739 LYS A O 1
ATOM 6067 N N . HIS A 1 740 ? 24.564 -20.117 -27.289 1.00 82.06 740 HIS A N 1
ATOM 6068 C CA . HIS A 1 740 ? 24.945 -20.872 -26.087 1.00 82.06 740 HIS A CA 1
ATOM 6069 C C . HIS A 1 740 ? 23.815 -21.739 -25.508 1.00 82.06 740 HIS A C 1
ATOM 6071 O O . HIS A 1 740 ? 23.963 -22.361 -24.458 1.00 82.06 740 HIS A O 1
ATOM 6077 N N . ARG A 1 741 ? 22.687 -21.870 -26.212 1.00 77.38 741 ARG A N 1
ATOM 6078 C CA . ARG A 1 741 ? 21.501 -22.585 -25.723 1.00 77.38 741 ARG A CA 1
ATOM 6079 C C . ARG A 1 741 ? 21.760 -24.049 -25.360 1.00 77.38 741 ARG A C 1
ATOM 6081 O O . ARG A 1 741 ? 21.279 -24.522 -24.339 1.00 77.38 741 ARG A O 1
ATOM 6088 N N . GLN A 1 742 ? 22.520 -24.776 -26.182 1.00 74.88 742 GLN A N 1
ATOM 6089 C CA . GLN A 1 742 ? 22.817 -26.195 -25.924 1.00 74.88 742 GLN A CA 1
ATOM 6090 C C . GLN A 1 742 ? 23.625 -26.397 -24.635 1.00 74.88 742 GLN A C 1
ATOM 6092 O O . GLN A 1 742 ? 23.493 -27.422 -23.974 1.00 74.88 742 GLN A O 1
ATOM 6097 N N . GLU A 1 743 ? 24.450 -25.418 -24.270 1.00 76.06 743 GLU A N 1
ATOM 6098 C CA . GLU A 1 743 ? 25.198 -25.411 -23.014 1.00 76.06 743 GLU A CA 1
ATOM 6099 C C . GLU A 1 743 ? 24.246 -25.257 -21.820 1.00 76.06 743 GLU A C 1
ATOM 6101 O O . GLU A 1 743 ? 24.311 -26.042 -20.875 1.00 76.06 743 GLU A O 1
ATOM 6106 N N . MET A 1 744 ? 23.286 -24.332 -21.923 1.00 73.06 744 MET A N 1
ATOM 6107 C CA . MET A 1 744 ? 22.251 -24.115 -20.910 1.00 73.06 744 MET A CA 1
ATOM 6108 C C . MET A 1 744 ? 21.322 -25.333 -20.741 1.00 73.06 744 MET A C 1
ATOM 6110 O O . MET A 1 744 ? 21.026 -25.722 -19.616 1.00 73.06 744 MET A O 1
ATOM 6114 N N . ILE A 1 745 ? 20.907 -25.998 -21.827 1.00 68.56 745 ILE A N 1
ATOM 6115 C CA . ILE A 1 745 ? 20.064 -27.211 -21.756 1.00 68.56 745 ILE A CA 1
ATOM 6116 C C . ILE A 1 745 ? 20.817 -28.379 -21.097 1.00 68.56 745 ILE A C 1
ATOM 6118 O O . ILE A 1 745 ? 20.257 -29.079 -20.254 1.00 68.56 745 ILE A O 1
ATOM 6122 N N . ARG A 1 746 ? 22.102 -28.581 -21.426 1.00 65.69 746 ARG A N 1
ATOM 6123 C CA . ARG A 1 746 ? 22.931 -29.634 -20.805 1.00 65.69 746 ARG A CA 1
ATOM 6124 C C . ARG A 1 746 ? 23.112 -29.438 -19.302 1.00 65.69 746 ARG A C 1
ATOM 6126 O O . ARG A 1 746 ? 23.211 -30.431 -18.581 1.00 65.69 746 ARG A O 1
ATOM 6133 N N . MET A 1 747 ? 23.136 -28.186 -18.837 1.00 65.88 747 MET A N 1
ATOM 6134 C CA . MET A 1 747 ? 23.163 -27.858 -17.408 1.00 65.88 747 MET A CA 1
ATOM 6135 C C . MET A 1 747 ? 21.970 -28.490 -16.674 1.00 65.88 747 MET A C 1
ATOM 6137 O O . MET A 1 747 ? 22.142 -29.068 -15.608 1.00 65.88 747 MET A O 1
ATOM 6141 N N . ASN A 1 748 ? 20.783 -28.485 -17.287 1.00 60.53 748 ASN A N 1
ATOM 6142 C CA . ASN A 1 748 ? 19.580 -29.086 -16.705 1.00 60.53 748 ASN A CA 1
ATOM 6143 C C . ASN A 1 748 ? 19.698 -30.610 -16.526 1.00 60.53 748 ASN A C 1
ATOM 6145 O O . ASN A 1 748 ? 19.204 -31.175 -15.563 1.00 60.53 748 ASN A O 1
ATOM 6149 N N . GLN A 1 749 ? 20.380 -31.305 -17.438 1.00 57.12 749 GLN A N 1
ATOM 6150 C CA . GLN A 1 749 ? 20.383 -32.774 -17.490 1.00 57.12 749 GLN A CA 1
ATOM 6151 C C . GLN A 1 749 ? 21.348 -33.445 -16.486 1.00 57.12 749 GLN A C 1
ATOM 6153 O O . GLN A 1 749 ? 21.354 -34.668 -16.373 1.00 57.12 749 GLN A O 1
ATOM 6158 N N . SER A 1 750 ? 22.153 -32.679 -15.736 1.00 57.72 750 SER A N 1
ATOM 6159 C CA . SER A 1 750 ? 23.248 -33.194 -14.883 1.00 57.72 750 SER A CA 1
ATOM 6160 C C . SER A 1 750 ? 22.976 -33.069 -13.364 1.00 57.72 750 SER A C 1
ATOM 6162 O O . SER A 1 750 ? 23.910 -32.959 -12.569 1.00 57.72 750 SER A O 1
ATOM 6164 N N . MET A 1 751 ? 21.694 -33.092 -12.985 1.00 49.78 751 MET A N 1
ATOM 6165 C CA . MET A 1 751 ? 20.979 -32.687 -11.749 1.00 49.78 751 MET A CA 1
ATOM 6166 C C . MET A 1 751 ? 21.528 -32.909 -10.314 1.00 49.78 751 MET A C 1
ATOM 6168 O O . MET A 1 751 ? 20.769 -32.701 -9.371 1.00 49.78 751 MET A O 1
ATOM 6172 N N . ASN A 1 752 ? 22.791 -33.256 -10.061 1.00 49.03 752 ASN A N 1
ATOM 6173 C CA . ASN A 1 752 ? 23.227 -33.540 -8.680 1.00 49.03 752 ASN A CA 1
ATOM 6174 C C . ASN A 1 752 ? 23.853 -32.351 -7.924 1.00 49.03 752 ASN A C 1
ATOM 6176 O O . ASN A 1 752 ? 24.022 -32.458 -6.713 1.00 49.03 752 ASN A O 1
ATOM 6180 N N . ASN A 1 753 ? 24.209 -31.234 -8.581 1.00 54.53 753 ASN A N 1
ATOM 6181 C CA . ASN A 1 753 ? 24.690 -30.029 -7.880 1.00 54.53 753 ASN A CA 1
ATOM 6182 C C . ASN A 1 753 ? 24.616 -28.760 -8.765 1.00 54.53 753 ASN A C 1
ATOM 6184 O O . ASN A 1 753 ? 25.534 -28.480 -9.542 1.00 54.53 753 ASN A O 1
ATOM 6188 N N . LEU A 1 754 ? 23.508 -28.012 -8.678 1.00 52.09 754 LEU A N 1
ATOM 6189 C CA . LEU A 1 754 ? 23.226 -26.825 -9.508 1.00 52.09 754 LEU A CA 1
ATOM 6190 C C . LEU A 1 754 ? 24.267 -25.706 -9.319 1.00 52.09 754 LEU A C 1
ATOM 6192 O O . LEU A 1 754 ? 24.721 -25.123 -10.305 1.00 52.09 754 LEU A O 1
ATOM 6196 N N . ASP A 1 755 ? 24.726 -25.466 -8.089 1.00 51.25 755 ASP A N 1
ATOM 6197 C CA . ASP A 1 755 ? 25.661 -24.373 -7.781 1.00 51.25 755 ASP A CA 1
ATOM 6198 C C . ASP A 1 755 ? 27.041 -24.594 -8.411 1.00 51.25 755 ASP A C 1
ATOM 6200 O O . ASP A 1 755 ? 27.656 -23.671 -8.953 1.00 51.25 755 ASP A O 1
ATOM 6204 N N . ALA A 1 756 ? 27.523 -25.839 -8.418 1.00 53.34 756 ALA A N 1
ATOM 6205 C CA . ALA A 1 756 ? 28.787 -26.194 -9.061 1.00 53.34 756 ALA A CA 1
ATOM 6206 C C . ALA A 1 756 ? 28.734 -26.003 -10.588 1.00 53.34 756 ALA A C 1
ATOM 6208 O O . ALA A 1 756 ? 29.742 -25.653 -11.199 1.00 53.34 756 ALA A O 1
ATOM 6209 N N . GLN A 1 757 ? 27.567 -26.202 -11.207 1.00 61.66 757 GLN A N 1
ATOM 6210 C CA . GLN A 1 757 ? 27.386 -26.114 -12.659 1.00 61.66 757 GLN A CA 1
ATOM 6211 C C . GLN A 1 757 ? 27.145 -24.677 -13.130 1.00 61.66 757 GLN A C 1
ATOM 6213 O O . GLN A 1 757 ? 27.752 -24.255 -14.113 1.00 61.66 757 GLN A O 1
ATOM 6218 N N . VAL A 1 758 ? 26.363 -23.890 -12.385 1.00 62.66 758 VAL A N 1
ATOM 6219 C CA . VAL A 1 758 ? 26.171 -22.452 -12.637 1.00 62.66 758 VAL A CA 1
ATOM 6220 C C . VAL A 1 758 ? 27.492 -21.690 -12.525 1.00 62.66 758 VAL A C 1
ATOM 6222 O O . VAL A 1 758 ? 27.771 -20.799 -13.331 1.00 62.66 758 VAL A O 1
ATOM 6225 N N . ASN A 1 759 ? 28.357 -22.063 -11.576 1.00 63.69 759 ASN A N 1
ATOM 6226 C CA . ASN A 1 759 ? 29.678 -21.449 -11.450 1.00 63.69 759 ASN A CA 1
ATOM 6227 C C . ASN A 1 759 ? 30.546 -21.636 -12.710 1.00 63.69 759 ASN A C 1
ATOM 6229 O O . ASN A 1 759 ? 31.330 -20.732 -13.004 1.00 63.69 759 ASN A O 1
ATOM 6233 N N . ASN A 1 760 ? 30.345 -22.710 -13.487 1.00 66.94 760 ASN A N 1
ATOM 6234 C CA . ASN A 1 760 ? 31.106 -23.008 -14.708 1.00 66.94 760 ASN A CA 1
ATOM 6235 C C . ASN A 1 760 ? 30.674 -22.196 -15.941 1.00 66.94 760 ASN A C 1
ATOM 6237 O O . ASN A 1 760 ? 31.392 -22.203 -16.940 1.00 66.94 760 ASN A O 1
ATOM 6241 N N . LEU A 1 761 ? 29.532 -21.499 -15.895 1.00 73.50 761 LEU A N 1
ATOM 6242 C CA . LEU A 1 761 ? 29.086 -20.658 -17.009 1.00 73.50 761 LEU A CA 1
ATOM 6243 C C . LEU A 1 761 ? 30.020 -19.458 -17.207 1.00 73.50 761 LEU A C 1
ATOM 6245 O O . LEU A 1 761 ? 30.511 -18.859 -16.242 1.00 73.50 761 LEU A O 1
ATOM 6249 N N . SER A 1 762 ? 30.209 -19.061 -18.468 1.00 77.56 762 SER A N 1
ATOM 6250 C CA . SER A 1 762 ? 30.964 -17.853 -18.799 1.00 77.56 762 SER A CA 1
ATOM 6251 C C . SER A 1 762 ? 30.268 -16.600 -18.253 1.00 77.56 762 SER A C 1
ATOM 6253 O O . SER A 1 762 ? 29.040 -16.539 -18.139 1.00 77.56 762 SER A O 1
ATOM 6255 N N . THR A 1 763 ? 31.050 -15.566 -17.939 1.00 75.38 763 THR A N 1
ATOM 6256 C CA . THR A 1 763 ? 30.529 -14.268 -17.479 1.00 75.38 763 THR A CA 1
ATOM 6257 C C . THR A 1 763 ? 29.518 -13.682 -18.470 1.00 75.38 763 THR A C 1
ATOM 6259 O O . THR A 1 763 ? 28.500 -13.145 -18.051 1.00 75.38 763 THR A O 1
ATOM 6262 N N . GLU A 1 764 ? 29.749 -13.852 -19.776 1.00 76.94 764 GLU A N 1
ATOM 6263 C CA . GLU A 1 764 ? 28.867 -13.368 -20.847 1.00 76.94 764 GLU A CA 1
ATOM 6264 C C . GLU A 1 764 ? 27.476 -14.031 -20.820 1.00 76.94 764 GLU A C 1
ATOM 6266 O O . GLU A 1 764 ? 26.459 -13.345 -20.958 1.00 76.94 764 GLU A O 1
ATOM 6271 N N . ILE A 1 765 ? 27.414 -15.349 -20.582 1.00 77.56 765 ILE A N 1
ATOM 6272 C CA . ILE A 1 765 ? 26.145 -16.084 -20.457 1.00 77.56 765 ILE A CA 1
ATOM 6273 C C . ILE A 1 765 ? 25.407 -15.642 -19.192 1.00 77.56 765 ILE A C 1
ATOM 6275 O O . ILE A 1 765 ? 24.225 -15.310 -19.269 1.00 77.56 765 ILE A O 1
ATOM 6279 N N . LYS A 1 766 ? 26.106 -15.564 -18.049 1.00 77.81 766 LYS A N 1
ATOM 6280 C CA . LYS A 1 766 ? 25.514 -15.115 -16.776 1.00 77.81 766 LYS A CA 1
ATOM 6281 C C . LYS A 1 766 ? 24.901 -13.720 -16.911 1.00 77.81 766 LYS A C 1
ATOM 6283 O O . LYS A 1 766 ? 23.741 -13.528 -16.565 1.00 77.81 766 LYS A O 1
ATOM 6288 N N . THR A 1 767 ? 25.636 -12.773 -17.499 1.00 78.06 767 THR A N 1
ATOM 6289 C CA . THR A 1 767 ? 25.129 -11.421 -17.775 1.00 78.06 767 THR A CA 1
ATOM 6290 C C . THR A 1 767 ? 23.886 -11.445 -18.665 1.00 78.06 767 THR A C 1
ATOM 6292 O O . THR A 1 767 ? 22.904 -10.775 -18.358 1.00 78.06 767 THR A O 1
ATOM 6295 N N . SER A 1 768 ? 23.893 -12.241 -19.738 1.00 79.62 768 SER A N 1
ATOM 6296 C CA . SER A 1 768 ? 22.751 -12.334 -20.657 1.00 79.62 768 SER A CA 1
ATOM 6297 C C . SER A 1 768 ? 21.498 -12.895 -19.973 1.00 79.62 768 SER A C 1
ATOM 6299 O O . SER A 1 768 ? 20.396 -12.397 -20.208 1.00 79.62 768 SER A O 1
ATOM 6301 N N . MET A 1 769 ? 21.660 -13.888 -19.091 1.00 80.06 769 MET A N 1
ATOM 6302 C CA . MET A 1 769 ? 20.565 -14.454 -18.298 1.00 80.06 769 MET A CA 1
ATOM 6303 C C . MET A 1 769 ? 19.973 -13.422 -17.331 1.00 80.06 769 MET A C 1
ATOM 6305 O O . MET A 1 769 ? 18.754 -13.253 -17.305 1.00 80.06 769 MET A O 1
ATOM 6309 N N . THR A 1 770 ? 20.807 -12.682 -16.591 1.00 77.94 770 THR A N 1
ATOM 6310 C CA . THR A 1 770 ? 20.319 -11.659 -15.650 1.00 77.94 770 THR A CA 1
ATOM 6311 C C . THR A 1 770 ? 19.596 -10.519 -16.369 1.00 77.94 770 THR A C 1
ATOM 6313 O O . THR A 1 770 ? 18.499 -10.138 -15.969 1.00 77.94 770 THR A O 1
ATOM 6316 N N . VAL A 1 771 ? 20.138 -10.022 -17.489 1.00 77.25 771 VAL A N 1
ATOM 6317 C CA . VAL A 1 771 ? 19.475 -8.982 -18.303 1.00 77.25 771 VAL A CA 1
ATOM 6318 C C . VAL A 1 771 ? 18.132 -9.475 -18.853 1.00 77.25 771 VAL A C 1
ATOM 6320 O O . VAL A 1 771 ? 17.160 -8.719 -18.918 1.00 77.25 771 VAL A O 1
ATOM 6323 N N . SER A 1 772 ? 18.048 -10.748 -19.249 1.00 81.69 772 SER A N 1
ATOM 6324 C CA . SER A 1 772 ? 16.780 -11.345 -19.671 1.00 81.69 772 SER A CA 1
ATOM 6325 C C . SER A 1 772 ? 15.761 -11.390 -18.531 1.00 81.69 772 SER A C 1
ATOM 6327 O O . SER A 1 772 ? 14.577 -11.147 -18.768 1.00 81.69 772 SER A O 1
ATOM 6329 N N . ASN A 1 773 ? 16.201 -11.700 -17.309 1.00 79.62 773 ASN A N 1
ATOM 6330 C CA . ASN A 1 773 ? 15.334 -11.740 -16.135 1.00 79.62 773 ASN A CA 1
ATOM 6331 C C . ASN A 1 773 ? 14.795 -10.349 -15.775 1.00 79.62 773 ASN A C 1
ATOM 6333 O O . ASN A 1 773 ? 13.594 -10.192 -15.569 1.00 79.62 773 ASN A O 1
ATOM 6337 N N . GLU A 1 774 ? 15.656 -9.326 -15.787 1.00 75.81 774 GLU A N 1
ATOM 6338 C CA . GLU A 1 774 ? 15.260 -7.929 -15.558 1.00 75.81 774 GLU A CA 1
ATOM 6339 C C . GLU A 1 774 ? 14.150 -7.490 -16.524 1.00 75.81 774 GLU A C 1
ATOM 6341 O O . GLU A 1 774 ? 13.132 -6.947 -16.095 1.00 75.81 774 GLU A O 1
ATOM 6346 N N . LYS A 1 775 ? 14.310 -7.769 -17.826 1.00 77.31 775 LYS A N 1
ATOM 6347 C CA . LYS A 1 775 ? 13.306 -7.423 -18.849 1.00 77.31 775 LYS A CA 1
ATOM 6348 C C . LYS A 1 775 ? 11.975 -8.145 -18.635 1.00 77.31 775 LYS A C 1
ATOM 6350 O O . LYS A 1 775 ? 10.919 -7.556 -18.860 1.00 77.31 775 LYS A O 1
ATOM 6355 N N . PHE A 1 776 ? 12.018 -9.401 -18.197 1.00 82.38 776 PHE A N 1
ATOM 6356 C CA . PHE A 1 776 ? 10.819 -10.175 -17.885 1.00 82.38 776 PHE A CA 1
ATOM 6357 C C . PHE A 1 776 ? 10.076 -9.624 -16.663 1.00 82.38 776 PHE A C 1
ATOM 6359 O O . PHE A 1 776 ? 8.870 -9.396 -16.730 1.00 82.38 776 PHE A O 1
ATOM 6366 N N . ASN A 1 777 ? 10.792 -9.331 -15.579 1.00 76.38 777 ASN A N 1
ATOM 6367 C CA . ASN A 1 777 ? 10.193 -8.753 -14.376 1.00 76.38 777 ASN A CA 1
ATOM 6368 C C . ASN A 1 777 ? 9.625 -7.355 -14.641 1.00 76.38 777 ASN A C 1
ATOM 6370 O O . ASN A 1 777 ? 8.543 -7.033 -14.156 1.00 76.38 777 ASN A O 1
ATOM 6374 N N . PHE A 1 778 ? 10.313 -6.546 -15.455 1.00 74.69 778 PHE A N 1
ATOM 6375 C CA . PHE A 1 778 ? 9.790 -5.260 -15.908 1.00 74.69 778 PHE A CA 1
ATOM 6376 C C . PHE A 1 778 ? 8.434 -5.429 -16.606 1.00 74.69 778 PHE A C 1
ATOM 6378 O O . PHE A 1 778 ? 7.473 -4.777 -16.210 1.00 74.69 778 PHE A O 1
ATOM 6385 N N . LEU A 1 779 ? 8.324 -6.364 -17.559 1.00 80.00 779 LEU A N 1
ATOM 6386 C CA . LEU A 1 779 ? 7.058 -6.669 -18.233 1.00 80.00 779 LEU A CA 1
ATOM 6387 C C . LEU A 1 779 ? 5.948 -7.068 -17.248 1.00 80.00 779 LEU A C 1
ATOM 6389 O O . LEU A 1 779 ? 4.832 -6.560 -17.350 1.00 80.00 779 LEU A O 1
ATOM 6393 N N . LEU A 1 780 ? 6.236 -7.972 -16.306 1.00 80.19 780 LEU A N 1
ATOM 6394 C CA . LEU A 1 780 ? 5.242 -8.410 -15.322 1.00 80.19 780 LEU A CA 1
ATOM 6395 C C . LEU A 1 780 ? 4.755 -7.254 -14.443 1.00 80.19 780 LEU A C 1
ATOM 6397 O O . LEU A 1 780 ? 3.556 -7.153 -14.189 1.00 80.19 780 LEU A O 1
ATOM 6401 N N . ASN A 1 781 ? 5.654 -6.360 -14.032 1.00 70.12 781 ASN A N 1
ATOM 6402 C CA . ASN A 1 781 ? 5.290 -5.179 -13.252 1.00 70.12 781 ASN A CA 1
ATOM 6403 C C . ASN A 1 781 ? 4.420 -4.214 -14.070 1.00 70.12 781 ASN A C 1
ATOM 6405 O O . ASN A 1 781 ? 3.405 -3.735 -13.570 1.00 70.12 781 ASN A O 1
ATOM 6409 N N . THR A 1 782 ? 4.764 -3.976 -15.342 1.00 68.69 782 THR A N 1
ATOM 6410 C CA . THR A 1 782 ? 3.973 -3.128 -16.252 1.00 68.69 782 THR A CA 1
ATOM 6411 C C . THR A 1 782 ? 2.551 -3.659 -16.444 1.00 68.69 782 THR A C 1
ATOM 6413 O O . THR A 1 782 ? 1.610 -2.886 -16.594 1.00 68.69 782 THR A O 1
ATOM 6416 N N . LEU A 1 783 ? 2.376 -4.980 -16.412 1.00 74.12 783 LEU A N 1
ATOM 6417 C CA . LEU A 1 783 ? 1.084 -5.634 -16.581 1.00 74.12 783 LEU A CA 1
ATOM 6418 C C . LEU A 1 783 ? 0.465 -6.078 -15.242 1.00 74.12 783 LEU A C 1
ATOM 6420 O O . LEU A 1 783 ? -0.351 -6.988 -15.252 1.00 74.12 783 LEU A O 1
ATOM 6424 N N . SER A 1 784 ? 0.827 -5.508 -14.084 1.00 70.31 784 SER A N 1
ATOM 6425 C CA . SER A 1 784 ? 0.344 -6.008 -12.776 1.00 70.31 784 SER A CA 1
ATOM 6426 C C . SER A 1 784 ? -1.182 -5.961 -12.612 1.00 70.31 784 SER A C 1
ATOM 6428 O O . SER A 1 784 ? -1.797 -6.968 -12.265 1.00 70.31 784 SER A O 1
ATOM 6430 N N . ASP A 1 785 ? -1.824 -4.838 -12.935 1.00 67.75 785 ASP A N 1
ATOM 6431 C CA . ASP A 1 785 ? -3.269 -4.681 -12.721 1.00 67.75 785 ASP A CA 1
ATOM 6432 C C . ASP A 1 785 ? -4.135 -5.631 -13.583 1.00 67.75 785 ASP A C 1
ATOM 6434 O O . ASP A 1 785 ? -4.977 -6.332 -13.011 1.00 67.75 785 ASP A O 1
ATOM 6438 N N . PRO A 1 786 ? -3.868 -5.811 -14.899 1.00 72.38 786 PRO A N 1
ATOM 6439 C CA . PRO A 1 786 ? -4.542 -6.831 -15.710 1.00 72.38 786 PRO A CA 1
ATOM 6440 C C . PRO A 1 786 ? -4.457 -8.265 -15.162 1.00 72.38 786 PRO A C 1
ATOM 6442 O O . PRO A 1 786 ? -5.313 -9.088 -15.486 1.00 72.38 786 PRO A O 1
ATOM 6445 N N . ALA A 1 787 ? -3.462 -8.587 -14.323 1.00 73.81 787 ALA A N 1
ATOM 6446 C CA . ALA A 1 787 ? -3.339 -9.910 -13.704 1.00 73.81 787 ALA A CA 1
ATOM 6447 C C . ALA A 1 787 ? -4.525 -10.256 -12.793 1.00 73.81 787 ALA A C 1
ATOM 6449 O O . ALA A 1 787 ? -4.780 -11.432 -12.528 1.00 73.81 787 ALA A O 1
ATOM 6450 N N . LYS A 1 788 ? -5.259 -9.255 -12.289 1.00 73.75 788 LYS A N 1
ATOM 6451 C CA . LYS A 1 788 ? -6.454 -9.478 -11.465 1.00 73.75 788 LYS A CA 1
ATOM 6452 C C . LYS A 1 788 ? -7.527 -10.253 -12.227 1.00 73.75 788 LYS A C 1
ATOM 6454 O O . LYS A 1 788 ? -8.173 -11.116 -11.628 1.00 73.75 788 LYS A O 1
ATOM 6459 N N . ASP A 1 789 ? -7.673 -9.982 -13.522 1.00 75.06 789 ASP A N 1
ATOM 6460 C CA . ASP A 1 789 ? -8.794 -10.452 -14.340 1.00 75.06 789 ASP A CA 1
ATOM 6461 C C . ASP A 1 789 ? -8.456 -11.678 -15.206 1.00 75.06 789 ASP A C 1
ATOM 6463 O O . ASP A 1 789 ? -9.357 -12.437 -15.576 1.00 75.06 789 ASP A O 1
ATOM 6467 N N . GLY A 1 790 ? -7.171 -11.935 -15.470 1.00 85.31 790 GLY A N 1
ATOM 6468 C CA . GLY A 1 790 ? -6.737 -13.116 -16.215 1.00 85.31 790 GLY A CA 1
ATOM 6469 C C . GLY A 1 790 ? -5.225 -13.188 -16.477 1.00 85.31 790 GLY A C 1
ATOM 6470 O O . GLY A 1 790 ? -4.489 -12.254 -16.146 1.00 85.31 790 GLY A O 1
ATOM 6471 N N . PRO A 1 791 ? -4.741 -14.292 -17.079 1.00 91.06 791 PRO A N 1
ATOM 6472 C CA . PRO A 1 791 ? -3.327 -14.491 -17.404 1.00 91.06 791 PRO A CA 1
ATOM 6473 C C . PRO A 1 791 ? -2.785 -13.438 -18.373 1.00 91.06 791 PRO A C 1
ATOM 6475 O O . PRO A 1 791 ? -3.454 -13.063 -19.339 1.00 91.06 791 PRO A O 1
ATOM 6478 N N . ARG A 1 792 ? -1.553 -12.973 -18.152 1.00 89.31 792 ARG A N 1
ATOM 6479 C CA . ARG A 1 792 ? -0.961 -11.870 -18.937 1.00 89.31 792 ARG A CA 1
ATOM 6480 C C . ARG A 1 792 ? -0.019 -12.338 -20.025 1.00 89.31 792 ARG A C 1
ATOM 6482 O O . ARG A 1 792 ? 0.195 -11.633 -21.006 1.00 89.31 792 ARG A O 1
ATOM 6489 N N . LEU A 1 793 ? 0.567 -13.513 -19.830 1.00 92.44 793 LEU A N 1
ATOM 6490 C CA . LEU A 1 793 ? 1.537 -14.080 -20.745 1.00 92.44 793 LEU A CA 1
ATOM 6491 C C . LEU A 1 793 ? 0.839 -15.030 -21.709 1.00 92.44 793 LEU A C 1
ATOM 6493 O O . LEU A 1 793 ? 0.289 -16.064 -21.324 1.00 92.44 793 LEU A O 1
ATOM 6497 N N . PHE A 1 794 ? 0.884 -14.666 -22.981 1.00 92.94 794 PHE A N 1
ATOM 6498 C CA . PHE A 1 794 ? 0.362 -15.472 -24.067 1.00 92.94 794 PHE A CA 1
ATOM 6499 C C . PHE A 1 794 ? 1.171 -15.230 -25.336 1.00 92.94 794 PHE A C 1
ATOM 6501 O O . PHE A 1 794 ? 1.818 -14.195 -25.498 1.00 92.94 794 PHE A O 1
ATOM 6508 N N . HIS A 1 795 ? 1.103 -16.180 -26.260 1.00 91.88 795 HIS A N 1
ATOM 6509 C CA . HIS A 1 795 ? 1.478 -15.933 -27.647 1.00 91.88 795 HIS A CA 1
ATOM 6510 C C . HIS A 1 795 ? 0.278 -16.192 -28.556 1.00 91.88 795 HIS A C 1
ATOM 6512 O O . HIS A 1 795 ? -0.668 -16.882 -28.170 1.00 91.88 795 HIS A O 1
ATOM 6518 N N . ILE A 1 796 ? 0.326 -15.632 -29.762 1.00 89.00 796 ILE A N 1
ATOM 6519 C CA . ILE A 1 796 ? -0.765 -15.692 -30.729 1.00 89.00 796 ILE A CA 1
ATOM 6520 C C . ILE A 1 796 ? -0.245 -16.044 -32.126 1.00 89.00 796 ILE A C 1
ATOM 6522 O O . ILE A 1 796 ? 0.767 -15.503 -32.568 1.00 89.00 796 ILE A O 1
ATOM 6526 N N . GLU A 1 797 ? -0.954 -16.925 -32.834 1.00 87.88 797 GLU A N 1
ATOM 6527 C CA . GLU A 1 797 ? -0.655 -17.306 -34.218 1.00 87.88 797 GLU A CA 1
ATOM 6528 C C . GLU A 1 797 ? -1.936 -17.513 -35.049 1.00 87.88 797 GLU A C 1
ATOM 6530 O O . GLU A 1 797 ? -2.958 -17.923 -34.505 1.00 87.88 797 GLU A O 1
ATOM 6535 N N . PRO A 1 798 ? -1.941 -17.240 -36.365 1.00 85.12 798 PRO A N 1
ATOM 6536 C CA . PRO A 1 798 ? -3.098 -17.500 -37.210 1.00 85.12 798 PRO A CA 1
ATOM 6537 C C . PRO A 1 798 ? -3.210 -19.004 -37.457 1.00 85.12 798 PRO A C 1
ATOM 6539 O O . PRO A 1 798 ? -2.204 -19.668 -37.723 1.00 85.12 798 PRO A O 1
ATOM 6542 N N . ILE A 1 799 ? -4.433 -19.539 -37.443 1.00 84.00 799 ILE A N 1
ATOM 6543 C CA . ILE A 1 799 ? -4.654 -20.968 -37.727 1.00 84.00 799 ILE A CA 1
ATOM 6544 C C . ILE A 1 799 ? -4.208 -21.296 -39.162 1.00 84.00 799 ILE A C 1
ATOM 6546 O O . ILE A 1 799 ? -3.528 -22.291 -39.408 1.00 84.00 799 ILE A O 1
ATOM 6550 N N . ASN A 1 800 ? -4.512 -20.406 -40.112 1.00 78.50 800 ASN A N 1
ATOM 6551 C CA . ASN A 1 800 ? -4.191 -20.570 -41.529 1.00 78.50 800 ASN A CA 1
ATOM 6552 C C . ASN A 1 800 ? -2.955 -19.751 -41.946 1.00 78.50 800 ASN A C 1
ATOM 6554 O O . ASN A 1 800 ? -3.060 -18.812 -42.738 1.00 78.50 800 ASN A O 1
ATOM 6558 N N . LYS A 1 801 ? -1.763 -20.124 -41.454 1.00 68.94 801 LYS A N 1
ATOM 6559 C CA . LYS A 1 801 ? -0.490 -19.411 -41.727 1.00 68.94 801 LYS A CA 1
ATOM 6560 C C . LYS A 1 801 ? -0.225 -19.126 -43.214 1.00 68.94 801 LYS A C 1
ATOM 6562 O O . LYS A 1 801 ? 0.242 -18.044 -43.549 1.00 68.94 801 LYS A O 1
ATOM 6567 N N . ASN A 1 802 ? -0.557 -20.062 -44.107 1.00 66.00 802 ASN A N 1
ATOM 6568 C CA . ASN A 1 802 ? -0.250 -19.960 -45.542 1.00 66.00 802 ASN A CA 1
ATOM 6569 C C . ASN A 1 802 ? -1.185 -19.023 -46.331 1.00 66.00 802 ASN A C 1
ATOM 6571 O O . ASN A 1 802 ? -0.853 -18.646 -47.451 1.00 66.00 802 ASN A O 1
ATOM 6575 N N . PHE A 1 803 ? -2.341 -18.657 -45.768 1.00 58.00 803 PHE A N 1
ATOM 6576 C CA . PHE A 1 803 ? -3.367 -17.845 -46.441 1.00 58.00 803 PHE A CA 1
ATOM 6577 C C . PHE A 1 803 ? -3.658 -16.521 -45.723 1.00 58.00 803 PHE A C 1
ATOM 6579 O O . PHE A 1 803 ? -4.467 -15.726 -46.201 1.00 58.00 803 PHE A O 1
ATOM 6586 N N . PHE A 1 804 ? -2.990 -16.259 -44.598 1.00 67.06 804 PHE A N 1
ATOM 6587 C CA . PHE A 1 804 ? -3.218 -15.060 -43.804 1.00 67.06 804 PHE A CA 1
ATOM 6588 C C . PHE A 1 804 ? -2.651 -13.808 -44.493 1.00 67.06 804 PHE A C 1
ATOM 6590 O O . PHE A 1 804 ? -1.438 -13.597 -44.564 1.00 67.06 804 PHE A O 1
ATOM 6597 N N . ASN A 1 805 ? -3.540 -12.947 -44.998 1.00 67.38 805 ASN A N 1
ATOM 6598 C CA . ASN A 1 805 ? -3.161 -11.674 -45.606 1.00 67.38 805 ASN A CA 1
ATOM 6599 C C . ASN A 1 805 ? -3.098 -10.557 -44.553 1.00 67.38 805 ASN A C 1
ATOM 6601 O O . ASN A 1 805 ? -4.104 -9.917 -44.244 1.00 67.38 805 ASN A O 1
ATOM 6605 N N . LEU A 1 806 ? -1.881 -10.264 -44.087 1.00 63.81 806 LEU A N 1
ATOM 6606 C CA . LEU A 1 806 ? -1.571 -9.220 -43.100 1.00 63.81 806 LEU A CA 1
ATOM 6607 C C . LEU A 1 806 ? -2.129 -7.822 -43.434 1.00 63.81 806 LEU A C 1
ATOM 6609 O O . LEU A 1 806 ? -2.349 -7.036 -42.517 1.00 63.81 806 LEU A O 1
ATOM 6613 N N . LYS A 1 807 ? -2.366 -7.491 -44.713 1.00 63.91 807 LYS A N 1
ATOM 6614 C CA . LYS A 1 807 ? -2.798 -6.143 -45.128 1.00 63.91 807 LYS A CA 1
ATOM 6615 C C . LYS A 1 807 ? -4.315 -5.979 -45.261 1.00 63.91 807 LYS A C 1
ATOM 6617 O O . LYS A 1 807 ? -4.804 -4.866 -45.070 1.00 63.91 807 LYS A O 1
ATOM 6622 N N . ASN A 1 808 ? -5.050 -7.051 -45.570 1.00 66.50 808 ASN A N 1
ATOM 6623 C CA . ASN A 1 808 ? -6.440 -6.958 -46.050 1.00 66.50 808 ASN A CA 1
ATOM 6624 C C . ASN A 1 808 ? -7.454 -7.809 -45.264 1.00 66.50 808 ASN A C 1
ATOM 6626 O O . ASN A 1 808 ? -8.589 -7.958 -45.712 1.00 66.50 808 ASN A O 1
ATOM 6630 N N . TRP A 1 809 ? -7.077 -8.380 -44.121 1.00 77.62 809 TRP A N 1
ATOM 6631 C CA . TRP A 1 809 ? -8.006 -9.162 -43.306 1.00 77.62 809 TRP A CA 1
ATOM 6632 C C . TRP A 1 809 ? -8.953 -8.261 -42.492 1.00 77.62 809 TRP A C 1
ATOM 6634 O O . TRP A 1 809 ? -8.583 -7.158 -42.087 1.00 77.62 809 TRP A O 1
ATOM 6644 N N . ILE A 1 810 ? -10.185 -8.730 -42.276 1.00 76.19 810 ILE A N 1
ATOM 6645 C CA . ILE A 1 810 ? -11.203 -8.045 -41.456 1.00 76.19 810 ILE A CA 1
ATOM 6646 C C . ILE A 1 810 ? -11.393 -8.805 -40.140 1.00 76.19 810 ILE A C 1
ATOM 6648 O O . ILE A 1 810 ? -11.319 -8.209 -39.065 1.00 76.19 810 ILE A O 1
ATOM 6652 N N . LYS A 1 811 ? -11.594 -10.125 -40.236 1.00 82.50 811 LYS A N 1
ATOM 6653 C CA . LYS A 1 811 ? -11.762 -11.053 -39.116 1.00 82.50 811 LYS A CA 1
ATOM 6654 C C . LYS A 1 811 ? -11.189 -12.417 -39.503 1.00 82.50 811 LYS A C 1
ATOM 6656 O O . LYS A 1 811 ? -11.497 -12.893 -40.589 1.00 82.50 811 LYS A O 1
ATOM 6661 N N . GLU A 1 812 ? -10.362 -13.012 -38.652 1.00 85.00 812 GLU A N 1
ATOM 6662 C CA . GLU A 1 812 ? -9.706 -14.308 -38.894 1.00 85.00 812 GLU A CA 1
ATOM 6663 C C . GLU A 1 812 ? -9.558 -15.077 -37.570 1.00 85.00 812 GLU A C 1
ATOM 6665 O O . GLU A 1 812 ? -9.460 -14.445 -36.510 1.00 85.00 812 GLU A O 1
ATOM 6670 N N . PRO A 1 813 ? -9.536 -16.422 -37.593 1.00 87.31 813 PRO A N 1
ATOM 6671 C CA . PRO A 1 813 ? -9.323 -17.218 -36.400 1.00 87.31 813 PRO A CA 1
ATOM 6672 C C . PRO A 1 813 ? -7.830 -17.323 -36.060 1.00 87.31 813 PRO A C 1
ATOM 6674 O O . PRO A 1 813 ? -6.980 -17.682 -36.886 1.00 87.31 813 PRO A O 1
ATOM 6677 N N . PHE A 1 814 ? -7.523 -17.041 -34.801 1.00 89.44 814 PHE A N 1
ATOM 6678 C CA . PHE A 1 814 ? -6.198 -17.140 -34.213 1.00 89.44 814 PHE A CA 1
ATOM 6679 C C . PHE A 1 814 ? -6.181 -18.189 -33.113 1.00 89.44 814 PHE A C 1
ATOM 6681 O O . PHE A 1 814 ? -7.148 -18.354 -32.371 1.00 89.44 814 PHE A O 1
ATOM 6688 N N . ARG A 1 815 ? -5.040 -18.855 -32.984 1.00 91.56 815 ARG A N 1
ATOM 6689 C CA . ARG A 1 815 ? -4.694 -19.684 -31.846 1.00 91.56 815 ARG A CA 1
ATOM 6690 C C . ARG A 1 815 ? -3.948 -18.847 -30.813 1.00 91.56 815 ARG A C 1
ATOM 6692 O O . ARG A 1 815 ? -2.985 -18.161 -31.152 1.00 91.56 815 ARG A O 1
ATOM 6699 N N . ILE A 1 816 ? -4.385 -18.930 -29.564 1.00 93.12 816 ILE A N 1
ATOM 6700 C CA . ILE A 1 816 ? -3.779 -18.278 -28.405 1.00 93.12 816 ILE A CA 1
ATOM 6701 C C . ILE A 1 816 ? -3.324 -19.357 -27.432 1.00 93.12 816 ILE A C 1
ATOM 6703 O O . ILE A 1 816 ? -4.124 -20.205 -27.047 1.00 93.12 816 ILE A O 1
ATOM 6707 N N . THR A 1 817 ? -2.065 -19.294 -27.014 1.00 94.12 817 THR A N 1
ATOM 6708 C CA . THR A 1 817 ? -1.476 -20.232 -26.049 1.00 94.12 817 THR A CA 1
ATOM 6709 C C . THR A 1 817 ? -1.063 -19.474 -24.797 1.00 94.12 817 THR A C 1
ATOM 6711 O O . THR A 1 817 ? -0.296 -18.511 -24.889 1.00 94.12 817 THR A O 1
ATOM 6714 N N . LEU A 1 818 ? -1.547 -19.913 -23.635 1.00 95.12 818 LEU A N 1
ATOM 6715 C CA . LEU A 1 818 ? -1.236 -19.309 -22.339 1.00 95.12 818 LEU A CA 1
ATOM 6716 C C . LEU A 1 818 ? 0.057 -19.859 -21.727 1.00 95.12 818 LEU A C 1
ATOM 6718 O O . LEU A 1 818 ? 0.457 -21.001 -21.971 1.00 95.12 818 LEU A O 1
ATOM 6722 N N . TRP A 1 819 ? 0.703 -19.026 -20.914 1.00 94.06 819 TRP A N 1
ATOM 6723 C CA . TRP A 1 819 ? 1.971 -19.326 -20.253 1.00 94.06 819 TRP A CA 1
ATOM 6724 C C . TRP A 1 819 ? 1.831 -19.215 -18.736 1.00 94.06 819 TRP A C 1
ATOM 6726 O O . TRP A 1 819 ? 1.080 -18.387 -18.228 1.00 94.06 819 TRP A O 1
ATOM 6736 N N . CYS A 1 820 ? 2.592 -20.035 -18.014 1.00 92.12 820 CYS A N 1
ATOM 6737 C CA . CYS A 1 820 ? 2.716 -19.940 -16.564 1.00 92.12 820 CYS A CA 1
ATOM 6738 C C . CYS A 1 820 ? 3.722 -18.840 -16.204 1.00 92.12 820 CYS A C 1
ATOM 6740 O O . CYS A 1 820 ? 4.872 -18.877 -16.646 1.00 92.12 820 CYS A O 1
ATOM 6742 N N . GLU A 1 821 ? 3.311 -17.879 -15.377 1.00 91.56 821 GLU A N 1
ATOM 6743 C CA . GLU A 1 821 ? 4.129 -16.702 -15.051 1.00 91.56 821 GLU A CA 1
ATOM 6744 C C . GLU A 1 821 ? 5.331 -17.034 -14.158 1.00 91.56 821 GLU A C 1
ATOM 6746 O O . GLU A 1 821 ? 6.375 -16.397 -14.276 1.00 91.56 821 GLU A O 1
ATOM 6751 N N . HIS A 1 822 ? 5.210 -18.075 -13.329 1.00 87.75 822 HIS A N 1
ATOM 6752 C CA . HIS A 1 822 ? 6.299 -18.576 -12.490 1.00 87.75 822 HIS A CA 1
ATOM 6753 C C . HIS A 1 822 ? 7.383 -19.279 -13.327 1.00 87.75 822 HIS A C 1
ATOM 6755 O O . HIS A 1 822 ? 8.539 -18.863 -13.352 1.00 87.75 822 HIS A O 1
ATOM 6761 N N . SER A 1 823 ? 6.998 -20.332 -14.058 1.00 86.19 823 SER A N 1
ATOM 6762 C CA . SER A 1 823 ? 7.940 -21.164 -14.830 1.00 86.19 823 SER A CA 1
ATOM 6763 C C . SER A 1 823 ? 8.403 -20.528 -16.142 1.00 86.19 823 SER A C 1
ATOM 6765 O O . SER A 1 823 ? 9.425 -20.936 -16.686 1.00 86.19 823 SER A O 1
ATOM 6767 N N . ARG A 1 824 ? 7.663 -19.533 -16.655 1.00 89.31 824 ARG A N 1
ATOM 6768 C CA . ARG A 1 824 ? 7.897 -18.856 -17.946 1.00 89.31 824 ARG A CA 1
ATOM 6769 C C . ARG A 1 824 ? 7.811 -19.792 -19.150 1.00 89.31 824 ARG A C 1
ATOM 6771 O O . ARG A 1 824 ? 8.419 -19.525 -20.184 1.00 89.31 824 ARG A O 1
ATOM 6778 N N . LEU A 1 825 ? 7.055 -20.878 -19.015 1.00 88.56 825 LEU A N 1
ATOM 6779 C CA . LEU A 1 825 ? 6.829 -21.867 -20.063 1.00 88.56 825 LEU A CA 1
ATOM 6780 C C . LEU A 1 825 ? 5.351 -21.889 -20.480 1.00 88.56 825 LEU A C 1
ATOM 6782 O O . LEU A 1 825 ? 4.471 -21.581 -19.664 1.00 88.56 825 LEU A O 1
ATOM 6786 N N . PRO A 1 826 ? 5.059 -22.242 -21.744 1.00 91.44 826 PRO A N 1
ATOM 6787 C CA . PRO A 1 826 ? 3.690 -22.412 -22.208 1.00 91.44 826 PRO A CA 1
ATOM 6788 C C . PRO A 1 826 ? 3.046 -23.641 -21.549 1.00 91.44 826 PRO A C 1
ATOM 6790 O O . PRO A 1 826 ? 3.700 -24.661 -21.333 1.00 91.44 826 PRO A O 1
ATOM 6793 N N . LEU A 1 827 ? 1.748 -23.562 -21.250 1.00 90.75 827 LEU A N 1
ATOM 6794 C CA . LEU A 1 827 ? 1.020 -24.634 -20.558 1.00 90.75 827 LEU A CA 1
ATOM 6795 C C . LEU A 1 827 ? 1.091 -26.011 -21.237 1.00 90.75 827 LEU A C 1
ATOM 6797 O O . LEU A 1 827 ? 1.281 -26.988 -20.508 1.00 90.75 827 LEU A O 1
ATOM 6801 N N . PRO A 1 828 ? 1.008 -26.134 -22.579 1.00 88.81 828 PRO A N 1
ATOM 6802 C CA . PRO A 1 828 ? 1.126 -27.434 -23.236 1.00 88.81 828 PRO A CA 1
ATOM 6803 C C . PRO A 1 828 ? 2.410 -28.189 -22.893 1.00 88.81 828 PRO A C 1
ATOM 6805 O O . PRO A 1 828 ? 2.397 -29.406 -22.730 1.00 88.81 828 PRO A O 1
ATOM 6808 N N . MET A 1 829 ? 3.500 -27.444 -22.712 1.00 85.31 829 MET A N 1
ATOM 6809 C CA . MET A 1 829 ? 4.831 -27.964 -22.414 1.00 85.31 829 MET A CA 1
ATOM 6810 C C . MET A 1 829 ? 4.985 -28.370 -20.945 1.00 85.31 829 MET A C 1
ATOM 6812 O O . MET A 1 829 ? 5.698 -29.315 -20.636 1.00 85.31 829 MET A O 1
ATOM 6816 N N . ILE A 1 830 ? 4.307 -27.678 -20.025 1.00 84.62 830 ILE A N 1
ATOM 6817 C CA . ILE A 1 830 ? 4.310 -28.034 -18.596 1.00 84.62 830 ILE A CA 1
ATOM 6818 C C . ILE A 1 830 ? 3.461 -29.287 -18.360 1.00 84.62 830 ILE A C 1
ATOM 6820 O O . ILE A 1 830 ? 3.840 -30.160 -17.581 1.00 84.62 830 ILE A O 1
ATOM 6824 N N . ASN A 1 831 ? 2.331 -29.385 -19.063 1.00 83.81 831 ASN A N 1
ATOM 6825 C CA . ASN A 1 831 ? 1.352 -30.453 -18.876 1.00 83.81 831 ASN A CA 1
ATOM 6826 C C . ASN A 1 831 ? 1.622 -31.691 -19.735 1.00 83.81 831 ASN A C 1
ATOM 6828 O O . ASN A 1 831 ? 0.898 -32.677 -19.599 1.00 83.81 831 ASN A O 1
ATOM 6832 N N . ASN A 1 832 ? 2.627 -31.646 -20.620 1.00 79.38 832 ASN A N 1
ATOM 6833 C CA . ASN A 1 832 ? 2.840 -32.637 -21.680 1.00 79.38 832 ASN A CA 1
ATOM 6834 C C . ASN A 1 832 ? 1.536 -32.933 -22.451 1.00 79.38 832 ASN A C 1
ATOM 6836 O O . ASN A 1 832 ? 1.189 -34.091 -22.696 1.00 79.38 832 ASN A O 1
ATOM 6840 N N . ASN A 1 833 ? 0.769 -31.882 -22.762 1.00 79.19 833 ASN A N 1
ATOM 6841 C CA . ASN A 1 833 ? -0.542 -31.975 -23.400 1.00 79.19 833 ASN A CA 1
ATOM 6842 C C . ASN A 1 833 ? -0.800 -30.784 -24.336 1.00 79.19 833 ASN A C 1
ATOM 6844 O O . ASN A 1 833 ? -1.094 -29.680 -23.875 1.00 79.19 833 ASN A O 1
ATOM 6848 N N . ASP A 1 834 ? -0.799 -31.045 -25.644 1.00 74.69 834 ASP A N 1
ATOM 6849 C CA . ASP A 1 834 ? -0.935 -30.049 -26.716 1.00 74.69 834 ASP A CA 1
ATOM 6850 C C . ASP A 1 834 ? -2.210 -29.189 -26.656 1.00 74.69 834 ASP A C 1
ATOM 6852 O O . ASP A 1 834 ? -2.238 -28.099 -27.225 1.00 74.69 834 ASP A O 1
ATOM 6856 N N . SER A 1 835 ? -3.272 -29.639 -25.977 1.00 79.81 835 SER A N 1
ATOM 6857 C CA . SER A 1 835 ? -4.531 -28.885 -25.883 1.00 79.81 835 SER A CA 1
ATOM 6858 C C . SER A 1 835 ? -4.636 -27.990 -24.645 1.00 79.81 835 SER A C 1
ATOM 6860 O O . SER A 1 835 ? -5.604 -27.242 -24.511 1.00 79.81 835 SER A O 1
ATOM 6862 N N . SER A 1 836 ? -3.705 -28.088 -23.694 1.00 84.31 836 SER A N 1
ATOM 6863 C CA . SER A 1 836 ? -3.847 -27.412 -22.404 1.00 84.31 836 SER A CA 1
ATOM 6864 C C . SER A 1 836 ? -3.586 -25.911 -22.514 1.00 84.31 836 SER A C 1
ATOM 6866 O O . SER A 1 836 ? -2.469 -25.495 -22.804 1.00 84.31 836 SER A O 1
ATOM 6868 N N . GLY A 1 837 ? -4.596 -25.083 -22.232 1.00 87.19 837 GLY A N 1
ATOM 6869 C CA . GLY A 1 837 ? -4.452 -23.624 -22.286 1.00 87.19 837 GLY A CA 1
ATOM 6870 C C . GLY A 1 837 ? -4.241 -23.063 -23.695 1.00 87.19 837 GLY A C 1
ATOM 6871 O O . GLY A 1 837 ? -3.625 -22.005 -23.845 1.00 87.19 837 GLY A O 1
ATOM 6872 N N . VAL A 1 838 ? -4.732 -23.782 -24.708 1.00 92.50 838 VAL A N 1
ATOM 6873 C CA . VAL A 1 838 ? -4.717 -23.388 -26.120 1.00 92.50 838 VAL A CA 1
ATOM 6874 C C . VAL A 1 838 ? -6.146 -23.105 -26.576 1.00 92.50 838 VAL A C 1
ATOM 6876 O O . VAL A 1 838 ? -7.034 -23.938 -26.412 1.00 92.50 838 VAL A O 1
ATOM 6879 N N . TYR A 1 839 ? -6.366 -21.937 -27.177 1.00 92.94 839 TYR A N 1
ATOM 6880 C CA . TYR A 1 839 ? -7.694 -21.451 -27.550 1.00 92.94 839 TYR A CA 1
ATOM 6881 C C . TYR A 1 839 ? -7.732 -20.972 -28.986 1.00 92.94 839 TYR A C 1
ATOM 6883 O O . TYR A 1 839 ? -6.807 -20.311 -29.446 1.00 92.94 839 TYR A O 1
ATOM 6891 N N . GLU A 1 840 ? -8.840 -21.235 -29.669 1.00 92.25 840 GLU A N 1
ATOM 6892 C CA . GLU A 1 840 ? -9.113 -20.698 -30.998 1.00 92.25 840 GLU A CA 1
ATOM 6893 C C . GLU A 1 840 ? -10.171 -19.594 -30.896 1.00 92.25 840 GLU A C 1
ATOM 6895 O O . GLU A 1 840 ? -11.305 -19.833 -30.460 1.00 92.25 840 GLU A O 1
ATOM 6900 N N . ILE A 1 841 ? -9.779 -18.371 -31.258 1.00 89.56 841 ILE A N 1
ATOM 6901 C CA . ILE A 1 841 ? -10.590 -17.158 -31.126 1.00 89.56 841 ILE A CA 1
ATOM 6902 C C . ILE A 1 841 ? -10.572 -16.388 -32.441 1.00 89.56 841 ILE A C 1
ATOM 6904 O O . ILE A 1 841 ? -9.516 -16.145 -33.022 1.00 89.56 841 ILE A O 1
ATOM 6908 N N . GLU A 1 842 ? -11.745 -15.962 -32.902 1.00 88.19 842 GLU A N 1
ATOM 6909 C CA . GLU A 1 842 ? -11.838 -15.026 -34.018 1.00 88.19 842 GLU A CA 1
ATOM 6910 C C . GLU A 1 842 ? -11.573 -13.603 -33.535 1.00 88.19 842 GLU A C 1
ATOM 6912 O O . GLU A 1 842 ? -12.343 -13.050 -32.749 1.00 88.19 842 GLU A O 1
ATOM 6917 N N . LEU A 1 843 ? -10.509 -12.995 -34.045 1.00 86.69 843 LEU A N 1
ATOM 6918 C CA . LEU A 1 843 ? -10.154 -11.614 -33.735 1.00 86.69 843 LEU A CA 1
ATOM 6919 C C . LEU A 1 843 ? -10.448 -10.727 -34.939 1.00 86.69 843 LEU A C 1
ATOM 6921 O O . LEU A 1 843 ? -10.525 -11.214 -36.065 1.00 86.69 843 LEU A O 1
ATOM 6925 N N . THR A 1 844 ? -10.641 -9.430 -34.710 1.00 86.06 844 THR A N 1
ATOM 6926 C CA . THR A 1 844 ? -10.778 -8.435 -35.781 1.00 86.06 844 THR A CA 1
ATOM 6927 C C . THR A 1 844 ? -9.454 -7.716 -36.006 1.00 86.06 844 THR A C 1
ATOM 6929 O O . THR A 1 844 ? -8.616 -7.619 -35.103 1.00 86.06 844 THR A O 1
ATOM 6932 N N . ARG A 1 845 ? -9.266 -7.162 -37.207 1.00 82.94 845 ARG A N 1
ATOM 6933 C CA . ARG A 1 845 ? -8.082 -6.349 -37.516 1.00 82.94 845 ARG A CA 1
ATOM 6934 C C . ARG A 1 845 ? -7.946 -5.146 -36.590 1.00 82.94 845 ARG A C 1
ATOM 6936 O O . ARG A 1 845 ? -6.836 -4.841 -36.164 1.00 82.94 845 ARG A O 1
ATOM 6943 N N . GLU A 1 846 ? -9.059 -4.493 -36.275 1.00 79.69 846 GLU A N 1
ATOM 6944 C CA . GLU A 1 846 ? -9.084 -3.338 -35.377 1.00 79.69 846 GLU A CA 1
ATOM 6945 C C . GLU A 1 846 ? -8.584 -3.710 -33.976 1.00 79.69 846 GLU A C 1
ATOM 6947 O O . GLU A 1 846 ? -7.704 -3.039 -33.435 1.00 79.69 846 GLU A O 1
ATOM 6952 N N . TRP A 1 847 ? -9.073 -4.824 -33.418 1.00 84.94 847 TRP A N 1
ATOM 6953 C CA . TRP A 1 847 ? -8.605 -5.318 -32.125 1.00 84.94 847 TRP A CA 1
ATOM 6954 C C . TRP A 1 847 ? -7.101 -5.608 -32.157 1.00 84.94 847 TRP A C 1
ATOM 6956 O O . TRP A 1 847 ? -6.361 -5.161 -31.284 1.00 84.94 847 TRP A O 1
ATOM 6966 N N . PHE A 1 848 ? -6.622 -6.295 -33.201 1.00 83.19 848 PHE A N 1
ATOM 6967 C CA . PHE A 1 848 ? -5.205 -6.642 -33.328 1.00 83.19 848 PHE A CA 1
ATOM 6968 C C . PHE A 1 848 ? -4.312 -5.406 -33.489 1.00 83.19 848 PHE A C 1
ATOM 6970 O O . PHE A 1 848 ? -3.209 -5.378 -32.951 1.00 83.19 848 PHE A O 1
ATOM 6977 N N . GLN A 1 849 ? -4.771 -4.368 -34.196 1.00 76.88 849 GLN A N 1
ATOM 6978 C CA . GLN A 1 849 ? -4.048 -3.098 -34.309 1.00 76.88 849 GLN A CA 1
ATOM 6979 C C . GLN A 1 849 ? -3.888 -2.429 -32.942 1.00 76.88 849 GLN A C 1
ATOM 6981 O O . GLN A 1 849 ? -2.765 -2.072 -32.583 1.00 76.88 849 GLN A O 1
ATOM 6986 N N . LYS A 1 850 ? -4.970 -2.351 -32.154 1.00 77.50 850 LYS A N 1
ATOM 6987 C CA . LYS A 1 850 ? -4.935 -1.824 -30.779 1.00 77.50 850 LYS A CA 1
ATOM 6988 C C . LYS A 1 850 ? -4.041 -2.672 -29.861 1.00 77.50 850 LYS A C 1
ATOM 6990 O O . LYS A 1 850 ? -3.275 -2.129 -29.074 1.00 77.50 850 LYS A O 1
ATOM 6995 N N . ALA A 1 851 ? -4.070 -3.999 -30.002 1.00 81.75 851 ALA A N 1
ATOM 6996 C CA . ALA A 1 851 ? -3.261 -4.929 -29.207 1.00 81.75 851 ALA A CA 1
ATOM 6997 C C . ALA A 1 851 ? -1.787 -5.039 -29.654 1.00 81.75 851 ALA A C 1
ATOM 6999 O O . ALA A 1 851 ? -0.958 -5.585 -28.918 1.00 81.75 851 ALA A O 1
ATOM 7000 N N . SER A 1 852 ? -1.444 -4.548 -30.851 1.00 79.44 852 SER A N 1
ATOM 7001 C CA . SER A 1 852 ? -0.142 -4.778 -31.492 1.00 79.44 852 SER A CA 1
ATOM 7002 C C . SER A 1 852 ? 1.079 -4.385 -30.645 1.00 79.44 852 SER A C 1
ATOM 7004 O O . SER A 1 852 ? 2.024 -5.182 -30.609 1.00 79.44 852 SER A O 1
ATOM 7006 N N . PRO A 1 853 ? 1.093 -3.261 -29.897 1.00 75.19 853 PRO A N 1
ATOM 7007 C CA . PRO A 1 853 ? 2.251 -2.906 -29.079 1.00 75.19 853 PRO A CA 1
ATOM 7008 C C . PRO A 1 853 ? 2.476 -3.915 -27.945 1.00 75.19 853 PRO A C 1
ATOM 7010 O O . PRO A 1 853 ? 3.599 -4.360 -27.715 1.00 75.19 853 PRO A O 1
ATOM 7013 N N . ILE A 1 854 ? 1.397 -4.352 -27.289 1.00 79.62 854 ILE A N 1
ATOM 7014 C CA . ILE A 1 854 ? 1.444 -5.301 -26.168 1.00 79.62 854 ILE A CA 1
ATOM 7015 C C . ILE A 1 854 ? 1.916 -6.674 -26.663 1.00 79.62 854 ILE A C 1
ATOM 7017 O O . ILE A 1 854 ? 2.829 -7.261 -26.080 1.00 79.62 854 ILE A O 1
ATOM 7021 N N . ILE A 1 855 ? 1.354 -7.163 -27.776 1.00 85.25 855 ILE A N 1
ATOM 7022 C CA . ILE A 1 855 ? 1.743 -8.446 -28.386 1.00 85.25 855 ILE A CA 1
ATOM 7023 C C . ILE A 1 855 ? 3.237 -8.450 -28.719 1.00 85.25 855 ILE A C 1
ATOM 7025 O O . ILE A 1 855 ? 3.925 -9.439 -28.452 1.00 85.25 855 ILE A O 1
ATOM 7029 N N . ARG A 1 856 ? 3.758 -7.344 -29.267 1.00 83.00 856 ARG A N 1
ATOM 7030 C CA . ARG A 1 856 ? 5.181 -7.201 -29.586 1.00 83.00 856 ARG A CA 1
ATOM 7031 C C . ARG A 1 856 ? 6.051 -7.297 -28.337 1.00 83.00 856 ARG A C 1
ATOM 7033 O O . ARG A 1 856 ? 7.033 -8.042 -28.349 1.00 83.00 856 ARG A O 1
ATOM 7040 N N . VAL A 1 857 ? 5.704 -6.566 -27.277 1.00 81.25 857 VAL A N 1
ATOM 7041 C CA . VAL A 1 857 ? 6.473 -6.563 -26.024 1.00 81.25 857 VAL A CA 1
ATOM 7042 C C . VAL A 1 857 ? 6.462 -7.952 -25.388 1.00 81.25 857 VAL A C 1
ATOM 7044 O O . VAL A 1 857 ? 7.534 -8.483 -25.099 1.00 81.25 857 VAL A O 1
ATOM 7047 N N . ILE A 1 858 ? 5.291 -8.582 -25.242 1.00 87.44 858 ILE A N 1
ATOM 7048 C CA . ILE A 1 858 ? 5.174 -9.935 -24.677 1.00 87.44 858 ILE A CA 1
ATOM 7049 C C . ILE A 1 858 ? 5.990 -10.929 -25.509 1.00 87.44 858 ILE A C 1
ATOM 7051 O O . ILE A 1 858 ? 6.829 -11.640 -24.960 1.00 87.44 858 ILE A O 1
ATOM 7055 N N . SER A 1 859 ? 5.818 -10.937 -26.834 1.00 89.00 859 SER A N 1
ATOM 7056 C CA . SER A 1 859 ? 6.507 -11.892 -27.715 1.00 89.00 859 SER A CA 1
ATOM 7057 C C . SER A 1 859 ? 8.028 -11.736 -27.657 1.00 89.00 859 SER A C 1
ATOM 7059 O O . SER A 1 859 ? 8.760 -12.724 -27.597 1.00 89.00 859 SER A O 1
ATOM 7061 N N . THR A 1 860 ? 8.514 -10.493 -27.629 1.00 83.25 860 THR A N 1
ATOM 7062 C CA . THR A 1 860 ? 9.951 -10.192 -27.551 1.00 83.25 860 THR A CA 1
ATOM 7063 C C . THR A 1 860 ? 10.536 -10.624 -26.208 1.00 83.25 860 THR A C 1
ATOM 7065 O O . THR A 1 860 ? 11.600 -11.243 -26.160 1.00 83.25 860 THR A O 1
ATOM 7068 N N . THR A 1 861 ? 9.832 -10.338 -25.114 1.00 85.12 861 THR A N 1
ATOM 7069 C CA . THR A 1 861 ? 10.270 -10.687 -23.760 1.00 85.12 861 THR A CA 1
ATOM 7070 C C . THR A 1 861 ? 10.231 -12.194 -23.518 1.00 85.12 861 THR A C 1
ATOM 7072 O O . THR A 1 861 ? 11.188 -12.741 -22.976 1.00 85.12 861 THR A O 1
ATOM 7075 N N . LEU A 1 862 ? 9.188 -12.895 -23.976 1.00 89.62 862 LEU A N 1
ATOM 7076 C CA . LEU A 1 862 ? 9.116 -14.357 -23.897 1.00 89.62 862 LEU A CA 1
ATOM 7077 C C . LEU A 1 862 ? 10.213 -15.023 -24.734 1.00 89.62 862 LEU A C 1
ATOM 7079 O O . LEU A 1 862 ? 10.819 -15.988 -24.275 1.00 89.62 862 LEU A O 1
ATOM 7083 N N . LYS A 1 863 ? 10.542 -14.479 -25.915 1.00 86.50 863 LYS A N 1
ATOM 7084 C CA . LYS A 1 863 ? 11.647 -14.993 -26.743 1.00 86.50 863 LYS A CA 1
ATOM 7085 C C . LYS A 1 863 ? 13.001 -14.873 -26.036 1.00 86.50 863 LYS A C 1
ATOM 7087 O O . LYS A 1 863 ? 13.835 -15.764 -26.169 1.00 86.50 863 LYS A O 1
ATOM 7092 N N . LEU A 1 864 ? 13.210 -13.799 -25.274 1.00 84.56 864 LEU A N 1
ATOM 7093 C CA . LEU A 1 864 ? 14.400 -13.618 -24.438 1.00 84.56 864 LEU A CA 1
ATOM 7094 C C . LEU A 1 864 ? 14.409 -14.563 -23.228 1.00 84.56 864 LEU A C 1
ATOM 7096 O O . LEU A 1 864 ? 15.447 -15.143 -22.922 1.00 84.56 864 LEU A O 1
ATOM 7100 N N . ALA A 1 865 ? 13.262 -14.737 -22.565 1.00 83.88 865 ALA A N 1
ATOM 7101 C CA . ALA A 1 865 ? 13.148 -15.524 -21.339 1.00 83.88 865 ALA A CA 1
ATOM 7102 C C . ALA A 1 865 ? 13.200 -17.045 -21.572 1.00 83.88 865 ALA A C 1
ATOM 7104 O O . ALA A 1 865 ? 13.724 -17.772 -20.729 1.00 83.88 865 ALA A O 1
ATOM 7105 N N . LEU A 1 866 ? 12.687 -17.536 -22.704 1.00 83.31 866 LEU A N 1
ATOM 7106 C CA . LEU A 1 866 ? 12.533 -18.967 -22.987 1.00 83.31 866 LEU A CA 1
ATOM 7107 C C . LEU A 1 866 ? 13.850 -19.779 -22.892 1.00 83.31 866 LEU A C 1
ATOM 7109 O O . LEU A 1 866 ? 13.845 -20.810 -22.216 1.00 83.31 866 LEU A O 1
ATOM 7113 N N . PRO A 1 867 ? 14.995 -19.345 -23.469 1.00 78.12 867 PRO A N 1
ATOM 7114 C CA . PRO A 1 867 ? 16.278 -20.046 -23.322 1.00 78.12 867 PRO A CA 1
ATOM 7115 C C . PRO A 1 867 ? 16.778 -20.149 -21.875 1.00 78.12 867 PRO A C 1
ATOM 7117 O O . PRO A 1 867 ? 17.549 -21.053 -21.561 1.00 78.12 867 PRO A O 1
ATOM 7120 N N . VAL A 1 868 ? 16.362 -19.212 -21.017 1.00 77.69 868 VAL A N 1
ATOM 7121 C CA . VAL A 1 868 ? 16.774 -19.098 -19.609 1.00 77.69 868 VAL A CA 1
ATOM 7122 C C . VAL A 1 868 ? 15.849 -19.900 -18.691 1.00 77.69 868 VAL A C 1
ATOM 7124 O O . VAL A 1 868 ? 16.298 -20.412 -17.672 1.00 77.69 868 VAL A O 1
ATOM 7127 N N . ALA A 1 869 ? 14.578 -20.047 -19.069 1.00 75.38 869 ALA A N 1
ATOM 7128 C CA . ALA A 1 869 ? 13.557 -20.745 -18.293 1.00 75.38 869 ALA A CA 1
ATOM 7129 C C . ALA A 1 869 ? 13.691 -22.277 -18.343 1.00 75.38 869 ALA A C 1
ATOM 7131 O O . ALA A 1 869 ? 13.548 -22.955 -17.327 1.00 75.38 869 ALA A O 1
ATOM 7132 N N . ILE A 1 870 ? 14.007 -22.838 -19.515 1.00 68.12 870 ILE A N 1
ATOM 7133 C CA . ILE A 1 870 ? 14.112 -24.296 -19.711 1.00 68.12 870 ILE A CA 1
ATOM 7134 C C . ILE A 1 870 ? 15.139 -24.950 -18.766 1.00 68.12 870 ILE A C 1
ATOM 7136 O O . ILE A 1 870 ? 14.817 -25.981 -18.181 1.00 68.12 870 ILE A O 1
ATOM 7140 N N . PRO A 1 871 ? 16.343 -24.385 -18.556 1.00 60.03 871 PRO A N 1
ATOM 7141 C CA . PRO A 1 871 ? 17.312 -24.944 -17.616 1.00 60.03 871 PRO A CA 1
ATOM 7142 C C . PRO A 1 871 ? 16.907 -24.865 -16.144 1.00 60.03 871 PRO A C 1
ATOM 7144 O O . PRO A 1 871 ? 17.430 -25.623 -15.334 1.00 60.03 871 PRO A O 1
ATOM 7147 N N . THR A 1 872 ? 16.035 -23.920 -15.783 1.00 55.81 872 THR A N 1
ATOM 7148 C CA . THR A 1 872 ? 15.622 -23.687 -14.390 1.00 55.81 872 THR A CA 1
ATOM 7149 C C . THR A 1 872 ? 14.451 -24.561 -13.955 1.00 55.81 872 THR A C 1
ATOM 7151 O O . THR A 1 872 ? 14.199 -24.695 -12.761 1.00 55.81 872 THR A O 1
ATOM 7154 N N . VAL A 1 873 ? 13.742 -25.177 -14.904 1.00 60.00 873 VAL A N 1
ATOM 7155 C CA . VAL A 1 873 ? 12.567 -26.006 -14.634 1.00 60.00 873 VAL A CA 1
ATOM 7156 C C . VAL A 1 873 ? 12.905 -27.475 -14.919 1.00 60.00 873 VAL A C 1
ATOM 7158 O O . VAL A 1 873 ? 13.513 -27.794 -15.939 1.00 60.00 873 VAL A O 1
ATOM 7161 N N . LYS A 1 874 ? 12.491 -28.392 -14.030 1.00 55.56 874 LYS A N 1
ATOM 7162 C CA . LYS A 1 874 ? 12.711 -29.855 -14.129 1.00 55.56 874 LYS A CA 1
ATOM 7163 C C . LYS A 1 874 ? 11.887 -30.527 -15.253 1.00 55.56 874 LYS A C 1
ATOM 7165 O O . LYS A 1 874 ? 11.322 -31.597 -15.045 1.00 55.56 874 LYS A O 1
ATOM 7170 N N . ILE A 1 875 ? 11.762 -29.898 -16.421 1.00 59.91 875 ILE A N 1
ATOM 7171 C CA . ILE A 1 875 ? 11.042 -30.439 -17.582 1.00 59.91 875 ILE A CA 1
ATOM 7172 C C . ILE A 1 875 ? 12.071 -30.897 -18.616 1.00 59.91 875 ILE A C 1
ATOM 7174 O O . ILE A 1 875 ? 12.981 -30.156 -18.991 1.00 59.91 875 ILE A O 1
ATOM 7178 N N . ASN A 1 876 ? 11.927 -32.140 -19.072 1.00 59.88 876 ASN A N 1
ATOM 7179 C CA . ASN A 1 876 ? 12.781 -32.725 -20.097 1.00 59.88 876 ASN A CA 1
ATOM 7180 C C . ASN A 1 876 ? 12.239 -32.304 -21.468 1.00 59.88 876 ASN A C 1
ATOM 7182 O O . ASN A 1 876 ? 11.125 -32.676 -21.817 1.00 59.88 876 ASN A O 1
ATOM 7186 N N . THR A 1 877 ? 12.988 -31.490 -22.207 1.00 58.56 877 THR A N 1
ATOM 7187 C CA . THR A 1 877 ? 12.501 -30.832 -23.431 1.00 58.56 877 THR A CA 1
ATOM 7188 C C . THR A 1 877 ? 13.413 -31.177 -24.601 1.00 58.56 877 THR A C 1
ATOM 7190 O O . THR A 1 877 ? 14.638 -31.174 -24.447 1.00 58.56 877 THR A O 1
ATOM 7193 N N . ASP A 1 878 ? 12.833 -31.502 -25.760 1.00 65.19 878 ASP A N 1
ATOM 7194 C CA . ASP A 1 878 ? 13.595 -31.730 -26.993 1.00 65.19 878 ASP A CA 1
ATOM 7195 C C . ASP A 1 878 ? 13.741 -30.427 -27.805 1.00 65.19 878 ASP A C 1
ATOM 7197 O O . ASP A 1 878 ? 12.930 -29.502 -27.729 1.00 65.19 878 ASP A O 1
ATOM 7201 N N . ASP A 1 879 ? 14.801 -30.343 -28.609 1.00 68.50 879 ASP A N 1
ATOM 7202 C CA . ASP A 1 879 ? 15.156 -29.181 -29.433 1.00 68.50 879 ASP A CA 1
ATOM 7203 C C . ASP A 1 879 ? 14.033 -28.777 -30.414 1.00 68.50 879 ASP A C 1
ATOM 7205 O O . ASP A 1 879 ? 13.881 -27.608 -30.783 1.00 68.50 879 ASP A O 1
ATOM 7209 N N . THR A 1 880 ? 13.240 -29.755 -30.842 1.00 75.44 880 THR A N 1
ATOM 7210 C CA . THR A 1 880 ? 12.155 -29.602 -31.814 1.00 75.44 880 THR A CA 1
ATOM 7211 C C . THR A 1 880 ? 11.005 -28.738 -31.285 1.00 75.44 880 THR A C 1
ATOM 7213 O O . THR A 1 880 ? 10.591 -27.799 -31.969 1.00 75.44 880 THR A O 1
ATOM 7216 N N . GLU A 1 881 ? 10.550 -28.973 -30.054 1.00 74.19 881 GLU A N 1
ATOM 7217 C CA . GLU A 1 881 ? 9.466 -28.214 -29.411 1.00 74.19 881 GLU A CA 1
ATOM 7218 C C . GLU A 1 881 ? 9.862 -26.756 -29.141 1.00 74.19 881 GLU A C 1
ATOM 7220 O O . GLU A 1 881 ? 9.095 -25.832 -29.420 1.00 74.19 881 GLU A O 1
ATOM 7225 N N . TYR A 1 882 ? 11.098 -26.521 -28.685 1.00 78.06 882 TYR A N 1
ATOM 7226 C CA . TYR A 1 882 ? 11.620 -25.164 -28.497 1.00 78.06 882 TYR A CA 1
ATOM 7227 C C . TYR A 1 882 ? 11.576 -24.352 -29.797 1.00 78.06 882 TYR A C 1
ATOM 7229 O O . TYR A 1 882 ? 11.146 -23.196 -29.792 1.00 78.06 882 TYR A O 1
ATOM 7237 N N . LYS A 1 883 ? 12.045 -24.936 -30.911 1.00 80.00 883 LYS A N 1
ATOM 7238 C CA . LYS A 1 883 ? 12.092 -24.236 -32.205 1.00 80.00 883 LYS A CA 1
ATOM 7239 C C . LYS A 1 883 ? 10.694 -23.857 -32.670 1.00 80.00 883 LYS A C 1
ATOM 7241 O O . LYS A 1 883 ? 10.508 -22.731 -33.122 1.00 80.00 883 LYS A O 1
ATOM 7246 N N . ALA A 1 884 ? 9.720 -24.746 -32.476 1.00 81.81 884 ALA A N 1
ATOM 7247 C CA . ALA A 1 884 ? 8.327 -24.459 -32.787 1.00 81.81 884 ALA A CA 1
ATOM 7248 C C . ALA A 1 884 ? 7.813 -23.234 -32.008 1.00 81.81 884 ALA A C 1
ATOM 7250 O O . ALA A 1 884 ? 7.276 -22.308 -32.614 1.00 81.81 884 ALA A O 1
ATOM 7251 N N . ILE A 1 885 ? 8.055 -23.163 -30.693 1.00 82.88 885 ILE A N 1
ATOM 7252 C CA . ILE A 1 885 ? 7.631 -22.022 -29.861 1.00 82.88 885 ILE A CA 1
ATOM 7253 C C . ILE A 1 885 ? 8.364 -20.730 -30.262 1.00 82.88 885 ILE A C 1
ATOM 7255 O O . ILE A 1 885 ? 7.759 -19.660 -30.344 1.00 82.88 885 ILE A O 1
ATOM 7259 N N . ALA A 1 886 ? 9.667 -20.803 -30.541 1.00 82.94 886 ALA A N 1
ATOM 7260 C CA . ALA A 1 886 ? 10.446 -19.640 -30.963 1.00 82.94 886 ALA A CA 1
ATOM 7261 C C . ALA A 1 886 ? 9.959 -19.070 -32.311 1.00 82.94 886 ALA A C 1
ATOM 7263 O O . ALA A 1 886 ? 9.865 -17.849 -32.462 1.00 82.94 886 ALA A O 1
ATOM 7264 N N . GLU A 1 887 ? 9.606 -19.935 -33.267 1.00 84.44 887 GLU A N 1
ATOM 7265 C CA . GLU A 1 887 ? 8.989 -19.546 -34.542 1.00 84.44 887 GLU A CA 1
ATOM 7266 C C . GLU A 1 887 ? 7.597 -18.925 -34.339 1.00 84.44 887 GLU A C 1
ATOM 7268 O O . GLU A 1 887 ? 7.257 -17.933 -34.988 1.00 84.44 887 GLU A O 1
ATOM 7273 N N . GLN A 1 888 ? 6.805 -19.453 -33.400 1.00 85.06 888 GLN A N 1
ATOM 7274 C CA . GLN A 1 888 ? 5.505 -18.881 -33.027 1.00 85.06 888 GLN A CA 1
ATOM 7275 C C . GLN A 1 888 ? 5.641 -17.463 -32.460 1.00 85.06 888 GLN A C 1
ATOM 7277 O O . GLN A 1 888 ? 4.917 -16.558 -32.873 1.00 85.06 888 GLN A O 1
ATOM 7282 N N . LEU A 1 889 ? 6.603 -17.229 -31.565 1.00 86.69 889 LEU A N 1
ATOM 7283 C CA . LEU A 1 889 ? 6.877 -15.895 -31.019 1.00 86.69 889 LEU A CA 1
ATOM 7284 C C . LEU A 1 889 ? 7.368 -14.915 -32.097 1.00 86.69 889 LEU A C 1
ATOM 7286 O O . LEU A 1 889 ? 7.077 -13.718 -32.041 1.00 86.69 889 LEU A O 1
ATOM 7290 N N . GLU A 1 890 ? 8.081 -15.410 -33.112 1.00 84.50 890 GLU A N 1
ATOM 7291 C CA . GLU A 1 890 ? 8.559 -14.587 -34.223 1.00 84.50 890 GLU A CA 1
ATOM 7292 C C . GLU A 1 890 ? 7.409 -14.022 -35.070 1.00 84.50 890 GLU A C 1
ATOM 7294 O O . GLU A 1 890 ? 7.501 -12.893 -35.562 1.00 84.50 890 GLU A O 1
ATOM 7299 N N . PHE A 1 891 ? 6.301 -14.762 -35.192 1.00 82.50 891 PHE A N 1
ATOM 7300 C CA . PHE A 1 891 ? 5.094 -14.258 -35.843 1.00 82.50 891 PHE A CA 1
ATOM 7301 C C . PHE A 1 891 ? 4.568 -12.994 -35.149 1.00 82.50 891 PHE A C 1
ATOM 7303 O O . PHE A 1 891 ? 4.285 -12.005 -35.829 1.00 82.50 891 PHE A O 1
ATOM 7310 N N . GLY A 1 892 ? 4.484 -12.985 -33.813 1.00 79.81 892 GLY A N 1
ATOM 7311 C CA . GLY A 1 892 ? 4.032 -11.823 -33.035 1.00 79.81 892 GLY A CA 1
ATOM 7312 C C . GLY A 1 892 ? 4.897 -10.578 -33.266 1.00 79.81 892 GLY A C 1
ATOM 7313 O O . GLY A 1 892 ? 4.382 -9.473 -33.428 1.00 79.81 892 GLY A O 1
ATOM 7314 N N . VAL A 1 893 ? 6.214 -10.747 -33.390 1.00 80.56 893 VAL A N 1
ATOM 7315 C CA . VAL A 1 893 ? 7.140 -9.637 -33.680 1.00 80.56 893 VAL A CA 1
ATOM 7316 C C . VAL A 1 893 ? 7.009 -9.153 -35.134 1.00 80.56 893 VAL A C 1
ATOM 7318 O O . VAL A 1 893 ? 6.830 -7.964 -35.385 1.00 80.56 893 VAL A O 1
ATOM 7321 N N . LYS A 1 894 ? 7.037 -10.060 -36.119 1.00 81.38 894 LYS A N 1
ATOM 7322 C CA . LYS A 1 894 ? 7.003 -9.694 -37.552 1.00 81.38 894 LYS A CA 1
ATOM 7323 C C . LYS A 1 894 ? 5.662 -9.099 -37.996 1.00 81.38 894 LYS A C 1
ATOM 7325 O O . LYS A 1 894 ? 5.631 -8.199 -38.842 1.00 81.38 894 LYS A O 1
ATOM 7330 N N . SER A 1 895 ? 4.554 -9.615 -37.463 1.00 72.25 895 SER A N 1
ATOM 7331 C CA . SER A 1 895 ? 3.202 -9.143 -37.792 1.00 72.25 895 SER A CA 1
ATOM 7332 C C . SER A 1 895 ? 2.960 -7.719 -37.287 1.00 72.25 895 SER A C 1
ATOM 7334 O O . SER A 1 895 ? 2.406 -6.900 -38.020 1.00 72.25 895 SER A O 1
ATOM 7336 N N . THR A 1 896 ? 3.450 -7.395 -36.089 1.00 67.31 896 THR A N 1
ATOM 7337 C CA . THR A 1 896 ? 3.348 -6.053 -35.496 1.00 67.31 896 THR A CA 1
ATOM 7338 C C . THR A 1 896 ? 4.243 -5.047 -36.222 1.00 67.31 896 THR A C 1
ATOM 7340 O O . THR A 1 896 ? 3.761 -3.985 -36.606 1.00 67.31 896 THR A O 1
ATOM 7343 N N . ASP A 1 897 ? 5.489 -5.405 -36.555 1.00 70.81 897 ASP A N 1
ATOM 7344 C CA . ASP A 1 897 ? 6.377 -4.561 -37.375 1.00 70.81 897 ASP A CA 1
ATOM 7345 C C . ASP A 1 897 ? 5.787 -4.224 -38.753 1.00 70.81 897 ASP A C 1
ATOM 7347 O O . ASP A 1 897 ? 5.964 -3.119 -39.266 1.00 70.81 897 ASP A O 1
ATOM 7351 N N . SER A 1 898 ? 5.080 -5.171 -39.370 1.00 67.12 898 SER A N 1
ATOM 7352 C CA . SER A 1 898 ? 4.462 -4.975 -40.687 1.00 67.12 898 SER A CA 1
ATOM 7353 C C . SER A 1 898 ? 3.236 -4.056 -40.643 1.00 67.12 898 SER A C 1
ATOM 7355 O O . SER A 1 898 ? 2.947 -3.391 -41.637 1.00 67.12 898 SER A O 1
ATOM 7357 N N . LEU A 1 899 ? 2.527 -4.011 -39.510 1.00 62.41 899 LEU A N 1
ATOM 7358 C CA . LEU A 1 899 ? 1.388 -3.116 -39.279 1.00 62.41 899 LEU A CA 1
ATOM 7359 C C . LEU A 1 899 ? 1.838 -1.710 -38.856 1.00 62.41 899 LEU A C 1
ATOM 7361 O O . LEU A 1 899 ? 1.240 -0.732 -39.298 1.00 62.41 899 LEU A O 1
ATOM 7365 N N . LEU A 1 900 ? 2.911 -1.607 -38.063 1.00 56.88 900 LEU A N 1
ATOM 7366 C CA . LEU A 1 900 ? 3.464 -0.337 -37.574 1.00 56.88 900 LEU A CA 1
ATOM 7367 C C . LEU A 1 900 ? 4.188 0.464 -38.664 1.00 56.88 900 LEU A C 1
ATOM 7369 O O . LEU A 1 900 ? 4.143 1.683 -38.652 1.00 56.88 900 LEU A O 1
ATOM 7373 N N . LYS A 1 901 ? 4.775 -0.191 -39.672 1.00 54.78 901 LYS A N 1
ATOM 7374 C CA . LYS A 1 901 ? 5.376 0.487 -40.842 1.00 54.78 901 LYS A CA 1
ATOM 7375 C C . LYS A 1 901 ? 4.356 1.186 -41.763 1.00 54.78 901 LYS A C 1
ATOM 7377 O O . LYS A 1 901 ? 4.751 1.746 -42.781 1.00 54.78 901 LYS A O 1
ATOM 7382 N N . GLY A 1 902 ? 3.058 1.110 -41.452 1.00 46.09 902 GLY A N 1
ATOM 7383 C CA . GLY A 1 902 ? 1.968 1.737 -42.205 1.00 46.09 902 GLY A CA 1
ATOM 7384 C C . GLY A 1 902 ? 1.584 3.156 -41.764 1.00 46.09 902 GLY A C 1
ATOM 7385 O O . GLY A 1 902 ? 0.730 3.737 -42.420 1.00 46.09 902 GLY A O 1
ATOM 7386 N N . ASN A 1 903 ? 2.187 3.695 -40.698 1.00 38.84 903 ASN A N 1
ATOM 7387 C CA . ASN A 1 903 ? 2.068 5.084 -40.231 1.00 38.84 903 ASN A CA 1
ATOM 7388 C C . ASN A 1 903 ? 3.365 5.463 -39.486 1.00 38.84 903 ASN A C 1
ATOM 7390 O O . ASN A 1 903 ? 3.899 4.629 -38.756 1.00 38.84 903 ASN A O 1
ATOM 7394 N N . ASP A 1 904 ? 3.858 6.695 -39.646 1.00 37.59 904 ASP A N 1
ATOM 7395 C CA . ASP A 1 904 ? 5.042 7.241 -38.951 1.00 37.59 904 ASP A CA 1
ATOM 7396 C C . ASP A 1 904 ? 4.825 7.333 -37.426 1.00 37.59 904 ASP A C 1
ATOM 7398 O O . ASP A 1 904 ? 4.539 8.390 -36.872 1.00 37.59 904 ASP A O 1
ATOM 7402 N N . LEU A 1 905 ? 4.943 6.198 -36.736 1.00 40.12 905 LEU A N 1
ATOM 7403 C CA . LEU A 1 905 ? 4.867 6.074 -35.272 1.00 40.12 905 LEU A CA 1
ATOM 7404 C C . LEU A 1 905 ? 6.132 5.439 -34.666 1.00 40.12 905 LEU A C 1
ATOM 7406 O O . LEU A 1 905 ? 6.199 5.215 -33.462 1.00 40.12 905 LEU A O 1
ATOM 7410 N N . LEU A 1 906 ? 7.152 5.145 -35.481 1.00 34.03 906 LEU A N 1
ATOM 7411 C CA . LEU A 1 906 ? 8.413 4.559 -35.007 1.00 34.03 906 LEU A CA 1
ATOM 7412 C C . LEU A 1 906 ? 9.436 5.604 -34.528 1.00 34.03 906 LEU A C 1
ATOM 7414 O O . LEU A 1 906 ? 10.283 5.254 -33.714 1.00 34.03 906 LEU A O 1
ATOM 7418 N N . ASP A 1 907 ? 9.313 6.873 -34.934 1.00 31.22 907 ASP A N 1
ATOM 7419 C CA . ASP A 1 907 ? 10.226 7.953 -34.510 1.00 31.22 907 ASP A CA 1
ATOM 7420 C C . ASP A 1 907 ? 9.871 8.582 -33.150 1.00 31.22 907 ASP A C 1
ATOM 7422 O O . ASP A 1 907 ? 10.572 9.472 -32.682 1.00 31.22 907 ASP A O 1
ATOM 7426 N N . LYS A 1 908 ? 8.817 8.103 -32.474 1.00 33.06 908 LYS A N 1
ATOM 7427 C CA . LYS A 1 908 ? 8.404 8.598 -31.147 1.00 33.06 908 LYS A CA 1
ATOM 7428 C C . LYS A 1 908 ? 8.582 7.599 -30.005 1.00 33.06 908 LYS A C 1
ATOM 7430 O O . LYS A 1 908 ? 8.492 7.963 -28.837 1.00 33.06 908 LYS A O 1
ATOM 7435 N N . TRP A 1 909 ? 8.930 6.347 -30.300 1.00 35.00 909 TRP A N 1
ATOM 7436 C CA . TRP A 1 909 ? 9.230 5.359 -29.262 1.00 35.00 909 TRP A CA 1
ATOM 7437 C C . TRP A 1 909 ? 10.721 5.409 -28.905 1.00 35.00 909 TRP A C 1
ATOM 7439 O O . TRP A 1 909 ? 11.518 4.579 -29.339 1.00 35.00 909 TRP A O 1
ATOM 7449 N N . GLY A 1 910 ? 11.094 6.428 -28.126 1.00 34.47 910 GLY A N 1
ATOM 7450 C CA . GLY A 1 910 ? 12.470 6.670 -27.669 1.00 34.47 910 GLY A CA 1
ATOM 7451 C C . GLY A 1 910 ? 12.848 8.148 -27.518 1.00 34.47 910 GLY A C 1
ATOM 7452 O O . GLY A 1 910 ? 13.869 8.448 -26.905 1.00 34.47 910 GLY A O 1
ATOM 7453 N N . SER A 1 911 ? 12.021 9.075 -28.011 1.00 28.05 911 SER A N 1
ATOM 7454 C CA . SER A 1 911 ? 12.166 10.516 -27.787 1.00 28.05 911 SER A CA 1
ATOM 7455 C C . SER A 1 911 ? 10.886 11.094 -27.194 1.00 28.05 911 SER A C 1
ATOM 7457 O O . SER A 1 911 ? 9.795 10.744 -27.631 1.00 28.05 911 SER A O 1
ATOM 7459 N N . LYS A 1 912 ? 11.053 11.980 -26.207 1.00 34.53 912 LYS A N 1
ATOM 7460 C CA . LYS A 1 912 ? 10.012 12.744 -25.505 1.00 34.53 912 LYS A CA 1
ATOM 7461 C C . LYS A 1 912 ? 8.847 13.158 -26.429 1.00 34.53 912 LYS A C 1
ATOM 7463 O O . LYS A 1 912 ? 9.094 13.698 -27.505 1.00 34.53 912 LYS A O 1
ATOM 7468 N N . ASN A 1 913 ? 7.626 12.988 -25.915 1.00 29.58 913 ASN A N 1
ATOM 7469 C CA . ASN A 1 913 ? 6.326 13.469 -26.414 1.00 29.58 913 ASN A CA 1
ATOM 7470 C C . ASN A 1 913 ? 5.518 12.484 -27.277 1.00 29.58 913 ASN A C 1
ATOM 7472 O O . ASN A 1 913 ? 5.438 12.628 -28.495 1.00 29.58 913 ASN A O 1
ATOM 7476 N N . ASP A 1 914 ? 4.839 11.560 -26.592 1.00 25.83 914 ASP A N 1
ATOM 7477 C CA . ASP A 1 914 ? 3.455 11.177 -26.892 1.00 25.83 914 ASP A CA 1
ATOM 7478 C C . ASP A 1 914 ? 2.717 10.976 -25.556 1.00 25.83 914 ASP A C 1
ATOM 7480 O O . ASP A 1 914 ? 3.175 10.222 -24.690 1.00 25.83 914 ASP A O 1
ATOM 7484 N N . ASP A 1 915 ? 1.616 11.708 -25.382 1.00 27.53 915 ASP A N 1
ATOM 7485 C CA . ASP A 1 915 ? 0.776 11.719 -24.186 1.00 27.53 915 ASP A CA 1
ATOM 7486 C C . ASP A 1 915 ? -0.014 10.411 -24.069 1.00 27.53 915 ASP A C 1
ATOM 7488 O O . ASP A 1 915 ? -0.993 10.164 -24.770 1.00 27.53 915 ASP A O 1
ATOM 7492 N N . TRP A 1 916 ? 0.452 9.561 -23.161 1.00 27.97 916 TRP A N 1
ATOM 7493 C CA . TRP A 1 916 ? -0.351 8.562 -22.468 1.00 27.97 916 TRP A CA 1
ATOM 7494 C C . TRP A 1 916 ? -0.703 9.183 -21.118 1.00 27.97 916 TRP A C 1
ATOM 7496 O O . TRP A 1 916 ? 0.181 9.778 -20.513 1.00 27.97 916 TRP A O 1
ATOM 7506 N N . GLU A 1 917 ? -1.944 9.080 -20.641 1.00 25.80 917 GLU A N 1
ATOM 7507 C CA . GLU A 1 917 ? -2.348 9.689 -19.365 1.00 25.80 917 GLU A CA 1
ATOM 7508 C C . GLU A 1 917 ? -1.420 9.266 -18.215 1.00 25.80 917 GLU A C 1
ATOM 7510 O O . GLU A 1 917 ? -1.430 8.132 -17.721 1.00 25.80 917 GLU A O 1
ATOM 7515 N N . TYR A 1 918 ? -0.576 10.216 -17.819 1.00 28.02 918 TYR A N 1
ATOM 7516 C CA . TYR A 1 918 ? 0.357 10.104 -16.717 1.00 28.02 918 TYR A CA 1
ATOM 7517 C C . TYR A 1 918 ? -0.389 10.457 -15.432 1.00 28.02 918 TYR A C 1
ATOM 7519 O O . TYR A 1 918 ? -0.538 11.628 -15.091 1.00 28.02 918 TYR A O 1
ATOM 7527 N N . GLU A 1 919 ? -0.827 9.456 -14.670 1.00 26.23 919 GLU A N 1
ATOM 7528 C CA . GLU A 1 919 ? -1.108 9.701 -13.257 1.00 26.23 919 GLU A CA 1
ATOM 7529 C C . GLU A 1 919 ? 0.223 9.838 -12.520 1.00 26.23 919 GLU A C 1
ATOM 7531 O O . GLU A 1 919 ? 0.930 8.860 -12.268 1.00 26.23 919 GLU A O 1
ATOM 7536 N N . SER A 1 920 ? 0.566 11.071 -12.157 1.00 23.64 920 SER A N 1
ATOM 7537 C CA . SER A 1 920 ? 1.599 11.359 -11.173 1.00 23.64 920 SER A CA 1
ATOM 7538 C C . SER A 1 920 ? 1.130 10.882 -9.795 1.00 23.64 920 SER A C 1
ATOM 7540 O O . SER A 1 920 ? 0.625 11.660 -8.985 1.00 23.64 920 SER A O 1
ATOM 7542 N N . SER A 1 921 ? 1.292 9.594 -9.500 1.00 24.19 921 SER A N 1
ATOM 7543 C CA . SER A 1 921 ? 1.420 9.157 -8.111 1.00 24.19 921 SER A CA 1
ATOM 7544 C C . SER A 1 921 ? 2.803 9.599 -7.628 1.00 24.19 921 SER A C 1
ATOM 7546 O O . SER A 1 921 ? 3.802 9.215 -8.235 1.00 24.19 921 SER A O 1
ATOM 7548 N N . GLY A 1 922 ? 2.837 10.454 -6.602 1.00 24.58 922 GLY A N 1
ATOM 7549 C CA . GLY A 1 922 ? 4.024 11.167 -6.115 1.00 24.58 922 GLY A CA 1
ATOM 7550 C C . GLY A 1 922 ? 5.329 10.361 -6.025 1.00 24.58 922 GLY A C 1
ATOM 7551 O O . GLY A 1 922 ? 5.311 9.156 -5.793 1.00 24.58 922 GLY A O 1
ATOM 7552 N N . SER A 1 923 ? 6.426 11.096 -6.239 1.00 28.95 923 SER A N 1
ATOM 7553 C CA . SER A 1 923 ? 7.854 10.749 -6.121 1.00 28.95 923 SER A CA 1
ATOM 7554 C C . SER A 1 923 ? 8.301 9.345 -6.592 1.00 28.95 923 SER A C 1
ATOM 7556 O O . SER A 1 923 ? 8.059 8.310 -5.975 1.00 28.95 923 SER A O 1
ATOM 7558 N N . ASN A 1 924 ? 9.089 9.348 -7.675 1.00 29.61 924 ASN A N 1
ATOM 7559 C CA . ASN A 1 924 ? 9.969 8.264 -8.148 1.00 29.61 924 ASN A CA 1
ATOM 7560 C C . ASN A 1 924 ? 9.346 7.011 -8.778 1.00 29.61 924 ASN A C 1
ATOM 7562 O O . ASN A 1 924 ? 9.923 5.925 -8.697 1.00 29.61 924 ASN A O 1
ATOM 7566 N N . SER A 1 925 ? 8.247 7.147 -9.522 1.00 26.05 925 SER A N 1
ATOM 7567 C CA . SER A 1 925 ? 7.804 6.082 -10.432 1.00 26.05 925 SER A CA 1
ATOM 7568 C C . SER A 1 925 ? 8.211 6.367 -11.885 1.00 26.05 925 SER A C 1
ATOM 7570 O O . SER A 1 925 ? 7.871 7.387 -12.478 1.00 26.05 925 SER A O 1
ATOM 7572 N N . VAL A 1 926 ? 8.995 5.445 -12.451 1.00 28.72 926 VAL A N 1
ATOM 7573 C CA . VAL A 1 926 ? 9.318 5.357 -13.883 1.00 28.72 926 VAL A CA 1
ATOM 7574 C C . VAL A 1 926 ? 8.019 5.379 -14.690 1.00 28.72 926 VAL A C 1
ATOM 7576 O O . VAL A 1 926 ? 7.089 4.664 -14.333 1.00 28.72 926 VAL A O 1
ATOM 7579 N N . GLN A 1 927 ? 7.985 6.161 -15.775 1.00 28.17 927 GLN A N 1
ATOM 7580 C CA . GLN A 1 927 ? 6.872 6.259 -16.728 1.00 28.17 927 GLN A CA 1
ATOM 7581 C C . GLN A 1 927 ? 6.287 4.872 -17.043 1.00 28.17 927 GLN A C 1
ATOM 7583 O O . GLN A 1 927 ? 6.904 4.051 -17.726 1.00 28.17 927 GLN A O 1
ATOM 7588 N N . VAL A 1 928 ? 5.107 4.594 -16.486 1.00 33.88 928 VAL A N 1
ATOM 7589 C CA . VAL A 1 928 ? 4.420 3.312 -16.634 1.00 33.88 928 VAL A CA 1
ATOM 7590 C C . VAL A 1 928 ? 3.580 3.378 -17.899 1.00 33.88 928 VAL A C 1
ATOM 7592 O O . VAL A 1 928 ? 2.636 4.156 -17.984 1.00 33.88 928 VAL A O 1
ATOM 7595 N N . ILE A 1 929 ? 3.880 2.515 -18.868 1.00 37.03 929 ILE A N 1
ATOM 7596 C CA . ILE A 1 929 ? 2.922 2.172 -19.919 1.00 37.03 929 ILE A CA 1
ATOM 7597 C C . ILE A 1 929 ? 1.789 1.423 -19.211 1.00 37.03 929 ILE A C 1
ATOM 7599 O O . ILE A 1 929 ? 1.875 0.209 -19.025 1.00 37.03 929 ILE A O 1
ATOM 7603 N N . LYS A 1 930 ? 0.741 2.120 -18.759 1.00 41.53 930 LYS A N 1
ATOM 7604 C CA . LYS A 1 930 ? -0.505 1.450 -18.382 1.00 41.53 930 LYS A CA 1
ATOM 7605 C C . LYS A 1 930 ? -1.036 0.840 -19.677 1.00 41.53 930 LYS A C 1
ATOM 7607 O O . LYS A 1 930 ? -1.620 1.538 -20.501 1.00 41.53 930 LYS A O 1
ATOM 7612 N N . ALA A 1 931 ? -0.757 -0.445 -19.913 1.00 45.12 931 ALA A N 1
ATOM 7613 C CA . ALA A 1 931 ? -1.392 -1.186 -20.995 1.00 45.12 931 ALA A CA 1
ATOM 7614 C C . ALA A 1 931 ? -2.888 -0.901 -20.892 1.00 45.12 931 ALA A C 1
ATOM 7616 O O . ALA A 1 931 ? -3.450 -1.121 -19.822 1.00 45.12 931 ALA A O 1
ATOM 7617 N N . SER A 1 932 ? -3.501 -0.355 -21.946 1.00 49.19 932 SER A N 1
ATOM 7618 C CA . SER A 1 932 ? -4.921 -0.005 -21.968 1.00 49.19 932 SER A CA 1
ATOM 7619 C C . SER A 1 932 ? -5.721 -1.229 -21.519 1.00 49.19 932 SER A C 1
ATOM 7621 O O . SER A 1 932 ? -5.921 -2.164 -22.304 1.00 49.19 932 SER A O 1
ATOM 7623 N N . GLY A 1 933 ? -6.093 -1.283 -20.235 1.00 55.47 933 GLY A N 1
ATOM 7624 C CA . GLY A 1 933 ? -6.563 -2.510 -19.590 1.00 55.47 933 GLY A CA 1
ATOM 7625 C C . GLY A 1 933 ? -7.783 -3.089 -20.299 1.00 55.47 933 GLY A C 1
ATOM 7626 O O . GLY A 1 933 ? -8.026 -4.287 -20.242 1.00 55.47 933 GLY A O 1
ATOM 7627 N N . SER A 1 934 ? -8.519 -2.256 -21.038 1.00 65.62 934 SER A N 1
ATOM 7628 C CA . SER A 1 934 ? -9.601 -2.642 -21.943 1.00 65.62 934 SER A CA 1
ATOM 7629 C C . SER A 1 934 ? -9.234 -3.782 -22.907 1.00 65.62 934 SER A C 1
ATOM 7631 O O . SER A 1 934 ? -10.005 -4.730 -23.015 1.00 65.62 934 SER A O 1
ATOM 7633 N N . ILE A 1 935 ? -8.064 -3.770 -23.558 1.00 78.38 935 ILE A N 1
ATOM 7634 C CA . ILE A 1 935 ? -7.708 -4.782 -24.574 1.00 78.38 935 ILE A CA 1
ATOM 7635 C C . ILE A 1 935 ? -7.431 -6.155 -23.953 1.00 78.38 935 ILE A C 1
ATOM 7637 O O . ILE A 1 935 ? -7.925 -7.169 -24.454 1.00 78.38 935 ILE A O 1
ATOM 7641 N N . LEU A 1 936 ? -6.672 -6.203 -22.854 1.00 80.88 936 LEU A N 1
ATOM 7642 C CA . LEU A 1 936 ? -6.411 -7.456 -22.139 1.00 80.88 936 LEU A CA 1
ATOM 7643 C C . LEU A 1 936 ? -7.678 -7.977 -21.452 1.00 80.88 936 LEU A C 1
ATOM 7645 O O . LEU A 1 936 ? -7.966 -9.162 -21.578 1.00 80.88 936 LEU A O 1
ATOM 7649 N N . ARG A 1 937 ? -8.493 -7.104 -20.840 1.00 78.31 937 ARG A N 1
ATOM 7650 C CA . ARG A 1 937 ? -9.798 -7.481 -20.264 1.00 78.31 937 ARG A CA 1
ATOM 7651 C C . ARG A 1 937 ? -10.739 -8.067 -21.320 1.00 78.31 937 ARG A C 1
ATOM 7653 O O . ARG A 1 937 ? -11.380 -9.085 -21.067 1.00 78.31 937 ARG A O 1
ATOM 7660 N N . GLN A 1 938 ? -10.788 -7.484 -22.523 1.00 81.81 938 GLN A N 1
ATOM 7661 C CA . GLN A 1 938 ? -11.549 -8.042 -23.648 1.00 81.81 938 GLN A CA 1
ATOM 7662 C C . GLN A 1 938 ? -11.053 -9.444 -24.024 1.00 81.81 938 GLN A C 1
ATOM 7664 O O . GLN A 1 938 ? -11.866 -10.353 -24.199 1.00 81.81 938 GLN A O 1
ATOM 7669 N N . LEU A 1 939 ? -9.732 -9.646 -24.105 1.00 87.00 939 LEU A N 1
ATOM 7670 C CA . LEU A 1 939 ? -9.156 -10.967 -24.359 1.00 87.00 939 LEU A CA 1
ATOM 7671 C C . LEU A 1 939 ? -9.510 -11.965 -23.249 1.00 87.00 939 LEU A C 1
ATOM 7673 O O . LEU A 1 939 ? -9.933 -13.081 -23.545 1.00 87.00 939 LEU A O 1
ATOM 7677 N N . HIS A 1 940 ? -9.383 -11.571 -21.982 1.00 89.12 940 HIS A N 1
ATOM 7678 C CA . HIS A 1 940 ? -9.738 -12.409 -20.837 1.00 89.12 940 HIS A CA 1
ATOM 7679 C C . HIS A 1 940 ? -11.207 -12.805 -20.863 1.00 89.12 940 HIS A C 1
ATOM 7681 O O . HIS A 1 940 ? -11.512 -13.970 -20.648 1.00 89.12 940 HIS A O 1
ATOM 7687 N N . HIS A 1 941 ? -12.107 -11.884 -21.201 1.00 84.12 941 HIS A N 1
ATOM 7688 C CA . HIS A 1 941 ? -13.527 -12.185 -21.343 1.00 84.12 941 HIS A CA 1
ATOM 7689 C C . HIS A 1 941 ? -13.790 -13.212 -22.459 1.00 84.12 941 HIS A C 1
ATOM 7691 O O . HIS A 1 941 ? -14.539 -14.167 -22.255 1.00 84.12 941 HIS A O 1
ATOM 7697 N N . LEU A 1 942 ? -13.133 -13.074 -23.620 1.00 87.19 942 LEU A N 1
ATOM 7698 C CA . LEU A 1 942 ? -13.228 -14.056 -24.712 1.00 87.19 942 LEU A CA 1
ATOM 7699 C C . LEU A 1 942 ? -12.697 -15.438 -24.298 1.00 87.19 942 LEU A C 1
ATOM 7701 O O . LEU A 1 942 ? -13.292 -16.458 -24.645 1.00 87.19 942 LEU A O 1
ATOM 7705 N N . LEU A 1 943 ? -11.600 -15.475 -23.538 1.00 89.75 943 LEU A N 1
ATOM 7706 C CA . LEU A 1 943 ? -11.016 -16.709 -23.008 1.00 89.75 943 LEU A CA 1
ATOM 7707 C C . LEU A 1 943 ? -11.920 -17.361 -21.950 1.00 89.75 943 LEU A C 1
ATOM 7709 O O . LEU A 1 943 ? -12.201 -18.552 -22.051 1.00 89.75 943 LEU A O 1
ATOM 7713 N N . GLN A 1 944 ? -12.445 -16.589 -20.994 1.00 86.38 944 GLN A N 1
ATOM 7714 C CA . GLN A 1 944 ? -13.328 -17.076 -19.924 1.00 86.38 944 GLN A CA 1
ATOM 7715 C C . GLN A 1 944 ? -14.621 -17.697 -20.461 1.00 86.38 944 GLN A C 1
ATOM 7717 O O . GLN A 1 944 ? -15.128 -18.653 -19.881 1.00 86.38 944 GLN A O 1
ATOM 7722 N N . GLN A 1 945 ? -15.151 -17.189 -21.580 1.00 86.31 945 GLN A N 1
ATOM 7723 C CA . GLN A 1 945 ? -16.310 -17.793 -22.247 1.00 86.31 945 GLN A CA 1
ATOM 7724 C C . GLN A 1 945 ? -16.029 -19.205 -22.783 1.00 86.31 945 GLN A C 1
ATOM 7726 O O . GLN A 1 945 ? -16.959 -20.001 -22.918 1.00 86.31 945 GLN A O 1
ATOM 7731 N N . LYS A 1 946 ? -14.771 -19.512 -23.120 1.00 87.31 946 LYS A N 1
ATOM 7732 C CA . LYS A 1 946 ? -14.339 -20.828 -23.614 1.00 87.31 946 LYS A CA 1
ATOM 7733 C C . LYS A 1 946 ? -13.931 -21.750 -22.471 1.00 87.31 946 LYS A C 1
ATOM 7735 O O . LYS A 1 946 ? -14.358 -22.900 -22.442 1.00 87.31 946 LYS A O 1
ATOM 7740 N N . ASP A 1 947 ? -13.114 -21.239 -21.558 1.00 88.38 947 ASP A N 1
ATOM 7741 C CA . ASP A 1 947 ? -12.614 -21.947 -20.385 1.00 88.38 947 ASP A CA 1
ATOM 7742 C C . ASP A 1 947 ? -12.446 -20.971 -19.208 1.00 88.38 947 ASP A C 1
ATOM 7744 O O . ASP A 1 947 ? -11.477 -20.205 -19.161 1.00 88.38 947 ASP A O 1
ATOM 7748 N N . PRO A 1 948 ? -13.351 -21.013 -18.216 1.00 83.62 948 PRO A N 1
ATOM 7749 C CA . PRO A 1 948 ? -13.243 -20.198 -17.009 1.00 83.62 948 PRO A CA 1
ATOM 7750 C C . PRO A 1 948 ? -11.996 -20.487 -16.158 1.00 83.62 948 PRO A C 1
ATOM 7752 O O . PRO A 1 948 ? -11.645 -19.668 -15.313 1.00 83.62 948 PRO A O 1
ATOM 7755 N N . SER A 1 949 ? -11.354 -21.649 -16.337 1.00 84.50 949 SER A N 1
ATOM 7756 C CA . SER A 1 949 ? -10.178 -22.078 -15.565 1.00 84.50 949 SER A CA 1
ATOM 7757 C C . SER A 1 949 ? -8.842 -21.676 -16.192 1.00 84.50 949 SER A C 1
ATOM 7759 O O . SER A 1 949 ? -7.792 -21.932 -15.605 1.00 84.50 949 SER A O 1
ATOM 7761 N N . PHE A 1 950 ? -8.861 -21.070 -17.384 1.00 91.38 950 PHE A N 1
ATOM 7762 C CA . PHE A 1 950 ? -7.660 -20.688 -18.129 1.00 91.38 950 PHE A CA 1
ATOM 7763 C C . PHE A 1 950 ? -6.639 -21.830 -18.297 1.00 91.38 950 PHE A C 1
ATOM 7765 O O . PHE A 1 950 ? -5.432 -21.630 -18.157 1.00 91.38 950 PHE A O 1
ATOM 7772 N N . GLY A 1 951 ? -7.098 -23.037 -18.626 1.00 86.75 951 GLY A N 1
ATOM 7773 C CA . GLY A 1 951 ? -6.239 -24.200 -18.831 1.00 86.75 951 GLY A CA 1
ATOM 7774 C C . GLY A 1 951 ? -5.690 -24.777 -17.527 1.00 86.75 951 GLY A C 1
ATOM 7775 O O . GLY A 1 951 ? -4.625 -25.394 -17.546 1.00 86.75 951 GLY A O 1
ATOM 7776 N N . GLY A 1 952 ? -6.390 -24.549 -16.410 1.00 87.94 952 GLY A N 1
ATOM 7777 C CA . GLY A 1 952 ? -6.001 -25.000 -15.074 1.00 87.94 952 GLY A CA 1
ATOM 7778 C C . GLY A 1 952 ? -4.983 -24.105 -14.362 1.00 87.94 952 GLY A C 1
ATOM 7779 O O . GLY A 1 952 ? -4.415 -24.538 -13.364 1.00 87.94 952 GLY A O 1
ATOM 7780 N N . LEU A 1 953 ? -4.725 -22.886 -14.853 1.00 91.50 953 LEU A N 1
ATOM 7781 C CA . LEU A 1 953 ? -3.903 -21.919 -14.120 1.00 91.50 953 LEU A CA 1
ATOM 7782 C C . LEU A 1 953 ? -4.623 -21.462 -12.852 1.00 91.50 953 LEU A C 1
ATOM 7784 O O . LEU A 1 953 ? -5.808 -21.130 -12.867 1.00 91.50 953 LEU A O 1
ATOM 7788 N N . GLU A 1 954 ? -3.869 -21.362 -11.767 1.00 89.25 954 GLU A N 1
ATOM 7789 C CA . GLU A 1 954 ? -4.352 -20.836 -10.503 1.00 89.25 954 GLU A CA 1
ATOM 7790 C C . GLU A 1 954 ? -3.856 -19.410 -10.298 1.00 89.25 954 GLU A C 1
ATOM 7792 O O . GLU A 1 954 ? -2.681 -19.085 -10.493 1.00 89.25 954 GLU A O 1
ATOM 7797 N N . ARG A 1 955 ? -4.783 -18.538 -9.899 1.00 89.50 955 ARG A N 1
ATOM 7798 C CA . ARG A 1 955 ? -4.458 -17.165 -9.538 1.00 89.50 955 ARG A CA 1
ATOM 7799 C C . ARG A 1 955 ? -3.970 -17.129 -8.097 1.00 89.50 955 ARG A C 1
ATOM 7801 O O . ARG A 1 955 ? -4.761 -17.332 -7.176 1.00 89.50 955 ARG A O 1
ATOM 7808 N N . VAL A 1 956 ? -2.705 -16.786 -7.917 1.00 85.50 956 VAL A N 1
ATOM 7809 C CA . VAL A 1 956 ? -2.07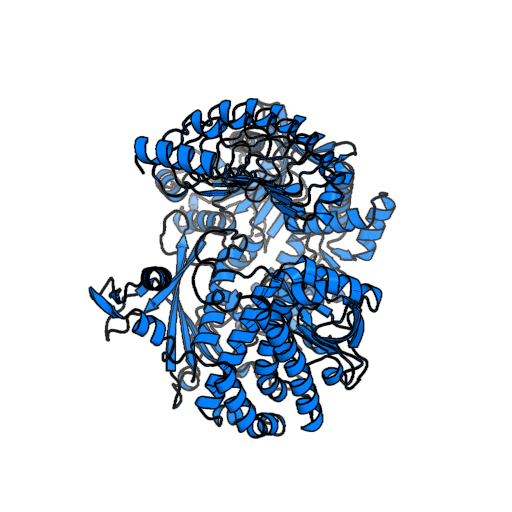0 -16.583 -6.613 1.00 85.50 956 VAL A CA 1
ATOM 7810 C C . VAL A 1 956 ? -1.787 -15.104 -6.392 1.00 85.50 956 VAL A C 1
ATOM 7812 O O . VAL A 1 956 ? -1.693 -14.330 -7.345 1.00 85.50 956 VAL A O 1
ATOM 7815 N N . GLN A 1 957 ? -1.669 -14.700 -5.132 1.00 83.25 957 GLN A N 1
ATOM 7816 C CA . GLN A 1 957 ? -1.288 -13.342 -4.766 1.00 83.25 957 GLN A CA 1
ATOM 7817 C C . GLN A 1 957 ? 0.057 -13.397 -4.050 1.00 83.25 957 GLN A C 1
ATOM 7819 O O . GLN A 1 957 ? 0.191 -14.070 -3.029 1.00 83.25 957 GLN A O 1
ATOM 7824 N N . ASN A 1 958 ? 1.062 -12.710 -4.590 1.00 77.69 958 ASN A N 1
ATOM 7825 C CA . ASN A 1 958 ? 2.374 -12.659 -3.954 1.00 77.69 958 ASN A CA 1
ATOM 7826 C C . ASN A 1 958 ? 2.333 -11.769 -2.693 1.00 77.69 958 ASN A C 1
ATOM 7828 O O . ASN A 1 958 ? 1.372 -11.045 -2.423 1.00 77.69 958 ASN A O 1
ATOM 7832 N N . LYS A 1 959 ? 3.434 -11.732 -1.934 1.00 72.25 959 LYS A N 1
ATOM 7833 C CA . LYS A 1 959 ? 3.554 -10.872 -0.741 1.00 72.25 959 LYS A CA 1
ATOM 7834 C C . LYS A 1 959 ? 3.619 -9.363 -1.051 1.00 72.25 959 LYS A C 1
ATOM 7836 O O . LYS A 1 959 ? 3.683 -8.540 -0.125 1.00 72.25 959 LYS A O 1
ATOM 7841 N N . ARG A 1 960 ? 3.666 -8.970 -2.329 1.00 69.12 960 ARG A N 1
ATOM 7842 C CA . ARG A 1 960 ? 3.484 -7.581 -2.775 1.00 69.12 960 ARG A CA 1
ATOM 7843 C C . ARG A 1 960 ? 2.007 -7.195 -2.924 1.00 69.12 960 ARG A C 1
ATOM 7845 O O . ARG A 1 960 ? 1.696 -6.011 -2.887 1.00 69.12 960 ARG A O 1
ATOM 7852 N N . GLY A 1 961 ? 1.115 -8.182 -2.972 1.00 72.88 961 GLY A N 1
ATOM 7853 C CA . GLY A 1 961 ? -0.292 -7.991 -3.303 1.00 72.88 961 GLY A CA 1
ATOM 7854 C C . GLY A 1 961 ? -0.567 -8.102 -4.805 1.00 72.88 961 GLY A C 1
ATOM 7855 O O . GLY A 1 961 ? -1.730 -8.019 -5.198 1.00 72.88 961 GLY A O 1
ATOM 7856 N N . ASP A 1 962 ? 0.464 -8.329 -5.628 1.00 78.12 962 ASP A N 1
ATOM 7857 C CA . ASP A 1 962 ? 0.315 -8.540 -7.065 1.00 78.12 962 ASP A CA 1
ATOM 7858 C C . ASP A 1 962 ? -0.256 -9.930 -7.330 1.00 78.12 962 ASP A C 1
ATOM 7860 O O . ASP A 1 962 ? 0.122 -10.918 -6.687 1.00 78.12 962 ASP A O 1
ATOM 7864 N N . PHE A 1 963 ? -1.138 -10.012 -8.321 1.00 84.12 963 PHE A N 1
ATOM 7865 C CA . PHE A 1 963 ? -1.663 -11.287 -8.778 1.00 84.12 963 PHE A CA 1
ATOM 7866 C C . PHE A 1 963 ? -0.743 -11.902 -9.828 1.00 84.12 963 PHE A C 1
ATOM 7868 O O . PHE A 1 963 ? -0.185 -11.217 -10.688 1.00 84.12 963 PHE A O 1
ATOM 7875 N N . LEU A 1 964 ? -0.596 -13.219 -9.744 1.00 88.50 964 LEU A N 1
ATOM 7876 C CA . LEU A 1 964 ? 0.114 -14.035 -10.714 1.00 88.50 964 LEU A CA 1
ATOM 7877 C C . LEU A 1 964 ? -0.777 -15.204 -11.126 1.00 88.50 964 LEU A C 1
ATOM 7879 O O . LEU A 1 964 ? -1.529 -15.733 -10.307 1.00 88.50 964 LEU A O 1
ATOM 7883 N N . TRP A 1 965 ? -0.663 -15.628 -12.378 1.00 91.12 965 TRP A N 1
ATOM 7884 C CA . TRP A 1 965 ? -1.302 -16.846 -12.877 1.00 91.12 965 TRP A CA 1
ATOM 7885 C C . TRP A 1 965 ? -0.252 -17.936 -13.047 1.00 91.12 965 TRP A C 1
ATOM 7887 O O . TRP A 1 965 ? 0.618 -17.868 -13.923 1.00 91.12 965 TRP A O 1
ATOM 7897 N N . VAL A 1 966 ? -0.316 -18.936 -12.172 1.00 91.31 966 VAL A N 1
ATOM 7898 C CA . VAL A 1 966 ? 0.711 -19.971 -12.041 1.00 91.31 966 VAL A CA 1
ATOM 7899 C C . VAL A 1 966 ? 0.114 -21.359 -12.207 1.00 91.31 966 VAL A C 1
ATOM 7901 O O . VAL A 1 966 ? -1.066 -21.596 -11.968 1.00 91.31 966 VAL A O 1
ATOM 7904 N N . HIS A 1 967 ? 0.941 -22.296 -12.650 1.00 91.81 967 HIS A N 1
ATOM 7905 C CA . HIS A 1 967 ? 0.551 -23.697 -12.721 1.00 91.81 967 HIS A CA 1
ATOM 7906 C C . HIS A 1 967 ? 0.388 -24.271 -11.291 1.00 91.81 967 HIS A C 1
ATOM 7908 O O . HIS A 1 967 ? 1.204 -23.914 -10.436 1.00 91.81 967 HIS A O 1
ATOM 7914 N N . PRO A 1 968 ? -0.578 -25.180 -11.023 1.00 88.12 968 PRO A N 1
ATOM 7915 C CA . PRO A 1 968 ? -0.857 -25.732 -9.687 1.00 88.12 968 PRO A CA 1
ATOM 7916 C C . PRO A 1 968 ? 0.374 -26.215 -8.905 1.00 88.12 968 PRO A C 1
ATOM 7918 O O . PRO A 1 968 ? 0.469 -26.016 -7.698 1.00 88.12 968 PRO A O 1
ATOM 7921 N N . ASN A 1 969 ? 1.366 -26.776 -9.602 1.00 86.44 969 ASN A N 1
ATOM 7922 C CA . ASN A 1 969 ? 2.624 -27.242 -9.000 1.00 86.44 969 ASN A CA 1
ATOM 7923 C C . ASN A 1 969 ? 3.434 -26.149 -8.274 1.00 86.44 969 ASN A C 1
ATOM 7925 O O . ASN A 1 969 ? 4.267 -26.496 -7.446 1.00 86.44 969 ASN A O 1
ATOM 7929 N N . TYR A 1 970 ? 3.217 -24.866 -8.582 1.00 85.25 970 TYR A N 1
ATOM 7930 C CA . TYR A 1 970 ? 3.968 -23.739 -8.006 1.00 85.25 970 TYR A CA 1
ATOM 7931 C C . TYR A 1 970 ? 3.144 -22.911 -7.014 1.00 85.25 970 TYR A C 1
ATOM 7933 O O . TYR A 1 970 ? 3.632 -21.923 -6.477 1.00 85.25 970 TYR A O 1
ATOM 7941 N N . VAL A 1 971 ? 1.883 -23.277 -6.764 1.00 81.62 971 VAL A N 1
ATOM 7942 C CA . VAL A 1 971 ? 0.963 -22.476 -5.938 1.00 81.62 971 VAL A CA 1
ATOM 7943 C C . VAL A 1 971 ? 1.450 -22.345 -4.496 1.00 81.62 971 VAL A C 1
ATOM 7945 O O . VAL A 1 971 ? 1.269 -21.299 -3.884 1.00 81.62 971 VAL A O 1
ATOM 7948 N N . GLN A 1 972 ? 2.107 -23.376 -3.960 1.00 73.81 972 GLN A N 1
ATOM 7949 C CA . GLN A 1 972 ? 2.593 -23.383 -2.577 1.00 73.81 972 GLN A CA 1
ATOM 7950 C C . GLN A 1 972 ? 3.744 -22.396 -2.317 1.00 73.81 972 GLN A C 1
ATOM 7952 O O . GLN A 1 972 ? 4.017 -22.091 -1.157 1.00 73.81 972 GLN A O 1
ATOM 7957 N N . GLU A 1 973 ? 4.387 -21.876 -3.369 1.00 74.44 973 GLU A N 1
ATOM 7958 C CA . GLU A 1 973 ? 5.482 -20.899 -3.270 1.00 74.44 973 GLU A CA 1
ATOM 7959 C C . GLU A 1 973 ? 4.996 -19.456 -3.034 1.00 74.44 973 GLU A C 1
ATOM 7961 O O . GLU A 1 973 ? 5.808 -18.563 -2.774 1.00 74.44 973 GLU A O 1
ATOM 7966 N N . TYR A 1 974 ? 3.681 -19.220 -3.111 1.00 73.69 974 TYR A N 1
ATOM 7967 C CA . TYR A 1 974 ? 3.050 -17.904 -2.993 1.00 73.69 974 TYR A CA 1
ATOM 7968 C C . TYR A 1 974 ? 2.124 -17.818 -1.794 1.00 73.69 974 TYR A C 1
ATOM 7970 O O . TYR A 1 974 ? 2.074 -16.720 -1.195 1.00 73.69 974 TYR A O 1
#

pLDDT: mean 83.09, std 13.69, range [23.64, 98.19]

Secondary structure (DSSP, 8-state):
--HHHHHHHHHHHHHHT-SEEE-TTS---S--GGGGG-TT--EEE--SS------GGGGG-TT--EEE--SS------GGGGG-TT--EEE--SS------GGGGG-TT--EEE--SS------GGGGG-TT--EEE--SS------GGGGG-TT--EEE--SS------GGGGG-SS--EEE--SS---HHHHHHHHT-HHHHHHHHHHTTS-EEEE-EEEEEEE-STTSSHHHHHHHHHTPPP-TTPPPPPSEEEEEEEEEEEETTTTEEEEEEEEEE---TTTHHHHGGG--SS-EEEEEE-GGG-HHHHTHHHHHHHHHHHH--TT-GGG--EEEEEE-S--TTS--PPP-HHHHHHHHGGGEEEEEE--TTT-TTHHHHHHHHHHHHHHSTTTTEEEEHHHHHHHHHHHHHHHH-SEEEHHHHHHHHHHTT--HHHHHHHHHHHHHTTSSB--TT-TTTTTEEES-HHHHHHHHHHHHH-HHHHHTTTEEEHHHHHHHHT-GGGGGG---GGGHHHHHHHHHHTTSEEEEPPSSTTPPPEEEEGGGS-SSPPTTHHHHS-PPTT-EEEEEEEEEEETTT--B---TTHHHHHHHHSGGGBTTTTSGGG--EETTEEEEE-GGG-EEEEEEETTEEEEEEEESSTHHHHHHHHHHHHHHHHHH-TTEEEEEEEE--STT---EEEHHHHHHHHHTT--EEE-TTT--EEEHHHHHHHT--S----HHHHHHHHHHTHHHHHHHHTT-S-HHHHHHTS-HHHHHHHHHHHHHHHHHHHHTTGGGGTS---EEEEETTTTT--TTT-SEEEEEEEEB-TTT-SBHHHHHT-TTTTEEEEEEEHHHHHHHHHHHHHHHHHHHHHHHHHGGGS-----HHHHHHHHHHHHHHHHHHHHHHTTSS-SSSSSSS---------SS---------HHHHHHHHHHHHHH-TTGGG-EEEE-TTS-EEEE-GGGGGG-

InterPro domains:
  IPR001611 Leucine-rich repeat [PF13855] (132-189)
  IPR001611 Leucine-rich repeat [PS51450] (17-38)
  IPR001611 Leucine-rich repeat [PS51450] (40-61)
  IPR001611 Leucine-rich repeat [PS51450] (63-84)
  IPR001611 Leucine-rich repeat [PS51450] (86-107)
  IPR001611 Leucine-rich repeat [PS51450] (109-130)
  IPR001611 Leucine-rich repeat [PS51450] (132-153)
  IPR001611 Leucine-rich repeat [PS51450] (155-176)
  IPR003591 Leucine-rich repeat, typical subtype [SM00369] (15-37)
  IPR003591 Leucine-rich repeat, typical subtype [SM00369] (38-60)
  IPR003591 Leucine-rich repeat, typical subtype [SM00369] (61-83)
  IPR003591 Leucine-rich repeat, typical subtype [SM00369] (84-106)
  IPR003591 Leucine-rich repeat, typical subtype [SM00369] (107-129)
  IPR003591 Leucine-rich repeat, typical subtype [SM00369] (130-152)
  IPR003591 Leucine-rich repeat, typical subtype [SM00369] (153-176)
  IPR020859 Roc domain [PS51424] (214-395)
  IPR027417 P-loop containing nucleoside triphosphate hydrolase [G3DSA:3.40.50.300] (219-392)
  IPR027417 P-loop containing nucleoside triphosphate hydrolase [SSF52540] (220-393)
  IPR032171 C-terminal of Roc, COR-A domain [PF16095] (403-551)
  IPR032675 Leucine-rich repeat domain superfamily [G3DSA:3.80.10.10] (2-104)

Solvent-accessible surface area (backbone atoms only — not comparable to full-atom values): 51985 Å² total; per-residue (Å²): 98,52,72,68,57,52,53,53,49,48,54,47,39,44,76,70,54,38,42,65,48,81,54,49,70,26,67,41,48,67,66,62,68,71,61,29,67,35,52,57,23,25,34,42,36,44,25,49,28,47,27,41,55,64,55,60,48,59,27,54,23,47,48,23,29,35,44,35,46,26,43,29,47,29,43,56,64,51,60,45,57,26,53,22,48,46,24,29,37,42,36,47,24,43,28,48,29,45,54,63,48,55,44,55,24,55,20,50,44,24,29,38,43,36,45,24,43,28,48,28,43,53,62,49,55,45,53,25,54,21,49,44,22,28,37,42,33,44,25,39,28,46,28,42,55,65,47,57,45,53,28,54,20,52,45,24,29,37,40,34,44,23,38,26,49,31,44,66,77,52,50,42,59,60,59,28,77,47,49,76,44,78,40,57,56,53,33,64,42,45,70,69,57,43,56,34,48,78,71,31,69,71,50,33,37,50,54,32,59,46,52,77,46,64,70,38,71,40,42,60,48,42,33,39,37,42,38,41,57,90,29,47,61,68,51,41,59,34,39,76,64,69,50,83,89,67,85,86,69,79,82,64,65,38,36,48,67,45,84,76,58,39,74,40,58,16,82,87,80,69,44,71,36,37,30,40,41,36,43,47,24,34,44,81,87,36,56,64,65,49,59,74,72,59,60,61,71,28,40,35,37,46,30,26,34,33,90,67,29,57,80,75,30,40,58,66,60,54,52,47,54,49,40,30,42,41,32,45,92,76,40,73,86,44,47,50,43,29,33,42,34,37,25,88,55,59,102,85,59,98,61,57,79,71,66,61,65,62,50,42,74,74,50,47,87,34,57,74,50,78,48,59,29,18,57,84,83,51,45,49,43,68,61,50,49,47,48,52,26,44,56,48,67,72,37,88,63,47,59,41,76,40,31,46,70,57,52,54,48,53,51,51,50,56,61,47,32,77,80,34,57,54,48,42,47,67,59,52,50,52,53,31,51,76,71,70,45,54,71,71,52,46,56,48,50,56,51,49,37,28,77,72,64,65,26,46,62,42,80,70,38,94,83,40,42,53,45,35,33,42,36,61,35,61,53,38,37,60,52,39,52,58,75,66,32,66,66,30,49,75,49,42,12,47,39,39,55,64,59,52,45,51,65,40,45,34,80,90,47,64,89,72,44,46,63,75,89,47,45,67,54,48,55,51,48,35,39,73,70,35,45,22,43,79,56,37,59,82,50,93,83,56,73,64,30,30,38,34,42,85,37,34,40,82,58,79,61,88,68,51,65,80,74,69,59,90,55,93,73,46,41,78,44,56,41,33,40,39,29,18,33,63,87,79,65,44,81,40,68,70,79,59,48,56,29,34,47,54,42,70,44,41,94,26,27,26,38,53,76,26,48,91,61,42,45,59,25,62,48,34,40,37,32,40,55,71,67,40,18,35,37,43,39,35,58,57,97,50,30,35,36,43,34,18,42,9,58,44,24,56,52,50,42,51,51,53,54,49,51,51,40,54,47,42,48,68,61,26,47,26,34,44,62,42,53,23,35,66,43,89,52,85,96,46,89,26,61,37,56,46,62,62,51,50,52,34,49,77,71,68,45,64,58,48,65,36,80,66,80,63,49,76,41,44,36,62,55,67,49,30,73,59,50,78,92,62,85,78,49,65,68,59,51,45,52,52,51,62,72,46,34,68,60,43,50,53,60,44,77,64,79,84,52,68,69,70,54,58,67,70,52,53,60,69,57,38,34,50,47,37,55,31,49,47,53,43,53,50,51,51,61,53,48,32,72,58,27,74,77,34,74,81,51,55,48,53,45,59,72,54,68,92,74,64,53,90,88,78,61,60,68,52,55,28,38,38,40,35,34,22,66,78,64,57,42,48,35,25,73,77,67,77,33,86,67,38,27,52,44,81,45,78,46,41,46,68,57,48,62,74,42,28,66,59,45,28,51,47,21,54,39,50,60,49,35,40,70,59,26,54,40,75,42,101,63,93,78,60,75,67,63,54,50,53,53,54,55,44,30,47,47,30,42,56,56,33,55,63,59,49,75,75,50,101,62,73,86,47,77,88,45,92,83,78,94,65,94,75,79,82,65,76,85,89,69,74,90,71,68,70,62,66,55,66,60,60,50,52,51,34,54,61,44,40,75,76,40,78,49,60,57,64,44,40,74,40,47,40,97,87,71,47,42,42,36,24,46,68,93,56,55,88,82,80

Nearest PDB structures (foldseek):
  4u06-assembly1_A  TM=7.144E-01  e=1.162E-13  Leptospira interrogans serovar Copenhageni str. Fiocruz L1-130
  8ben-assembly1_A  TM=9.402E-01  e=1.107E-09  Mus musculus
  4u09-assembly1_A  TM=6.872E-01  e=3.912E-12  Leptospira interrogans serovar Copenhageni str. Fiocruz L1-130
  8glv-assembly1_Eb  TM=6.981E-01  e=5.221E-11  Chlamydomonas reinhardtii
  8b42-assembly1_B  TM=6.691E-01  e=9.299E-09  Mus musculus

Organism: NCBI:txid391612